Protein AF-A0A661NJP8-F1 (afdb_monomer)

Nearest PDB structures (foldseek):
  2cf2-assembly1_L  TM=7.631E-01  e=1.391E-22  Sus scrofa
  4b0j-assembly9_I  TM=9.024E-01  e=1.443E-10  Pseudomonas aeruginosa PAO1
  1mka-assembly1_B  TM=9.088E-01  e=8.583E-10  Escherichia coli
  8b72-assembly2_D  TM=9.024E-01  e=7.751E-10  Pseudomonas aeruginosa
  6mbh-assembly1_A  TM=7.366E-01  e=5.207E-11  Archangium violaceum

pLDDT: mean 89.66, std 9.27, range [33.06, 98.5]

Mean predicted aligned error: 17.45 Å

Solvent-accessible surface area (backbone atoms only — not comparable to full-atom values): 62835 Å² total; per-residue (Å²): 88,80,42,84,42,46,47,25,43,71,51,28,64,68,57,39,93,95,51,55,24,50,38,68,68,54,60,50,47,53,48,51,50,51,51,49,49,50,43,45,74,74,48,70,50,80,84,41,58,50,49,43,76,42,68,51,80,96,65,86,62,54,72,47,76,75,51,79,50,37,52,85,38,49,34,40,37,47,46,80,46,75,77,45,75,43,84,53,91,56,38,30,41,29,23,35,33,41,33,21,45,71,84,41,79,19,35,35,36,46,62,39,42,42,27,46,42,66,52,38,61,43,82,80,42,63,66,77,63,71,74,64,87,66,91,85,64,81,55,26,62,58,98,85,45,64,35,36,43,68,16,55,50,12,40,32,35,36,46,38,30,60,36,70,34,79,84,34,44,77,42,55,47,80,50,58,64,67,56,39,43,26,73,92,63,48,57,66,40,35,29,57,40,72,48,68,63,79,54,58,73,58,65,68,30,32,38,32,34,32,21,70,50,57,65,81,40,69,56,36,74,27,33,43,48,65,34,56,43,52,36,55,55,49,44,45,56,45,50,59,53,54,52,50,43,49,48,26,29,57,61,71,76,50,96,60,51,35,42,72,42,76,36,35,35,41,35,32,42,61,52,90,45,42,48,84,52,44,46,43,36,32,38,36,36,33,68,44,75,47,78,57,96,83,31,40,38,38,32,35,44,32,42,29,22,42,85,89,44,71,28,36,38,37,44,37,35,33,34,35,34,40,66,69,64,64,69,60,60,80,34,45,91,76,53,74,66,61,55,47,58,76,73,51,86,50,95,45,70,45,62,47,79,75,54,49,57,82,49,50,36,76,62,51,31,48,46,34,83,93,64,49,55,54,39,28,35,58,25,63,35,70,62,29,50,98,65,41,63,16,25,40,31,32,31,25,76,54,59,73,83,45,68,50,32,56,16,34,23,54,79,57,49,29,59,58,65,41,53,57,51,41,32,51,51,52,53,51,51,48,49,41,55,72,67,49,57,42,79,86,40,63,53,26,27,70,46,72,49,33,67,73,45,60,33,37,41,41,43,36,56,82,52,41,70,84,43,55,36,40,38,39,40,40,29,33,68,45,72,54,71,59,98,71,33,29,37,40,28,26,36,35,38,33,20,46,70,84,40,37,20,38,39,37,39,53,48,38,41,29,35,29,60,42,69,74,62,61,69,79,59,71,61,53,67,52,74,51,71,55,29,57,88,76,47,52,44,40,63,24,32,14,91,77,48,54,48,26,36,66,53,66,36,51,49,53,22,50,45,47,36,52,51,51,54,48,47,64,74,73,51,72,72,60,97,87,57,67,65,81,42,72,34,31,47,25,53,34,42,58,75,55,87,56,61,46,96,51,73,44,47,35,35,38,41,40,41,79,45,85,67,82,77,79,66,92,71,75,56,64,49,45,28,39,29,32,38,23,37,60,43,87,46,103,46,77,91,70,37,45,73,43,76,32,34,42,29,42,33,31,34,20,45,67,60,64,87,70,75,88,79,82,76,72,53,89,71,42,42,82,51,76,63,42,58,85,72,57,67,38,60,53,28,72,33,50,58,22,73,78,45,46,25,46,28,60,77,21,18,36,27,34,28,40,40,56,56,54,68,46,70,50,73,69,53,23,21,45,51,53,44,40,61,55,69,59,56,54,41,63,51,47,44,60,69,34,84,87,48,58,81,54,33,33,51,42,85,44,29,34,61,36,33,38,33,39,54,80,61,60,63,59,60,64,34,44,30,39,38,32,76,68,57,57,58,102,44,86,53,25,40,27,36,38,39,40,32,26,43,92,90,37,61,32,36,42,34,36,39,30,28,38,61,44,80,52,56,87,72,47,72,42,68,66,60,38,42,40,40,55,63,66,54,43,58,51,91,95,62,60,93,42,50,80,51,95,69,34,22,40,26,43,44,65,55,52,59,62,66,26,71,58,71,59,30,54,36,58,60,39,68,48,68,71,58,71,69,52,30,41,45,52,48,26,47,23,44,44,50,16,67,77,63,71,37,28,34,53,48,41,49,68,40,96,86,59,44,34,34,31,37,56,44,25,73,33,38,37,38,37,36,42,69,46,81,36,64,32,25,23,40,30,30,67,62,56,78,66,42,71,54,54,63,63,36,49,54,43,51,27,67,67,28,66,41,96,76,58,70,56,59,55,51,52,56,50,48,42,70,65,43,48,56,46,44,36,32,78,36,43,69,62,51,58,74,45,47,88,49,28,39,41,36,40,24,64,43,50,38,58,50,48,77,61,51,48,41,51,51,51,17,32,76,44,74,33,58,36,36,28,57,43,56,43,80,43,53,81,35,72,65,30,47,51,50,52,57,47,59,68,40,84,85,53,56,62,71,85,48,68,49,71,40,54,86,89,41,75,68,53,52,57,57,48,51,55,52,50,50,53,43,40,74,73,45,20,24,41,37,38,47,45,73,79,58,70,36,37,28,52,46,64,70,74,87,58,67,67,65,66,63,56,52,51,27,52,75,68,62,27,31,39,28,24,26,32,69,43,20,41,30,46,68,63,71,48,97,59,78,39,57,59,39,75,73,27,12,40,20,38,41,33,38,37,60,61,44,43,26,80,72,42,66,84,43,57,80,71,52,42,54,49,55,51,43,49,46,31,54,68,43,76,63,56,46,93,71,48,55,47,30,78,48,55,63,69,59,38,50,53,50,50,60,45,48,71,73,76,106

Sequence (1189 aa):
MENELSSADWYLKGHFKNDPCMPGTLMCEGCLQAMALFLAGMGYTLDKDGWRFEPVPGEAYSLRCRGQVTPSSRQLVYEVFVEELWDGPVPTIYADILGTADGLKIFHGRRMGVRLVPDWPLTSRPELLAAIDETHHQVATVDGFPFGYASLLACAWGRPSDAFGPTARVYDGTRHIARLPGPPYHFMSRVSQVDGELGSMRTGASIELEYDIPPDAWYFDENGRQVMPLCVVLEAALQPCGWLAVYIGGPGTTEQDLYFRNLDGTSTLRAELGPEAGTLRTRTTLESISQVSGIVLLSYKAECFVGDRLVYEIDTGFGFFGKEALAQQVGLPASEADRAWLDEPCDFALNLKARPPRYCDGTLRLPGPMLLMIDQVTGYWPKGGPAGLGRWRAEKAVAVGEWFFKAHFYRDPVQPGSLGLEAMIQLLQLHLLHCEAGADIPNPQFEPLELDRPLTWKYRGQVTPKDRTITVELNIVKQGRDERGAYAVAEAWLWADKLRIYYAENIGMRIVAGAAPTPLVAGRHTEETLDPAVDRWLQDHRPNYTLPTLPLMSIVDRLAAAGLAFVTEHYRSAAGAEAWIVEAVDHVKLQGWLTFAGPRRLRCEVTPIAVEAALTWVSNVALTVSLLVWRDAPSDDLSRFEPIATSTVRLARGYGDPPPSWHPPRDRCKASDPYQSGALFHGPAFHRLQELSVGASGSSAILDAAVGSVPHGALNQALLDGLVHGIPHDDLTRWSETVDAEDLAYPFQIRSARFYGPPPSRGSVRCETRFAGFVGSERFPVFRIQALTDERLWAAIELVEVLVPMGEHGRSREKRLTFLRDRQFLPGIGLSSFTEGQTRLAFQEVAQKDWLKGSVAHAYCATGDLTALTRTVAIKDHLAQLAAAHPSTIDVAADGQSGVAACLPLTRYPVQVATTDDGVLVSDAGAPWLDLTEIRDFGRRSIGLDSWIGERLSLALCRRFVRRVIVTDPDAFASHRQQGALYLGNHQVQVESMLFPMLAAGLSGRHVVTIAGMEHETGWVGRYGRFSYQYPQSRHRRVIIFFDREDRQSMFAIIEQLKDELAAGHSVFVHVEGQLGRACRRPVQQISSVFIDLALELGIPIIPVRFAGGLPVDASPRDLDFPIGYGRQDYTFGRPISAAELQPLPYADRRTRVIEGLNNLGPPLGEEQPQPADGAYGQRVRAWQERTH

Secondary structure (DSSP, 8-state):
-EEE--TT-THHHHSBTTB----HHHHHHHHHHHHHHHHHHTTTTTT-TTEEEEEPTTPPPEEEE-S---TT--EEEEEEEEEEEE-SSS-EEEEEEEEEETTEEEEEEEEEEEEEEE--GGGG-THHHHT---TT----EETTEE-SHHHHHHHHHS-HHHHH-GGGGGGSSS--------TTS----EEEEEES-TT---TT-EEEEEEE--TT-HHHHHSSSSS--HHHHHHHHHHHHHHHHHHTTGGGGSSS-EEEEEEEEEEEE-S---GGG-EEEEEEEEEEEEEETTEEEEEEEEEEEETTEEEEEEEEEEEEEEHHHHHS---S---HHHHHHHT---S--EESTT--HHHHSSSS-PPPTTT---SEEEEEETT-STTSS-EEEEEEE--TT-HHHHHS-TTS----HHHHHHHHHHHHHHHHHHTTTTTTSSSEEE-SS-TTPEEEEEE-S---TT--EEEEEEEEEEEEEETTEEEEEEEEEEEETTEEEEEEEEEEEEEEE-SS-------EEEEEEE-TTTSGGGGGB-TTSSS-B--HHHHHHHHHHHHHHHHHHHSPPPTTPPPPEEEEEEEEEESS--B-SS-EEEEEEEEEE---SS-S---EEEEEEEEEEEE--SSGGG-EEEEEEEEEEEEESS--PPPPPPPPPTT-EEPP-TTTTTSS-B-GGG--EEEEEEETTEEEEEEESS-SSS--TTTTHHHHHHGGGGS-TT-GGGT-TTS-TTEEEEEEEEEEEEESSPPP-SSEEEEEEEEEEEESEEEEEEEEEEEEETTEEEEEEEEEEEEEE--GGGS-HHHHHHHHTT----TT-SSSEEETTEEEEEHHHHHHHTSSTTHHHHHHT--SSHHHHHHHHHHHHHHHHHHTS-GGGEEE-TTSSEEEETTSTTEEEEEEEEEETTEEEEEE-S--EE--HHHHHHHHHHHT-S--HHHHHHHHHHHHHEEEEEES-HHHHHHTTTS--EEEE--SSTTHHHHHHHHHHHHHTS-EEEEEEGGGTSSHHHHHHHHHHTSTT--PPP-EEEE-SS-HHHHHHHHHHHHHHHHTT-EEEEETTSS--SSTTPPP----HHHHHHHHHHTPPEEEEEEESSS-SSPPSS--SS-BTB-PEEEEEPPPB-HHHHTTS-HHHHHHHHHHHHHTSSS-TTT--PPPP-HHHHHHHHHHHHHH-

Foldseek 3Di:
DKDFAAAAPPQQCPPDPPRRFHPPVVVVVVQQVVVVVVCVVVVVCVLAQQKDKDWDPPDDKDKDFAATHHNVFTMKDKDWAWPDWDSPLWTKTFTWIFIDTVNHGGMIIHRTMMTIWHHWPCVVPVVVVVPDDPPPDAFDADPNRTFFQQLLLCLFTNALCSNQNDVSNVRSTSAADEGAFHPPLRFFGHWNDWDDAFQQPDFFTKTKTKGFQALPRPQCQQFLHQWRFQLNVVSNQCRRVSSVCVRNPVCVPDPARWYKDWFKKKKFFAAIHGSPLGMKMKMKGWHDWDDDPNKIKTWMWMFIDRPNDTGMIMTTMMMIDGPVLQVPQPFDDDDPVRLCVQVPQAPDKDACCVVDCLADHASQHGGHPLLALFGMWRHKDCLDDPQRRIKTKTKDFQAQPRPQQCRGHVSGRFHRVSSVVSNQLSVQSVVCSVVVQCVPQASKHKDSFPHPFMKIKGFRHTDGSVFTMKMKMKDWPDWDADPFGTKTFIWMWIDTNNGTTMTMGRGMMGIGRDQNPPPQPVWDKDKDKDWCVVQVQQQQADQLLFFRWQALLNVQLVQQQSVLVVCQVRQDDDDPAARKAWFKKAKKFFPAIGTPPGMKMKMKTKGWDDDPRDDSDDFKTKIKIWMWIWDDDPDPVPTDTDTGIIIIIMMGRAYDDDDDDDDFDPFWDWDDDCVVVVLHSGDQQLPFWDTKTAALFWIKTKGWLAGHDRDCGQQGSSVSSVLCVNQSQQQCCSNPVVDDNQWGWGFGTWRMKGFGDGRDNGDMKMKIKGWDAADPDNQKTWMWMWIDDPNHTGMITITIIGIAGPPDLRNDSVSSCCCSNVLAFDAQHALWGDDVQKTWHFLVSVVSNCSVPCRLCRSQVHDDDSQRSLLLRRLLVSVCNVVVGRNNQWDADPVNQWIDGLQFRQKIFGWDWDAGPGGIMIGGPDDIAGHCPLLLVLVCVQFVHPDDPLSVVLVVVCRAFADTEGEPDSVLLQVQLQAAEEEEEAAAAQCCQVNVQSVVCSSSVAHEAEEAEPVCCPPPVVVSQVVVVPPPPTPDDHRYDYAHPVDPVRVVVVLVVVLVCRVVRHYYYYNAVNDHFFAQLDADDGGDLSSVVSCLVSQHWYKAKYKAQLHAHDGHPDHHNGSQVFGHIYIYIFRTHTSVNLVVDDSVVSGVVNSCRHCVPDDRSVPTHHHDHDPVVSVVVVVVVVVVD

Radius of gyration: 41.58 Å; Cα contacts (8 Å, |Δi|>4): 2634; chains: 1; bounding box: 93×75×121 Å

Structure (mmCIF, N/CA/C/O backbone):
data_AF-A0A661NJP8-F1
#
_entry.id   AF-A0A661NJP8-F1
#
loop_
_atom_site.group_PDB
_atom_site.id
_atom_site.type_symbol
_atom_site.label_atom_id
_atom_site.label_alt_id
_atom_site.label_comp_id
_atom_site.label_asym_id
_atom_site.label_entity_id
_atom_site.label_seq_id
_atom_site.pdbx_PDB_ins_code
_atom_site.Cartn_x
_atom_site.Cartn_y
_atom_site.Cartn_z
_atom_site.occupancy
_atom_site.B_iso_or_equiv
_atom_site.auth_seq_id
_atom_site.auth_comp_id
_atom_site.auth_asym_id
_atom_site.auth_atom_id
_atom_site.pdbx_PDB_model_num
ATOM 1 N N . MET A 1 1 ? -28.022 16.604 -10.095 1.00 80.19 1 MET A N 1
ATOM 2 C CA . MET A 1 1 ? -26.926 15.930 -9.364 1.00 80.19 1 MET A CA 1
ATOM 3 C C . MET A 1 1 ? -27.362 15.825 -7.922 1.00 80.19 1 MET A C 1
ATOM 5 O O . MET A 1 1 ? -27.847 16.818 -7.391 1.00 80.19 1 MET A O 1
ATOM 9 N N . GLU A 1 2 ? -27.248 14.646 -7.330 1.00 84.00 2 GLU A N 1
ATOM 10 C CA . GLU A 1 2 ? -27.632 14.406 -5.940 1.00 84.00 2 GLU A CA 1
ATOM 11 C C . GLU A 1 2 ? -26.370 14.097 -5.151 1.00 84.00 2 GLU A C 1
ATOM 13 O O . GLU A 1 2 ? -25.541 13.308 -5.602 1.00 84.00 2 GLU A O 1
ATOM 18 N N . ASN A 1 3 ? -26.217 14.762 -4.015 1.00 79.38 3 ASN A N 1
ATOM 19 C CA . ASN A 1 3 ? -25.177 14.472 -3.053 1.00 79.38 3 ASN A CA 1
ATOM 20 C C . ASN A 1 3 ? -25.859 14.104 -1.737 1.00 79.38 3 ASN A C 1
ATOM 22 O O . ASN A 1 3 ? -26.643 14.896 -1.201 1.00 79.38 3 ASN A O 1
ATOM 26 N N . GLU A 1 4 ? -25.595 12.898 -1.246 1.00 85.31 4 GLU A N 1
ATOM 27 C CA . GLU A 1 4 ? -25.985 12.541 0.111 1.00 85.31 4 GLU A CA 1
ATOM 28 C C . GLU A 1 4 ? -25.087 13.326 1.055 1.00 85.31 4 GLU A C 1
ATOM 30 O O . GLU A 1 4 ? -23.864 13.245 0.990 1.00 85.31 4 GLU A O 1
ATOM 35 N N . LEU A 1 5 ? -25.726 14.157 1.867 1.00 80.44 5 LEU A N 1
ATOM 36 C CA . LEU A 1 5 ? -25.058 14.916 2.898 1.00 80.44 5 LEU A CA 1
ATOM 37 C C . LEU A 1 5 ? -25.166 14.135 4.182 1.00 80.44 5 LEU A C 1
ATOM 39 O O . LEU A 1 5 ? -26.210 13.572 4.526 1.00 80.44 5 LEU A O 1
ATOM 43 N N . SER A 1 6 ? -24.153 14.254 4.993 1.00 82.50 6 SER A N 1
ATOM 44 C CA . SER A 1 6 ? -24.296 14.008 6.398 1.00 82.50 6 SER A CA 1
ATOM 45 C C . SER A 1 6 ? -23.431 14.957 7.214 1.00 82.50 6 SER A C 1
ATOM 47 O O . SER A 1 6 ? -22.861 15.947 6.758 1.00 82.50 6 SER A O 1
ATOM 49 N N . SER A 1 7 ? -23.528 14.798 8.521 1.00 79.38 7 SER A N 1
ATOM 50 C CA . SER A 1 7 ? -23.433 15.904 9.486 1.00 79.38 7 SER A CA 1
ATOM 51 C C . SER A 1 7 ? -22.028 16.485 9.681 1.00 79.38 7 SER A C 1
ATOM 53 O O . SER A 1 7 ? -21.752 17.206 10.641 1.00 79.38 7 SER A O 1
ATOM 55 N N . ALA A 1 8 ? -21.096 16.059 8.852 1.00 78.19 8 ALA A N 1
ATOM 56 C CA . ALA A 1 8 ? -19.766 15.733 9.297 1.00 78.19 8 ALA A CA 1
ATOM 57 C C . ALA A 1 8 ? -18.816 15.645 8.080 1.00 78.19 8 ALA A C 1
ATOM 59 O O . ALA A 1 8 ? -17.611 15.482 8.190 1.00 78.19 8 ALA A O 1
ATOM 60 N N . ASP A 1 9 ? -19.335 15.999 6.908 1.00 79.81 9 ASP A N 1
ATOM 61 C CA . ASP A 1 9 ? -18.548 16.573 5.853 1.00 79.81 9 ASP A CA 1
ATOM 62 C C . ASP A 1 9 ? -17.710 17.714 6.438 1.00 79.81 9 ASP A C 1
ATOM 64 O O . ASP A 1 9 ? -18.219 18.600 7.140 1.00 79.81 9 ASP A O 1
ATOM 68 N N . TRP A 1 10 ? -16.400 17.676 6.177 1.00 83.12 10 TRP A N 1
ATOM 69 C CA . TRP A 1 10 ? -15.406 18.556 6.809 1.00 83.12 10 TRP A CA 1
ATOM 70 C C . TRP A 1 10 ? -15.797 20.039 6.736 1.00 83.12 10 TRP A C 1
ATOM 72 O O . TRP A 1 10 ? -15.528 20.826 7.650 1.00 83.12 10 TRP A O 1
ATOM 82 N N . TYR A 1 11 ? -16.479 20.419 5.658 1.00 80.44 11 TYR A N 1
ATOM 83 C CA . TYR A 1 11 ? -16.873 21.785 5.391 1.00 80.44 11 TYR A CA 1
ATOM 84 C C . TYR A 1 11 ? -17.974 22.319 6.309 1.00 80.44 11 TYR A C 1
ATOM 86 O O . TYR A 1 11 ? -18.016 23.525 6.537 1.00 80.44 11 TYR A O 1
ATOM 94 N N . LEU A 1 12 ? -18.812 21.463 6.904 1.00 83.62 12 LEU A N 1
ATOM 95 C CA . LEU A 1 12 ? -19.857 21.885 7.847 1.00 83.62 12 LEU A CA 1
ATOM 96 C C . LEU A 1 12 ? -19.281 22.435 9.158 1.00 83.62 12 LEU A C 1
ATOM 98 O O . LEU A 1 12 ? -19.946 23.200 9.849 1.00 83.62 12 LEU A O 1
ATOM 102 N N . LYS A 1 13 ? -18.038 22.076 9.503 1.00 76.88 13 LYS A N 1
ATOM 103 C CA . LYS A 1 13 ? -17.333 22.580 10.695 1.00 76.88 13 LYS A CA 1
ATOM 104 C C . LYS A 1 13 ? -16.342 23.701 10.410 1.00 76.88 13 LYS A C 1
ATOM 106 O O . LYS A 1 13 ? -15.938 24.400 11.336 1.00 76.88 13 LYS A O 1
ATOM 111 N N . GLY A 1 14 ? -15.906 23.829 9.159 1.00 72.88 14 GLY A N 1
ATOM 112 C CA . GLY A 1 14 ? -14.830 24.739 8.770 1.00 72.88 14 GLY A CA 1
ATOM 113 C C . GLY A 1 14 ? -15.269 26.181 8.515 1.00 72.88 14 GLY A C 1
ATOM 114 O O . GLY A 1 14 ? -14.409 27.049 8.422 1.00 72.88 14 GLY A O 1
ATOM 115 N N . HIS A 1 15 ? -16.574 26.452 8.383 1.00 78.94 15 HIS A N 1
ATOM 116 C CA . HIS A 1 15 ? -17.065 27.762 7.940 1.00 78.94 15 HIS A CA 1
ATOM 117 C C . HIS A 1 15 ? -17.032 28.835 9.039 1.00 78.94 15 HIS A C 1
ATOM 119 O O . HIS A 1 15 ? -16.282 29.803 8.942 1.00 78.94 15 HIS A O 1
ATOM 125 N N . PHE A 1 16 ? -17.825 28.660 10.101 1.00 76.94 16 PHE A N 1
ATOM 126 C CA . PHE A 1 16 ? -17.885 29.575 11.236 1.00 76.94 16 PHE A CA 1
ATOM 127 C C . PHE A 1 16 ? -17.785 28.807 12.551 1.00 76.94 16 PHE A C 1
ATOM 129 O O . PHE A 1 16 ? -18.460 27.801 12.777 1.00 76.94 16 PHE A O 1
ATOM 136 N N . LYS A 1 17 ? -16.954 29.319 13.463 1.00 69.19 17 LYS A N 1
ATOM 137 C CA . LYS A 1 17 ? -16.837 28.782 14.819 1.00 69.19 17 LYS A CA 1
ATOM 138 C C . LYS A 1 17 ? -18.187 28.928 15.535 1.00 69.19 17 LYS A C 1
ATOM 140 O O . LYS A 1 17 ? -18.639 30.048 15.746 1.00 69.19 17 LYS A O 1
ATOM 145 N N . ASN A 1 18 ? -18.777 27.802 15.945 1.00 78.44 18 ASN A N 1
ATOM 146 C CA . ASN A 1 18 ? -20.085 27.678 16.617 1.00 78.44 18 ASN A CA 1
ATOM 147 C C . ASN A 1 18 ? -21.339 27.904 15.743 1.00 78.44 18 ASN A C 1
ATOM 149 O O . ASN A 1 18 ? -22.431 27.994 16.298 1.00 78.44 18 ASN A O 1
ATOM 153 N N . ASP A 1 19 ? -21.213 27.949 14.414 1.00 79.81 19 ASP A N 1
ATOM 154 C CA . ASP A 1 19 ? -22.354 27.994 13.483 1.00 79.81 19 ASP A CA 1
ATOM 155 C C . ASP A 1 19 ? -22.118 26.995 12.333 1.00 79.81 19 ASP A C 1
ATOM 157 O O . ASP A 1 19 ? -21.639 27.374 11.256 1.00 79.81 19 ASP A O 1
ATOM 161 N N . PRO A 1 20 ? -22.330 25.684 12.590 1.00 85.00 20 PRO A N 1
ATOM 162 C CA . PRO A 1 20 ? -21.990 24.638 11.643 1.00 85.00 20 PRO A CA 1
ATOM 163 C C . PRO A 1 20 ? -22.958 24.668 10.463 1.00 85.00 20 PRO A C 1
ATOM 165 O O . PRO A 1 20 ? -24.127 24.292 10.564 1.00 85.00 20 PRO A O 1
ATOM 168 N N . CYS A 1 21 ? -22.451 25.116 9.327 1.00 89.69 21 CYS A N 1
ATOM 169 C CA . CYS A 1 21 ? -23.182 25.169 8.079 1.00 89.69 21 CYS A CA 1
ATOM 170 C C . CYS A 1 21 ? -22.208 25.038 6.911 1.00 89.69 21 CYS A C 1
ATOM 172 O O . CYS A 1 21 ? -21.032 25.391 7.022 1.00 89.69 21 CYS A O 1
ATOM 174 N N . MET A 1 22 ? -22.695 24.540 5.776 1.00 89.88 22 MET A N 1
ATOM 175 C CA . MET A 1 22 ? -21.889 24.487 4.561 1.00 89.88 22 MET A CA 1
ATOM 176 C C . MET A 1 22 ? -21.567 25.921 4.130 1.00 89.88 22 MET A C 1
ATOM 178 O O . MET A 1 22 ? -22.489 26.738 4.003 1.00 89.88 22 MET A O 1
ATOM 182 N N . PRO A 1 23 ? -20.290 26.242 3.861 1.00 89.56 23 PRO A N 1
ATOM 183 C CA . PRO A 1 23 ? -19.924 27.489 3.232 1.00 89.56 23 PRO A CA 1
ATOM 184 C C . PRO A 1 23 ? -20.751 27.726 1.978 1.00 89.56 23 PRO A C 1
ATOM 186 O O . PRO A 1 23 ? -20.830 26.868 1.098 1.00 89.56 23 PRO A O 1
ATOM 189 N N . GLY A 1 24 ? -21.326 28.924 1.856 1.00 86.19 24 GLY A N 1
ATOM 190 C CA . GLY A 1 24 ? -22.008 29.330 0.625 1.00 86.19 24 GLY A CA 1
ATOM 191 C C . GLY A 1 24 ? -21.094 29.251 -0.598 1.00 86.19 24 GLY A C 1
ATOM 192 O O . GLY A 1 24 ? -21.561 28.969 -1.697 1.00 86.19 24 GLY A O 1
ATOM 193 N N . THR A 1 25 ? -19.786 29.414 -0.393 1.00 87.31 25 THR A N 1
ATOM 194 C CA . THR A 1 25 ? -18.749 29.208 -1.408 1.00 87.31 25 THR A CA 1
ATOM 195 C C . THR A 1 25 ? -18.653 27.757 -1.874 1.00 87.31 25 THR A C 1
ATOM 197 O O . THR A 1 25 ? -18.476 27.529 -3.062 1.00 87.31 25 THR A O 1
ATOM 200 N N . LEU A 1 26 ? -18.844 26.770 -0.996 1.00 88.69 26 LEU A N 1
ATOM 201 C CA . LEU A 1 26 ? -18.852 25.359 -1.387 1.00 88.69 26 LEU A CA 1
ATOM 202 C C . LEU A 1 26 ? -20.191 24.933 -1.982 1.00 88.69 26 LEU A C 1
ATOM 204 O O . LEU A 1 26 ? -20.210 24.135 -2.914 1.00 88.69 26 LEU A O 1
ATOM 208 N N . MET A 1 27 ? -21.308 25.503 -1.511 1.00 88.31 27 MET A N 1
ATOM 209 C CA . MET A 1 27 ? -22.590 25.336 -2.204 1.00 88.31 27 MET A CA 1
ATOM 210 C C . MET A 1 27 ? -22.485 25.844 -3.647 1.00 88.31 27 MET A C 1
ATOM 212 O O . MET A 1 27 ? -22.961 25.183 -4.567 1.00 88.31 27 MET A O 1
ATOM 216 N N . CYS A 1 28 ? -21.815 26.985 -3.834 1.00 88.25 28 CYS A N 1
ATOM 217 C CA . CYS A 1 28 ? -21.489 27.558 -5.135 1.00 88.25 28 CYS A CA 1
ATOM 218 C C . CYS A 1 28 ? -20.533 26.663 -5.943 1.00 88.25 28 CYS A C 1
ATOM 220 O O . CYS A 1 28 ? -20.758 26.469 -7.131 1.00 88.25 28 CYS A O 1
ATOM 222 N N . GLU A 1 29 ? -19.515 26.066 -5.322 1.00 90.62 29 GLU A N 1
ATOM 223 C CA . GLU A 1 29 ? -18.603 25.127 -5.990 1.00 90.62 29 GLU A CA 1
ATOM 224 C C . GLU A 1 29 ? -19.339 23.885 -6.515 1.00 90.62 29 GLU A C 1
ATOM 226 O O . GLU A 1 29 ? -19.165 23.502 -7.669 1.00 90.62 29 GLU A O 1
ATOM 231 N N . GLY A 1 30 ? -20.254 23.311 -5.727 1.00 90.44 30 GLY A N 1
ATOM 232 C CA . GLY A 1 30 ? -21.108 22.212 -6.190 1.00 90.44 30 GLY A CA 1
ATOM 233 C C . GLY A 1 30 ? -21.979 22.593 -7.395 1.00 90.44 30 GLY A C 1
ATOM 234 O O . GLY A 1 30 ? -22.224 21.763 -8.270 1.00 90.44 30 GLY A O 1
ATOM 235 N N . CYS A 1 31 ? -22.372 23.869 -7.514 1.00 89.69 31 CYS A N 1
ATOM 236 C CA . CYS A 1 31 ? -23.051 24.369 -8.713 1.00 89.69 31 CYS A CA 1
ATOM 237 C C . CYS A 1 31 ? -22.137 24.312 -9.943 1.00 89.69 31 CYS A C 1
ATOM 239 O O . CYS A 1 31 ? -22.556 23.838 -10.998 1.00 89.69 31 CYS A O 1
ATOM 241 N N . LEU A 1 32 ? -20.883 24.752 -9.801 1.00 92.31 32 LEU A N 1
ATOM 242 C CA . LEU A 1 32 ? -19.890 24.716 -10.877 1.00 92.31 32 LEU A CA 1
ATOM 243 C C . LEU A 1 32 ? -19.583 23.273 -11.304 1.00 92.31 32 LEU A C 1
ATOM 245 O O . LEU A 1 32 ? -19.527 22.983 -12.498 1.00 92.31 32 LEU A O 1
ATOM 249 N N . GLN A 1 33 ? -19.464 22.350 -10.346 1.00 94.06 33 GLN A N 1
ATOM 250 C CA . GLN A 1 33 ? -19.253 20.924 -10.615 1.00 94.06 33 GLN A CA 1
ATOM 251 C C . GLN A 1 33 ? -20.441 20.287 -11.345 1.00 94.06 33 GLN A C 1
ATOM 253 O O . GLN A 1 33 ? -20.240 19.536 -12.299 1.00 94.06 33 GLN A O 1
ATOM 258 N N . ALA A 1 34 ? -21.679 20.619 -10.964 1.00 93.75 34 ALA A N 1
ATOM 259 C CA . ALA A 1 34 ? -22.870 20.138 -11.663 1.00 93.75 34 ALA A CA 1
ATOM 260 C C . ALA A 1 34 ? -22.912 20.622 -13.126 1.00 93.75 34 ALA A C 1
ATOM 262 O O . ALA A 1 34 ? -23.261 19.855 -14.026 1.00 93.75 34 ALA A O 1
ATOM 263 N N . MET A 1 35 ? -22.508 21.870 -13.382 1.00 95.12 35 MET A N 1
ATOM 264 C CA . MET A 1 35 ? -22.377 22.419 -14.738 1.00 95.12 35 MET A CA 1
ATOM 265 C C . MET A 1 35 ? -21.237 21.762 -15.530 1.00 95.12 35 MET A C 1
ATOM 267 O O . MET A 1 35 ? -21.403 21.459 -16.712 1.00 95.12 35 MET A O 1
ATOM 271 N N . ALA A 1 36 ? -20.096 21.502 -14.889 1.00 95.81 36 ALA A N 1
ATOM 272 C CA . ALA A 1 36 ? -18.978 20.779 -15.491 1.00 95.81 36 ALA A CA 1
ATOM 273 C C . ALA A 1 36 ? -19.378 19.348 -15.885 1.00 95.81 36 ALA A C 1
ATOM 275 O O . ALA A 1 36 ? -19.103 18.910 -17.003 1.00 95.81 36 ALA A O 1
ATOM 276 N N . LEU A 1 37 ? -20.103 18.646 -15.007 1.00 94.81 37 LEU A N 1
ATOM 277 C CA . LEU A 1 37 ? -20.652 17.320 -15.282 1.00 94.81 37 LEU A CA 1
ATOM 278 C C . LEU A 1 37 ? -21.652 17.355 -16.441 1.00 94.81 37 LEU A C 1
ATOM 280 O O . LEU A 1 37 ? -21.638 16.456 -17.277 1.00 94.81 37 LEU A O 1
ATOM 284 N N . PHE A 1 38 ? -22.484 18.397 -16.529 1.00 94.25 38 PHE A N 1
ATOM 285 C CA . PHE A 1 38 ? -23.373 18.594 -17.673 1.00 94.25 38 PHE A CA 1
ATOM 286 C C . PHE A 1 38 ? -22.582 18.734 -18.982 1.00 94.25 38 PHE A C 1
ATOM 288 O O . PHE A 1 38 ? -22.859 18.010 -19.935 1.00 94.25 38 PHE A O 1
ATOM 295 N N . LEU A 1 39 ? -21.560 19.599 -19.029 1.00 94.69 39 LEU A N 1
ATOM 296 C CA . LEU A 1 39 ? -20.701 19.737 -20.213 1.00 94.69 39 LEU A CA 1
ATOM 297 C C . LEU A 1 39 ? -20.020 18.409 -20.586 1.00 94.69 39 LEU A C 1
ATOM 299 O O . LEU A 1 39 ? -19.995 18.038 -21.760 1.00 94.69 39 LEU A O 1
ATOM 303 N N . ALA A 1 40 ? -19.501 17.676 -19.599 1.00 94.75 40 ALA A N 1
ATOM 304 C CA . ALA A 1 40 ? -18.895 16.366 -19.818 1.00 94.75 40 ALA A CA 1
ATOM 305 C C . ALA A 1 40 ? -19.911 15.346 -20.363 1.00 94.75 40 ALA A C 1
ATOM 307 O O . ALA A 1 40 ? -19.628 14.665 -21.346 1.00 94.75 40 ALA A O 1
ATOM 308 N N . GLY A 1 41 ? -21.112 15.282 -19.781 1.00 93.62 41 GLY A N 1
ATOM 309 C CA . GLY A 1 41 ? -22.197 14.395 -20.212 1.00 93.62 41 GLY A CA 1
ATOM 310 C C . GLY A 1 41 ? -22.740 14.719 -21.607 1.00 93.62 41 GLY A C 1
ATOM 311 O O . GLY A 1 41 ? -23.154 13.816 -22.328 1.00 93.62 41 GLY A O 1
ATOM 312 N N . MET A 1 42 ? -22.665 15.985 -22.024 1.00 93.25 42 MET A N 1
ATOM 313 C CA . MET A 1 42 ? -22.956 16.426 -23.395 1.00 93.25 42 MET A CA 1
ATOM 314 C C . MET A 1 42 ? -21.832 16.089 -24.391 1.00 93.25 42 MET A C 1
ATOM 316 O O . MET A 1 42 ? -21.966 16.349 -25.584 1.00 93.25 42 MET A O 1
ATOM 320 N N . GLY A 1 43 ? -20.724 15.510 -23.919 1.00 92.38 43 GLY A N 1
ATOM 321 C CA . GLY A 1 43 ? -19.601 15.080 -24.747 1.00 92.38 43 GLY A CA 1
ATOM 322 C C . GLY A 1 43 ? -18.568 16.169 -25.040 1.00 92.38 43 GLY A C 1
ATOM 323 O O . GLY A 1 43 ? -17.647 15.920 -25.816 1.00 92.38 43 GLY A O 1
ATOM 324 N N . TYR A 1 44 ? -18.649 17.352 -24.414 1.00 93.44 44 TYR A N 1
ATOM 325 C CA . TYR A 1 44 ? -17.693 18.436 -24.681 1.00 93.44 44 TYR A CA 1
ATOM 326 C C . TYR A 1 44 ? -16.257 18.100 -24.270 1.00 93.44 44 TYR A C 1
ATOM 328 O O . TYR A 1 44 ? -15.342 18.765 -24.749 1.00 93.44 44 TYR A O 1
ATOM 336 N N . THR A 1 45 ? -16.041 17.081 -23.434 1.00 91.81 45 THR A N 1
ATOM 337 C CA . THR A 1 45 ? -14.718 16.624 -22.979 1.00 91.81 45 THR A CA 1
ATOM 338 C C . THR A 1 45 ? -14.084 15.537 -23.855 1.00 91.81 45 THR A C 1
ATOM 340 O O . THR A 1 45 ? -12.909 15.240 -23.663 1.00 91.81 45 THR A O 1
ATOM 343 N N . LEU A 1 46 ? -14.816 14.949 -24.813 1.00 84.69 46 LEU A N 1
ATOM 344 C CA . LEU A 1 46 ? -14.380 13.749 -25.553 1.00 84.69 46 LEU A CA 1
ATOM 345 C C . LEU A 1 46 ? -13.069 13.926 -26.336 1.00 84.69 46 LEU A C 1
ATOM 347 O O . LEU A 1 46 ? -12.365 12.947 -26.568 1.00 84.69 46 LEU A O 1
ATOM 351 N N . ASP A 1 47 ? -12.747 15.150 -26.752 1.00 78.81 47 ASP A N 1
ATOM 352 C CA . ASP A 1 47 ? -11.539 15.498 -27.506 1.00 78.81 47 ASP A CA 1
ATOM 353 C C . ASP A 1 47 ? -10.658 16.541 -26.796 1.00 78.81 47 ASP A C 1
ATOM 355 O O . ASP A 1 47 ? -9.856 17.229 -27.428 1.00 78.81 47 ASP A O 1
ATOM 359 N N . LYS A 1 48 ? -10.814 16.665 -25.472 1.00 87.31 48 LYS A N 1
ATOM 360 C CA . LYS A 1 48 ? -10.191 17.707 -24.641 1.00 87.31 48 LYS A CA 1
ATOM 361 C C . LYS A 1 48 ? -9.347 17.114 -23.518 1.00 87.31 48 LYS A C 1
ATOM 363 O O . LYS A 1 48 ? -9.441 17.509 -22.359 1.00 87.31 48 LYS A O 1
ATOM 368 N N . ASP A 1 49 ? -8.498 16.159 -23.881 1.00 85.19 49 ASP A N 1
ATOM 369 C CA . ASP A 1 49 ? -7.447 15.662 -22.996 1.00 85.19 49 ASP A CA 1
ATOM 370 C C . ASP A 1 49 ? -6.513 16.817 -22.577 1.00 85.19 49 ASP A C 1
ATOM 372 O O . ASP A 1 49 ? -6.078 17.613 -23.411 1.00 85.19 49 ASP A O 1
ATOM 376 N N . GLY A 1 50 ? -6.230 16.925 -21.274 1.00 85.06 50 GLY A N 1
ATOM 377 C CA . GLY A 1 50 ? -5.521 18.069 -20.682 1.00 85.06 50 GLY A CA 1
ATOM 378 C C . GLY A 1 50 ? -6.312 19.374 -20.769 1.00 85.06 50 GLY A C 1
ATOM 379 O O . GLY A 1 50 ? -5.796 20.394 -21.198 1.00 85.06 50 GLY A O 1
ATOM 380 N N . TRP A 1 51 ? -7.593 19.345 -20.420 1.00 91.81 51 TRP A N 1
ATOM 381 C CA . TRP A 1 51 ? -8.393 20.550 -20.207 1.00 91.81 51 TRP A CA 1
ATOM 382 C C . TRP A 1 51 ? -8.968 20.521 -18.796 1.00 91.81 51 TRP A C 1
ATOM 384 O O . TRP A 1 51 ? -9.142 19.456 -18.201 1.00 91.81 51 TRP A O 1
ATOM 394 N N . ARG A 1 52 ? -9.291 21.698 -18.268 1.00 93.06 52 ARG A N 1
ATOM 395 C CA . ARG A 1 52 ? -9.930 21.872 -16.966 1.00 93.06 52 ARG A CA 1
ATOM 396 C C . ARG A 1 52 ? -11.164 22.749 -17.081 1.00 93.06 52 ARG A C 1
ATOM 398 O O . ARG A 1 52 ? -11.260 23.620 -17.947 1.00 93.06 52 ARG A O 1
ATOM 405 N N . PHE A 1 53 ? -12.098 22.546 -16.167 1.00 95.38 53 PHE A N 1
ATOM 406 C CA . PHE A 1 53 ? -13.221 23.456 -15.999 1.00 95.38 53 PHE A CA 1
ATOM 407 C C . PHE A 1 53 ? -12.789 24.671 -15.184 1.00 95.38 53 PHE A C 1
ATOM 409 O O . PHE A 1 53 ? -12.005 24.557 -14.241 1.00 95.38 53 PHE A O 1
ATOM 416 N N . GLU A 1 54 ? -13.312 25.838 -15.537 1.00 93.50 54 GLU A N 1
ATOM 417 C CA . GLU A 1 54 ? -13.178 27.039 -14.724 1.00 93.50 54 GLU A CA 1
ATOM 418 C C . GLU A 1 54 ? -14.423 27.927 -14.808 1.00 93.50 54 GLU A C 1
ATOM 420 O O . GLU A 1 54 ? -15.142 27.893 -15.811 1.00 93.50 54 GLU A O 1
ATOM 425 N N . PRO A 1 55 ? -14.689 28.754 -13.785 1.00 93.56 55 PRO A N 1
ATOM 426 C CA . PRO A 1 55 ? -15.690 29.810 -13.886 1.00 93.56 55 PRO A CA 1
ATOM 427 C C . PRO A 1 55 ? -15.344 30.799 -15.007 1.00 93.56 55 PRO A C 1
ATOM 429 O O . PRO A 1 55 ? -14.166 31.082 -15.229 1.00 93.56 55 PRO A O 1
ATOM 432 N N . VAL A 1 56 ? -16.345 31.386 -15.676 1.00 93.94 56 VAL A N 1
ATOM 433 C CA . VAL A 1 56 ? -16.090 32.457 -16.660 1.00 93.94 56 VAL A CA 1
ATOM 434 C C . VAL A 1 56 ? -15.496 33.678 -15.933 1.00 93.94 56 VAL A C 1
ATOM 436 O O . VAL A 1 56 ? -16.151 34.221 -15.036 1.00 93.94 56 VAL A O 1
ATOM 439 N N . PRO A 1 57 ? -14.268 34.121 -16.269 1.00 90.81 57 PRO A N 1
ATOM 440 C CA . PRO A 1 57 ? -13.630 35.246 -15.596 1.00 90.81 57 PRO A CA 1
ATOM 441 C C . PRO A 1 57 ? -14.286 36.580 -15.941 1.00 90.81 57 PRO A C 1
ATOM 443 O O . PRO A 1 57 ? -14.729 36.790 -17.066 1.00 90.81 57 PRO A O 1
ATOM 446 N N . GLY A 1 58 ? -14.275 37.512 -14.985 1.00 87.75 58 GLY A N 1
ATOM 447 C CA . GLY A 1 58 ? -14.780 38.877 -15.176 1.00 87.75 58 GLY A CA 1
ATOM 448 C C . GLY A 1 58 ? -16.306 39.015 -15.135 1.00 87.75 58 GLY A C 1
ATOM 449 O O . GLY A 1 58 ? -16.801 40.138 -15.138 1.00 87.75 58 GLY A O 1
ATOM 450 N N . GLU A 1 59 ? -17.041 37.907 -15.041 1.00 86.19 59 GLU A N 1
ATOM 451 C CA . GLU A 1 59 ? -18.499 37.891 -14.912 1.00 86.19 59 GLU A CA 1
ATOM 452 C C . GLU A 1 59 ? -18.936 37.971 -13.446 1.00 86.19 59 GLU A C 1
ATOM 454 O O . GLU A 1 59 ? -18.395 37.294 -12.567 1.00 86.19 59 GLU A O 1
ATOM 459 N N . ALA A 1 60 ? -19.944 38.801 -13.178 1.00 85.94 60 ALA A N 1
ATOM 460 C CA . ALA A 1 60 ? -20.541 38.928 -11.856 1.00 85.94 60 ALA A CA 1
ATOM 461 C C . ALA A 1 60 ? -21.788 38.044 -11.750 1.00 85.94 60 ALA A C 1
ATOM 463 O O . ALA A 1 60 ? -22.778 38.256 -12.450 1.00 85.94 60 ALA A O 1
ATOM 464 N N . TYR A 1 61 ? -21.774 37.094 -10.816 1.00 85.94 61 TYR A N 1
ATOM 465 C CA . TYR A 1 61 ? -22.903 36.193 -10.578 1.00 85.94 61 TYR A CA 1
ATOM 466 C C . TYR A 1 61 ? -23.759 36.664 -9.403 1.00 85.94 61 TYR A C 1
ATOM 468 O O . TYR A 1 61 ? -23.247 37.029 -8.343 1.00 85.94 61 TYR A O 1
ATOM 476 N N . SER A 1 62 ? -25.086 36.616 -9.560 1.00 85.94 62 SER A N 1
ATOM 477 C CA . SER A 1 62 ? -26.000 36.870 -8.444 1.00 85.94 62 SER A CA 1
ATOM 478 C C . SER A 1 62 ? -26.270 35.567 -7.700 1.00 85.94 62 SER A C 1
ATOM 480 O O . SER A 1 62 ? -27.015 34.709 -8.175 1.00 85.94 62 SER A O 1
ATOM 482 N N . LEU A 1 63 ? -25.676 35.439 -6.515 1.00 89.75 63 LEU A N 1
ATOM 483 C CA . LEU A 1 63 ? -25.912 34.318 -5.611 1.00 89.75 63 LEU A CA 1
ATOM 484 C C . LEU A 1 63 ? -26.965 34.708 -4.570 1.00 89.75 63 LEU A C 1
ATOM 486 O O . LEU A 1 63 ? -26.827 35.708 -3.863 1.00 89.75 63 LEU A O 1
ATOM 490 N N . ARG A 1 64 ? -28.035 33.920 -4.466 1.00 90.88 64 ARG A N 1
ATOM 491 C CA . ARG A 1 64 ? -29.074 34.074 -3.444 1.00 90.88 64 ARG A CA 1
ATOM 492 C C . ARG A 1 64 ? -29.036 32.876 -2.507 1.00 90.88 64 ARG A C 1
ATOM 494 O O . ARG A 1 64 ? -29.644 31.847 -2.788 1.00 90.88 64 ARG A O 1
ATOM 501 N N . CYS A 1 65 ? -28.375 33.042 -1.371 1.00 89.38 65 CYS A N 1
ATOM 502 C CA . CYS A 1 65 ? -28.401 32.078 -0.276 1.00 89.38 65 CYS A CA 1
ATOM 503 C C . CYS A 1 65 ? -29.600 32.406 0.625 1.00 89.38 65 CYS A C 1
ATOM 505 O O . CYS A 1 65 ? -29.631 33.457 1.266 1.00 89.38 65 CYS A O 1
ATOM 507 N N . ARG A 1 66 ? -30.635 31.564 0.606 1.00 86.44 66 ARG A N 1
ATOM 508 C CA . ARG A 1 66 ? -31.902 31.766 1.339 1.00 86.44 66 ARG A CA 1
ATOM 509 C C . ARG A 1 66 ? -32.160 30.714 2.413 1.00 86.44 66 ARG A C 1
ATOM 511 O O . ARG A 1 66 ? -33.091 30.883 3.194 1.00 86.44 66 ARG A O 1
ATOM 518 N N . GLY A 1 67 ? -31.330 29.682 2.472 1.00 84.44 67 GLY A N 1
ATOM 519 C CA . GLY A 1 67 ? -31.320 28.694 3.537 1.00 84.44 67 GLY A CA 1
ATOM 520 C C . GLY A 1 67 ? -29.906 28.197 3.800 1.00 84.44 67 GLY A C 1
ATOM 521 O O . GLY A 1 67 ? -28.952 28.625 3.150 1.00 84.44 67 GLY A O 1
ATOM 522 N N . GLN A 1 68 ? -29.786 27.315 4.780 1.00 87.69 68 GLN A N 1
ATOM 523 C CA . GLN A 1 68 ? -28.520 26.743 5.211 1.00 87.69 68 GLN A CA 1
ATOM 524 C C . GLN A 1 68 ? -28.547 25.242 4.949 1.00 87.69 68 GLN A C 1
ATOM 526 O O . GLN A 1 68 ? -29.559 24.592 5.205 1.00 87.69 68 GLN A O 1
ATOM 531 N N . VAL A 1 69 ? -27.423 24.704 4.482 1.00 89.06 69 VAL A N 1
ATOM 532 C CA . VAL A 1 69 ? -27.121 23.287 4.680 1.00 89.06 69 VAL A CA 1
ATOM 533 C C . VAL A 1 69 ? -26.503 23.174 6.060 1.00 89.06 69 VAL A C 1
ATOM 535 O O . VAL A 1 69 ? -25.446 23.752 6.319 1.00 89.06 69 VAL A O 1
ATOM 538 N N . THR A 1 70 ? -27.185 22.474 6.949 1.00 89.94 70 THR A N 1
ATOM 539 C CA . THR A 1 70 ? -26.774 22.260 8.338 1.00 89.94 70 THR A CA 1
ATOM 540 C C . THR A 1 70 ? -26.419 20.789 8.543 1.00 89.94 70 THR A C 1
ATOM 542 O O . THR A 1 70 ? -26.754 19.958 7.700 1.00 89.94 70 THR A O 1
ATOM 545 N N . PRO A 1 71 ? -25.834 20.413 9.691 1.00 88.12 71 PRO A N 1
ATOM 546 C CA . PRO A 1 71 ? -25.615 19.010 10.024 1.00 88.12 71 PRO A CA 1
ATOM 547 C C . PRO A 1 71 ? -26.878 18.134 9.994 1.00 88.12 71 PRO A C 1
ATOM 549 O O . PRO A 1 71 ? -26.772 16.918 9.904 1.00 88.12 71 PRO A O 1
ATOM 552 N N . SER A 1 72 ? -28.080 18.715 10.084 1.00 89.31 72 SER A N 1
ATOM 553 C CA . SER A 1 72 ? -29.328 17.954 9.969 1.00 89.31 72 SER A CA 1
ATOM 554 C C . SER A 1 72 ? -29.809 17.758 8.529 1.00 89.31 72 SER A C 1
ATOM 556 O O . SER A 1 72 ? -30.751 16.993 8.337 1.00 89.31 72 SER A O 1
ATOM 558 N N . SER A 1 73 ? -29.217 18.458 7.553 1.00 88.19 73 SER A N 1
ATOM 559 C CA . SER A 1 73 ? -29.534 18.294 6.130 1.00 88.19 73 SER A CA 1
ATOM 560 C C . SER A 1 73 ? -29.029 16.935 5.641 1.00 88.19 73 SER A C 1
ATOM 562 O O . SER A 1 73 ? -27.905 16.568 5.974 1.00 88.19 73 SER A O 1
ATOM 564 N N . ARG A 1 74 ? -29.835 16.180 4.887 1.00 89.31 74 ARG A N 1
ATOM 565 C CA . ARG A 1 74 ? -29.498 14.801 4.464 1.00 89.31 74 ARG A CA 1
ATOM 566 C C . ARG A 1 74 ? -29.230 14.661 2.976 1.00 89.31 74 ARG A C 1
ATOM 568 O O . ARG A 1 74 ? -28.509 13.767 2.553 1.00 89.31 74 ARG A O 1
ATOM 575 N N . GLN A 1 75 ? -29.835 15.515 2.169 1.00 91.94 75 GLN A N 1
ATOM 576 C CA . GLN A 1 75 ? -29.732 15.433 0.724 1.00 91.94 75 GLN A CA 1
ATOM 577 C C . GLN A 1 75 ? -29.561 16.828 0.151 1.00 91.94 75 GLN A C 1
ATOM 579 O O . GLN A 1 75 ? -30.381 17.708 0.409 1.00 91.94 75 GLN A O 1
ATOM 584 N N . LEU A 1 76 ? -28.519 17.016 -0.653 1.00 91.12 76 LEU A N 1
ATOM 585 C CA . LEU A 1 76 ? -28.317 18.210 -1.460 1.00 91.12 76 LEU A CA 1
ATOM 586 C C . LEU A 1 76 ? -28.559 17.862 -2.920 1.00 91.12 76 LEU A C 1
ATOM 588 O O . LEU A 1 76 ? -27.876 17.015 -3.493 1.00 91.12 76 LEU A O 1
ATOM 592 N N . VAL A 1 77 ? -29.524 18.532 -3.535 1.00 93.75 77 VAL A N 1
ATOM 593 C CA . VAL A 1 77 ? -29.846 18.350 -4.948 1.00 93.75 77 VAL A CA 1
ATOM 594 C C . VAL A 1 77 ? -29.536 19.632 -5.693 1.00 93.75 77 VAL A C 1
ATOM 596 O O . VAL A 1 77 ? -30.049 20.700 -5.355 1.00 93.75 77 VAL A O 1
ATOM 599 N N . TYR A 1 78 ? -28.716 19.506 -6.730 1.00 94.31 78 TYR A N 1
ATOM 600 C CA . TYR A 1 78 ? -28.451 20.564 -7.694 1.00 94.31 78 TYR A CA 1
ATOM 601 C C . TYR A 1 78 ? -29.239 20.311 -8.973 1.00 94.31 78 TYR A C 1
ATOM 603 O O . TYR A 1 78 ? -29.034 19.299 -9.660 1.00 94.31 78 TYR A O 1
ATOM 611 N N . GLU A 1 79 ? -30.107 21.261 -9.299 1.00 94.81 79 GLU A N 1
ATOM 612 C CA . GLU A 1 79 ? -30.849 21.319 -10.552 1.00 94.81 79 GLU A CA 1
ATOM 613 C C . GLU A 1 79 ? -30.222 22.380 -11.460 1.00 94.81 79 GLU A C 1
ATOM 615 O O . GLU A 1 79 ? -30.054 23.535 -11.060 1.00 94.81 79 GLU A O 1
ATOM 620 N N . VAL A 1 80 ? -29.864 21.970 -12.679 1.00 94.56 80 VAL A N 1
ATOM 621 C CA . VAL A 1 80 ? -29.215 22.824 -13.678 1.00 94.56 80 VAL A CA 1
ATOM 622 C C . VAL A 1 80 ? -30.236 23.237 -14.729 1.00 94.56 80 VAL A C 1
ATOM 624 O O . VAL A 1 80 ? -30.698 22.407 -15.510 1.00 94.56 80 VAL A O 1
ATOM 627 N N . PHE A 1 81 ? -30.566 24.524 -14.771 1.00 96.19 81 PHE A N 1
ATOM 628 C CA . PHE A 1 81 ? -31.441 25.125 -15.773 1.00 96.19 81 PHE A CA 1
ATOM 629 C C . PHE A 1 81 ? -30.579 25.875 -16.786 1.00 96.19 81 PHE A C 1
ATOM 631 O O . PHE A 1 81 ? -30.216 27.034 -16.586 1.00 96.19 81 PHE A O 1
ATOM 638 N N . VAL A 1 82 ? -30.203 25.184 -17.860 1.00 95.81 82 VAL A N 1
ATOM 639 C CA . VAL A 1 82 ? -29.353 25.749 -18.913 1.00 95.81 82 VAL A CA 1
ATOM 640 C C . VAL A 1 82 ? -30.094 26.877 -19.621 1.00 95.81 82 VAL A C 1
ATOM 642 O O . VAL A 1 82 ? -31.158 26.658 -20.197 1.00 95.81 82 VAL A O 1
ATOM 645 N N . GLU A 1 83 ? -29.526 28.079 -19.585 1.00 94.50 83 GLU A N 1
ATOM 646 C CA . GLU A 1 83 ? -30.045 29.218 -20.343 1.00 94.50 83 GLU A CA 1
ATOM 647 C C . GLU A 1 83 ? -29.366 29.335 -21.695 1.00 94.50 83 GLU A C 1
ATOM 649 O O . GLU A 1 83 ? -29.995 29.672 -22.696 1.00 94.50 83 GLU A O 1
ATOM 654 N N . GLU A 1 84 ? -28.059 29.097 -21.702 1.00 95.50 84 GLU A N 1
ATOM 655 C CA . GLU A 1 84 ? -27.218 29.329 -22.855 1.00 95.50 84 GLU A CA 1
ATOM 656 C C . GLU A 1 84 ? -26.058 28.345 -22.847 1.00 95.50 84 GLU A C 1
ATOM 658 O O . GLU A 1 84 ? -25.443 28.072 -21.815 1.00 95.50 84 GLU A O 1
ATOM 663 N N . LEU A 1 85 ? -25.756 27.816 -24.022 1.00 96.12 85 LEU A N 1
ATOM 664 C CA . LEU A 1 85 ? -24.660 26.897 -24.240 1.00 96.12 85 LEU A CA 1
ATOM 665 C C . LEU A 1 85 ? -23.919 27.366 -25.484 1.00 96.12 85 LEU A C 1
ATOM 667 O O . LEU A 1 85 ? -24.488 27.423 -26.570 1.00 96.12 85 LEU A O 1
ATOM 671 N N . TRP A 1 86 ? -22.663 27.734 -25.292 1.00 94.56 86 TRP A N 1
ATOM 672 C CA . TRP A 1 86 ? -21.739 28.135 -26.334 1.00 94.56 86 TRP A CA 1
ATOM 673 C C . TRP A 1 86 ? -20.912 26.910 -26.679 1.00 94.56 86 TRP A C 1
ATOM 675 O O . TRP A 1 86 ? -20.118 26.441 -25.864 1.00 94.56 86 TRP A O 1
ATOM 685 N N . ASP A 1 87 ? -21.092 26.399 -27.887 1.00 90.38 87 ASP A N 1
ATOM 686 C CA . ASP A 1 87 ? -20.366 25.254 -28.435 1.00 90.38 87 ASP A CA 1
ATOM 687 C C . ASP A 1 87 ? -19.057 25.650 -29.139 1.00 90.38 87 ASP A C 1
ATOM 689 O O . ASP A 1 87 ? -18.439 24.830 -29.816 1.00 90.38 87 ASP A O 1
ATOM 693 N N . GLY A 1 88 ? -18.625 26.905 -28.967 1.00 88.69 88 GLY A N 1
ATOM 694 C CA . GLY A 1 88 ? -17.393 27.435 -29.539 1.00 88.69 88 GLY A CA 1
ATOM 695 C C . GLY A 1 88 ? -16.115 26.757 -29.013 1.00 88.69 88 GLY A C 1
ATOM 696 O O . GLY A 1 88 ? -16.168 25.847 -28.185 1.00 88.69 88 GLY A O 1
ATOM 697 N N . PRO A 1 89 ? -14.928 27.232 -29.444 1.00 86.06 89 PRO A N 1
ATOM 698 C CA . PRO A 1 89 ? -13.638 26.608 -29.114 1.00 86.06 89 PRO A CA 1
ATOM 699 C C . PRO A 1 89 ? -13.375 26.448 -27.613 1.00 86.06 89 PRO A C 1
ATOM 701 O O . PRO A 1 89 ? -12.649 25.548 -27.202 1.00 86.06 89 PRO A O 1
ATOM 704 N N . VAL A 1 90 ? -13.979 27.317 -26.803 1.00 93.81 90 VAL A N 1
ATOM 705 C CA . VAL A 1 90 ? -14.040 27.227 -25.345 1.00 93.81 90 VAL A CA 1
ATOM 706 C C . VAL A 1 90 ? -15.502 26.958 -24.977 1.00 93.81 90 VAL A C 1
ATOM 708 O O . VAL A 1 90 ? -16.263 27.922 -24.818 1.00 93.81 90 VAL A O 1
ATOM 711 N N . PRO A 1 91 ? -15.935 25.683 -24.885 1.00 96.06 91 PRO A N 1
ATOM 712 C CA . PRO A 1 91 ? -17.311 25.366 -24.542 1.00 96.06 91 PRO A CA 1
ATOM 713 C C . PRO A 1 91 ? -17.690 26.032 -23.231 1.00 96.06 91 PRO A C 1
ATOM 715 O O . PRO A 1 91 ? -17.002 25.854 -22.223 1.00 96.06 91 PRO A O 1
ATOM 718 N N . THR A 1 92 ? -18.751 26.829 -23.262 1.00 96.62 92 THR A N 1
ATOM 719 C CA . THR A 1 92 ? -19.175 27.646 -22.125 1.00 96.62 92 THR A CA 1
ATOM 720 C C . THR A 1 92 ? -20.660 27.453 -21.899 1.00 96.62 92 THR A C 1
ATOM 722 O O . THR A 1 92 ? -21.462 27.590 -22.814 1.00 96.62 92 THR A O 1
ATOM 725 N N . ILE A 1 93 ? -21.040 27.137 -20.673 1.00 96.38 93 ILE A N 1
ATOM 726 C CA . ILE A 1 93 ? -22.431 27.016 -20.256 1.00 96.38 93 ILE A CA 1
ATOM 727 C C . ILE A 1 93 ? -22.764 28.172 -19.322 1.00 96.38 93 ILE A C 1
ATOM 729 O O . ILE A 1 93 ? -22.036 28.420 -18.361 1.00 96.38 93 ILE A O 1
ATOM 733 N N . TYR A 1 94 ? -23.893 28.829 -19.581 1.00 95.56 94 TYR A N 1
ATOM 734 C CA . TYR A 1 94 ? -24.556 29.704 -18.628 1.00 95.56 94 TYR A CA 1
ATOM 735 C C . TYR A 1 94 ? -25.857 29.056 -18.171 1.00 95.56 94 TYR A C 1
ATOM 737 O O . TYR A 1 94 ? -26.719 28.704 -18.981 1.00 95.56 94 TYR A O 1
ATOM 745 N N . ALA A 1 95 ? -26.003 28.889 -16.863 1.00 95.81 95 ALA A N 1
ATOM 746 C CA . ALA A 1 95 ? -27.161 28.228 -16.284 1.00 95.81 95 ALA A CA 1
ATOM 747 C C . ALA A 1 95 ? -27.615 28.908 -14.996 1.00 95.81 95 ALA A C 1
ATOM 749 O O . ALA A 1 95 ? -26.815 29.472 -14.244 1.00 95.81 95 ALA A O 1
ATOM 750 N N . ASP A 1 96 ? -28.911 28.801 -14.730 1.00 95.25 96 ASP A N 1
ATOM 751 C CA . ASP A 1 96 ? -29.445 28.977 -13.390 1.00 95.25 96 ASP A CA 1
ATOM 752 C C . ASP A 1 96 ? -29.273 27.667 -12.629 1.00 95.25 96 ASP A C 1
ATOM 754 O O . ASP A 1 96 ? -29.634 26.597 -13.119 1.00 95.25 96 ASP A O 1
ATOM 758 N N . ILE A 1 97 ? -28.710 27.745 -11.427 1.00 93.12 97 ILE A N 1
ATOM 759 C CA . ILE A 1 97 ? -28.514 26.575 -10.576 1.00 93.12 97 ILE A CA 1
ATOM 760 C C . ILE A 1 97 ? -29.341 26.747 -9.320 1.00 93.12 97 ILE A C 1
ATOM 762 O O . ILE A 1 97 ? -29.155 27.707 -8.565 1.00 93.12 97 ILE A O 1
ATOM 766 N N . LEU A 1 98 ? -30.243 25.800 -9.088 1.00 94.06 98 LEU A N 1
ATOM 767 C CA . LEU A 1 98 ? -31.019 25.718 -7.864 1.00 94.06 98 LEU A CA 1
ATOM 768 C C . LEU A 1 98 ? -30.456 24.594 -6.996 1.00 94.06 98 LEU A C 1
ATOM 770 O O . LEU A 1 98 ? -30.499 23.426 -7.371 1.00 94.06 98 LEU A O 1
ATOM 774 N N . GLY A 1 99 ? -29.933 24.967 -5.833 1.00 93.19 99 GLY A N 1
ATOM 775 C CA . GLY A 1 99 ? -29.586 24.040 -4.766 1.00 93.19 99 GLY A CA 1
ATOM 776 C C . GLY A 1 99 ? -30.772 23.868 -3.825 1.00 93.19 99 GLY A C 1
ATOM 777 O O . GLY A 1 99 ? -31.281 24.853 -3.267 1.00 93.19 99 GLY A O 1
ATOM 778 N N . THR A 1 100 ? -31.198 22.625 -3.627 1.00 93.38 100 THR A N 1
ATOM 779 C CA . THR A 1 100 ? -32.191 22.262 -2.616 1.00 93.38 100 THR A CA 1
ATOM 780 C C . THR A 1 100 ? -31.589 21.340 -1.565 1.00 93.38 100 THR A C 1
ATOM 782 O O . THR A 1 100 ? -30.877 20.406 -1.912 1.00 93.38 100 THR A O 1
ATOM 785 N N . ALA A 1 101 ? -31.861 21.608 -0.289 1.00 92.56 101 ALA A N 1
ATOM 786 C CA . ALA A 1 101 ? -31.518 20.715 0.814 1.00 92.56 101 ALA A CA 1
ATOM 787 C C . ALA A 1 101 ? -32.800 20.089 1.355 1.00 92.56 101 ALA A C 1
ATOM 789 O O . ALA A 1 101 ? -33.715 20.819 1.738 1.00 92.56 101 ALA A O 1
ATOM 790 N N . ASP A 1 102 ? -32.890 18.761 1.335 1.00 91.44 102 ASP A N 1
ATOM 791 C CA . ASP A 1 102 ? -34.076 17.998 1.748 1.00 91.44 102 ASP A CA 1
ATOM 792 C C . ASP A 1 102 ? -35.382 18.521 1.106 1.00 91.44 102 ASP A C 1
ATOM 794 O O . ASP A 1 102 ? -36.434 18.618 1.741 1.00 91.44 102 ASP A O 1
ATOM 798 N N . GLY A 1 103 ? -35.304 18.930 -0.166 1.00 89.62 103 GLY A N 1
ATOM 799 C CA . GLY A 1 103 ? -36.420 19.499 -0.932 1.00 89.62 103 GLY A CA 1
ATOM 800 C C . GLY A 1 103 ? -36.704 20.991 -0.692 1.00 89.62 103 GLY A C 1
ATOM 801 O O . GLY A 1 103 ? -37.552 21.569 -1.375 1.00 89.62 103 GLY A O 1
ATOM 802 N N . LEU A 1 104 ? -35.996 21.659 0.225 1.00 91.81 104 LEU A N 1
ATOM 803 C CA . LEU A 1 104 ? -36.103 23.104 0.453 1.00 91.81 104 LEU A CA 1
ATOM 804 C C . LEU A 1 104 ? -35.131 23.877 -0.440 1.00 91.81 104 LEU A C 1
ATOM 806 O O . LEU A 1 104 ? -33.942 23.591 -0.466 1.00 91.81 104 LEU A O 1
ATOM 810 N N . LYS A 1 105 ? -35.612 24.915 -1.132 1.00 93.00 105 LYS A N 1
ATOM 811 C CA . LYS A 1 105 ? -34.786 25.793 -1.982 1.00 93.00 105 LYS A CA 1
ATOM 812 C C . LYS A 1 105 ? -33.897 26.695 -1.126 1.00 93.00 105 LYS A C 1
ATOM 814 O O . LYS A 1 105 ? -34.389 27.656 -0.535 1.00 93.00 105 LYS A O 1
ATOM 819 N N . ILE A 1 106 ? -32.600 26.405 -1.082 1.00 92.56 106 ILE A N 1
ATOM 820 C CA . ILE A 1 106 ? -31.658 27.068 -0.168 1.00 92.56 106 ILE A CA 1
ATOM 821 C C . ILE A 1 106 ? -30.627 27.945 -0.877 1.00 92.56 106 ILE A C 1
ATOM 823 O O . ILE A 1 106 ? -30.181 28.943 -0.306 1.00 92.56 106 ILE A O 1
ATOM 827 N N . PHE A 1 107 ? -30.285 27.624 -2.122 1.00 93.19 107 PHE A N 1
ATOM 828 C CA . PHE A 1 107 ? -29.280 28.336 -2.898 1.00 93.19 107 PHE A CA 1
ATOM 829 C C . PHE A 1 107 ? -29.779 28.534 -4.320 1.00 93.19 107 PHE A C 1
ATOM 831 O O . PHE A 1 107 ? -30.294 27.607 -4.935 1.00 93.19 107 PHE A O 1
ATOM 838 N N . HIS A 1 108 ? -29.615 29.737 -4.852 1.00 93.44 108 HIS A N 1
ATOM 839 C CA . HIS A 1 108 ? -29.866 30.002 -6.258 1.00 93.44 108 HIS A CA 1
ATOM 840 C C . HIS A 1 108 ? -28.741 30.849 -6.840 1.00 93.44 108 HIS A C 1
ATOM 842 O O . HIS A 1 108 ? -28.586 32.015 -6.464 1.00 93.44 108 HIS A O 1
ATOM 848 N N . GLY A 1 109 ? -27.974 30.263 -7.754 1.00 92.00 109 GLY A N 1
ATOM 849 C CA . GLY A 1 109 ? -27.011 30.973 -8.583 1.00 92.00 109 GLY A CA 1
ATOM 850 C C . GLY A 1 109 ? -27.670 31.358 -9.899 1.00 92.00 109 GLY A C 1
ATOM 851 O O . GLY A 1 109 ? -27.981 30.482 -10.700 1.00 92.00 109 GLY A O 1
ATOM 852 N N . ARG A 1 110 ? -27.907 32.655 -10.116 1.00 91.81 110 ARG A N 1
ATOM 853 C CA . ARG A 1 110 ? -28.463 33.164 -11.378 1.00 91.81 110 ARG A CA 1
ATOM 854 C C . ARG A 1 110 ? -27.339 33.313 -12.403 1.00 91.81 110 ARG A C 1
ATOM 856 O O . ARG A 1 110 ? -26.366 34.014 -12.123 1.00 91.81 110 ARG A O 1
ATOM 863 N N . ARG A 1 111 ? -27.532 32.740 -13.591 1.00 92.81 111 ARG A N 1
ATOM 864 C CA . ARG A 1 111 ? -26.682 32.881 -14.781 1.00 92.81 111 ARG A CA 1
ATOM 865 C C . ARG A 1 111 ? -25.206 32.595 -14.515 1.00 92.81 111 ARG A C 1
ATOM 867 O O . ARG A 1 111 ? -24.333 33.334 -14.965 1.00 92.81 111 ARG A O 1
ATOM 874 N N . MET A 1 112 ? -24.921 31.550 -13.748 1.00 94.19 112 MET A N 1
ATOM 875 C CA . MET A 1 112 ? -23.545 31.138 -13.492 1.00 94.19 112 MET A CA 1
ATOM 876 C C . MET A 1 112 ? -22.904 30.636 -14.780 1.00 94.19 112 MET A C 1
ATOM 878 O O . MET A 1 112 ? -23.569 29.957 -15.554 1.00 94.19 112 MET A O 1
ATOM 882 N N . GLY A 1 113 ? -21.638 30.986 -15.002 1.00 95.06 113 GLY A N 1
ATOM 883 C CA . GLY A 1 113 ? -20.873 30.619 -16.187 1.00 95.06 113 GLY A CA 1
ATOM 884 C C . GLY A 1 113 ? -19.754 29.641 -15.846 1.00 95.06 113 GLY A C 1
ATOM 885 O O . GLY A 1 113 ? -18.898 29.960 -15.020 1.00 95.06 113 GLY A O 1
ATOM 886 N N . VAL A 1 114 ? -19.714 28.489 -16.515 1.00 96.31 114 VAL A N 1
ATOM 887 C CA . VAL A 1 114 ? -18.579 27.550 -16.482 1.00 96.31 114 VAL A CA 1
ATOM 888 C C . VAL A 1 114 ? -18.084 27.343 -17.896 1.00 96.31 114 VAL A C 1
ATOM 890 O O . VAL A 1 114 ? -18.877 27.122 -18.809 1.00 96.31 114 VAL A O 1
ATOM 893 N N . ARG A 1 115 ? -16.767 27.387 -18.070 1.00 96.50 115 ARG A N 1
ATOM 894 C CA . ARG A 1 115 ? -16.111 27.133 -19.343 1.00 96.50 115 ARG A CA 1
ATOM 895 C C . ARG A 1 115 ? -15.054 26.046 -19.225 1.00 96.50 115 ARG A C 1
ATOM 897 O O . ARG A 1 115 ? -14.415 25.896 -18.187 1.00 96.50 115 ARG A O 1
ATOM 904 N N . LEU A 1 116 ? -14.880 25.285 -20.294 1.00 96.00 116 LEU A N 1
ATOM 905 C CA . LEU A 1 116 ? -13.845 24.264 -20.418 1.00 96.00 116 LEU A CA 1
ATOM 906 C C . LEU A 1 116 ? -12.655 24.874 -21.162 1.00 96.00 116 LEU A C 1
ATOM 908 O O . LEU A 1 116 ? -12.802 25.266 -22.317 1.00 96.00 116 LEU A O 1
ATOM 912 N N . VAL A 1 117 ? -11.495 24.971 -20.506 1.00 93.75 117 VAL A N 1
ATOM 913 C CA . VAL A 1 117 ? -10.274 25.597 -21.049 1.00 93.75 117 VAL A CA 1
ATOM 914 C C . VAL A 1 117 ? -9.082 24.634 -21.042 1.00 93.75 117 VAL A C 1
ATOM 916 O O . VAL A 1 117 ? -9.051 23.726 -20.212 1.00 93.75 117 VAL A O 1
ATOM 919 N N . PRO A 1 118 ? -8.087 24.820 -21.924 1.00 91.69 118 PRO A N 1
ATOM 920 C CA . PRO A 1 118 ? -6.857 24.030 -21.907 1.00 91.69 118 PRO A CA 1
ATOM 921 C C . PRO A 1 118 ? -6.095 24.118 -20.574 1.00 91.69 118 PRO A C 1
ATOM 923 O O . PRO A 1 118 ? -6.056 25.169 -19.931 1.00 91.69 118 PRO A O 1
ATOM 926 N N . ASP A 1 119 ? -5.462 23.012 -20.193 1.00 91.81 119 ASP A N 1
ATOM 927 C CA . ASP A 1 119 ? -4.482 22.884 -19.110 1.00 91.81 119 ASP A CA 1
ATOM 928 C C . ASP A 1 119 ? -3.403 21.865 -19.529 1.00 91.81 119 ASP A C 1
ATOM 930 O O . ASP A 1 119 ? -3.351 21.433 -20.681 1.00 91.81 119 ASP A O 1
ATOM 934 N N . TRP A 1 120 ? -2.491 21.500 -18.632 1.00 91.06 120 TRP A N 1
ATOM 935 C CA . TRP A 1 120 ? -1.287 20.761 -18.998 1.00 91.06 120 TRP A CA 1
ATOM 936 C C . TRP A 1 120 ? -0.974 19.685 -17.959 1.00 91.06 120 TRP A C 1
ATOM 938 O O . TRP A 1 120 ? -0.981 19.986 -16.763 1.00 91.06 120 TRP A O 1
ATOM 948 N N . PRO A 1 121 ? -0.656 18.439 -18.368 1.00 90.81 121 PRO A N 1
ATOM 949 C CA . PRO A 1 121 ? -0.301 17.384 -17.418 1.00 90.81 121 PRO A CA 1
ATOM 950 C C . PRO A 1 121 ? 0.801 17.789 -16.421 1.00 90.81 121 PRO A C 1
ATOM 952 O O . PRO A 1 121 ? 0.706 17.436 -15.243 1.00 90.81 121 PRO A O 1
ATOM 955 N N . LEU A 1 122 ? 1.789 18.592 -16.847 1.00 89.75 122 LEU A N 1
ATOM 956 C CA . LEU A 1 122 ? 2.858 19.094 -15.969 1.00 89.75 122 LEU A CA 1
ATOM 957 C C . LEU A 1 122 ? 2.373 19.997 -14.828 1.00 89.75 122 LEU A C 1
ATOM 959 O O . LEU A 1 122 ? 3.003 19.995 -13.774 1.00 89.75 122 LEU A O 1
ATOM 963 N N . THR A 1 123 ? 1.245 20.704 -14.976 1.00 87.75 123 THR A N 1
ATOM 964 C CA . THR A 1 123 ? 0.668 21.530 -13.896 1.00 87.75 123 THR A CA 1
ATOM 965 C C . THR A 1 123 ? 0.374 20.687 -12.646 1.00 87.75 123 THR A C 1
ATOM 967 O O . THR A 1 123 ? 0.481 21.172 -11.523 1.00 87.75 123 THR A O 1
ATOM 970 N N . SER A 1 124 ? 0.034 19.408 -12.837 1.00 83.00 124 SER A N 1
ATOM 971 C CA . SER A 1 124 ? -0.311 18.465 -11.764 1.00 83.00 124 SER A CA 1
ATOM 972 C C . SER A 1 124 ? 0.836 17.551 -11.315 1.00 83.00 124 SER A C 1
ATOM 974 O O . SER A 1 124 ? 0.637 16.761 -10.395 1.00 83.00 124 SER A O 1
ATOM 976 N N . ARG A 1 125 ? 2.008 17.629 -11.965 1.00 84.81 125 ARG A N 1
ATOM 977 C CA . ARG A 1 125 ? 3.158 16.728 -11.745 1.00 84.81 125 ARG A CA 1
ATOM 978 C C . ARG A 1 125 ? 4.498 17.473 -11.633 1.00 84.81 125 ARG A C 1
ATOM 980 O O . ARG A 1 125 ? 5.415 17.211 -12.419 1.00 84.81 125 ARG A O 1
ATOM 987 N N . PRO A 1 126 ? 4.632 18.439 -10.704 1.00 80.12 126 PRO A N 1
ATOM 988 C CA . PRO A 1 126 ? 5.856 19.229 -10.564 1.00 80.12 126 PRO A CA 1
ATOM 989 C C . PRO A 1 126 ? 7.089 18.384 -10.195 1.00 80.12 126 PRO A C 1
ATOM 991 O O . PRO A 1 126 ? 8.215 18.779 -10.488 1.00 80.12 126 PRO A O 1
ATOM 994 N N . GLU A 1 127 ? 6.904 17.205 -9.596 1.00 80.50 127 GLU A N 1
ATOM 995 C CA . GLU A 1 127 ? 7.974 16.283 -9.208 1.00 80.50 127 GLU A CA 1
ATOM 996 C C . GLU A 1 127 ? 8.808 15.770 -10.389 1.00 80.50 127 GLU A C 1
ATOM 998 O O . GLU A 1 127 ? 9.996 15.503 -10.220 1.00 80.50 127 GLU A O 1
ATOM 1003 N N . LEU A 1 128 ? 8.226 15.688 -11.593 1.00 80.00 128 LEU A N 1
ATOM 1004 C CA . LEU A 1 128 ? 8.937 15.247 -12.800 1.00 80.00 128 LEU A CA 1
ATOM 1005 C C . LEU A 1 128 ? 10.018 16.238 -13.246 1.00 80.00 128 LEU A C 1
ATOM 1007 O O . LEU A 1 128 ? 10.958 15.849 -13.932 1.00 80.00 128 LEU A O 1
ATOM 1011 N N . LEU A 1 129 ? 9.889 17.505 -12.846 1.00 77.94 129 LEU A N 1
ATOM 1012 C CA . LEU A 1 129 ? 10.875 18.551 -13.109 1.00 77.94 129 LEU A CA 1
ATOM 1013 C C . LEU A 1 129 ? 11.948 18.620 -12.012 1.00 77.94 129 LEU A C 1
ATOM 1015 O O . LEU A 1 129 ? 13.041 19.112 -12.260 1.00 77.94 129 LEU A O 1
ATOM 1019 N N . ALA A 1 130 ? 11.659 18.120 -10.806 1.00 64.00 130 ALA A N 1
ATOM 1020 C CA . ALA A 1 130 ? 12.575 18.164 -9.663 1.00 64.00 130 ALA A CA 1
ATOM 1021 C C . ALA A 1 130 ? 13.624 17.034 -9.664 1.00 64.00 130 ALA A C 1
ATOM 1023 O O . ALA A 1 130 ? 14.558 17.063 -8.866 1.00 64.00 130 ALA A O 1
ATOM 1024 N N . ALA A 1 131 ? 13.454 16.023 -10.520 1.00 52.66 131 ALA A N 1
ATOM 1025 C CA . ALA A 1 131 ? 14.244 14.793 -10.511 1.00 52.66 131 ALA A CA 1
ATOM 1026 C C . ALA A 1 131 ? 15.580 14.874 -11.274 1.00 52.66 131 ALA A C 1
ATOM 1028 O O . ALA A 1 131 ? 16.333 13.903 -11.247 1.00 52.66 131 ALA A O 1
ATOM 1029 N N . ILE A 1 132 ? 15.879 15.985 -11.959 1.00 60.91 132 ILE A N 1
ATOM 1030 C CA . ILE A 1 132 ? 17.036 16.086 -12.862 1.00 60.91 132 ILE A CA 1
ATOM 1031 C C . ILE A 1 132 ? 17.960 17.228 -12.438 1.00 60.91 132 ILE A C 1
ATOM 1033 O O . ILE A 1 132 ? 17.535 18.373 -12.302 1.00 60.91 132 ILE A O 1
ATOM 1037 N N . ASP A 1 133 ? 19.237 16.900 -12.240 1.00 56.56 133 ASP A N 1
ATOM 1038 C CA . ASP A 1 133 ? 20.295 17.869 -11.967 1.00 56.56 133 ASP A CA 1
ATOM 1039 C C . ASP A 1 133 ? 20.837 18.445 -13.286 1.00 56.56 133 ASP A C 1
ATOM 1041 O O . ASP A 1 133 ? 21.665 17.840 -13.964 1.00 56.56 133 ASP A O 1
ATOM 1045 N N . GLU A 1 134 ? 20.344 19.620 -13.679 1.00 63.12 134 GLU A N 1
ATOM 1046 C CA . GLU A 1 134 ? 20.790 20.314 -14.896 1.00 63.12 134 GLU A CA 1
ATOM 1047 C C . GLU A 1 134 ? 22.084 21.131 -14.688 1.00 63.12 134 GLU A C 1
ATOM 1049 O O . GLU A 1 134 ? 22.611 21.701 -15.644 1.00 63.12 134 GLU A O 1
ATOM 1054 N N . THR A 1 135 ? 22.632 21.207 -13.466 1.00 55.72 135 THR A N 1
ATOM 1055 C CA . THR A 1 135 ? 23.674 22.195 -13.110 1.00 55.72 135 THR A CA 1
ATOM 1056 C C . THR A 1 135 ? 25.033 21.984 -13.791 1.00 55.72 135 THR A C 1
ATOM 1058 O O . THR A 1 135 ? 25.880 22.882 -13.766 1.00 55.72 135 THR A O 1
ATOM 1061 N N . HIS A 1 136 ? 25.243 20.836 -14.444 1.00 56.38 136 HIS A N 1
ATOM 1062 C CA . HIS A 1 136 ? 26.529 20.434 -15.019 1.00 56.38 136 HIS A CA 1
ATOM 1063 C C . HIS A 1 136 ? 26.541 20.239 -16.547 1.00 56.38 136 HIS A C 1
ATOM 1065 O O . HIS A 1 136 ? 27.586 19.885 -17.095 1.00 56.38 136 HIS A O 1
ATOM 1071 N N . HIS A 1 137 ? 25.438 20.505 -17.256 1.00 69.50 137 HIS A N 1
ATOM 1072 C CA . HIS A 1 137 ? 25.321 20.224 -18.694 1.00 69.50 137 HIS A CA 1
ATOM 1073 C C . HIS A 1 137 ? 25.148 21.497 -19.536 1.00 69.50 137 HIS A C 1
ATOM 1075 O O . HIS A 1 137 ? 24.407 22.408 -19.172 1.00 69.50 137 HIS A O 1
ATOM 1081 N N . GLN A 1 138 ? 25.829 21.572 -20.686 1.00 80.31 138 GLN A N 1
ATOM 1082 C CA . GLN A 1 138 ? 25.667 22.678 -21.633 1.00 80.31 138 GLN A CA 1
ATOM 1083 C C . GLN A 1 138 ? 24.375 22.497 -22.439 1.00 80.31 138 GLN A C 1
ATOM 1085 O O . GLN A 1 138 ? 24.114 21.420 -22.972 1.00 80.31 138 GLN A O 1
ATOM 1090 N N . VAL A 1 139 ? 23.585 23.565 -22.548 1.00 91.56 139 VAL A N 1
ATOM 1091 C CA . VAL A 1 139 ? 22.287 23.572 -23.229 1.00 91.56 139 VAL A CA 1
ATOM 1092 C C . VAL A 1 139 ? 22.243 24.706 -24.254 1.00 91.56 139 VAL A C 1
ATOM 1094 O O . VAL A 1 139 ? 22.668 25.830 -23.971 1.00 91.56 139 VAL A O 1
ATOM 1097 N N . ALA A 1 140 ? 21.712 24.429 -25.446 1.00 92.12 140 ALA A N 1
ATOM 1098 C CA . ALA A 1 140 ? 21.501 25.432 -26.481 1.00 92.12 140 ALA A CA 1
ATOM 1099 C C . ALA A 1 140 ? 20.497 26.496 -26.014 1.00 92.12 140 ALA A C 1
ATOM 1101 O O . ALA A 1 140 ? 19.451 26.184 -25.444 1.00 92.12 140 ALA A O 1
ATOM 1102 N N . THR A 1 141 ? 20.812 27.764 -26.272 1.00 91.25 141 THR A N 1
ATOM 1103 C CA . THR A 1 141 ? 19.958 28.904 -25.921 1.00 91.25 141 THR A CA 1
ATOM 1104 C C . THR A 1 141 ? 19.688 29.740 -27.166 1.00 91.25 141 THR A C 1
ATOM 1106 O O . THR A 1 141 ? 20.632 30.162 -27.831 1.00 91.25 141 THR A O 1
ATOM 1109 N N . VAL A 1 142 ? 18.417 30.012 -27.462 1.00 88.69 142 VAL A N 1
ATOM 1110 C CA . VAL A 1 142 ? 17.990 30.884 -28.573 1.00 88.69 142 VAL A CA 1
ATOM 1111 C C . VAL A 1 142 ? 17.205 32.049 -27.986 1.00 88.69 142 VAL A C 1
ATOM 1113 O O . VAL A 1 142 ? 16.297 31.836 -27.190 1.00 88.69 142 VAL A O 1
ATOM 1116 N N . ASP A 1 143 ? 17.597 33.285 -28.307 1.00 86.19 143 ASP A N 1
ATOM 1117 C CA . ASP A 1 143 ? 17.004 34.516 -27.754 1.00 86.19 143 ASP A CA 1
ATOM 1118 C C . ASP A 1 143 ? 16.885 34.530 -26.213 1.00 86.19 143 ASP A C 1
ATOM 1120 O O . ASP A 1 143 ? 15.958 35.097 -25.635 1.00 86.19 143 ASP A O 1
ATOM 1124 N N . GLY A 1 144 ? 17.842 33.897 -25.523 1.00 86.44 144 GLY A N 1
ATOM 1125 C CA . GLY A 1 144 ? 17.857 33.785 -24.060 1.00 86.44 144 GLY A CA 1
ATOM 1126 C C . GLY A 1 144 ? 16.971 32.674 -23.481 1.00 86.44 144 GLY A C 1
ATOM 1127 O O . GLY A 1 144 ? 16.914 32.540 -22.261 1.00 86.44 144 GLY A O 1
ATOM 1128 N N . PHE A 1 145 ? 16.307 31.869 -24.317 1.00 91.06 145 PHE A N 1
ATOM 1129 C CA . PHE A 1 145 ? 15.504 30.718 -23.905 1.00 91.06 145 PHE A CA 1
ATOM 1130 C C . PHE A 1 145 ? 16.314 29.405 -23.993 1.00 91.06 145 PHE A C 1
ATOM 1132 O O . PHE A 1 145 ? 16.746 29.052 -25.095 1.00 91.06 145 PHE A O 1
ATOM 1139 N N . PRO A 1 146 ? 16.556 28.692 -22.874 1.00 92.12 146 PRO A N 1
ATOM 1140 C CA . PRO A 1 146 ? 17.337 27.455 -22.864 1.00 92.12 146 PRO A CA 1
ATOM 1141 C C . PRO A 1 146 ? 16.489 26.222 -23.213 1.00 92.12 146 PRO A C 1
ATOM 1143 O O . PRO A 1 146 ? 15.395 26.039 -22.681 1.00 92.12 146 PRO A O 1
ATOM 1146 N N . PHE A 1 147 ? 17.033 25.326 -24.038 1.00 93.50 147 PHE A N 1
ATOM 1147 C CA . PHE A 1 147 ? 16.381 24.075 -24.444 1.00 93.50 147 PHE A CA 1
ATOM 1148 C C . PHE A 1 147 ? 16.829 22.852 -23.619 1.00 93.50 147 PHE A C 1
ATOM 1150 O O . PHE A 1 147 ? 17.380 21.879 -24.144 1.00 93.50 147 PHE A O 1
ATOM 1157 N N . GLY A 1 148 ? 16.630 22.942 -22.298 1.00 92.44 148 GLY A N 1
ATOM 1158 C CA . GLY A 1 148 ? 16.931 21.889 -21.315 1.00 92.44 148 GLY A CA 1
ATOM 1159 C C . GLY A 1 148 ? 15.773 20.908 -21.123 1.00 92.44 148 GLY A C 1
ATOM 1160 O O . GLY A 1 148 ? 14.738 21.029 -21.790 1.00 92.44 148 GLY A O 1
ATOM 1161 N N . TYR A 1 149 ? 15.901 19.972 -20.183 1.00 91.81 149 TYR A N 1
ATOM 1162 C CA . TYR A 1 149 ? 14.918 18.905 -19.984 1.00 91.81 149 TYR A CA 1
ATOM 1163 C C . TYR A 1 149 ? 13.526 19.457 -19.683 1.00 91.81 149 TYR A C 1
ATOM 1165 O O . TYR A 1 149 ? 12.543 19.010 -20.271 1.00 91.81 149 TYR A O 1
ATOM 1173 N N . ALA A 1 150 ? 13.433 20.492 -18.842 1.00 91.62 150 ALA A N 1
ATOM 1174 C CA . ALA A 1 150 ? 12.154 21.122 -18.516 1.00 91.62 150 ALA A CA 1
ATOM 1175 C C . ALA A 1 150 ? 11.394 21.615 -19.765 1.00 91.62 150 ALA A C 1
ATOM 1177 O O . ALA A 1 150 ? 10.186 21.402 -19.881 1.00 91.62 150 ALA A O 1
ATOM 1178 N N . SER A 1 151 ? 12.099 22.221 -20.727 1.00 94.00 151 SER A N 1
ATOM 1179 C CA . SER A 1 151 ? 11.499 22.710 -21.978 1.00 94.00 151 SER A CA 1
ATOM 1180 C C . SER A 1 151 ? 11.102 21.572 -22.930 1.00 94.00 151 SER A C 1
ATOM 1182 O O . SER A 1 151 ? 10.046 21.620 -23.566 1.00 94.00 151 SER A O 1
ATOM 1184 N N . LEU A 1 152 ? 11.905 20.506 -22.996 1.00 94.56 152 LEU A N 1
ATOM 1185 C CA . LEU A 1 152 ? 11.637 19.339 -23.840 1.00 94.56 152 LEU A CA 1
ATOM 1186 C C . LEU A 1 152 ? 10.469 18.522 -23.297 1.00 94.56 152 LEU A C 1
ATOM 1188 O O . LEU A 1 152 ? 9.574 18.132 -24.048 1.00 94.56 152 LEU A O 1
ATOM 1192 N N . LEU A 1 153 ? 10.392 18.367 -21.979 1.00 94.50 153 LEU A N 1
ATOM 1193 C CA . LEU A 1 153 ? 9.238 17.768 -21.333 1.00 94.50 153 LEU A CA 1
ATOM 1194 C C . LEU A 1 153 ? 7.996 18.661 -21.479 1.00 94.50 153 LEU A C 1
ATOM 1196 O O . LEU A 1 153 ? 6.892 18.150 -21.678 1.00 94.50 153 LEU A O 1
ATOM 1200 N N . ALA A 1 154 ? 8.147 19.991 -21.465 1.00 94.06 154 ALA A N 1
ATOM 1201 C CA . ALA A 1 154 ? 7.049 20.910 -21.764 1.00 94.06 154 ALA A CA 1
ATOM 1202 C C . ALA A 1 154 ? 6.541 20.778 -23.211 1.00 94.06 154 ALA A C 1
ATOM 1204 O O . ALA A 1 154 ? 5.335 20.918 -23.442 1.00 94.06 154 ALA A O 1
ATOM 1205 N N . CYS A 1 155 ? 7.402 20.424 -24.176 1.00 93.50 155 CYS A N 1
ATOM 1206 C CA . CYS A 1 155 ? 6.968 20.099 -25.539 1.00 93.50 155 CYS A CA 1
ATOM 1207 C C . CYS A 1 155 ? 5.981 18.926 -25.537 1.00 93.50 155 CYS A C 1
ATOM 1209 O O . CYS A 1 155 ? 5.021 18.944 -26.306 1.00 93.50 155 CYS A O 1
ATOM 1211 N N . ALA A 1 156 ? 6.176 17.938 -24.659 1.00 93.25 156 ALA A N 1
ATOM 1212 C CA . ALA A 1 156 ? 5.271 16.807 -24.504 1.00 93.25 156 ALA A CA 1
ATOM 1213 C C . ALA A 1 156 ? 4.024 17.166 -23.680 1.00 93.25 156 ALA A C 1
ATOM 1215 O O . ALA A 1 156 ? 2.903 16.999 -24.157 1.00 93.25 156 ALA A O 1
ATOM 1216 N N . TRP A 1 157 ? 4.197 17.687 -22.461 1.00 93.38 157 TRP A N 1
ATOM 1217 C CA . TRP A 1 157 ? 3.158 17.744 -21.419 1.00 93.38 157 TRP A CA 1
ATOM 1218 C C . TRP A 1 157 ? 2.938 19.132 -20.782 1.00 93.38 157 TRP A C 1
ATOM 1220 O O . TRP A 1 157 ? 2.167 19.248 -19.829 1.00 93.38 157 TRP A O 1
ATOM 1230 N N . GLY A 1 158 ? 3.591 20.186 -21.277 1.00 92.94 158 GLY A N 1
ATOM 1231 C CA . GLY A 1 158 ? 3.507 21.556 -20.745 1.00 92.94 158 GLY A CA 1
ATOM 1232 C C . GLY A 1 158 ? 2.855 22.564 -21.692 1.00 92.94 158 GLY A C 1
ATOM 1233 O O . GLY A 1 158 ? 2.371 22.216 -22.776 1.00 92.94 158 GLY A O 1
ATOM 1234 N N . ARG A 1 159 ? 2.873 23.846 -21.305 1.00 93.38 159 ARG A N 1
ATOM 1235 C CA . ARG A 1 159 ? 2.491 24.948 -22.204 1.00 93.38 159 ARG A CA 1
ATOM 1236 C C . ARG A 1 159 ? 3.459 25.031 -23.382 1.00 93.38 159 ARG A C 1
ATOM 1238 O O . ARG A 1 159 ? 4.666 24.947 -23.159 1.00 93.38 159 ARG A O 1
ATOM 1245 N N . PRO A 1 160 ? 2.983 25.268 -24.613 1.00 92.62 160 PRO A N 1
ATOM 1246 C CA . PRO A 1 160 ? 3.865 25.546 -25.744 1.00 92.62 160 PRO A CA 1
ATOM 1247 C C . PRO A 1 160 ? 4.823 26.717 -25.491 1.00 92.62 160 PRO A C 1
ATOM 1249 O O . PRO A 1 160 ? 5.976 26.658 -25.917 1.00 92.62 160 PRO A O 1
ATOM 1252 N N . SER A 1 161 ? 4.404 27.744 -24.743 1.00 93.81 161 SER A N 1
ATOM 1253 C CA . SER A 1 161 ? 5.306 28.831 -24.340 1.00 93.81 161 SER A CA 1
ATOM 1254 C C . SER A 1 161 ? 6.462 28.393 -23.438 1.00 93.81 161 SER A C 1
ATOM 1256 O O . SER A 1 161 ? 7.525 29.004 -23.474 1.00 93.81 161 SER A O 1
ATOM 1258 N N . ASP A 1 162 ? 6.262 27.352 -22.628 1.00 94.00 162 ASP A N 1
ATOM 1259 C CA . ASP A 1 162 ? 7.290 26.800 -21.734 1.00 94.00 162 ASP A CA 1
ATOM 1260 C C . ASP A 1 162 ? 8.231 25.844 -22.489 1.00 94.00 162 ASP A C 1
ATOM 1262 O O . ASP A 1 162 ? 9.260 25.438 -21.960 1.00 94.00 162 ASP A O 1
ATOM 1266 N N . ALA A 1 163 ? 7.882 25.500 -23.732 1.00 93.31 163 ALA A N 1
ATOM 1267 C CA . ALA A 1 163 ? 8.645 24.642 -24.628 1.00 93.31 163 ALA A CA 1
ATOM 1268 C C . ALA A 1 163 ? 9.506 25.428 -25.631 1.00 93.31 163 ALA A C 1
ATOM 1270 O O . ALA A 1 163 ? 10.647 25.055 -25.882 1.00 93.31 163 ALA A O 1
ATOM 1271 N N . PHE A 1 164 ? 8.962 26.510 -26.202 1.00 91.25 164 PHE A N 1
ATOM 1272 C CA . PHE A 1 164 ? 9.595 27.279 -27.288 1.00 91.25 164 PHE A CA 1
ATOM 1273 C C . PHE A 1 164 ? 9.677 28.791 -27.022 1.00 91.25 164 PHE A C 1
ATOM 1275 O O . PHE A 1 164 ? 10.064 29.560 -27.902 1.00 91.25 164 PHE A O 1
ATOM 1282 N N . GLY A 1 165 ? 9.301 29.245 -25.826 1.00 89.88 165 GLY A N 1
ATOM 1283 C CA . GLY A 1 165 ? 9.333 30.654 -25.452 1.00 89.88 165 GLY A CA 1
ATOM 1284 C C . GLY A 1 165 ? 8.108 31.470 -25.907 1.00 89.88 165 GLY A C 1
ATOM 1285 O O . GLY A 1 165 ? 7.091 30.928 -26.349 1.00 89.88 165 GLY A O 1
ATOM 1286 N N . PRO A 1 166 ? 8.158 32.813 -25.780 1.00 86.94 166 PRO A N 1
ATOM 1287 C CA . PRO A 1 166 ? 6.985 33.686 -25.906 1.00 86.94 166 PRO A CA 1
ATOM 1288 C C . PRO A 1 166 ? 6.252 33.645 -27.254 1.00 86.94 166 PRO A C 1
ATOM 1290 O O . PRO A 1 166 ? 5.056 33.935 -27.298 1.00 86.94 166 PRO A O 1
ATOM 1293 N N . THR A 1 167 ? 6.934 33.294 -28.345 1.00 82.44 167 THR A N 1
ATOM 1294 C CA . THR A 1 167 ? 6.349 33.201 -29.695 1.00 82.44 167 THR A CA 1
ATOM 1295 C C . THR A 1 167 ? 5.336 32.060 -29.815 1.00 82.44 167 THR A C 1
ATOM 1297 O O . THR A 1 167 ? 4.384 32.166 -30.587 1.00 82.44 167 THR A O 1
ATOM 1300 N N . ALA A 1 168 ? 5.464 31.010 -28.998 1.00 88.56 168 ALA A N 1
ATOM 1301 C CA . ALA A 1 168 ? 4.538 29.880 -28.970 1.00 88.56 168 ALA A CA 1
ATOM 1302 C C . ALA A 1 168 ? 3.263 30.135 -28.141 1.00 88.56 168 ALA A C 1
ATOM 1304 O O . ALA A 1 168 ? 2.355 29.306 -28.154 1.00 88.56 168 ALA A O 1
ATOM 1305 N N . ARG A 1 169 ? 3.132 31.303 -27.490 1.00 90.25 169 ARG A N 1
ATOM 1306 C CA . ARG A 1 169 ? 1.982 31.655 -26.631 1.00 90.25 169 ARG A CA 1
ATOM 1307 C C . ARG A 1 169 ? 0.625 31.589 -27.340 1.00 90.25 169 ARG A C 1
ATOM 1309 O O . ARG A 1 169 ? -0.397 31.360 -26.701 1.00 90.25 169 ARG A O 1
ATOM 1316 N N . VAL A 1 170 ? 0.594 31.750 -28.666 1.00 88.19 170 VAL A N 1
ATOM 1317 C CA . VAL A 1 170 ? -0.632 31.587 -29.475 1.00 88.19 170 VAL A CA 1
ATOM 1318 C C . VAL A 1 170 ? -1.240 30.175 -29.363 1.00 88.19 170 VAL A C 1
ATOM 1320 O O . VAL A 1 170 ? -2.433 30.001 -29.606 1.00 88.19 170 VAL A O 1
ATOM 1323 N N . TYR A 1 171 ? -0.443 29.185 -28.950 1.00 90.25 171 TYR A N 1
ATOM 1324 C CA . TYR A 1 171 ? -0.850 27.794 -28.743 1.00 90.25 171 TYR A CA 1
ATOM 1325 C C . TYR A 1 171 ? -1.108 27.437 -27.269 1.00 90.25 171 TYR A C 1
ATOM 1327 O O . TYR A 1 171 ? -1.492 26.306 -26.979 1.00 90.25 171 TYR A O 1
ATOM 1335 N N . ASP A 1 172 ? -0.958 28.383 -26.334 1.00 91.75 172 ASP A N 1
ATOM 1336 C CA . ASP A 1 172 ? -1.330 28.172 -24.924 1.00 91.75 172 ASP A CA 1
ATOM 1337 C C . ASP A 1 172 ? -2.862 28.151 -24.729 1.00 91.75 172 ASP A C 1
ATOM 1339 O O . ASP A 1 172 ? -3.361 27.801 -23.661 1.00 91.75 172 ASP A O 1
ATOM 1343 N N . GLY A 1 173 ? -3.614 28.562 -25.757 1.00 88.50 173 GLY A N 1
ATOM 1344 C CA . GLY A 1 173 ? -5.072 28.528 -25.804 1.00 88.50 173 GLY A CA 1
ATOM 1345 C C . GLY A 1 173 ? -5.621 27.280 -26.500 1.00 88.50 173 GLY A C 1
ATOM 1346 O O . GLY A 1 173 ? -5.055 26.192 -26.448 1.00 88.50 173 GLY A O 1
ATOM 1347 N N . THR A 1 174 ? -6.774 27.427 -27.153 1.00 88.25 174 THR A N 1
ATOM 1348 C CA . THR A 1 174 ? -7.523 26.300 -27.737 1.00 88.25 174 THR A CA 1
ATOM 1349 C C . THR A 1 174 ? -6.880 25.702 -28.980 1.00 88.25 174 THR A C 1
ATOM 1351 O O . THR A 1 174 ? -7.223 24.579 -29.342 1.00 88.25 174 THR A O 1
ATOM 1354 N N . ARG A 1 175 ? -5.960 26.430 -29.625 1.00 87.81 175 ARG A N 1
ATOM 1355 C CA . ARG A 1 175 ? -5.232 25.933 -30.794 1.00 87.81 175 ARG A CA 1
ATOM 1356 C C . ARG A 1 175 ? -4.422 24.694 -30.431 1.00 87.81 175 ARG A C 1
ATOM 1358 O O . ARG A 1 175 ? -3.891 24.565 -29.325 1.00 87.81 175 ARG A O 1
ATOM 1365 N N . HIS A 1 176 ? -4.328 23.777 -31.375 1.00 87.81 176 HIS A N 1
ATOM 1366 C CA . HIS A 1 176 ? -3.484 22.604 -31.263 1.00 87.81 176 HIS A CA 1
ATOM 1367 C C . HIS A 1 176 ? -2.112 22.880 -31.883 1.00 87.81 176 HIS A C 1
ATOM 1369 O O . HIS A 1 176 ? -1.982 23.540 -32.911 1.00 87.81 176 HIS A O 1
ATOM 1375 N N . ILE A 1 177 ? -1.082 22.322 -31.257 1.00 89.75 177 ILE A N 1
ATOM 1376 C CA . ILE A 1 177 ? 0.259 22.217 -31.817 1.00 89.75 177 ILE A CA 1
ATOM 1377 C C . ILE A 1 177 ? 0.717 20.776 -31.639 1.00 89.75 177 ILE A C 1
ATOM 1379 O O . ILE A 1 177 ? 0.416 20.163 -30.611 1.00 89.75 177 ILE A O 1
ATOM 1383 N N . ALA A 1 178 ? 1.425 20.239 -32.633 1.00 90.06 178 ALA A N 1
ATOM 1384 C CA . ALA A 1 178 ? 2.006 18.910 -32.530 1.00 90.06 178 ALA A CA 1
ATOM 1385 C C . ALA A 1 178 ? 2.894 18.803 -31.281 1.00 90.06 178 ALA A C 1
ATOM 1387 O O . ALA A 1 178 ? 3.646 19.722 -30.949 1.00 90.06 178 ALA A O 1
ATOM 1388 N N . ARG A 1 179 ? 2.757 17.680 -30.579 1.00 91.12 179 ARG A N 1
ATOM 1389 C CA . ARG A 1 179 ? 3.445 17.388 -29.322 1.00 91.12 179 ARG A CA 1
ATOM 1390 C C . ARG A 1 179 ? 4.538 16.359 -29.541 1.00 91.12 179 ARG A C 1
ATOM 1392 O O . ARG A 1 179 ? 4.583 15.709 -30.580 1.00 91.12 179 ARG A O 1
ATOM 1399 N N . LEU A 1 180 ? 5.403 16.228 -28.547 1.00 93.56 180 LEU A N 1
ATOM 1400 C CA . LEU A 1 180 ? 6.345 15.120 -28.451 1.00 93.56 180 LEU A CA 1
ATOM 1401 C C . LEU A 1 180 ? 5.800 14.017 -27.537 1.00 93.56 180 LEU A C 1
ATOM 1403 O O . LEU A 1 180 ? 4.932 14.303 -26.705 1.00 93.56 180 LEU A O 1
ATOM 1407 N N . PRO A 1 181 ? 6.345 12.795 -27.640 1.00 96.12 181 PRO A N 1
ATOM 1408 C CA . PRO A 1 181 ? 6.148 11.755 -26.643 1.00 96.12 181 PRO A CA 1
ATOM 1409 C C . PRO A 1 181 ? 6.584 12.195 -25.251 1.00 96.12 181 PRO A C 1
ATOM 1411 O O . PRO A 1 181 ? 7.633 12.811 -25.075 1.00 96.12 181 PRO A O 1
ATOM 1414 N N . GLY A 1 182 ? 5.757 11.877 -24.260 1.00 94.44 182 GLY A N 1
ATOM 1415 C CA . GLY A 1 182 ? 6.012 12.052 -22.837 1.00 94.44 182 GLY A CA 1
ATOM 1416 C C . GLY A 1 182 ? 6.340 10.729 -22.128 1.00 94.44 182 GLY A C 1
ATOM 1417 O O . GLY A 1 182 ? 6.244 9.651 -22.723 1.00 94.44 182 GLY A O 1
ATOM 1418 N N . PRO A 1 183 ? 6.738 10.780 -20.844 1.00 92.19 183 PRO A N 1
ATOM 1419 C CA . PRO A 1 183 ? 7.084 9.595 -20.061 1.00 92.19 183 PRO A CA 1
ATOM 1420 C C . PRO A 1 183 ? 5.977 8.514 -20.049 1.00 92.19 183 PRO A C 1
ATOM 1422 O O . PRO A 1 183 ? 4.796 8.850 -19.950 1.00 92.19 183 PRO A O 1
ATOM 1425 N N . PRO A 1 184 ? 6.324 7.212 -20.120 1.00 93.06 184 PRO A N 1
ATOM 1426 C CA . PRO A 1 184 ? 7.679 6.645 -20.123 1.00 93.06 184 PRO A CA 1
ATOM 1427 C C . PRO A 1 184 ? 8.350 6.572 -21.515 1.00 93.06 184 PRO A C 1
ATOM 1429 O O . PRO A 1 184 ? 9.389 5.928 -21.645 1.00 93.06 184 PRO A O 1
ATOM 1432 N N . TYR A 1 185 ? 7.785 7.209 -22.551 1.00 95.69 185 TYR A N 1
ATOM 1433 C CA . TYR A 1 185 ? 8.288 7.188 -23.939 1.00 95.69 185 TYR A CA 1
ATOM 1434 C C . TYR A 1 185 ? 9.042 8.459 -24.352 1.00 95.69 185 TYR A C 1
ATOM 1436 O O . TYR A 1 185 ? 9.226 8.715 -25.537 1.00 95.69 185 TYR A O 1
ATOM 1444 N N . HIS A 1 186 ? 9.444 9.288 -23.390 1.00 95.81 186 HIS A N 1
ATOM 1445 C CA . HIS A 1 186 ? 10.209 10.504 -23.650 1.00 95.81 186 HIS A CA 1
ATOM 1446 C C . HIS A 1 186 ? 11.701 10.172 -23.692 1.00 95.81 186 HIS A C 1
ATOM 1448 O O . HIS A 1 186 ? 12.258 9.753 -22.677 1.00 95.81 186 HIS A O 1
ATOM 1454 N N . PHE A 1 187 ? 12.343 10.353 -24.846 1.00 96.38 187 PHE A N 1
ATOM 1455 C CA . PHE A 1 187 ? 13.741 9.962 -25.064 1.00 96.38 187 PHE A CA 1
ATOM 1456 C C . PHE A 1 187 ? 14.591 11.167 -25.459 1.00 96.38 187 PHE A C 1
ATOM 1458 O O . PHE A 1 187 ? 15.334 11.135 -26.436 1.00 96.38 187 PHE A O 1
ATOM 1465 N N . MET A 1 188 ? 14.428 12.266 -24.723 1.00 94.31 188 MET A N 1
ATOM 1466 C CA . MET A 1 188 ? 15.139 13.517 -24.951 1.00 94.31 188 MET A CA 1
ATOM 1467 C C . MET A 1 188 ? 15.542 14.126 -23.607 1.00 94.31 188 MET A C 1
ATOM 1469 O O . MET A 1 188 ? 14.690 14.359 -22.755 1.00 94.31 188 MET A O 1
ATOM 1473 N N . SER A 1 189 ? 16.834 14.395 -23.418 1.00 93.00 189 SER A N 1
ATOM 1474 C CA . SER A 1 189 ? 17.359 15.014 -22.194 1.00 93.00 189 SER A CA 1
ATOM 1475 C C . SER A 1 189 ? 17.635 16.502 -22.389 1.00 93.00 189 SER A C 1
ATOM 1477 O O . SER A 1 189 ? 17.278 17.313 -21.540 1.00 93.00 189 SER A O 1
ATOM 1479 N N . ARG A 1 190 ? 18.272 16.879 -23.505 1.00 93.69 190 ARG A N 1
ATOM 1480 C CA . ARG A 1 190 ? 18.674 18.269 -23.783 1.00 93.69 190 ARG A CA 1
ATOM 1481 C C . ARG A 1 190 ? 18.998 18.488 -25.254 1.00 93.69 190 ARG A C 1
ATOM 1483 O O . ARG A 1 190 ? 19.417 17.564 -25.946 1.00 93.69 190 ARG A O 1
ATOM 1490 N N . VAL A 1 191 ? 18.877 19.731 -25.706 1.00 96.12 191 VAL A N 1
ATOM 1491 C CA . VAL A 1 191 ? 19.416 20.163 -26.999 1.00 96.12 191 VAL A CA 1
ATOM 1492 C C . VAL A 1 191 ? 20.795 20.768 -26.765 1.00 96.12 191 VAL A C 1
ATOM 1494 O O . VAL A 1 191 ? 20.917 21.768 -26.056 1.00 96.12 191 VAL A O 1
ATOM 1497 N N . SER A 1 192 ? 21.836 20.169 -27.342 1.00 93.81 192 SER A N 1
ATOM 1498 C CA . SER A 1 192 ? 23.213 20.661 -27.216 1.00 93.81 192 SER A CA 1
ATOM 1499 C C . SER A 1 192 ? 23.528 21.736 -28.258 1.00 93.81 192 SER A C 1
ATOM 1501 O O . SER A 1 192 ? 24.245 22.692 -27.957 1.00 93.81 192 SER A O 1
ATOM 1503 N N . GLN A 1 193 ? 22.940 21.637 -29.457 1.00 94.69 193 GLN A N 1
ATOM 1504 C CA . GLN A 1 193 ? 23.130 22.596 -30.545 1.00 94.69 193 GLN A CA 1
ATOM 1505 C C . GLN A 1 193 ? 21.879 22.725 -31.425 1.00 94.69 193 GLN A C 1
ATOM 1507 O O . GLN A 1 193 ? 21.186 21.746 -31.697 1.00 94.69 193 GLN A O 1
ATOM 1512 N N . VAL A 1 194 ? 21.617 23.942 -31.905 1.00 94.19 194 VAL A N 1
ATOM 1513 C CA . VAL A 1 194 ? 20.589 24.241 -32.910 1.00 94.19 194 VAL A CA 1
ATOM 1514 C C . VAL A 1 194 ? 21.188 25.173 -33.952 1.00 94.19 194 VAL A C 1
ATOM 1516 O O . VAL A 1 194 ? 21.641 26.263 -33.610 1.00 94.19 194 VAL A O 1
ATOM 1519 N N . ASP A 1 195 ? 21.139 24.770 -35.217 1.00 91.25 195 ASP A N 1
ATOM 1520 C CA . ASP A 1 195 ? 21.546 25.577 -36.362 1.00 91.25 195 ASP A CA 1
ATOM 1521 C C . ASP A 1 195 ? 20.324 25.833 -37.248 1.00 91.25 195 ASP A C 1
ATOM 1523 O O . ASP A 1 195 ? 19.892 24.991 -38.035 1.00 91.25 195 ASP A O 1
ATOM 1527 N N . GLY A 1 196 ? 19.725 27.010 -37.096 1.00 85.19 196 GLY A N 1
ATOM 1528 C CA . GLY A 1 196 ? 18.523 27.402 -37.826 1.00 85.19 196 GLY A CA 1
ATOM 1529 C C . GLY A 1 196 ? 17.746 28.484 -37.088 1.00 85.19 196 GLY A C 1
ATOM 1530 O O . GLY A 1 196 ? 17.691 28.506 -35.858 1.00 85.19 196 GLY A O 1
ATOM 1531 N N . GLU A 1 197 ? 17.138 29.395 -37.842 1.00 84.81 197 GLU A N 1
ATOM 1532 C CA . GLU A 1 197 ? 16.327 30.478 -37.282 1.00 84.81 197 GLU A CA 1
ATOM 1533 C C . GLU A 1 197 ? 14.926 29.959 -36.912 1.00 84.81 197 GLU A C 1
ATOM 1535 O O . GLU A 1 197 ? 14.265 29.292 -37.722 1.00 84.81 197 GLU A O 1
ATOM 1540 N N . LEU A 1 198 ? 14.486 30.259 -35.684 1.00 85.50 198 LEU A N 1
ATOM 1541 C CA . LEU A 1 198 ? 13.164 29.908 -35.160 1.00 85.50 198 LEU A CA 1
ATOM 1542 C C . LEU A 1 198 ? 12.069 30.448 -36.094 1.00 85.50 198 LEU A C 1
ATOM 1544 O O . LEU A 1 198 ? 12.067 31.624 -36.448 1.00 85.50 198 LEU A O 1
ATOM 1548 N N . GLY A 1 199 ? 11.128 29.594 -36.500 1.00 84.56 199 GLY A N 1
ATOM 1549 C CA . GLY A 1 199 ? 10.029 30.000 -37.385 1.00 84.56 199 GLY A CA 1
ATOM 1550 C C . GLY A 1 199 ? 10.406 30.254 -38.854 1.00 84.56 199 GLY A C 1
ATOM 1551 O O . GLY A 1 199 ? 9.570 30.744 -39.612 1.00 84.56 199 GLY A O 1
ATOM 1552 N N . SER A 1 200 ? 11.637 29.949 -39.280 1.00 86.19 200 SER A N 1
ATOM 1553 C CA . SER A 1 200 ? 12.121 30.308 -40.623 1.00 86.19 200 SER A CA 1
ATOM 1554 C C . SER A 1 200 ? 11.562 29.471 -41.776 1.00 86.19 200 SER A C 1
ATOM 1556 O O . SER A 1 200 ? 11.605 29.934 -42.917 1.00 86.19 200 SER A O 1
ATOM 1558 N N . MET A 1 201 ? 11.060 28.257 -41.517 1.00 88.38 201 MET A N 1
ATOM 1559 C CA . MET A 1 201 ? 10.603 27.308 -42.543 1.00 88.38 201 MET A CA 1
ATOM 1560 C C . MET A 1 201 ? 11.609 27.120 -43.700 1.00 88.38 201 MET A C 1
ATOM 1562 O O . MET A 1 201 ? 11.230 27.108 -44.873 1.00 88.38 201 MET A O 1
ATOM 1566 N N . ARG A 1 202 ? 12.909 26.989 -43.388 1.00 88.12 202 ARG A N 1
ATOM 1567 C CA . ARG A 1 202 ? 13.985 26.795 -44.379 1.00 88.12 202 ARG A CA 1
ATOM 1568 C C . ARG A 1 202 ? 14.611 25.408 -44.293 1.00 88.12 202 ARG A C 1
ATOM 1570 O O . ARG A 1 202 ? 14.883 24.901 -43.209 1.00 88.12 202 ARG A O 1
ATOM 1577 N N . THR A 1 203 ? 14.891 24.828 -45.457 1.00 91.06 203 THR A N 1
ATOM 1578 C CA . THR A 1 203 ? 15.715 23.618 -45.590 1.00 91.06 203 THR A CA 1
ATOM 1579 C C . THR A 1 203 ? 17.132 23.869 -45.081 1.00 91.06 203 THR A C 1
ATOM 1581 O O . THR A 1 203 ? 17.645 24.983 -45.204 1.00 91.06 203 THR A O 1
ATOM 1584 N N . GLY A 1 204 ? 17.782 22.828 -44.567 1.00 90.81 204 GLY A N 1
ATOM 1585 C CA . GLY A 1 204 ? 19.137 22.891 -44.020 1.00 90.81 204 GLY A CA 1
ATOM 1586 C C . GLY A 1 204 ? 19.206 23.243 -42.534 1.00 90.81 204 GLY A C 1
ATOM 1587 O O . GLY A 1 204 ? 20.305 23.276 -41.994 1.00 90.81 204 GLY A O 1
ATOM 1588 N N . ALA A 1 205 ? 18.070 23.481 -41.866 1.00 94.81 205 ALA A N 1
ATOM 1589 C CA . ALA A 1 205 ? 18.040 23.586 -40.410 1.00 94.81 205 ALA A CA 1
ATOM 1590 C C . ALA A 1 205 ? 18.441 22.244 -39.773 1.00 94.81 205 ALA A C 1
ATOM 1592 O O . ALA A 1 205 ? 17.980 21.187 -40.221 1.00 94.81 205 ALA A O 1
ATOM 1593 N N . SER A 1 206 ? 19.266 22.282 -38.730 1.00 95.88 206 SER A N 1
ATOM 1594 C CA . SER A 1 206 ? 19.731 21.090 -38.022 1.00 95.88 206 SER A CA 1
ATOM 1595 C C . SER A 1 206 ? 19.752 21.262 -36.510 1.00 95.88 206 SER A C 1
ATOM 1597 O O . SER A 1 206 ? 19.858 22.371 -35.990 1.00 95.88 206 SER A O 1
ATOM 1599 N N . ILE A 1 207 ? 19.658 20.141 -35.801 1.00 96.56 207 ILE A N 1
ATOM 1600 C CA . ILE A 1 207 ? 19.754 20.071 -34.341 1.00 96.56 207 ILE A CA 1
ATOM 1601 C C . ILE A 1 207 ? 20.668 18.929 -33.923 1.00 96.56 207 ILE A C 1
ATOM 1603 O O . ILE A 1 207 ? 20.722 17.894 -34.591 1.00 96.56 207 ILE A O 1
ATOM 1607 N N . GLU A 1 208 ? 21.339 19.109 -32.794 1.00 97.06 208 GLU A N 1
ATOM 1608 C CA . GLU A 1 208 ? 22.002 18.044 -32.055 1.00 97.06 208 GLU A CA 1
ATOM 1609 C C . GLU A 1 208 ? 21.308 17.902 -30.699 1.00 97.06 208 GLU A C 1
ATOM 1611 O O . GLU A 1 208 ? 21.214 18.849 -29.913 1.00 97.06 208 GLU A O 1
ATOM 1616 N N . LEU A 1 209 ? 20.753 16.716 -30.470 1.00 96.19 209 LEU A N 1
ATOM 1617 C CA . LEU A 1 209 ? 19.976 16.384 -29.289 1.00 96.19 209 LEU A CA 1
ATOM 1618 C C . LEU A 1 209 ? 20.614 15.219 -28.549 1.00 96.19 209 LEU A C 1
ATOM 1620 O O . LEU A 1 209 ? 21.053 14.257 -29.172 1.00 96.19 209 LEU A O 1
ATOM 1624 N N . GLU A 1 210 ? 20.606 15.275 -27.224 1.00 96.06 210 GLU A N 1
ATOM 1625 C CA . GLU A 1 210 ? 21.130 14.220 -26.367 1.00 96.06 210 GLU A CA 1
ATOM 1626 C C . GLU A 1 210 ? 20.018 13.558 -25.552 1.00 96.06 210 GLU A C 1
ATOM 1628 O O . GLU A 1 210 ? 19.139 14.231 -25.006 1.00 96.06 210 GLU A O 1
ATOM 1633 N N . TYR A 1 211 ? 20.094 12.233 -25.453 1.00 95.44 211 TYR A N 1
ATOM 1634 C CA . TYR A 1 211 ? 19.319 11.394 -24.550 1.00 95.44 211 TYR A CA 1
ATOM 1635 C C . TYR A 1 211 ? 20.279 10.622 -23.650 1.00 95.44 211 TYR A C 1
ATOM 1637 O O . TYR A 1 211 ? 21.047 9.784 -24.122 1.00 95.44 211 TYR A O 1
ATOM 1645 N N . ASP A 1 212 ? 20.240 10.909 -22.354 1.00 93.06 212 ASP A N 1
ATOM 1646 C CA . ASP A 1 212 ? 20.960 10.115 -21.363 1.00 93.06 212 ASP A CA 1
ATOM 1647 C C . ASP A 1 212 ? 20.166 8.842 -21.106 1.00 93.06 212 ASP A C 1
ATOM 1649 O O . ASP A 1 212 ? 19.060 8.898 -20.571 1.00 93.06 212 ASP A O 1
ATOM 1653 N N . ILE A 1 213 ? 20.725 7.707 -21.518 1.00 92.81 213 ILE A N 1
ATOM 1654 C CA . ILE A 1 213 ? 20.117 6.389 -21.372 1.00 92.81 213 ILE A CA 1
ATOM 1655 C C . ILE A 1 213 ? 20.268 5.972 -19.905 1.00 92.81 213 ILE A C 1
ATOM 1657 O O . ILE A 1 213 ? 21.394 5.722 -19.466 1.00 92.81 213 ILE A O 1
ATOM 1661 N N . PRO A 1 214 ? 19.174 5.865 -19.128 1.00 86.56 214 PRO A N 1
ATOM 1662 C CA . PRO A 1 214 ? 19.260 5.340 -17.773 1.00 86.56 214 PRO A CA 1
ATOM 1663 C C . PRO A 1 214 ? 19.656 3.855 -17.830 1.00 86.56 214 PRO A C 1
ATOM 1665 O O . PRO A 1 214 ? 19.011 3.099 -18.564 1.00 86.56 214 PRO A O 1
ATOM 1668 N N . PRO A 1 215 ? 20.668 3.399 -17.067 1.00 81.88 215 PRO A N 1
ATOM 1669 C CA . PRO A 1 215 ? 21.059 1.987 -17.058 1.00 81.88 215 PRO A CA 1
ATOM 1670 C C . PRO A 1 215 ? 19.930 1.043 -16.610 1.00 81.88 215 PRO A C 1
ATOM 1672 O O . PRO A 1 215 ? 19.909 -0.128 -16.978 1.00 81.88 215 PRO A O 1
ATOM 1675 N N . ASP A 1 216 ? 18.977 1.559 -15.835 1.00 80.56 216 ASP A N 1
ATOM 1676 C CA . ASP A 1 216 ? 17.796 0.873 -15.307 1.00 80.56 216 ASP A CA 1
ATOM 1677 C C . ASP A 1 216 ? 16.506 1.213 -16.079 1.00 80.56 216 ASP A C 1
ATOM 1679 O O . ASP A 1 216 ? 15.397 1.068 -15.561 1.00 80.56 216 ASP A O 1
ATOM 1683 N N . ALA A 1 217 ? 16.618 1.689 -17.324 1.00 83.38 217 ALA A N 1
ATOM 1684 C CA . ALA A 1 217 ? 15.447 2.006 -18.127 1.00 83.38 217 ALA A CA 1
ATOM 1685 C C . ALA A 1 217 ? 14.555 0.773 -18.354 1.00 83.38 217 ALA A C 1
ATOM 1687 O O . ALA A 1 217 ? 15.020 -0.294 -18.755 1.00 83.38 217 ALA A O 1
ATOM 1688 N N . TRP A 1 218 ? 13.243 0.964 -18.184 1.00 90.62 218 TRP A N 1
ATOM 1689 C CA . TRP A 1 218 ? 12.218 -0.089 -18.229 1.00 90.62 218 TRP A CA 1
ATOM 1690 C C . TRP A 1 218 ? 12.304 -1.011 -19.458 1.00 90.62 218 TRP A C 1
ATOM 1692 O O . TRP A 1 218 ? 12.019 -2.203 -19.369 1.00 90.62 218 TRP A O 1
ATOM 1702 N N . TYR A 1 219 ? 12.711 -0.479 -20.614 1.00 91.81 219 TYR A N 1
ATOM 1703 C CA . TYR A 1 219 ? 12.787 -1.241 -21.857 1.00 91.81 219 TYR A CA 1
ATOM 1704 C C . TYR A 1 219 ? 13.947 -2.246 -21.889 1.00 91.81 219 TYR A C 1
ATOM 1706 O O . TYR A 1 219 ? 13.905 -3.161 -22.707 1.00 91.81 219 TYR A O 1
ATOM 1714 N N . PHE A 1 220 ? 14.964 -2.124 -21.029 1.00 89.81 220 PHE A N 1
ATOM 1715 C CA . PHE A 1 220 ? 16.013 -3.142 -20.908 1.00 89.81 220 PHE A CA 1
ATOM 1716 C C . PHE A 1 220 ? 15.522 -4.389 -20.170 1.00 89.81 220 PHE A C 1
ATOM 1718 O O . PHE A 1 220 ? 15.917 -5.498 -20.535 1.00 89.81 220 PHE A O 1
ATOM 1725 N N . ASP A 1 221 ? 14.648 -4.204 -19.180 1.00 85.75 221 ASP A N 1
ATOM 1726 C CA . ASP A 1 221 ? 14.040 -5.292 -18.409 1.00 85.75 221 ASP A CA 1
ATOM 1727 C C . ASP A 1 221 ? 12.896 -5.957 -19.177 1.00 85.75 221 ASP A C 1
ATOM 1729 O O . ASP A 1 221 ? 12.754 -7.182 -19.172 1.00 85.75 221 ASP A O 1
ATOM 1733 N N . GLU A 1 222 ? 12.094 -5.154 -19.879 1.00 90.50 222 GLU A N 1
ATOM 1734 C CA . GLU A 1 222 ? 10.979 -5.655 -20.677 1.00 90.50 222 GLU A CA 1
ATOM 1735 C C . GLU A 1 222 ? 11.436 -6.327 -21.977 1.00 90.50 222 GLU A C 1
ATOM 1737 O O . GLU A 1 222 ? 10.714 -7.160 -22.515 1.00 90.50 222 GLU A O 1
ATOM 1742 N N . ASN A 1 223 ? 12.610 -6.015 -22.525 1.00 91.00 223 ASN A N 1
ATOM 1743 C CA . ASN A 1 223 ? 13.064 -6.670 -23.750 1.00 91.00 223 ASN A CA 1
ATOM 1744 C C . ASN A 1 223 ? 13.587 -8.101 -23.477 1.00 91.00 223 ASN A C 1
ATOM 1746 O O . ASN A 1 223 ? 14.043 -8.449 -22.387 1.00 91.00 223 ASN A O 1
ATOM 1750 N N . GLY A 1 224 ? 13.570 -8.967 -24.497 1.00 82.38 224 GLY A N 1
ATOM 1751 C CA . GLY A 1 224 ? 14.099 -10.338 -24.404 1.00 82.38 224 GLY A CA 1
ATOM 1752 C C . GLY A 1 224 ? 15.609 -10.404 -24.110 1.00 82.38 224 GLY A C 1
ATOM 1753 O O . GLY A 1 224 ? 16.139 -11.460 -23.756 1.00 82.38 224 GLY A O 1
ATOM 1754 N N . ARG A 1 225 ? 16.301 -9.266 -24.221 1.00 86.38 225 ARG A N 1
ATOM 1755 C CA . ARG A 1 225 ? 17.724 -9.048 -23.955 1.00 86.38 225 ARG A CA 1
ATOM 1756 C C . ARG A 1 225 ? 17.917 -7.598 -23.498 1.00 86.38 225 ARG A C 1
ATOM 1758 O O . ARG A 1 225 ? 17.209 -6.727 -23.991 1.00 86.38 225 ARG A O 1
ATOM 1765 N N . GLN A 1 226 ? 18.908 -7.334 -22.639 1.00 87.31 226 GLN A N 1
ATOM 1766 C CA . GLN A 1 226 ? 19.285 -5.984 -22.179 1.00 87.31 226 GLN A CA 1
ATOM 1767 C C . GLN A 1 226 ? 19.977 -5.167 -23.283 1.00 87.31 226 GLN A C 1
ATOM 1769 O O . GLN A 1 226 ? 21.152 -4.815 -23.214 1.00 87.31 226 GLN A O 1
ATOM 1774 N N . VAL A 1 227 ? 19.228 -4.914 -24.344 1.00 91.50 227 VAL A N 1
ATOM 1775 C CA . VAL A 1 227 ? 19.562 -4.043 -25.462 1.00 91.50 227 VAL A CA 1
ATOM 1776 C C . VAL A 1 227 ? 18.327 -3.214 -25.771 1.00 91.50 227 VAL A C 1
ATOM 1778 O O . VAL A 1 227 ? 17.199 -3.687 -25.622 1.00 91.50 227 VAL A O 1
ATOM 1781 N N . MET A 1 228 ? 18.536 -1.978 -26.198 1.00 95.00 228 MET A N 1
ATOM 1782 C CA . MET A 1 228 ? 17.463 -1.073 -26.567 1.00 95.00 228 MET A CA 1
ATOM 1783 C C . MET A 1 228 ? 16.697 -1.674 -27.761 1.00 95.00 228 MET A C 1
ATOM 1785 O O . MET A 1 228 ? 17.317 -1.931 -28.799 1.00 95.00 228 MET A O 1
ATOM 1789 N N . PRO A 1 229 ? 15.385 -1.954 -27.633 1.00 95.38 229 PRO A N 1
ATOM 1790 C CA . PRO A 1 229 ? 14.597 -2.501 -28.735 1.00 95.38 229 PRO A CA 1
ATOM 1791 C C . PRO A 1 229 ? 14.463 -1.467 -29.857 1.00 95.38 229 PRO A C 1
ATOM 1793 O O . PRO A 1 229 ? 14.545 -0.258 -29.611 1.00 95.38 229 PRO A O 1
ATOM 1796 N N . LEU A 1 230 ? 14.234 -1.926 -31.093 1.00 94.44 230 LEU A N 1
ATOM 1797 C CA . LEU A 1 230 ? 14.214 -1.032 -32.253 1.00 94.44 230 LEU A CA 1
ATOM 1798 C C . LEU A 1 230 ? 13.173 0.075 -32.095 1.00 94.44 230 LEU A C 1
ATOM 1800 O O . LEU A 1 230 ? 13.454 1.206 -32.475 1.00 94.44 230 LEU A O 1
ATOM 1804 N N . CYS A 1 231 ? 12.003 -0.213 -31.516 1.00 96.69 231 CYS A N 1
ATOM 1805 C CA . CYS A 1 231 ? 10.993 0.821 -31.310 1.00 96.69 231 CYS A CA 1
ATOM 1806 C C . CYS A 1 231 ? 11.504 2.004 -30.479 1.00 96.69 231 CYS A C 1
ATOM 1808 O O . CYS A 1 231 ? 11.151 3.137 -30.779 1.00 96.69 231 CYS A O 1
ATOM 1810 N N . VAL A 1 232 ? 12.365 1.765 -29.487 1.00 97.62 232 VAL A N 1
ATOM 1811 C CA . VAL A 1 232 ? 12.960 2.818 -28.654 1.00 97.62 232 VAL A CA 1
ATOM 1812 C C . VAL A 1 232 ? 14.081 3.535 -29.403 1.00 97.62 232 VAL A C 1
ATOM 1814 O O . VAL A 1 232 ? 14.105 4.762 -29.397 1.00 97.62 232 VAL A O 1
ATOM 1817 N N . VAL A 1 233 ? 14.959 2.806 -30.108 1.00 97.06 233 VAL A N 1
ATOM 1818 C CA . VAL A 1 233 ? 16.026 3.417 -30.932 1.00 97.06 233 VAL A CA 1
ATOM 1819 C C . VAL A 1 233 ? 15.429 4.326 -32.005 1.00 97.06 233 VAL A C 1
ATOM 1821 O O . VAL A 1 233 ? 15.850 5.470 -32.175 1.00 97.06 233 VAL A O 1
ATOM 1824 N N . LEU A 1 234 ? 14.421 3.817 -32.716 1.00 96.94 234 LEU A N 1
ATOM 1825 C CA . LEU A 1 234 ? 13.701 4.550 -33.742 1.00 96.94 234 LEU A CA 1
ATOM 1826 C C . LEU A 1 234 ? 13.042 5.786 -33.135 1.00 96.94 234 LEU A C 1
ATOM 1828 O O . LEU A 1 234 ? 13.220 6.877 -33.660 1.00 96.94 234 LEU A O 1
ATOM 1832 N N . GLU A 1 235 ? 12.339 5.651 -32.012 1.00 96.94 235 GLU A N 1
ATOM 1833 C CA . GLU A 1 235 ? 11.676 6.791 -31.389 1.00 96.94 235 GLU A CA 1
ATOM 1834 C C . GLU A 1 235 ? 12.672 7.863 -30.908 1.00 96.94 235 GLU A C 1
ATOM 1836 O O . GLU A 1 235 ? 12.476 9.045 -31.188 1.00 96.94 235 GLU A O 1
ATOM 1841 N N . ALA A 1 236 ? 13.785 7.473 -30.282 1.00 97.00 236 ALA A N 1
ATOM 1842 C CA . ALA A 1 236 ? 14.847 8.397 -29.873 1.00 97.00 236 ALA A CA 1
ATOM 1843 C C . ALA A 1 236 ? 15.477 9.154 -31.064 1.00 97.00 236 ALA A C 1
ATOM 1845 O O . ALA A 1 236 ? 15.957 10.279 -30.907 1.00 97.00 236 ALA A O 1
ATOM 1846 N N . ALA A 1 237 ? 15.439 8.574 -32.268 1.00 97.31 237 ALA A N 1
ATOM 1847 C CA . ALA A 1 237 ? 15.861 9.233 -33.504 1.00 97.31 237 ALA A CA 1
ATOM 1848 C C . ALA A 1 237 ? 14.757 10.099 -34.150 1.00 97.31 237 ALA A C 1
ATOM 1850 O O . ALA A 1 237 ? 15.052 11.114 -34.784 1.00 97.31 237 ALA A O 1
ATOM 1851 N N . LEU A 1 238 ? 13.479 9.731 -33.991 1.00 97.31 238 LEU A N 1
ATOM 1852 C CA . LEU A 1 238 ? 12.336 10.422 -34.602 1.00 97.31 238 LEU A CA 1
ATOM 1853 C C . LEU A 1 238 ? 11.858 11.647 -33.805 1.00 97.31 238 LEU A C 1
ATOM 1855 O O . LEU A 1 238 ? 11.431 12.630 -34.415 1.00 97.31 238 LEU A O 1
ATOM 1859 N N . GLN A 1 239 ? 11.933 11.637 -32.470 1.00 97.38 239 GLN A N 1
ATOM 1860 C CA . GLN A 1 239 ? 11.496 12.781 -31.652 1.00 97.38 239 GLN A CA 1
ATOM 1861 C C . GLN A 1 239 ? 12.252 14.088 -31.973 1.00 97.38 239 GLN A C 1
ATOM 1863 O O . GLN A 1 239 ? 11.590 15.124 -32.101 1.00 97.38 239 GLN A O 1
ATOM 1868 N N . PRO A 1 240 ? 13.582 14.076 -32.216 1.00 97.31 240 PRO A N 1
ATOM 1869 C CA . PRO A 1 240 ? 14.306 15.229 -32.753 1.00 97.31 240 PRO A CA 1
ATOM 1870 C C . PRO A 1 240 ? 13.691 15.802 -34.042 1.00 97.31 240 PRO A C 1
ATOM 1872 O O . PRO A 1 240 ? 13.566 17.019 -34.175 1.00 97.31 240 PRO A O 1
ATOM 1875 N N . CYS A 1 241 ? 13.227 14.954 -34.968 1.00 96.75 241 CYS A N 1
ATOM 1876 C CA . CYS A 1 241 ? 12.566 15.407 -36.198 1.00 96.75 241 CYS A CA 1
ATOM 1877 C C . CYS A 1 241 ? 11.281 16.186 -35.882 1.00 96.75 241 CYS A C 1
ATOM 1879 O O . CYS A 1 241 ? 11.059 17.265 -36.432 1.00 96.75 241 CYS A O 1
ATOM 1881 N N . GLY A 1 242 ? 10.458 15.671 -34.961 1.00 94.94 242 GLY A N 1
ATOM 1882 C CA . GLY A 1 242 ? 9.235 16.339 -34.508 1.00 94.94 242 GLY A CA 1
ATOM 1883 C C . GLY A 1 242 ? 9.501 17.652 -33.779 1.00 94.94 242 GLY A C 1
ATOM 1884 O O . GLY A 1 242 ? 8.821 18.646 -34.037 1.00 94.94 242 GLY A O 1
ATOM 1885 N N . TRP A 1 243 ? 10.532 17.693 -32.933 1.00 96.19 243 TRP A N 1
ATOM 1886 C CA . TRP A 1 243 ? 10.939 18.919 -32.252 1.00 96.19 243 TRP A CA 1
ATOM 1887 C C . TRP A 1 243 ? 11.385 19.981 -33.261 1.00 96.19 243 TRP A C 1
ATOM 1889 O O . TRP A 1 243 ? 10.884 21.107 -33.240 1.00 96.19 243 TRP A O 1
ATOM 1899 N N . LEU A 1 244 ? 12.260 19.602 -34.202 1.00 95.69 244 LEU A N 1
ATOM 1900 C CA . LEU A 1 244 ? 12.764 20.500 -35.239 1.00 95.69 244 LEU A CA 1
ATOM 1901 C C . LEU A 1 244 ? 11.632 21.011 -36.138 1.00 95.69 244 LEU A C 1
ATOM 1903 O O . LEU A 1 244 ? 11.602 22.198 -36.452 1.00 95.69 244 LEU A O 1
ATOM 1907 N N . ALA A 1 245 ? 10.675 20.152 -36.509 1.00 94.25 245 ALA A N 1
ATOM 1908 C CA . ALA A 1 245 ? 9.500 20.523 -37.303 1.00 94.25 245 ALA A CA 1
ATOM 1909 C C . ALA A 1 245 ? 8.686 21.658 -36.661 1.00 94.25 245 ALA A C 1
ATOM 1911 O O . ALA A 1 245 ? 8.208 22.562 -37.354 1.00 94.25 245 ALA A O 1
ATOM 1912 N N . VAL A 1 246 ? 8.531 21.618 -35.334 1.00 92.75 246 VAL A N 1
ATOM 1913 C CA . VAL A 1 246 ? 7.837 22.662 -34.576 1.00 92.75 246 VAL A CA 1
ATOM 1914 C C . VAL A 1 246 ? 8.712 23.909 -34.439 1.00 92.75 246 VAL A C 1
ATOM 1916 O O . VAL A 1 246 ? 8.228 25.008 -34.711 1.00 92.75 246 VAL A O 1
ATOM 1919 N N . TYR A 1 247 ? 9.997 23.744 -34.112 1.00 92.81 247 TYR A N 1
ATOM 1920 C CA . TYR A 1 247 ? 10.964 24.837 -33.971 1.00 92.81 247 TYR A CA 1
ATOM 1921 C C . TYR A 1 247 ? 11.050 25.718 -35.231 1.00 92.81 247 TYR A C 1
ATOM 1923 O O . TYR A 1 247 ? 10.993 26.945 -35.150 1.00 92.81 247 TYR A O 1
ATOM 1931 N N . ILE A 1 248 ? 11.101 25.126 -36.428 1.00 91.75 248 ILE A N 1
ATOM 1932 C CA . ILE A 1 248 ? 11.162 25.907 -37.677 1.00 91.75 248 ILE A CA 1
ATOM 1933 C C . ILE A 1 248 ? 9.835 26.578 -38.061 1.00 91.75 248 ILE A C 1
ATOM 1935 O O . ILE A 1 248 ? 9.791 27.271 -39.074 1.00 91.75 248 ILE A O 1
ATOM 1939 N N . GLY A 1 249 ? 8.767 26.403 -37.276 1.00 86.56 249 GLY A N 1
ATOM 1940 C CA . GLY A 1 249 ? 7.474 27.055 -37.489 1.00 86.56 249 GLY A CA 1
ATOM 1941 C C . GLY A 1 249 ? 6.458 26.250 -38.298 1.00 86.56 249 GLY A C 1
ATOM 1942 O O . GLY A 1 249 ? 5.473 26.832 -38.750 1.00 86.56 249 GLY A O 1
ATOM 1943 N N . GLY A 1 250 ? 6.642 24.933 -38.458 1.00 83.12 250 GLY A N 1
ATOM 1944 C CA . GLY A 1 250 ? 5.738 24.064 -39.227 1.00 83.12 250 GLY A CA 1
ATOM 1945 C C . GLY A 1 250 ? 4.247 24.257 -38.906 1.00 83.12 250 GLY A C 1
ATOM 1946 O O . GLY A 1 250 ? 3.467 24.531 -39.823 1.00 83.12 250 GLY A O 1
ATOM 1947 N N . PRO A 1 251 ? 3.838 24.225 -37.622 1.00 80.94 251 PRO A N 1
ATOM 1948 C CA . PRO A 1 251 ? 2.446 24.445 -37.220 1.00 80.94 251 PRO A CA 1
ATOM 1949 C C . PRO A 1 251 ? 1.883 25.837 -37.560 1.00 80.94 251 PRO A C 1
ATOM 1951 O O . PRO A 1 251 ? 0.675 25.992 -37.693 1.00 80.94 251 PRO A O 1
ATOM 1954 N N . GLY A 1 252 ? 2.741 26.852 -37.717 1.00 79.00 252 GLY A N 1
ATOM 1955 C CA . GLY A 1 252 ? 2.346 28.234 -38.018 1.00 79.00 252 GLY A CA 1
ATOM 1956 C C . GLY A 1 252 ? 2.105 28.525 -39.501 1.00 79.00 252 GLY A C 1
ATOM 1957 O O . GLY A 1 252 ? 1.770 29.654 -39.847 1.00 79.00 252 GLY A O 1
ATOM 1958 N N . THR A 1 253 ? 2.275 27.533 -40.379 1.00 77.88 253 THR A N 1
ATOM 1959 C CA . THR A 1 253 ? 2.106 27.687 -41.836 1.00 77.88 253 THR A CA 1
ATOM 1960 C C . THR A 1 253 ? 0.650 27.836 -42.276 1.00 77.88 253 THR A C 1
ATOM 1962 O O . THR A 1 253 ? 0.391 28.314 -43.380 1.00 77.88 253 THR A O 1
ATOM 1965 N N . THR A 1 254 ? -0.305 27.451 -41.425 1.00 79.38 254 THR A N 1
ATOM 1966 C CA . THR A 1 254 ? -1.740 27.591 -41.686 1.00 79.38 254 THR A CA 1
ATOM 1967 C C . THR A 1 254 ? -2.479 28.074 -40.437 1.00 79.38 254 THR A C 1
ATOM 1969 O O . THR A 1 254 ? -1.973 27.992 -39.315 1.00 79.38 254 THR A O 1
ATOM 1972 N N . GLU A 1 255 ? -3.703 28.569 -40.622 1.00 79.81 255 GLU A N 1
ATOM 1973 C CA . GLU A 1 255 ? -4.602 28.880 -39.503 1.00 79.81 255 GLU A CA 1
ATOM 1974 C C . GLU A 1 255 ? -5.255 27.621 -38.903 1.00 79.81 255 GLU A C 1
ATOM 1976 O O . GLU A 1 255 ? -5.788 27.682 -37.796 1.00 79.81 255 GLU A O 1
ATOM 1981 N N . GLN A 1 256 ? -5.192 26.479 -39.601 1.00 84.00 256 GLN A N 1
ATOM 1982 C CA . GLN A 1 256 ? -5.747 25.206 -39.143 1.00 84.00 256 GLN A CA 1
ATOM 1983 C C . GLN A 1 256 ? -4.820 24.514 -38.140 1.00 84.00 256 GLN A C 1
ATOM 1985 O O . GLN A 1 256 ? -3.602 24.692 -38.145 1.00 84.00 256 GLN A O 1
ATOM 1990 N N . ASP A 1 257 ? -5.419 23.690 -37.287 1.00 88.69 257 ASP A N 1
ATOM 1991 C CA . ASP A 1 257 ? -4.700 22.827 -36.363 1.00 88.69 257 ASP A CA 1
ATOM 1992 C C . ASP A 1 257 ? -4.077 21.648 -37.124 1.00 88.69 257 ASP A C 1
ATOM 1994 O O . ASP A 1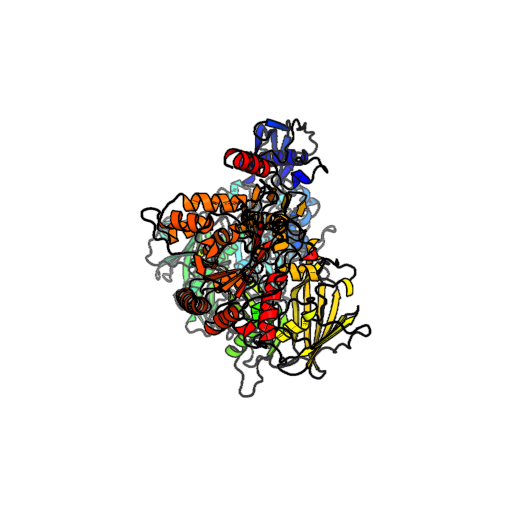 257 ? -4.773 20.874 -37.789 1.00 88.69 257 ASP A O 1
ATOM 1998 N N . LEU A 1 258 ? -2.754 21.519 -37.020 1.00 91.31 258 LEU A N 1
ATOM 1999 C CA . LEU A 1 258 ? -1.979 20.506 -37.730 1.00 91.31 258 LEU A CA 1
ATOM 2000 C C . LEU A 1 258 ? -1.471 19.414 -36.785 1.00 91.31 258 LEU A C 1
ATOM 2002 O O . LEU A 1 258 ? -1.084 19.670 -35.641 1.00 91.31 258 LEU A O 1
ATOM 2006 N N . TYR A 1 259 ? -1.435 18.194 -37.308 1.00 93.00 259 TYR A N 1
ATOM 2007 C CA . TYR A 1 259 ? -1.018 16.974 -36.625 1.00 93.00 259 TYR A CA 1
ATOM 2008 C C . TYR A 1 259 ? 0.173 16.359 -37.349 1.00 93.00 259 TYR A C 1
ATOM 2010 O O . TYR A 1 259 ? 0.196 16.315 -38.578 1.00 93.00 259 TYR A O 1
ATOM 2018 N N . PHE A 1 260 ? 1.159 15.885 -36.593 1.00 93.94 260 PHE A N 1
ATOM 2019 C CA . PHE A 1 260 ? 2.427 15.415 -37.139 1.00 93.94 260 PHE A CA 1
ATOM 2020 C C . PHE A 1 260 ? 2.449 13.887 -37.225 1.00 93.94 260 PHE A C 1
ATOM 2022 O O . PHE A 1 260 ? 2.143 13.197 -36.249 1.00 93.94 260 PHE A O 1
ATOM 2029 N N . ARG A 1 261 ? 2.771 13.340 -38.399 1.00 94.44 261 ARG A N 1
ATOM 2030 C CA . ARG A 1 261 ? 2.834 11.889 -38.635 1.00 94.44 261 ARG A CA 1
ATOM 2031 C C . ARG A 1 261 ? 4.085 11.513 -39.399 1.00 94.44 261 ARG A C 1
ATOM 2033 O O . ARG A 1 261 ? 4.423 12.165 -40.385 1.00 94.44 261 ARG A O 1
ATOM 2040 N N . ASN A 1 262 ? 4.722 10.428 -38.973 1.00 95.81 262 ASN A N 1
ATOM 2041 C CA . ASN A 1 262 ? 5.717 9.748 -39.787 1.00 95.81 262 ASN A CA 1
ATOM 2042 C C . ASN A 1 262 ? 5.027 9.054 -40.970 1.00 95.81 262 ASN A C 1
ATOM 2044 O O . ASN A 1 262 ? 3.923 8.529 -40.819 1.00 95.81 262 ASN A O 1
ATOM 2048 N N . LEU A 1 263 ? 5.656 9.075 -42.141 1.00 95.00 263 LEU A N 1
ATOM 2049 C CA . LEU A 1 263 ? 5.066 8.592 -43.390 1.00 95.00 263 LEU A CA 1
ATOM 2050 C C . LEU A 1 263 ? 5.818 7.412 -43.966 1.00 95.00 263 LEU A C 1
ATOM 2052 O O . LEU A 1 263 ? 5.205 6.475 -44.472 1.00 95.00 263 LEU A O 1
ATOM 2056 N N . ASP A 1 264 ? 7.134 7.486 -43.945 1.00 96.69 264 ASP A N 1
ATOM 2057 C CA . ASP A 1 264 ? 8.017 6.481 -44.499 1.00 96.69 264 ASP A CA 1
ATOM 2058 C C . ASP A 1 264 ? 9.436 6.744 -44.010 1.00 96.69 264 ASP A C 1
ATOM 2060 O O . ASP A 1 264 ? 9.768 7.817 -43.494 1.00 96.69 264 ASP A O 1
ATOM 2064 N N . GLY A 1 265 ? 10.278 5.736 -44.142 1.00 97.50 265 GLY A N 1
ATOM 2065 C CA . GLY A 1 265 ? 11.687 5.894 -43.862 1.00 97.50 265 GLY A CA 1
ATOM 2066 C C . GLY A 1 265 ? 12.476 4.662 -44.228 1.00 97.50 265 GLY A C 1
ATOM 2067 O O . GLY A 1 265 ? 11.923 3.586 -44.469 1.00 97.50 265 GLY A O 1
ATOM 2068 N N . THR A 1 266 ? 13.782 4.861 -44.308 1.00 98.12 266 THR A N 1
ATOM 2069 C CA . THR A 1 266 ? 14.772 3.799 -44.375 1.00 98.12 266 THR A CA 1
ATOM 2070 C C . THR A 1 266 ? 15.770 4.027 -43.260 1.00 98.12 266 THR A C 1
ATOM 2072 O O . THR A 1 266 ? 16.298 5.128 -43.125 1.00 98.12 266 THR A O 1
ATOM 2075 N N . SER A 1 267 ? 16.024 3.004 -42.453 1.00 97.12 267 SER A N 1
ATOM 2076 C CA . SER A 1 267 ? 16.995 3.089 -41.370 1.00 97.12 267 SER A CA 1
ATOM 2077 C C . SER A 1 267 ? 17.947 1.912 -41.345 1.00 97.12 267 SER A C 1
ATOM 2079 O O . SER A 1 267 ? 17.625 0.823 -41.818 1.00 97.12 267 SER A O 1
ATOM 2081 N N . THR A 1 268 ? 19.131 2.140 -40.784 1.00 97.75 268 THR A N 1
ATOM 2082 C CA . THR A 1 268 ? 20.145 1.104 -40.600 1.00 97.75 268 THR A CA 1
ATOM 2083 C C . THR A 1 268 ? 20.695 1.169 -39.181 1.00 97.75 268 THR A C 1
ATOM 2085 O O . THR A 1 268 ? 21.253 2.183 -38.759 1.00 97.75 268 THR A O 1
ATOM 2088 N N . LEU A 1 269 ? 20.571 0.063 -38.444 1.00 96.81 269 LEU A N 1
ATOM 2089 C CA . LEU A 1 269 ? 21.211 -0.104 -37.142 1.00 96.81 269 LEU A CA 1
ATOM 2090 C C . LEU A 1 269 ? 22.656 -0.574 -37.342 1.00 96.81 269 LEU A C 1
ATOM 2092 O O . LEU A 1 269 ? 22.897 -1.627 -37.928 1.00 96.81 269 LEU A O 1
ATOM 2096 N N . ARG A 1 270 ? 23.617 0.223 -36.872 1.00 96.31 270 ARG A N 1
ATOM 2097 C CA . ARG A 1 270 ? 25.065 -0.020 -37.010 1.00 96.31 270 ARG A CA 1
ATOM 2098 C C . ARG A 1 270 ? 25.671 -0.667 -35.767 1.00 96.31 270 ARG A C 1
ATOM 2100 O O . ARG A 1 270 ? 26.729 -1.292 -35.834 1.00 96.31 270 ARG A O 1
ATOM 2107 N N . ALA A 1 271 ? 25.033 -0.491 -34.612 1.00 93.75 271 ALA A N 1
ATOM 2108 C CA . ALA A 1 271 ? 25.495 -1.039 -33.345 1.00 93.75 271 ALA A CA 1
ATOM 2109 C C . ALA A 1 271 ? 24.341 -1.260 -32.366 1.00 93.75 271 ALA A C 1
ATOM 2111 O O . ALA A 1 271 ? 23.337 -0.556 -32.398 1.00 93.75 271 ALA A O 1
ATOM 2112 N N . GLU A 1 272 ? 24.525 -2.211 -31.457 1.00 92.69 272 GLU A N 1
ATOM 2113 C CA . GLU A 1 272 ? 23.619 -2.431 -30.332 1.00 92.69 272 GLU A CA 1
ATOM 2114 C C . GLU A 1 272 ? 23.844 -1.379 -29.236 1.00 92.69 272 GLU A C 1
ATOM 2116 O O . GLU A 1 272 ? 24.972 -0.934 -29.009 1.00 92.69 272 GLU A O 1
ATOM 2121 N N . LEU A 1 273 ? 22.772 -1.018 -28.530 1.00 93.75 273 LEU A N 1
ATOM 2122 C CA . LEU A 1 273 ? 22.787 -0.076 -27.410 1.00 93.75 273 LEU A CA 1
ATOM 2123 C C . LEU A 1 273 ? 22.357 -0.813 -26.140 1.00 93.75 273 LEU A C 1
ATOM 2125 O O . LEU A 1 273 ? 21.228 -1.290 -26.073 1.00 93.75 273 LEU A O 1
ATOM 2129 N N . GLY A 1 274 ? 23.254 -0.941 -25.162 1.00 90.31 274 GLY A N 1
ATOM 2130 C CA . GLY A 1 274 ? 22.970 -1.556 -23.858 1.00 90.31 274 GLY A CA 1
ATOM 2131 C C . GLY A 1 274 ? 22.861 -0.525 -22.724 1.00 90.31 274 GLY A C 1
ATOM 2132 O O . GLY A 1 274 ? 23.039 0.666 -22.979 1.00 90.31 274 GLY A O 1
ATOM 2133 N N . PRO A 1 275 ? 22.634 -0.974 -21.475 1.00 84.12 275 PRO A N 1
ATOM 2134 C CA . PRO A 1 275 ? 22.566 -0.115 -20.283 1.00 84.12 275 PRO A CA 1
ATOM 2135 C C . PRO A 1 275 ? 23.763 0.827 -20.101 1.00 84.12 275 PRO A C 1
ATOM 2137 O O . PRO A 1 275 ? 23.614 1.958 -19.658 1.00 84.12 275 PRO A O 1
ATOM 2140 N N . GLU A 1 276 ? 24.948 0.379 -20.516 1.00 85.06 276 GLU A N 1
ATOM 2141 C CA . GLU A 1 276 ? 26.207 1.123 -20.391 1.00 85.06 276 GLU A CA 1
ATOM 2142 C C . GLU A 1 276 ? 26.479 2.075 -21.570 1.00 85.06 276 GLU A C 1
ATOM 2144 O O . GLU A 1 276 ? 27.582 2.602 -21.709 1.00 85.06 276 GLU A O 1
ATOM 2149 N N . ALA A 1 277 ? 25.510 2.281 -22.471 1.00 86.69 277 ALA A N 1
ATOM 2150 C CA . ALA A 1 277 ? 25.697 3.137 -23.644 1.00 86.69 277 ALA A CA 1
ATOM 2151 C C . ALA A 1 277 ? 25.897 4.623 -23.282 1.00 86.69 277 ALA A C 1
ATOM 2153 O O . ALA A 1 277 ? 26.450 5.369 -24.088 1.00 86.69 277 ALA A O 1
ATOM 2154 N N . GLY A 1 278 ? 25.483 5.055 -22.086 1.00 91.38 278 GLY A N 1
ATOM 2155 C CA . GLY A 1 278 ? 25.617 6.438 -21.633 1.00 91.38 278 GLY A CA 1
ATOM 2156 C C . GLY A 1 278 ? 24.686 7.380 -22.397 1.00 91.38 278 GLY A C 1
ATOM 2157 O O . GLY A 1 278 ? 23.469 7.239 -22.336 1.00 91.38 278 GLY A O 1
ATOM 2158 N N . THR A 1 279 ? 25.241 8.352 -23.118 1.00 94.50 279 THR A N 1
ATOM 2159 C CA . THR A 1 279 ? 24.453 9.368 -23.830 1.00 94.50 279 THR A CA 1
ATOM 2160 C C . THR A 1 279 ? 24.363 9.051 -25.323 1.00 94.50 279 THR A C 1
ATOM 2162 O O . THR A 1 279 ? 25.381 8.948 -26.013 1.00 94.50 279 THR A O 1
ATOM 2165 N N . LEU A 1 280 ? 23.135 8.952 -25.836 1.00 97.38 280 LEU A N 1
ATOM 2166 C CA . LEU A 1 280 ? 22.837 8.884 -27.264 1.00 97.38 280 LEU A CA 1
ATOM 2167 C C . LEU A 1 280 ? 22.677 10.298 -27.819 1.00 97.38 280 LEU A C 1
ATOM 2169 O O . LEU A 1 280 ? 21.799 11.047 -27.395 1.00 97.38 280 LEU A O 1
ATOM 2173 N N . ARG A 1 281 ? 23.506 10.652 -28.794 1.00 97.75 281 ARG A N 1
ATOM 2174 C CA . ARG A 1 281 ? 23.509 11.962 -29.440 1.00 97.75 281 ARG A CA 1
ATOM 2175 C C . ARG A 1 281 ? 22.971 11.859 -30.857 1.00 97.75 281 ARG A C 1
ATOM 2177 O O . ARG A 1 281 ? 23.598 11.233 -31.704 1.00 97.75 281 ARG A O 1
ATOM 2184 N N . THR A 1 282 ? 21.839 12.489 -31.126 1.00 98.38 282 THR A N 1
ATOM 2185 C CA . THR A 1 282 ? 21.167 12.475 -32.425 1.00 98.38 282 THR A CA 1
ATOM 2186 C C . THR A 1 282 ? 21.354 13.807 -33.134 1.00 98.38 282 THR A C 1
ATOM 2188 O O . THR A 1 282 ? 20.859 14.839 -32.681 1.00 98.38 282 THR A O 1
ATOM 2191 N N . ARG A 1 283 ? 22.014 13.780 -34.291 1.00 98.25 283 ARG A N 1
ATOM 2192 C CA . ARG A 1 283 ? 22.071 14.904 -35.224 1.00 98.25 283 ARG A CA 1
ATOM 2193 C C . ARG A 1 283 ? 20.975 14.748 -36.260 1.00 98.25 283 ARG A C 1
ATOM 2195 O O . ARG A 1 283 ? 20.972 13.766 -36.988 1.00 98.25 283 ARG A O 1
ATOM 2202 N N . THR A 1 284 ? 20.073 15.715 -36.352 1.00 98.31 284 THR A N 1
ATOM 2203 C CA . THR A 1 284 ? 18.963 15.708 -37.317 1.00 98.31 284 THR A CA 1
ATOM 2204 C C . THR A 1 284 ? 19.062 16.915 -38.230 1.00 98.31 284 THR A C 1
ATOM 2206 O O . THR A 1 284 ? 19.202 18.031 -37.740 1.00 98.31 284 THR A O 1
ATOM 2209 N N . THR A 1 285 ? 18.959 16.705 -39.541 1.00 97.81 285 THR A N 1
ATOM 2210 C CA . THR A 1 285 ? 18.960 17.759 -40.563 1.00 97.81 285 THR A CA 1
ATOM 2211 C C . THR A 1 285 ? 17.686 17.683 -41.391 1.00 97.81 285 THR A C 1
ATOM 2213 O O . THR A 1 285 ? 17.302 16.610 -41.855 1.00 97.81 285 THR A O 1
ATOM 2216 N N . LEU A 1 286 ? 17.034 18.825 -41.596 1.00 97.44 286 LEU A N 1
ATOM 2217 C CA . LEU A 1 286 ? 15.886 18.954 -42.487 1.00 97.44 286 LEU A CA 1
ATOM 2218 C C . LEU A 1 286 ? 16.354 19.121 -43.939 1.00 97.44 286 LEU A C 1
ATOM 2220 O O . LEU A 1 286 ? 16.923 20.152 -44.297 1.00 97.44 286 LEU A O 1
ATOM 2224 N N . GLU A 1 287 ? 16.078 18.139 -44.790 1.00 97.00 287 GLU A N 1
ATOM 2225 C CA . GLU A 1 287 ? 16.563 18.114 -46.173 1.00 97.00 287 GLU A CA 1
ATOM 2226 C C . GLU A 1 287 ? 15.609 18.798 -47.152 1.00 97.00 287 GLU A C 1
ATOM 2228 O O . GLU A 1 287 ? 16.043 19.532 -48.041 1.00 97.00 287 GLU A O 1
ATOM 2233 N N . SER A 1 288 ? 14.302 18.581 -46.998 1.00 95.25 288 SER A N 1
ATOM 2234 C CA . SER A 1 288 ? 13.306 19.157 -47.899 1.00 95.25 288 SER A CA 1
ATOM 2235 C C . SER A 1 288 ? 12.023 19.554 -47.181 1.00 95.25 288 SER A C 1
ATOM 2237 O O . SER A 1 288 ? 11.630 18.961 -46.176 1.00 95.25 288 SER A O 1
ATOM 2239 N N . ILE A 1 289 ? 11.373 20.581 -47.727 1.00 94.31 289 ILE A N 1
ATOM 2240 C CA . ILE A 1 289 ? 10.053 21.058 -47.324 1.00 94.31 289 ILE A CA 1
ATOM 2241 C C . ILE A 1 289 ? 9.211 21.135 -48.595 1.00 94.31 289 ILE A C 1
ATOM 2243 O O . ILE A 1 289 ? 9.611 21.774 -49.569 1.00 94.31 289 ILE A O 1
ATOM 2247 N N . SER A 1 290 ? 8.038 20.514 -48.587 1.00 91.62 290 SER A N 1
ATOM 2248 C CA . SER A 1 290 ? 7.056 20.625 -49.664 1.00 91.62 290 SER A CA 1
ATOM 2249 C C . SER A 1 290 ? 5.687 20.952 -49.089 1.00 91.62 290 SER A C 1
ATOM 2251 O O . SER A 1 290 ? 5.308 20.421 -48.051 1.00 91.62 290 SER A O 1
ATOM 2253 N N . GLN A 1 291 ? 4.938 21.835 -49.744 1.00 88.56 291 GLN A N 1
ATOM 2254 C CA . GLN A 1 291 ? 3.601 22.231 -49.308 1.00 88.56 291 GLN A CA 1
ATOM 2255 C C . GLN A 1 291 ? 2.611 22.027 -50.446 1.00 88.56 291 GLN A C 1
ATOM 2257 O O . GLN A 1 291 ? 2.767 22.606 -51.522 1.00 88.56 291 GLN A O 1
ATOM 2262 N N . VAL A 1 292 ? 1.589 21.206 -50.213 1.00 81.56 292 VAL A N 1
ATOM 2263 C CA . VAL A 1 292 ? 0.551 20.905 -51.205 1.00 81.56 292 VAL A CA 1
ATOM 2264 C C . VAL A 1 292 ? -0.800 20.821 -50.505 1.00 81.56 292 VAL A C 1
ATOM 2266 O O . VAL A 1 292 ? -0.987 20.004 -49.612 1.00 81.56 292 VAL A O 1
ATOM 2269 N N . SER A 1 293 ? -1.757 21.655 -50.922 1.00 79.62 293 SER A N 1
ATOM 2270 C CA . SER A 1 293 ? -3.158 21.610 -50.464 1.00 79.62 293 SER A CA 1
ATOM 2271 C C . SER A 1 293 ? -3.341 21.549 -48.935 1.00 79.62 293 SER A C 1
ATOM 2273 O O . SER A 1 293 ? -4.149 20.769 -48.439 1.00 79.62 293 SER A O 1
ATOM 2275 N N . GLY A 1 294 ? -2.587 22.358 -48.182 1.00 77.88 294 GLY A N 1
ATOM 2276 C CA . GLY A 1 294 ? -2.674 22.413 -46.713 1.00 77.88 294 GLY A CA 1
ATOM 2277 C C . GLY A 1 294 ? -1.914 21.304 -45.974 1.00 77.88 294 GLY A C 1
ATOM 2278 O O . GLY A 1 294 ? -1.930 21.278 -44.749 1.00 77.88 294 GLY A O 1
ATOM 2279 N N . ILE A 1 295 ? -1.223 20.418 -46.698 1.00 87.88 295 ILE A N 1
ATOM 2280 C CA . ILE A 1 295 ? -0.303 19.418 -46.146 1.00 87.88 295 ILE A CA 1
ATOM 2281 C C . ILE A 1 295 ? 1.125 19.938 -46.300 1.00 87.88 295 ILE A C 1
ATOM 2283 O O . ILE A 1 295 ? 1.511 20.385 -47.384 1.00 87.88 295 ILE A O 1
ATOM 2287 N N . VAL A 1 296 ? 1.919 19.845 -45.232 1.00 91.62 296 VAL A N 1
ATOM 2288 C CA . VAL A 1 296 ? 3.360 20.137 -45.264 1.00 91.62 296 VAL A CA 1
ATOM 2289 C C . VAL A 1 296 ? 4.113 18.825 -45.131 1.00 91.62 296 VAL A C 1
ATOM 2291 O O . VAL A 1 296 ? 3.964 18.149 -44.122 1.00 91.62 296 VAL A O 1
ATOM 2294 N N . LEU A 1 297 ? 4.910 18.467 -46.128 1.00 94.19 297 LEU A N 1
ATOM 2295 C CA . LEU A 1 297 ? 5.774 17.292 -46.126 1.00 94.19 297 LEU A CA 1
ATOM 2296 C C . LEU A 1 297 ? 7.211 17.715 -45.842 1.00 94.19 297 LEU A C 1
ATOM 2298 O O . LEU A 1 297 ? 7.694 18.710 -46.386 1.00 94.19 297 LEU A O 1
ATOM 2302 N N . LEU A 1 298 ? 7.875 16.954 -44.983 1.00 95.88 298 LEU A N 1
ATOM 2303 C CA . LEU A 1 298 ? 9.203 17.245 -44.463 1.00 95.88 298 LEU A CA 1
ATOM 2304 C C . LEU A 1 298 ? 10.040 15.974 -44.570 1.00 95.88 298 LEU A C 1
ATOM 2306 O O . LEU A 1 298 ? 9.593 14.922 -44.117 1.00 95.88 298 LEU A O 1
ATOM 2310 N N . SER A 1 299 ? 11.230 16.055 -45.162 1.00 97.69 299 SER A N 1
ATOM 2311 C CA . SER A 1 299 ? 12.183 14.940 -45.158 1.00 97.69 299 SER A CA 1
ATOM 2312 C C . SER A 1 299 ? 13.383 15.269 -44.287 1.00 97.69 299 SER A C 1
ATOM 2314 O O . SER A 1 299 ? 13.914 16.381 -44.339 1.00 97.69 299 SER A O 1
ATOM 2316 N N . TYR A 1 300 ? 13.806 14.295 -43.495 1.00 98.19 300 TYR A N 1
ATOM 2317 C CA . TYR A 1 300 ? 14.901 14.421 -42.552 1.00 98.19 300 TYR A CA 1
ATOM 2318 C C . TYR A 1 300 ? 15.930 13.335 -42.793 1.00 98.19 300 TYR A C 1
ATOM 2320 O O . TYR A 1 300 ? 15.572 12.191 -43.075 1.00 98.19 300 TYR A O 1
ATOM 2328 N N . LYS A 1 301 ? 17.183 13.702 -42.553 1.00 98.19 301 LYS A N 1
ATOM 2329 C CA . LYS A 1 301 ? 18.260 12.761 -42.292 1.00 98.19 301 LYS A CA 1
ATOM 2330 C C . LYS A 1 301 ? 18.676 12.892 -40.834 1.00 98.19 301 LYS A C 1
ATOM 2332 O O . LYS A 1 301 ? 18.949 14.007 -40.379 1.00 98.19 301 LYS A O 1
ATOM 2337 N N . ALA A 1 302 ? 18.727 11.781 -40.106 1.00 98.06 302 ALA A N 1
ATOM 2338 C CA . ALA A 1 302 ? 19.240 11.752 -38.744 1.00 98.06 302 ALA A CA 1
ATOM 2339 C C . ALA A 1 302 ? 20.305 10.670 -38.541 1.00 98.06 302 ALA A C 1
ATOM 2341 O O . ALA A 1 302 ? 20.214 9.560 -39.065 1.00 98.06 302 ALA A O 1
ATOM 2342 N N . GLU A 1 303 ? 21.321 11.019 -37.762 1.00 98.44 303 GLU A N 1
ATOM 2343 C CA . GLU A 1 303 ? 22.470 10.183 -37.428 1.00 98.44 303 GLU A CA 1
ATOM 2344 C C . GLU A 1 303 ? 22.635 10.180 -35.905 1.00 98.44 303 GLU A C 1
ATOM 2346 O O . GLU A 1 303 ? 22.731 11.239 -35.279 1.00 98.44 303 GLU A O 1
ATOM 2351 N N . CYS A 1 304 ? 22.654 8.998 -35.297 1.00 98.50 304 CYS A N 1
ATOM 2352 C CA . CYS A 1 304 ? 22.785 8.820 -33.856 1.00 98.50 304 CYS A CA 1
ATOM 2353 C C . CYS A 1 304 ? 24.171 8.281 -33.505 1.00 98.50 304 CYS A C 1
ATOM 2355 O O . CYS A 1 304 ? 24.649 7.314 -34.108 1.00 98.50 304 CYS A O 1
ATOM 2357 N N . PHE A 1 305 ? 24.784 8.860 -32.477 1.00 98.25 305 PHE A N 1
ATOM 2358 C CA . PHE A 1 305 ? 26.137 8.563 -32.032 1.00 98.25 305 PHE A CA 1
ATOM 2359 C C . PHE A 1 305 ? 26.177 8.246 -30.538 1.00 98.25 305 PHE A C 1
ATOM 2361 O O . PHE A 1 305 ? 25.478 8.871 -29.746 1.00 98.25 305 PHE A O 1
ATOM 2368 N N . VAL A 1 306 ? 27.058 7.326 -30.153 1.00 96.06 306 VAL A N 1
ATOM 2369 C CA . VAL A 1 306 ? 27.519 7.162 -28.767 1.00 96.06 306 VAL A CA 1
ATOM 2370 C C . VAL A 1 306 ? 29.007 7.486 -28.749 1.00 96.06 306 VAL A C 1
ATOM 2372 O O . VAL A 1 306 ? 29.803 6.825 -29.424 1.00 96.06 306 VAL A O 1
ATOM 2375 N N . GLY A 1 307 ? 29.380 8.557 -28.044 1.00 92.12 307 GLY A N 1
ATOM 2376 C CA . GLY A 1 307 ? 30.676 9.207 -28.250 1.00 92.12 307 GLY A CA 1
ATOM 2377 C C . GLY A 1 307 ? 30.839 9.643 -29.714 1.00 92.12 307 GLY A C 1
ATOM 2378 O O . GLY A 1 307 ? 30.028 10.415 -30.234 1.00 92.12 307 GLY A O 1
ATOM 2379 N N . ASP A 1 308 ? 31.857 9.099 -30.385 1.00 93.62 308 ASP A N 1
ATOM 2380 C CA . ASP A 1 308 ? 32.143 9.341 -31.810 1.00 93.62 308 ASP A CA 1
ATOM 2381 C C . ASP A 1 308 ? 31.691 8.192 -32.733 1.00 93.62 308 ASP A C 1
ATOM 2383 O O . ASP A 1 308 ? 31.875 8.249 -33.951 1.00 93.62 308 ASP A O 1
ATOM 2387 N N . ARG A 1 309 ? 31.104 7.121 -32.183 1.00 96.56 309 ARG A N 1
ATOM 2388 C CA . ARG A 1 309 ? 30.671 5.955 -32.963 1.00 96.56 309 ARG A CA 1
ATOM 2389 C C . ARG A 1 309 ? 29.252 6.158 -33.486 1.00 96.56 309 ARG A C 1
ATOM 2391 O O . ARG A 1 309 ? 28.335 6.310 -32.687 1.00 96.56 309 ARG A O 1
ATOM 2398 N N . LEU A 1 310 ? 29.062 6.065 -34.805 1.00 97.38 310 LEU A N 1
ATOM 2399 C CA . LEU A 1 310 ? 27.736 5.989 -35.431 1.00 97.38 310 LEU A CA 1
ATOM 2400 C C . LEU A 1 310 ? 27.057 4.665 -35.047 1.00 97.38 310 LEU A C 1
ATOM 2402 O O . LEU A 1 310 ? 27.612 3.589 -35.289 1.00 97.38 310 LEU A O 1
ATOM 2406 N N . VAL A 1 311 ? 25.870 4.743 -34.447 1.00 97.44 311 VAL A N 1
ATOM 2407 C CA . VAL A 1 311 ? 25.109 3.574 -33.971 1.00 97.44 311 VAL A CA 1
ATOM 2408 C C . VAL A 1 311 ? 2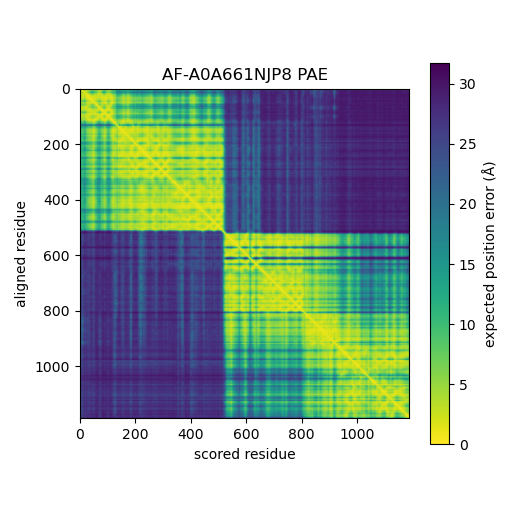3.809 3.358 -34.740 1.00 97.44 311 VAL A C 1
ATOM 2410 O O . VAL A 1 311 ? 23.378 2.216 -34.886 1.00 97.44 311 VAL A O 1
ATOM 2413 N N . TYR A 1 312 ? 23.211 4.420 -35.278 1.00 98.31 312 TYR A N 1
ATOM 2414 C CA . TYR A 1 312 ? 21.964 4.356 -36.034 1.00 98.31 312 TYR A CA 1
ATOM 2415 C C . TYR A 1 312 ? 21.894 5.515 -37.027 1.00 98.31 312 TYR A C 1
ATOM 2417 O O . TYR A 1 312 ? 22.344 6.617 -36.725 1.00 98.31 312 TYR A O 1
ATOM 2425 N N . GLU A 1 313 ? 21.336 5.270 -38.205 1.00 97.94 313 GLU A N 1
ATOM 2426 C CA . GLU A 1 313 ? 21.076 6.302 -39.208 1.00 97.94 313 GLU A CA 1
ATOM 2427 C C . GLU A 1 313 ? 19.707 6.079 -39.846 1.00 97.94 313 GLU A C 1
ATOM 2429 O O . GLU A 1 313 ? 19.240 4.941 -39.968 1.00 97.94 313 GLU A O 1
ATOM 2434 N N . ILE A 1 314 ? 19.059 7.172 -40.231 1.00 98.12 314 ILE A N 1
ATOM 2435 C CA . ILE A 1 314 ? 17.699 7.160 -40.751 1.00 98.12 314 ILE A CA 1
ATOM 2436 C C . ILE A 1 314 ? 17.474 8.311 -41.732 1.00 98.12 314 ILE A C 1
ATOM 2438 O O . ILE A 1 314 ? 17.736 9.469 -41.414 1.00 98.12 314 ILE A O 1
ATOM 2442 N N . ASP A 1 315 ? 16.903 7.977 -42.886 1.00 98.25 315 ASP A N 1
ATOM 2443 C CA . ASP A 1 315 ? 16.286 8.921 -43.816 1.00 98.25 315 ASP A CA 1
ATOM 2444 C C . ASP A 1 315 ? 14.769 8.738 -43.724 1.00 98.25 315 ASP A C 1
ATOM 2446 O O . ASP A 1 315 ? 14.261 7.627 -43.902 1.00 98.25 315 ASP A O 1
ATOM 2450 N N . THR A 1 316 ? 14.018 9.790 -43.403 1.00 98.19 316 THR A N 1
ATOM 2451 C CA . THR A 1 316 ? 12.589 9.644 -43.100 1.00 98.19 316 THR A CA 1
ATOM 2452 C C . THR A 1 316 ? 11.740 10.842 -43.501 1.00 98.19 316 THR A C 1
ATOM 2454 O O . THR A 1 316 ? 12.152 11.997 -43.399 1.00 98.19 316 THR A O 1
ATOM 2457 N N . GLY A 1 317 ? 10.525 10.549 -43.962 1.00 97.38 317 GLY A N 1
ATOM 2458 C CA . GLY A 1 317 ? 9.497 11.518 -44.302 1.00 97.38 317 GLY A CA 1
ATOM 2459 C C . GLY A 1 317 ? 8.456 11.665 -43.196 1.00 97.38 317 GLY A C 1
ATOM 2460 O O . GLY A 1 317 ? 7.944 10.685 -42.649 1.00 97.38 317 GLY A O 1
ATOM 2461 N N . PHE A 1 318 ? 8.079 12.905 -42.921 1.00 96.56 318 PHE A N 1
ATOM 2462 C CA . PHE A 1 318 ? 6.969 13.276 -42.056 1.00 96.56 318 PHE A CA 1
ATOM 2463 C C . PHE A 1 318 ? 6.009 14.216 -42.775 1.00 96.56 318 PHE A C 1
ATOM 2465 O O . PHE A 1 318 ? 6.355 14.846 -43.777 1.00 96.56 318 PHE A O 1
ATOM 2472 N N . GLY A 1 319 ? 4.802 14.349 -42.233 1.00 94.00 319 GLY A N 1
ATOM 2473 C CA . GLY A 1 319 ? 3.871 15.368 -42.681 1.00 94.00 319 GLY A CA 1
ATOM 2474 C C . GLY A 1 319 ? 3.065 16.002 -41.558 1.00 94.00 319 GLY A C 1
ATOM 2475 O O . GLY A 1 319 ? 2.740 15.354 -40.562 1.00 94.00 319 GLY A O 1
ATOM 2476 N N . PHE A 1 320 ? 2.723 17.271 -41.763 1.00 94.19 320 PHE A N 1
ATOM 2477 C CA . PHE A 1 320 ? 1.656 17.959 -41.055 1.00 94.19 320 PHE A CA 1
ATOM 2478 C C . PHE A 1 320 ? 0.349 17.824 -41.831 1.00 94.19 320 PHE A C 1
ATOM 2480 O O . PHE A 1 320 ? 0.278 18.189 -43.006 1.00 94.19 320 PHE A O 1
ATOM 2487 N N . PHE A 1 321 ? -0.683 17.333 -41.153 1.00 91.94 321 PHE A N 1
ATOM 2488 C CA . PHE A 1 321 ? -2.003 17.080 -41.721 1.00 91.94 321 PHE A CA 1
ATOM 2489 C C . PHE A 1 321 ? -3.088 17.767 -40.895 1.00 91.94 321 PHE A C 1
ATOM 2491 O O . PHE A 1 321 ? -3.004 17.796 -39.667 1.00 91.94 321 PHE A O 1
ATOM 2498 N N . GLY A 1 322 ? -4.132 18.263 -41.559 1.00 90.25 322 GLY A N 1
ATOM 2499 C CA . GLY A 1 322 ? -5.379 18.632 -40.889 1.00 90.25 322 GLY A CA 1
ATOM 2500 C C . GLY A 1 322 ? -6.127 17.400 -40.365 1.00 90.25 322 GLY A C 1
ATOM 2501 O O . GLY A 1 322 ? -5.940 16.279 -40.854 1.00 90.25 322 GLY A O 1
ATOM 2502 N N . LYS A 1 323 ? -7.006 17.603 -39.380 1.00 87.31 323 LYS A N 1
ATOM 2503 C CA . LYS A 1 323 ? -7.753 16.525 -38.707 1.00 87.31 323 LYS A CA 1
ATOM 2504 C C . LYS A 1 323 ? -8.605 15.704 -39.681 1.00 87.31 323 LYS A C 1
ATOM 2506 O O . LYS A 1 323 ? -8.646 14.479 -39.584 1.00 87.31 323 LYS A O 1
ATOM 2511 N N . GLU A 1 324 ? -9.256 16.358 -40.642 1.00 85.81 324 GLU A N 1
ATOM 2512 C CA . GLU A 1 324 ? -10.109 15.715 -41.647 1.00 85.81 324 GLU A CA 1
ATOM 2513 C C . GLU A 1 324 ? -9.306 14.797 -42.573 1.00 85.81 324 GLU A C 1
ATOM 2515 O O . GLU A 1 324 ? -9.760 13.697 -42.893 1.00 85.81 324 GLU A O 1
ATOM 2520 N N . ALA A 1 325 ? -8.097 15.218 -42.959 1.00 86.12 325 ALA A N 1
ATOM 2521 C CA . ALA A 1 325 ? -7.209 14.421 -43.799 1.00 86.12 325 ALA A CA 1
ATOM 2522 C C . ALA A 1 325 ? -6.755 13.140 -43.081 1.00 86.12 325 ALA A C 1
ATOM 2524 O O . ALA A 1 325 ? -6.682 12.085 -43.705 1.00 86.12 325 ALA A O 1
ATOM 2525 N N . LEU A 1 326 ? -6.514 13.203 -41.765 1.00 88.06 326 LEU A N 1
ATOM 2526 C CA . LEU A 1 326 ? -6.187 12.022 -40.957 1.00 88.06 326 LEU A CA 1
ATOM 2527 C C . LEU A 1 326 ? -7.392 11.112 -40.693 1.00 88.06 326 LEU A C 1
ATOM 2529 O O . LEU A 1 326 ? -7.227 9.899 -40.572 1.00 88.06 326 LEU A O 1
ATOM 2533 N N . ALA A 1 327 ? -8.602 11.669 -40.598 1.00 84.00 327 ALA A N 1
ATOM 2534 C CA . ALA A 1 327 ? -9.820 10.883 -40.403 1.00 84.00 327 ALA A CA 1
ATOM 2535 C C . ALA A 1 327 ? -10.169 10.032 -41.638 1.00 84.00 327 ALA A C 1
ATOM 2537 O O . ALA A 1 327 ? -10.704 8.931 -41.501 1.00 84.00 327 ALA A O 1
ATOM 2538 N N . GLN A 1 328 ? -9.850 10.516 -42.840 1.00 82.69 328 GLN A N 1
ATOM 2539 C CA . GLN A 1 328 ? -10.060 9.806 -44.103 1.00 82.69 328 GLN A CA 1
ATOM 2540 C C . GLN A 1 328 ? -8.891 8.854 -44.404 1.00 82.69 328 GLN A C 1
ATOM 2542 O O . GLN A 1 328 ? -8.122 9.050 -45.345 1.00 82.69 328 GLN A O 1
ATOM 2547 N N . GLN A 1 329 ? -8.749 7.804 -43.591 1.00 81.00 329 GLN A N 1
ATOM 2548 C CA . GLN A 1 329 ? -7.694 6.805 -43.764 1.00 81.00 329 GLN A CA 1
ATOM 2549 C C . GLN A 1 329 ? -7.919 5.967 -45.037 1.00 81.00 329 GLN A C 1
ATOM 2551 O O . GLN A 1 329 ? -8.707 5.024 -45.043 1.00 81.00 329 GLN A O 1
ATOM 2556 N N . VAL A 1 330 ? -7.217 6.295 -46.126 1.00 85.44 330 VAL A N 1
ATOM 2557 C CA . VAL A 1 330 ? -7.291 5.536 -47.394 1.00 85.44 330 VAL A CA 1
ATOM 2558 C C . VAL A 1 330 ? -6.591 4.175 -47.291 1.00 85.44 330 VAL A C 1
ATOM 2560 O O . VAL A 1 330 ? -6.963 3.237 -47.996 1.00 85.44 330 VAL A O 1
ATOM 2563 N N . GLY A 1 331 ? -5.605 4.043 -46.399 1.00 91.31 331 GLY A N 1
ATOM 2564 C CA . GLY A 1 331 ? -4.787 2.839 -46.313 1.00 91.31 331 GLY A CA 1
ATOM 2565 C C . GLY A 1 331 ? -3.715 2.766 -47.403 1.00 91.31 331 GLY A C 1
ATOM 2566 O O . GLY A 1 331 ? -3.635 3.584 -48.324 1.00 91.31 331 GLY A O 1
ATOM 2567 N N . LEU A 1 332 ? -2.899 1.723 -47.321 1.00 93.81 332 LEU A N 1
ATOM 2568 C CA . LEU A 1 332 ? -2.118 1.213 -48.437 1.00 93.81 332 LEU A CA 1
ATOM 2569 C C . LEU A 1 332 ? -3.044 0.407 -49.371 1.00 93.81 332 LEU A C 1
ATOM 2571 O O . LEU A 1 332 ? -3.889 -0.346 -48.879 1.00 93.81 332 LEU A O 1
ATOM 2575 N N . PRO A 1 333 ? -2.881 0.496 -50.707 1.00 92.62 333 PRO A N 1
ATOM 2576 C CA . PRO A 1 333 ? -3.667 -0.304 -51.652 1.00 92.62 333 PRO A CA 1
ATOM 2577 C C . PRO A 1 333 ? -3.537 -1.783 -51.309 1.00 92.62 333 PRO A C 1
ATOM 2579 O O . PRO A 1 333 ? -2.413 -2.183 -51.053 1.00 92.62 333 PRO A O 1
ATOM 2582 N N . ALA A 1 334 ? -4.610 -2.580 -51.324 1.00 91.12 334 ALA A N 1
ATOM 2583 C CA . ALA A 1 334 ? -4.577 -4.024 -51.056 1.00 91.12 334 ALA A CA 1
ATOM 2584 C C . ALA A 1 334 ? -5.370 -4.802 -52.114 1.00 91.12 334 ALA A C 1
ATOM 2586 O O . ALA A 1 334 ? -6.481 -4.397 -52.465 1.00 91.12 334 ALA A O 1
ATOM 2587 N N . SER A 1 335 ? -4.799 -5.899 -52.619 1.00 89.62 335 SER A N 1
ATOM 2588 C CA . SER A 1 335 ? -5.443 -6.755 -53.623 1.00 89.62 335 SER A CA 1
ATOM 2589 C C . SER A 1 335 ? -6.562 -7.618 -53.010 1.00 89.62 335 SER A C 1
ATOM 2591 O O . SER A 1 335 ? -6.639 -7.774 -51.790 1.00 89.62 335 SER A O 1
ATOM 2593 N N . GLU A 1 336 ? -7.435 -8.208 -53.836 1.00 88.31 336 GLU A N 1
ATOM 2594 C CA . GLU A 1 336 ? -8.414 -9.197 -53.346 1.00 88.31 336 GLU A CA 1
ATOM 2595 C C . GLU A 1 336 ? -7.731 -10.426 -52.728 1.00 88.31 336 GLU A C 1
ATOM 2597 O O . GLU A 1 336 ? -8.231 -10.969 -51.746 1.00 88.31 336 GLU A O 1
ATOM 2602 N N . ALA A 1 337 ? -6.566 -10.824 -53.251 1.00 85.38 337 ALA A N 1
ATOM 2603 C CA . ALA A 1 337 ? -5.777 -11.921 -52.696 1.00 85.38 337 ALA A CA 1
ATOM 2604 C C . ALA A 1 337 ? -5.214 -11.572 -51.309 1.00 85.38 337 ALA A C 1
ATOM 2606 O O . ALA A 1 337 ? -5.304 -12.393 -50.402 1.00 85.38 337 ALA A O 1
ATOM 2607 N N . ASP A 1 338 ? -4.728 -10.339 -51.121 1.00 87.81 338 ASP A N 1
ATOM 2608 C CA . ASP A 1 338 ? -4.222 -9.857 -49.827 1.00 87.81 338 ASP A CA 1
ATOM 2609 C C . ASP A 1 338 ? -5.336 -9.907 -48.768 1.00 87.81 338 ASP A C 1
ATOM 2611 O O . ASP A 1 338 ? -5.133 -10.349 -47.644 1.00 87.81 338 ASP A O 1
ATOM 2615 N N . ARG A 1 339 ? -6.556 -9.497 -49.141 1.00 90.06 339 ARG A N 1
ATOM 2616 C CA . ARG A 1 339 ? -7.720 -9.553 -48.243 1.00 90.06 339 ARG A CA 1
ATOM 2617 C C . ARG A 1 339 ? -8.174 -10.982 -47.962 1.00 90.06 339 ARG A C 1
ATOM 2619 O O . ARG A 1 339 ? -8.612 -11.266 -46.854 1.00 90.06 339 ARG A O 1
ATOM 2626 N N . ALA A 1 340 ? -8.076 -11.879 -48.942 1.00 89.88 340 ALA A N 1
ATOM 2627 C CA . ALA A 1 340 ? -8.404 -13.286 -48.744 1.00 89.88 340 ALA A CA 1
ATOM 2628 C C . ALA A 1 340 ? -7.450 -13.961 -47.744 1.00 89.88 340 ALA A C 1
ATOM 2630 O O . ALA A 1 340 ? -7.887 -14.824 -46.987 1.00 89.88 340 ALA A O 1
ATOM 2631 N N . TRP A 1 341 ? -6.177 -13.551 -47.698 1.00 89.19 341 TRP A N 1
ATOM 2632 C CA . TRP A 1 341 ? -5.197 -14.066 -46.736 1.00 89.19 341 TRP A CA 1
ATOM 2633 C C . TRP A 1 341 ? -5.533 -13.703 -45.286 1.00 89.19 341 TRP A C 1
ATOM 2635 O O . TRP A 1 341 ? -5.407 -14.554 -44.402 1.00 89.19 341 TRP A O 1
ATOM 2645 N N . LEU A 1 342 ? -6.072 -12.504 -45.044 1.00 89.62 342 LEU A N 1
ATOM 2646 C CA . LEU A 1 342 ? -6.531 -12.095 -43.713 1.00 89.62 342 LEU A CA 1
ATOM 2647 C C . LEU A 1 342 ? -7.602 -13.011 -43.132 1.00 89.62 342 LEU A C 1
ATOM 2649 O O . LEU A 1 342 ? -7.578 -13.273 -41.934 1.00 89.62 342 LEU A O 1
ATOM 2653 N N . ASP A 1 343 ? -8.511 -13.506 -43.969 1.00 89.88 343 ASP A N 1
ATOM 2654 C CA . ASP A 1 343 ? -9.636 -14.347 -43.552 1.00 89.88 343 ASP A CA 1
ATOM 2655 C C . ASP A 1 343 ? -9.367 -15.852 -43.801 1.00 89.88 343 ASP A C 1
ATOM 2657 O O . ASP A 1 343 ? -10.235 -16.694 -43.563 1.00 89.88 343 ASP A O 1
ATOM 2661 N N . GLU A 1 344 ? -8.163 -16.225 -44.259 1.00 93.19 344 GLU A N 1
ATOM 2662 C CA . GLU A 1 344 ? -7.820 -17.618 -44.558 1.00 93.19 344 GLU A CA 1
ATOM 2663 C C . GLU A 1 344 ? -7.805 -18.470 -43.271 1.00 93.19 344 GLU A C 1
ATOM 2665 O O . GLU A 1 344 ? -7.130 -18.106 -42.298 1.00 93.19 344 GLU A O 1
ATOM 2670 N N . PRO A 1 345 ? -8.524 -19.605 -43.214 1.00 92.56 345 PRO A N 1
ATOM 2671 C CA . PRO A 1 345 ? -8.553 -20.444 -42.023 1.00 92.56 345 PRO A CA 1
ATOM 2672 C C . PRO A 1 345 ? -7.205 -21.140 -41.798 1.00 92.56 345 PRO A C 1
ATOM 2674 O O . PRO A 1 345 ? -6.504 -21.510 -42.742 1.00 92.56 345 PRO A O 1
ATOM 2677 N N . CYS A 1 346 ? -6.853 -21.348 -40.532 1.00 93.38 346 CYS A N 1
ATOM 2678 C CA . CYS A 1 346 ? -5.660 -22.080 -40.128 1.00 93.38 346 CYS A CA 1
ATOM 2679 C C . CYS A 1 346 ? -5.931 -22.814 -38.811 1.00 93.38 346 CYS A C 1
ATOM 2681 O O . CYS A 1 346 ? -6.510 -22.234 -37.896 1.00 93.38 346 CYS A O 1
ATOM 2683 N N . ASP A 1 347 ? -5.474 -24.062 -38.700 1.00 91.62 347 ASP A N 1
ATOM 2684 C CA . ASP A 1 347 ? -5.608 -24.854 -37.467 1.00 91.62 347 ASP A CA 1
ATOM 2685 C C . ASP A 1 347 ? -4.532 -24.506 -36.420 1.00 91.62 347 ASP A C 1
ATOM 2687 O O . ASP A 1 347 ? -4.572 -24.987 -35.287 1.00 91.62 347 ASP A O 1
ATOM 2691 N N . PHE A 1 348 ? -3.550 -23.675 -36.785 1.00 93.19 348 PHE A N 1
ATOM 2692 C CA . PHE A 1 348 ? -2.514 -23.212 -35.871 1.00 93.19 348 PHE A CA 1
ATOM 2693 C C . PHE A 1 348 ? -2.970 -21.950 -35.134 1.00 93.19 348 PHE A C 1
ATOM 2695 O O . PHE A 1 348 ? -3.110 -20.888 -35.740 1.00 93.19 348 PHE A O 1
ATOM 2702 N N . ALA A 1 349 ? -3.124 -22.061 -33.815 1.00 92.69 349 ALA A N 1
ATOM 2703 C CA . ALA A 1 349 ? -3.392 -20.937 -32.929 1.00 92.69 349 ALA A CA 1
ATOM 2704 C C . ALA A 1 349 ? -2.441 -20.960 -31.725 1.00 92.69 349 ALA A C 1
ATOM 2706 O O . ALA A 1 349 ? -2.179 -22.014 -31.143 1.00 92.69 349 ALA A O 1
ATOM 2707 N N . LEU A 1 350 ? -1.943 -19.788 -31.333 1.00 96.25 350 LEU A N 1
ATOM 2708 C CA . LEU A 1 350 ? -1.062 -19.625 -30.177 1.00 96.25 350 LEU A CA 1
ATOM 2709 C C . LEU A 1 350 ? -1.464 -18.381 -29.390 1.00 96.25 350 LEU A C 1
ATOM 2711 O O . LEU A 1 350 ? -1.439 -17.280 -29.926 1.00 96.25 350 LEU A O 1
ATOM 2715 N N . ASN A 1 351 ? -1.783 -18.544 -28.109 1.00 96.25 351 ASN A N 1
ATOM 2716 C CA . ASN A 1 351 ? -2.070 -17.426 -27.212 1.00 96.25 351 ASN A CA 1
ATOM 2717 C C . ASN A 1 351 ? -0.781 -16.975 -26.506 1.00 96.25 351 ASN A C 1
ATOM 2719 O O . ASN A 1 351 ? -0.284 -17.680 -25.627 1.00 96.25 351 ASN A O 1
ATOM 2723 N N . LEU A 1 352 ? -0.253 -15.805 -26.870 1.00 94.94 352 LEU A N 1
ATOM 2724 C CA . LEU A 1 352 ? 0.960 -15.246 -26.265 1.00 94.94 352 LEU A CA 1
ATOM 2725 C C . LEU A 1 352 ? 0.682 -14.537 -24.935 1.00 94.94 352 LEU A C 1
ATOM 2727 O O . LEU A 1 352 ? 1.573 -14.486 -24.089 1.00 94.94 352 LEU A O 1
ATOM 2731 N N . LYS A 1 353 ? -0.561 -14.106 -24.670 1.00 90.38 353 LYS A N 1
ATOM 2732 C CA . LYS A 1 353 ? -0.952 -13.576 -23.346 1.00 90.38 353 LYS A CA 1
ATOM 2733 C C . LYS A 1 353 ? -0.799 -14.607 -22.228 1.00 90.38 353 LYS A C 1
ATOM 2735 O O . LYS A 1 353 ? -0.572 -14.238 -21.082 1.00 90.38 353 LYS A O 1
ATOM 2740 N N . ALA A 1 354 ? -0.877 -15.896 -22.562 1.00 90.88 354 ALA A N 1
ATOM 2741 C CA . ALA A 1 354 ? -0.625 -16.992 -21.627 1.00 90.88 354 ALA A CA 1
ATOM 2742 C C . ALA A 1 354 ? 0.874 -17.246 -21.353 1.00 90.88 354 ALA A C 1
ATOM 2744 O O . ALA A 1 354 ? 1.196 -18.160 -20.600 1.00 90.88 354 ALA A O 1
ATOM 2745 N N . ARG A 1 355 ? 1.780 -16.471 -21.971 1.00 90.62 355 ARG A N 1
ATOM 2746 C CA . ARG A 1 355 ? 3.246 -16.566 -21.842 1.00 90.62 355 ARG A CA 1
ATOM 2747 C C . ARG A 1 355 ? 3.797 -17.997 -21.977 1.00 90.62 355 ARG A C 1
ATOM 2749 O O . ARG A 1 355 ? 4.416 -18.515 -21.051 1.00 90.62 355 ARG A O 1
ATOM 2756 N N . PRO A 1 356 ? 3.582 -18.667 -23.121 1.00 90.12 356 PRO A N 1
ATOM 2757 C CA . PRO A 1 356 ? 4.071 -20.026 -23.340 1.00 90.12 356 PRO A CA 1
ATOM 2758 C C . PRO A 1 356 ? 5.611 -20.105 -23.211 1.00 90.12 356 PRO A C 1
ATOM 2760 O O . PRO A 1 356 ? 6.303 -19.411 -23.964 1.00 90.12 356 PRO A O 1
ATOM 2763 N N . PRO A 1 357 ? 6.167 -20.997 -22.359 1.00 87.31 357 PRO A N 1
ATOM 2764 C CA . PRO A 1 357 ? 7.607 -21.066 -22.066 1.00 87.31 357 PRO A CA 1
ATOM 2765 C C . PRO A 1 357 ? 8.513 -21.123 -23.297 1.00 87.31 357 PRO A C 1
ATOM 2767 O O . PRO A 1 357 ? 9.539 -20.456 -23.356 1.00 87.31 357 PRO A O 1
ATOM 2770 N N . ARG A 1 358 ? 8.094 -21.852 -24.341 1.00 90.12 358 ARG A N 1
ATOM 2771 C CA . ARG A 1 358 ? 8.837 -21.977 -25.606 1.00 90.12 358 ARG A CA 1
ATOM 2772 C C . ARG A 1 358 ? 9.188 -20.632 -26.256 1.00 90.12 358 ARG A C 1
ATOM 2774 O O . ARG A 1 358 ? 10.186 -20.554 -26.961 1.00 90.12 358 ARG A O 1
ATOM 2781 N N . TYR A 1 359 ? 8.340 -19.623 -26.086 1.00 92.38 359 TYR A N 1
ATOM 2782 C CA . TYR A 1 359 ? 8.492 -18.327 -26.746 1.00 92.38 359 TYR A CA 1
ATOM 2783 C C . TYR A 1 359 ? 8.842 -17.204 -25.766 1.00 92.38 359 TYR A C 1
ATOM 2785 O O . TYR A 1 359 ? 9.321 -16.160 -26.198 1.00 92.38 359 TYR A O 1
ATOM 2793 N N . CYS A 1 360 ? 8.592 -17.396 -24.469 1.00 90.81 360 CYS A N 1
ATOM 2794 C CA . CYS A 1 360 ? 8.690 -16.344 -23.456 1.00 90.81 360 CYS A CA 1
ATOM 2795 C C . CYS A 1 360 ? 9.777 -16.582 -22.395 1.00 90.81 360 CYS A C 1
ATOM 2797 O O . CYS A 1 360 ? 10.059 -15.649 -21.644 1.00 90.81 360 CYS A O 1
ATOM 2799 N N . ASP A 1 361 ? 10.405 -17.763 -22.363 1.00 84.06 361 ASP A N 1
ATOM 2800 C CA . ASP A 1 361 ? 11.456 -18.115 -21.402 1.00 84.06 361 ASP A CA 1
ATOM 2801 C C . ASP A 1 361 ? 12.804 -18.371 -22.096 1.00 84.06 361 ASP A C 1
ATOM 2803 O O . ASP A 1 361 ? 12.891 -18.559 -23.308 1.00 84.06 361 ASP A O 1
ATOM 2807 N N . GLY A 1 362 ? 13.880 -18.420 -21.307 1.00 82.56 362 GLY A N 1
ATOM 2808 C CA . GLY A 1 362 ? 15.234 -18.687 -21.797 1.00 82.56 362 GLY A CA 1
ATOM 2809 C C . GLY A 1 362 ? 15.962 -17.445 -22.322 1.00 82.56 362 GLY A C 1
ATOM 2810 O O . GLY A 1 362 ? 15.500 -16.309 -22.193 1.00 82.56 362 GLY A O 1
ATOM 2811 N N . THR A 1 363 ? 17.159 -17.649 -22.879 1.00 80.94 363 THR A N 1
ATOM 2812 C CA . THR A 1 363 ? 18.000 -16.552 -23.401 1.00 80.94 363 THR A CA 1
ATOM 2813 C C . THR A 1 363 ? 17.482 -15.989 -24.721 1.00 80.94 363 THR A C 1
ATOM 2815 O O . THR A 1 363 ? 17.706 -14.818 -25.013 1.00 80.94 363 THR A O 1
ATOM 2818 N N . LEU A 1 364 ? 16.776 -16.814 -25.496 1.00 89.44 364 LEU A N 1
ATOM 2819 C CA . LEU A 1 364 ? 16.113 -16.446 -26.737 1.00 89.44 364 LEU A CA 1
ATOM 2820 C C . LEU A 1 364 ? 14.604 -16.424 -26.479 1.00 89.44 364 LEU A C 1
ATOM 2822 O O . LEU A 1 364 ? 13.982 -17.479 -26.412 1.00 89.44 364 LEU A O 1
ATOM 2826 N N . ARG A 1 365 ? 14.029 -15.235 -26.292 1.00 93.06 365 ARG A N 1
ATOM 2827 C CA . ARG A 1 365 ? 12.621 -15.059 -25.909 1.00 93.06 365 ARG A CA 1
ATOM 2828 C C . ARG A 1 365 ? 12.029 -13.773 -26.478 1.00 93.06 365 ARG A C 1
ATOM 2830 O O . ARG A 1 365 ? 12.767 -12.845 -26.801 1.00 93.06 365 ARG A O 1
ATOM 2837 N N . LEU A 1 366 ? 10.703 -13.728 -26.559 1.00 95.69 366 LEU A N 1
ATOM 2838 C CA . LEU A 1 366 ? 9.926 -12.523 -26.848 1.00 95.69 366 LEU A CA 1
ATOM 2839 C C . LEU A 1 366 ? 9.893 -11.569 -25.631 1.00 95.69 366 LEU A C 1
ATOM 2841 O O . LEU A 1 366 ? 10.130 -12.017 -24.503 1.00 95.69 366 LEU A O 1
ATOM 2845 N N . PRO A 1 367 ? 9.567 -10.279 -25.834 1.00 94.38 367 PRO A N 1
ATOM 2846 C CA . PRO A 1 367 ? 9.489 -9.288 -24.757 1.00 94.38 367 PRO A CA 1
ATOM 2847 C C . PRO A 1 367 ? 8.439 -9.562 -23.654 1.00 94.38 367 PRO A C 1
ATOM 2849 O O . PRO A 1 367 ? 7.539 -10.405 -23.761 1.00 94.38 367 PRO A O 1
ATOM 2852 N N . GLY A 1 368 ? 8.578 -8.829 -22.552 1.00 92.12 368 GLY A N 1
ATOM 2853 C CA . GLY A 1 368 ? 7.665 -8.734 -21.419 1.00 92.12 368 GLY A CA 1
ATOM 2854 C C . GLY A 1 368 ? 6.345 -8.025 -21.756 1.00 92.12 368 GLY A C 1
ATOM 2855 O O . GLY A 1 368 ? 6.178 -7.503 -22.861 1.00 92.12 368 GLY A O 1
ATOM 2856 N N . PRO A 1 369 ? 5.359 -8.052 -20.838 1.00 89.81 369 PRO A N 1
ATOM 2857 C CA . PRO A 1 369 ? 3.999 -7.587 -21.109 1.00 89.81 369 PRO A CA 1
ATOM 2858 C C . PRO A 1 369 ? 3.885 -6.130 -21.571 1.00 89.81 369 PRO A C 1
ATOM 2860 O O . PRO A 1 369 ? 2.964 -5.826 -22.322 1.00 89.81 369 PRO A O 1
ATOM 2863 N N . MET A 1 370 ? 4.785 -5.236 -21.151 1.00 90.12 370 MET A N 1
ATOM 2864 C CA . MET A 1 370 ? 4.715 -3.819 -21.523 1.00 90.12 370 MET A CA 1
ATOM 2865 C C . MET A 1 370 ? 5.161 -3.571 -22.973 1.00 90.12 370 MET A C 1
ATOM 2867 O O . MET A 1 370 ? 4.656 -2.641 -23.606 1.00 90.12 370 MET A O 1
ATOM 2871 N N . LEU A 1 371 ? 6.083 -4.395 -23.498 1.00 94.31 371 LEU A N 1
ATOM 2872 C CA . LEU A 1 371 ? 6.598 -4.324 -24.877 1.00 94.31 371 LEU A CA 1
ATOM 2873 C C . LEU A 1 371 ? 5.953 -5.325 -25.844 1.00 94.31 371 LEU A C 1
ATOM 2875 O O . LEU A 1 371 ? 6.166 -5.223 -27.052 1.00 94.31 371 LEU A O 1
ATOM 2879 N N . LEU A 1 372 ? 5.198 -6.309 -25.356 1.00 95.81 372 LEU A N 1
ATOM 2880 C CA . LEU A 1 372 ? 4.603 -7.338 -26.203 1.00 95.81 372 LEU A CA 1
ATOM 2881 C C . LEU A 1 372 ? 3.448 -6.763 -27.049 1.00 95.81 372 LEU A C 1
ATOM 2883 O O . LEU A 1 372 ? 2.364 -6.463 -26.546 1.00 95.81 372 LEU A O 1
ATOM 2887 N N . MET A 1 373 ? 3.667 -6.657 -28.362 1.00 97.00 373 MET A N 1
ATOM 2888 C CA . MET A 1 373 ? 2.732 -6.052 -29.321 1.00 97.00 373 MET A CA 1
ATOM 2889 C C . MET A 1 373 ? 1.877 -7.078 -30.082 1.00 97.00 373 MET A C 1
ATOM 2891 O O . MET A 1 373 ? 1.153 -6.717 -31.011 1.00 97.00 373 MET A O 1
ATOM 2895 N N . ILE A 1 374 ? 1.916 -8.349 -29.672 1.00 96.69 374 ILE A N 1
ATOM 2896 C CA . ILE A 1 374 ? 1.109 -9.443 -30.222 1.00 96.69 374 ILE A CA 1
ATOM 2897 C C . ILE A 1 374 ? 0.420 -10.190 -29.076 1.00 96.69 374 ILE A C 1
ATOM 2899 O O . ILE A 1 374 ? 1.089 -10.729 -28.196 1.00 96.69 374 ILE A O 1
ATOM 2903 N N . ASP A 1 375 ? -0.908 -10.304 -29.123 1.00 97.25 375 ASP A N 1
ATOM 2904 C CA . ASP A 1 375 ? -1.665 -11.085 -28.136 1.00 97.25 375 ASP A CA 1
ATOM 2905 C C . ASP A 1 375 ? -1.725 -12.569 -28.513 1.00 97.25 375 ASP A C 1
ATOM 2907 O O . ASP A 1 375 ? -1.655 -13.449 -27.650 1.00 97.25 375 ASP A O 1
ATOM 2911 N N . GLN A 1 376 ? -1.910 -12.852 -29.804 1.00 97.12 376 GLN A N 1
ATOM 2912 C CA . GLN A 1 376 ? -2.113 -14.202 -30.317 1.00 97.12 376 GLN A CA 1
ATOM 2913 C C . GLN A 1 376 ? -1.629 -14.354 -31.759 1.00 97.12 376 GLN A C 1
ATOM 2915 O O . GLN A 1 376 ? -1.704 -13.425 -32.555 1.00 97.12 376 GLN A O 1
ATOM 2920 N N . VAL A 1 377 ? -1.189 -15.556 -32.121 1.00 97.94 377 VAL A N 1
ATOM 2921 C CA . VAL A 1 377 ? -0.995 -15.971 -33.515 1.00 97.94 377 VAL A CA 1
ATOM 2922 C C . VAL A 1 377 ? -2.250 -16.711 -33.960 1.00 97.94 377 VAL A C 1
ATOM 2924 O O . VAL A 1 377 ? -2.646 -17.681 -33.312 1.00 97.94 377 VAL A O 1
ATOM 2927 N N . THR A 1 378 ? -2.864 -16.263 -35.055 1.00 96.69 378 THR A N 1
ATOM 2928 C CA . THR A 1 378 ? -4.108 -16.826 -35.611 1.00 96.69 378 THR A CA 1
ATOM 2929 C C . THR A 1 378 ? -3.896 -17.589 -36.918 1.00 96.69 378 THR A C 1
ATOM 2931 O O . THR A 1 378 ? -4.857 -18.089 -37.506 1.00 96.69 378 THR A O 1
ATOM 2934 N N . GLY A 1 379 ? -2.654 -17.688 -37.400 1.00 96.75 379 GLY A N 1
ATOM 2935 C CA . GLY A 1 379 ? -2.319 -18.580 -38.502 1.00 96.75 379 GLY A CA 1
ATOM 2936 C C . GLY A 1 379 ? -0.826 -18.710 -38.782 1.00 96.75 379 GLY A C 1
ATOM 2937 O O . GLY A 1 379 ? -0.059 -17.754 -38.656 1.00 96.75 379 GLY A O 1
ATOM 2938 N N . TYR A 1 380 ? -0.433 -19.910 -39.210 1.00 97.38 380 TYR A N 1
ATOM 2939 C CA . TYR A 1 380 ? 0.888 -20.220 -39.747 1.00 97.38 380 TYR A CA 1
ATOM 2940 C C . TYR A 1 380 ? 0.763 -21.176 -40.936 1.00 97.38 380 TYR A C 1
ATOM 2942 O O . TYR A 1 380 ? 0.233 -22.280 -40.812 1.00 97.38 380 TYR A O 1
ATOM 2950 N N . TRP A 1 381 ? 1.289 -20.769 -42.090 1.00 96.81 381 TRP A N 1
ATOM 2951 C CA . TRP A 1 381 ? 1.351 -21.584 -43.302 1.00 96.81 381 TRP A CA 1
ATOM 2952 C C . TRP A 1 381 ? 2.818 -21.832 -43.659 1.00 96.81 381 TRP A C 1
ATOM 2954 O O . TRP A 1 381 ? 3.438 -20.963 -44.277 1.00 96.81 381 TRP A O 1
ATOM 2964 N N . PRO A 1 382 ? 3.390 -23.005 -43.326 1.00 94.88 382 PRO A N 1
ATOM 2965 C CA . PRO A 1 382 ? 4.825 -23.270 -43.478 1.00 94.88 382 PRO A CA 1
ATOM 2966 C C . PRO A 1 382 ? 5.367 -23.126 -44.905 1.00 94.88 382 PRO A C 1
ATOM 2968 O O . PRO A 1 382 ? 6.534 -22.807 -45.087 1.00 94.88 382 PRO A O 1
ATOM 2971 N N . LYS A 1 383 ? 4.524 -23.364 -45.918 1.00 94.44 383 LYS A N 1
ATOM 2972 C CA . LYS A 1 383 ? 4.851 -23.209 -47.350 1.00 94.44 383 LYS A CA 1
ATOM 2973 C C . LYS A 1 383 ? 4.125 -22.024 -48.000 1.00 94.44 383 LYS A C 1
ATOM 2975 O O . LYS A 1 383 ? 4.033 -21.957 -49.222 1.00 94.44 383 LYS A O 1
ATOM 2980 N N . GLY A 1 384 ? 3.532 -21.152 -47.186 1.00 91.25 384 GLY A N 1
ATOM 2981 C CA . GLY A 1 384 ? 2.833 -19.955 -47.641 1.00 91.25 384 GLY A CA 1
ATOM 2982 C C . GLY A 1 384 ? 3.793 -18.816 -47.990 1.00 91.25 384 GLY A C 1
ATOM 2983 O O . GLY A 1 384 ? 4.994 -18.890 -47.725 1.00 91.25 384 GLY A O 1
ATOM 2984 N N . GLY A 1 385 ? 3.231 -17.752 -48.564 1.00 90.94 385 GLY A N 1
ATOM 2985 C CA . GLY A 1 385 ? 3.968 -16.569 -49.006 1.00 90.94 385 GLY A CA 1
ATOM 2986 C C . GLY A 1 385 ? 4.637 -16.743 -50.383 1.00 90.94 385 GLY A C 1
ATOM 2987 O O . GLY A 1 385 ? 4.819 -17.872 -50.845 1.00 90.94 385 GLY A O 1
ATOM 2988 N N . PRO A 1 386 ? 5.025 -15.645 -51.059 1.00 90.06 386 PRO A N 1
ATOM 2989 C CA . PRO A 1 386 ? 5.564 -15.692 -52.424 1.00 90.06 386 PRO A CA 1
ATOM 2990 C C . PRO A 1 386 ? 6.838 -16.535 -52.589 1.00 90.06 386 PRO A C 1
ATOM 2992 O O . PRO A 1 386 ? 7.041 -17.142 -53.637 1.00 90.06 386 PRO A O 1
ATOM 2995 N N . ALA A 1 387 ? 7.686 -16.598 -51.556 1.00 93.12 387 ALA A N 1
ATOM 2996 C CA . ALA A 1 387 ? 8.919 -17.390 -51.560 1.00 93.12 387 ALA A CA 1
ATOM 2997 C C . ALA A 1 387 ? 8.716 -18.852 -51.111 1.00 93.12 387 ALA A C 1
ATOM 2999 O O . ALA A 1 387 ? 9.650 -19.649 -51.181 1.00 93.12 387 ALA A O 1
ATOM 3000 N N . GLY A 1 388 ? 7.521 -19.216 -50.626 1.00 95.12 388 GLY A N 1
ATOM 3001 C CA . GLY A 1 388 ? 7.225 -20.555 -50.106 1.00 95.12 388 GLY A CA 1
ATOM 3002 C C . GLY A 1 388 ? 7.992 -20.936 -48.832 1.00 95.12 388 GLY A C 1
ATOM 3003 O O . GLY A 1 388 ? 8.111 -22.125 -48.537 1.00 95.12 388 GLY A O 1
ATOM 3004 N N . LEU A 1 389 ? 8.531 -19.952 -48.099 1.00 96.25 389 LEU A N 1
ATOM 3005 C CA . LEU A 1 389 ? 9.344 -20.147 -46.887 1.00 96.25 389 LEU A CA 1
ATOM 3006 C C . LEU A 1 389 ? 8.548 -20.004 -45.580 1.00 96.25 389 LEU A C 1
ATOM 3008 O O . LEU A 1 389 ? 9.076 -20.295 -44.509 1.00 96.25 389 LEU A O 1
ATOM 3012 N N . GLY A 1 390 ? 7.292 -19.564 -45.657 1.00 95.38 390 GLY A N 1
ATOM 3013 C CA . GLY A 1 390 ? 6.424 -19.401 -44.500 1.00 95.38 390 GLY A CA 1
ATOM 3014 C C . GLY A 1 390 ? 5.654 -18.087 -44.528 1.00 95.38 390 GLY A C 1
ATOM 3015 O O . GLY A 1 390 ? 6.192 -17.041 -44.890 1.00 95.38 390 GLY A O 1
ATOM 3016 N N . ARG A 1 391 ? 4.397 -18.146 -44.090 1.00 96.81 391 ARG A N 1
ATOM 3017 C CA . ARG A 1 391 ? 3.540 -16.980 -43.849 1.00 96.81 391 ARG A CA 1
ATOM 3018 C C . ARG A 1 391 ? 2.904 -17.075 -42.470 1.00 96.81 391 ARG A C 1
ATOM 3020 O O . ARG A 1 391 ? 2.435 -18.150 -42.095 1.00 96.81 391 ARG A O 1
ATOM 3027 N N . TRP A 1 392 ? 2.844 -15.957 -41.761 1.00 97.94 392 TRP A N 1
ATOM 3028 C CA . TRP A 1 392 ? 2.273 -15.832 -40.423 1.00 97.94 392 TRP A CA 1
ATOM 3029 C C . TRP A 1 392 ? 1.174 -14.776 -40.380 1.00 97.94 392 TRP A C 1
ATOM 3031 O O . TRP A 1 392 ? 1.255 -13.769 -41.084 1.00 97.94 392 TRP A O 1
ATOM 3041 N N . ARG A 1 393 ? 0.188 -14.997 -39.508 1.00 97.88 393 ARG A N 1
ATOM 3042 C CA . ARG A 1 393 ? -0.831 -14.015 -39.131 1.00 97.88 393 ARG A CA 1
ATOM 3043 C C . ARG A 1 393 ? -0.957 -13.961 -37.613 1.00 97.88 393 ARG A C 1
ATOM 3045 O O . ARG A 1 393 ? -1.135 -14.995 -36.967 1.00 97.88 393 ARG A O 1
ATOM 3052 N N . ALA A 1 394 ? -0.876 -12.762 -37.054 1.00 98.19 394 ALA A N 1
ATOM 3053 C CA . ALA A 1 394 ? -0.989 -12.521 -35.624 1.00 98.19 394 ALA A CA 1
ATOM 3054 C C . ALA A 1 394 ? -1.860 -11.300 -35.328 1.00 98.19 394 ALA A C 1
ATOM 3056 O O . ALA A 1 394 ? -2.052 -10.447 -36.189 1.00 98.19 394 ALA A O 1
ATOM 3057 N N . GLU A 1 395 ? -2.406 -11.223 -34.122 1.00 97.81 395 GLU A N 1
ATOM 3058 C CA . GLU A 1 395 ? -3.379 -10.209 -33.733 1.00 97.81 395 GLU A CA 1
ATOM 3059 C C . GLU A 1 395 ? -3.095 -9.648 -32.341 1.00 97.81 395 GLU A C 1
ATOM 3061 O O . GLU A 1 395 ? -2.604 -10.352 -31.453 1.00 97.81 395 GLU A O 1
ATOM 3066 N N . LYS A 1 396 ? -3.469 -8.383 -32.144 1.00 97.38 396 LYS A N 1
ATOM 3067 C CA . LYS A 1 396 ? -3.548 -7.715 -30.843 1.00 97.38 396 LYS A CA 1
ATOM 3068 C C . LYS A 1 396 ? -4.876 -6.974 -30.729 1.00 97.38 396 LYS A C 1
ATOM 3070 O O . LYS A 1 396 ? -5.283 -6.268 -31.654 1.00 97.38 396 LYS A O 1
ATOM 3075 N N . ALA A 1 397 ? -5.551 -7.124 -29.592 1.00 97.12 397 ALA A N 1
ATOM 3076 C CA . ALA A 1 397 ? -6.721 -6.312 -29.290 1.00 97.12 397 ALA A CA 1
ATOM 3077 C C . ALA A 1 397 ? -6.283 -4.886 -28.923 1.00 97.12 397 ALA A C 1
ATOM 3079 O O . ALA A 1 397 ? -5.358 -4.696 -28.134 1.00 97.12 397 ALA A O 1
ATOM 3080 N N . VAL A 1 398 ? -6.956 -3.879 -29.477 1.00 96.06 398 VAL A N 1
ATOM 3081 C CA . VAL A 1 398 ? -6.704 -2.476 -29.131 1.00 96.06 398 VAL A CA 1
ATOM 3082 C C . VAL A 1 398 ? -7.474 -2.150 -27.856 1.00 96.06 398 VAL A C 1
ATOM 3084 O O . VAL A 1 398 ? -8.704 -2.153 -27.838 1.00 96.06 398 VAL A O 1
ATOM 3087 N N . ALA A 1 399 ? -6.751 -1.868 -26.775 1.00 93.19 399 ALA A N 1
ATOM 3088 C CA . ALA A 1 399 ? -7.341 -1.411 -25.525 1.00 93.19 399 ALA A CA 1
ATOM 3089 C C . ALA A 1 399 ? -7.129 0.100 -25.357 1.00 93.19 399 ALA A C 1
ATOM 3091 O O . ALA A 1 399 ? -6.012 0.604 -25.416 1.00 93.19 399 ALA A O 1
ATOM 3092 N N . VAL A 1 400 ? -8.216 0.835 -25.098 1.00 88.19 400 VAL A N 1
ATOM 3093 C CA . VAL A 1 400 ? -8.204 2.306 -24.944 1.00 88.19 400 VAL A CA 1
ATOM 3094 C C . VAL A 1 400 ? -7.275 2.771 -23.810 1.00 88.19 400 VAL A C 1
ATOM 3096 O O . VAL A 1 400 ? -6.759 3.884 -23.851 1.00 88.19 400 VAL A O 1
ATOM 3099 N N . GLY A 1 401 ? -7.061 1.918 -22.802 1.00 88.81 401 GLY A N 1
ATOM 3100 C CA . GLY A 1 401 ? -6.198 2.184 -21.648 1.00 88.81 401 GLY A CA 1
ATOM 3101 C C . GLY A 1 401 ? -4.714 1.855 -21.844 1.00 88.81 401 GLY A C 1
ATOM 3102 O O . GLY A 1 401 ? -3.972 1.932 -20.869 1.00 88.81 401 GLY A O 1
ATOM 3103 N N . GLU A 1 402 ? -4.276 1.468 -23.047 1.00 92.69 402 GLU A N 1
ATOM 3104 C CA . GLU A 1 402 ? -2.859 1.196 -23.323 1.00 92.69 402 GLU A CA 1
ATOM 3105 C C . GLU A 1 402 ? -1.995 2.436 -23.059 1.00 92.69 402 GLU A C 1
ATOM 3107 O O . GLU A 1 402 ? -2.325 3.559 -23.459 1.00 92.69 402 GLU A O 1
ATOM 3112 N N . TRP A 1 403 ? -0.863 2.223 -22.385 1.00 93.62 403 TRP A N 1
ATOM 3113 C CA . TRP A 1 403 ? -0.019 3.295 -21.852 1.00 93.62 403 TRP A CA 1
ATOM 3114 C C . TRP A 1 403 ? 0.457 4.264 -22.948 1.00 93.62 403 TRP A C 1
ATOM 3116 O O . TRP A 1 403 ? 0.524 5.479 -22.733 1.00 93.62 403 TRP A O 1
ATOM 3126 N N . PHE A 1 404 ? 0.727 3.742 -24.148 1.00 93.88 404 PHE A N 1
ATOM 3127 C CA . PHE A 1 404 ? 1.271 4.517 -25.257 1.00 93.88 404 PHE A CA 1
ATOM 3128 C C . PHE A 1 404 ? 0.274 5.524 -25.844 1.00 93.88 404 PHE A C 1
ATOM 3130 O O . PHE A 1 404 ? 0.717 6.527 -26.391 1.00 93.88 404 PHE A O 1
ATOM 3137 N N . PHE A 1 405 ? -1.048 5.357 -25.694 1.00 93.56 405 PHE A N 1
ATOM 3138 C CA . PHE A 1 405 ? -2.005 6.354 -26.205 1.00 93.56 405 PHE A CA 1
ATOM 3139 C C . PHE A 1 405 ? -1.934 7.680 -25.444 1.00 93.56 405 PHE A C 1
ATOM 3141 O O . PHE A 1 405 ? -2.183 8.736 -26.023 1.00 93.56 405 PHE A O 1
ATOM 3148 N N . LYS A 1 406 ? -1.582 7.638 -24.154 1.00 89.44 406 LYS A N 1
ATOM 3149 C CA . LYS A 1 406 ? -1.389 8.842 -23.333 1.00 89.44 406 LYS A CA 1
ATOM 3150 C C . LYS A 1 406 ? 0.066 9.308 -23.323 1.00 89.44 406 LYS A C 1
ATOM 3152 O O . LYS A 1 406 ? 0.302 10.511 -23.234 1.00 89.44 406 LYS A O 1
ATOM 3157 N N . ALA A 1 407 ? 1.022 8.385 -23.449 1.00 90.69 407 ALA A N 1
ATOM 3158 C CA . ALA A 1 407 ? 2.439 8.725 -23.506 1.00 90.69 407 ALA A CA 1
ATOM 3159 C C . ALA A 1 407 ? 2.861 9.313 -24.863 1.00 90.69 407 ALA A C 1
ATOM 3161 O O . ALA A 1 407 ? 3.605 10.280 -24.867 1.00 90.69 407 ALA A O 1
ATOM 3162 N N . HIS A 1 408 ? 2.381 8.795 -25.999 1.00 91.75 408 HIS A N 1
ATOM 3163 C CA . HIS A 1 408 ? 2.815 9.238 -27.330 1.00 91.75 408 HIS A CA 1
ATOM 3164 C C . HIS A 1 408 ? 2.343 10.668 -27.635 1.00 91.75 408 HIS A C 1
ATOM 3166 O O . HIS A 1 408 ? 3.162 11.571 -27.632 1.00 91.75 408 HIS A O 1
ATOM 3172 N N . PHE A 1 409 ? 1.037 10.933 -27.776 1.00 90.94 409 PHE A N 1
ATOM 3173 C CA . PHE A 1 409 ? 0.514 12.309 -27.827 1.00 90.94 409 PHE A CA 1
ATOM 3174 C C . PHE A 1 409 ? -0.815 12.401 -27.074 1.00 90.94 409 PHE A C 1
ATOM 3176 O O . PHE A 1 409 ? -1.857 11.982 -27.570 1.00 90.94 409 PHE A O 1
ATOM 3183 N N . TYR A 1 410 ? -0.818 12.987 -25.874 1.00 85.38 410 TYR A N 1
ATOM 3184 C CA . TYR A 1 410 ? -2.018 12.962 -25.026 1.00 85.38 410 TYR A CA 1
ATOM 3185 C C . TYR A 1 410 ? -3.226 13.716 -25.620 1.00 85.38 410 TYR A C 1
ATOM 3187 O O . TYR A 1 410 ? -4.351 13.362 -25.295 1.00 85.38 410 TYR A O 1
ATOM 3195 N N . ARG A 1 411 ? -3.021 14.719 -26.497 1.00 87.56 411 ARG A N 1
ATOM 3196 C CA . ARG A 1 411 ? -4.095 15.447 -27.225 1.00 87.56 411 ARG A CA 1
ATOM 3197 C C . ARG A 1 411 ? -4.418 14.865 -28.602 1.00 87.56 411 ARG A C 1
ATOM 3199 O O . ARG A 1 411 ? -5.276 15.393 -29.307 1.00 87.56 411 ARG A O 1
ATOM 3206 N N . ASP A 1 412 ? -3.713 13.813 -28.989 1.00 90.75 412 ASP A N 1
ATOM 3207 C CA . ASP A 1 412 ? -3.812 13.167 -30.291 1.00 90.75 412 ASP A CA 1
ATOM 3208 C C . ASP A 1 412 ? -3.504 11.667 -30.136 1.00 90.75 412 ASP A C 1
ATOM 3210 O O . ASP A 1 412 ? -2.469 11.182 -30.598 1.00 90.75 412 ASP A O 1
ATOM 3214 N N . PRO A 1 413 ? -4.355 10.930 -29.397 1.00 91.06 413 PRO A N 1
ATOM 3215 C CA . PRO A 1 413 ? -4.049 9.568 -28.993 1.00 91.06 413 PRO A CA 1
ATOM 3216 C C . PRO A 1 413 ? -3.938 8.661 -30.220 1.00 91.06 413 PRO A C 1
ATOM 3218 O O . PRO A 1 413 ? -4.926 8.344 -30.887 1.00 91.06 413 PRO A O 1
ATOM 3221 N N . VAL A 1 414 ? -2.714 8.221 -30.492 1.00 93.94 414 VAL A N 1
ATOM 3222 C CA . VAL A 1 414 ? -2.354 7.374 -31.628 1.00 93.94 414 VAL A CA 1
ATOM 3223 C C . VAL A 1 414 ? -1.217 6.443 -31.226 1.00 93.94 414 VAL A C 1
ATOM 3225 O O . VAL A 1 414 ? -0.312 6.851 -30.495 1.00 93.94 414 VAL A O 1
ATOM 3228 N N . GLN A 1 415 ? -1.247 5.197 -31.694 1.00 96.44 415 GLN A N 1
ATOM 3229 C CA . GLN A 1 415 ? -0.138 4.271 -31.476 1.00 96.44 415 GLN A CA 1
ATOM 3230 C C . GLN A 1 415 ? 1.131 4.790 -32.181 1.00 96.44 415 GLN A C 1
ATOM 3232 O O . GLN A 1 415 ? 1.053 5.174 -33.353 1.00 96.44 415 GLN A O 1
ATOM 3237 N N . PRO A 1 416 ? 2.303 4.755 -31.524 1.00 96.25 416 PRO A N 1
ATOM 3238 C CA . PRO A 1 416 ? 3.584 4.938 -32.196 1.00 96.25 416 PRO A CA 1
ATOM 3239 C C . PRO A 1 416 ? 3.762 3.962 -33.366 1.00 96.25 416 PRO A C 1
ATOM 3241 O O . PRO A 1 416 ? 3.571 2.750 -33.220 1.00 96.25 416 PRO A O 1
ATOM 3244 N N . GLY A 1 417 ? 4.169 4.472 -34.532 1.00 95.62 417 GLY A N 1
ATOM 3245 C CA . GLY A 1 417 ? 4.484 3.626 -35.693 1.00 95.62 417 GLY A CA 1
ATOM 3246 C C . GLY A 1 417 ? 5.633 2.654 -35.397 1.00 95.62 417 GLY A C 1
ATOM 3247 O O . GLY A 1 417 ? 5.601 1.500 -35.821 1.00 95.62 417 GLY A O 1
ATOM 3248 N N . SER A 1 418 ? 6.581 3.092 -34.565 1.00 96.62 418 SER A N 1
ATOM 3249 C CA . SER A 1 418 ? 7.683 2.302 -34.011 1.00 96.62 418 SER A CA 1
ATOM 3250 C C . SER A 1 418 ? 7.213 1.019 -33.310 1.00 96.62 418 SER A C 1
ATOM 3252 O O . SER A 1 418 ? 7.787 -0.042 -33.546 1.00 96.62 418 SER A O 1
ATOM 3254 N N . LEU A 1 419 ? 6.117 1.061 -32.541 1.00 97.50 419 LEU A N 1
ATOM 3255 C CA . LEU A 1 419 ? 5.513 -0.133 -31.927 1.00 97.50 419 LEU A CA 1
ATOM 3256 C C . LEU A 1 419 ? 4.794 -1.041 -32.942 1.00 97.50 419 LEU A C 1
ATOM 3258 O O . LEU A 1 419 ? 4.680 -2.247 -32.731 1.00 97.50 419 LEU A O 1
ATOM 3262 N N . GLY A 1 420 ? 4.326 -0.490 -34.064 1.00 97.06 420 GLY A N 1
ATOM 3263 C CA . GLY A 1 420 ? 3.780 -1.289 -35.164 1.00 97.06 420 GLY A CA 1
ATOM 3264 C C . GLY A 1 420 ? 4.852 -2.114 -35.876 1.00 97.06 420 GLY A C 1
ATOM 3265 O O . GLY A 1 420 ? 4.624 -3.286 -36.173 1.00 97.06 420 GLY A O 1
ATOM 3266 N N . LEU A 1 421 ? 6.033 -1.529 -36.107 1.00 97.62 421 LEU A N 1
ATOM 3267 C CA . LEU A 1 421 ? 7.195 -2.261 -36.626 1.00 97.62 421 LEU A CA 1
ATOM 3268 C C . LEU A 1 421 ? 7.693 -3.305 -35.627 1.00 97.62 421 LEU A C 1
ATOM 3270 O O . LEU A 1 421 ? 8.022 -4.422 -36.018 1.00 97.62 421 LEU A O 1
ATOM 3274 N N . GLU A 1 422 ? 7.684 -2.970 -34.339 1.00 97.00 422 GLU A N 1
ATOM 3275 C CA . GLU A 1 422 ? 8.039 -3.898 -33.266 1.00 97.00 422 GLU A CA 1
ATOM 3276 C C . GLU A 1 422 ? 7.146 -5.146 -33.273 1.00 97.00 422 GLU A C 1
ATOM 3278 O O . GLU A 1 422 ? 7.650 -6.261 -33.172 1.00 97.00 422 GLU A O 1
ATOM 3283 N N . ALA A 1 423 ? 5.838 -5.000 -33.515 1.00 97.88 423 ALA A N 1
ATOM 3284 C CA . ALA A 1 423 ? 4.940 -6.143 -33.689 1.00 97.88 423 ALA A CA 1
ATOM 3285 C C . ALA A 1 423 ? 5.368 -7.056 -34.859 1.00 97.88 423 ALA A C 1
ATOM 3287 O O . ALA A 1 423 ? 5.311 -8.280 -34.756 1.00 97.88 423 ALA A O 1
ATOM 3288 N N . MET A 1 424 ? 5.842 -6.487 -35.972 1.00 98.19 424 MET A N 1
ATOM 3289 C CA . MET A 1 424 ? 6.344 -7.268 -37.112 1.00 98.19 424 MET A CA 1
ATOM 3290 C C . MET A 1 424 ? 7.651 -7.996 -36.770 1.00 98.19 424 MET A C 1
ATOM 3292 O O . MET A 1 424 ? 7.826 -9.164 -37.120 1.00 98.19 424 MET A O 1
ATOM 3296 N N . ILE A 1 425 ? 8.552 -7.329 -36.045 1.00 97.38 425 ILE A N 1
ATOM 3297 C CA . ILE A 1 425 ? 9.829 -7.893 -35.589 1.00 97.38 425 ILE A CA 1
ATOM 3298 C C . ILE A 1 425 ? 9.594 -9.046 -34.613 1.00 97.38 425 ILE A C 1
ATOM 3300 O O . ILE A 1 425 ? 10.184 -10.113 -34.774 1.00 97.38 425 ILE A O 1
ATOM 3304 N N . GLN A 1 426 ? 8.684 -8.875 -33.655 1.00 97.25 426 GLN A N 1
ATOM 3305 C CA . GLN A 1 426 ? 8.304 -9.918 -32.703 1.00 97.25 426 GLN A CA 1
ATOM 3306 C C . GLN A 1 426 ? 7.719 -11.147 -33.409 1.00 97.25 426 GLN A C 1
ATOM 3308 O O . GLN A 1 426 ? 8.019 -12.280 -33.028 1.00 97.25 426 GLN A O 1
ATOM 3313 N N . LEU A 1 427 ? 6.945 -10.964 -34.484 1.00 97.94 427 LEU A N 1
ATOM 3314 C CA . LEU A 1 427 ? 6.435 -12.088 -35.273 1.00 97.94 427 LEU A CA 1
ATOM 3315 C C . LEU A 1 427 ? 7.555 -12.820 -36.039 1.00 97.94 427 LEU A C 1
ATOM 3317 O O . LEU A 1 427 ? 7.519 -14.045 -36.169 1.00 97.94 427 LEU A O 1
ATOM 3321 N N . LEU A 1 428 ? 8.590 -12.104 -36.489 1.00 98.12 428 LEU A N 1
ATOM 3322 C CA . LEU A 1 428 ? 9.783 -12.705 -37.095 1.00 98.12 428 LEU A CA 1
ATOM 3323 C C . LEU A 1 428 ? 10.659 -13.444 -36.066 1.00 98.12 428 LEU A C 1
ATOM 3325 O O . LEU A 1 428 ? 11.156 -14.537 -36.345 1.00 98.12 428 LEU A O 1
ATOM 3329 N N . GLN A 1 429 ? 10.814 -12.892 -34.860 1.00 97.25 429 GLN A N 1
ATOM 3330 C CA . GLN A 1 429 ? 11.456 -13.573 -33.730 1.00 97.25 429 GLN A CA 1
ATOM 3331 C C . GLN A 1 429 ? 10.710 -14.867 -33.383 1.00 97.25 429 GLN A C 1
ATOM 3333 O O . GLN A 1 429 ? 11.328 -15.923 -33.229 1.00 97.25 429 GLN A O 1
ATOM 3338 N N . LEU A 1 430 ? 9.375 -14.810 -33.336 1.00 97.25 430 LEU A N 1
ATOM 3339 C CA . LEU A 1 430 ? 8.519 -15.972 -33.119 1.00 97.25 430 LEU A CA 1
ATOM 3340 C C . LEU A 1 430 ? 8.734 -17.037 -34.195 1.00 97.25 430 LEU A C 1
ATOM 3342 O O . LEU A 1 430 ? 8.833 -18.215 -33.856 1.00 97.25 430 LEU A O 1
ATOM 3346 N N . HIS A 1 431 ? 8.860 -16.652 -35.468 1.00 97.25 431 HIS A N 1
ATOM 3347 C CA . HIS A 1 431 ? 9.176 -17.592 -36.543 1.00 97.25 431 HIS A CA 1
ATOM 3348 C C . HIS A 1 431 ? 10.507 -18.323 -36.303 1.00 97.25 431 HIS A C 1
ATOM 3350 O O . HIS A 1 431 ? 10.550 -19.551 -36.382 1.00 97.25 431 HIS A O 1
ATOM 3356 N N . LEU A 1 432 ? 11.573 -17.601 -35.946 1.00 96.56 432 LEU A N 1
ATOM 3357 C CA . LEU A 1 432 ? 12.883 -18.201 -35.664 1.00 96.56 432 LEU A CA 1
ATOM 3358 C C . LEU A 1 432 ? 12.860 -19.124 -34.432 1.00 96.56 432 LEU A C 1
ATOM 3360 O O . LEU A 1 432 ? 13.481 -20.188 -34.455 1.00 96.56 432 LEU A O 1
ATOM 3364 N N . LEU A 1 433 ? 12.103 -18.762 -33.389 1.00 96.19 433 LEU A N 1
ATOM 3365 C CA . LEU A 1 433 ? 11.837 -19.621 -32.224 1.00 96.19 433 LEU A CA 1
ATOM 3366 C C . LEU A 1 433 ? 11.051 -20.879 -32.609 1.00 96.19 433 LEU A C 1
ATOM 3368 O O . LEU A 1 433 ? 11.356 -21.988 -32.164 1.00 96.19 433 LEU A O 1
ATOM 3372 N N . HIS A 1 434 ? 10.037 -20.723 -33.458 1.00 95.50 434 HIS A N 1
ATOM 3373 C CA . HIS A 1 434 ? 9.197 -21.820 -33.921 1.00 95.50 434 HIS A CA 1
ATOM 3374 C C . HIS A 1 434 ? 9.971 -22.819 -34.793 1.00 95.50 434 HIS A C 1
ATOM 3376 O O . HIS A 1 434 ? 9.744 -24.024 -34.707 1.00 95.50 434 HIS A O 1
ATOM 3382 N N . CYS A 1 435 ? 10.915 -22.332 -35.595 1.00 93.00 435 CYS A N 1
ATOM 3383 C CA . CYS A 1 435 ? 11.805 -23.162 -36.402 1.00 93.00 435 CYS A CA 1
ATOM 3384 C C . CYS A 1 435 ? 13.027 -23.686 -35.633 1.00 93.00 435 CYS A C 1
ATOM 3386 O O . CYS A 1 435 ? 13.855 -24.363 -36.236 1.00 93.00 435 CYS A O 1
ATOM 3388 N N . GLU A 1 436 ? 13.153 -23.374 -34.337 1.00 93.38 436 GLU A N 1
ATOM 3389 C CA . GLU A 1 436 ? 14.285 -23.777 -33.487 1.00 93.38 436 GLU A CA 1
ATOM 3390 C C . GLU A 1 436 ? 15.648 -23.372 -34.080 1.00 93.38 436 GLU A C 1
ATOM 3392 O O . GLU A 1 436 ? 16.663 -24.040 -33.892 1.00 93.38 436 GLU A O 1
ATOM 3397 N N . ALA A 1 437 ? 15.690 -22.236 -34.786 1.00 91.88 437 ALA A N 1
ATOM 3398 C CA . ALA A 1 437 ? 16.844 -21.803 -35.578 1.00 91.88 437 ALA A CA 1
ATOM 3399 C C . ALA A 1 437 ? 18.107 -21.502 -34.741 1.00 91.88 437 ALA A C 1
ATOM 3401 O O . ALA A 1 437 ? 19.198 -21.378 -35.294 1.00 91.88 437 ALA A O 1
ATOM 3402 N N . GLY A 1 438 ? 17.965 -21.380 -33.418 1.00 89.38 438 GLY A N 1
ATOM 3403 C CA . GLY A 1 438 ? 19.060 -21.174 -32.468 1.00 89.38 438 GLY A CA 1
ATOM 3404 C C . GLY A 1 438 ? 19.484 -22.416 -31.679 1.00 89.38 438 GLY A C 1
ATOM 3405 O O . GLY A 1 438 ? 20.321 -22.277 -30.795 1.00 89.38 438 GLY A O 1
ATOM 3406 N N . ALA A 1 439 ? 18.918 -23.602 -31.944 1.00 87.62 439 ALA A N 1
ATOM 3407 C CA . ALA A 1 439 ? 19.092 -24.788 -31.092 1.00 87.62 439 ALA A CA 1
ATOM 3408 C C . ALA A 1 439 ? 20.552 -25.246 -30.924 1.00 87.62 439 ALA A C 1
ATOM 3410 O O . ALA A 1 439 ? 20.908 -25.827 -29.901 1.00 87.62 439 ALA A O 1
ATOM 3411 N N . ASP A 1 440 ? 21.399 -24.983 -31.916 1.00 86.50 440 ASP A N 1
ATOM 3412 C CA . ASP A 1 440 ? 22.812 -25.360 -31.928 1.00 86.50 440 ASP A CA 1
ATOM 3413 C C . ASP A 1 440 ? 23.761 -24.150 -31.869 1.00 86.50 440 ASP A C 1
ATOM 3415 O O . ASP A 1 440 ? 24.976 -24.290 -32.023 1.00 86.50 440 ASP A O 1
ATOM 3419 N N . ILE A 1 441 ? 23.214 -22.955 -31.636 1.00 87.50 441 ILE A N 1
ATOM 3420 C CA . ILE A 1 441 ? 23.984 -21.745 -31.367 1.00 87.50 441 ILE A CA 1
ATOM 3421 C C . ILE A 1 441 ? 24.206 -21.675 -29.852 1.00 87.50 441 ILE A C 1
ATOM 3423 O O . ILE A 1 441 ? 23.236 -21.679 -29.095 1.00 87.50 441 ILE A O 1
ATOM 3427 N N . PRO A 1 442 ? 25.457 -21.614 -29.367 1.00 82.25 442 PRO A N 1
ATOM 3428 C CA . PRO A 1 442 ? 25.710 -21.507 -27.940 1.00 82.25 442 PRO A CA 1
ATOM 3429 C C . PRO A 1 442 ? 25.190 -20.163 -27.431 1.00 82.25 442 PRO A C 1
ATOM 3431 O O . PRO A 1 442 ? 25.583 -19.113 -27.934 1.00 82.25 442 PRO A O 1
ATOM 3434 N N . ASN A 1 443 ? 24.335 -20.209 -26.408 1.00 82.75 443 ASN A N 1
ATOM 3435 C CA . ASN A 1 443 ? 23.730 -19.029 -25.788 1.00 82.75 443 ASN A CA 1
ATOM 3436 C C . ASN A 1 443 ? 23.045 -18.116 -26.813 1.00 82.75 443 ASN A C 1
ATOM 3438 O O . ASN A 1 443 ? 23.470 -16.972 -27.007 1.00 82.75 443 ASN A O 1
ATOM 3442 N N . PRO A 1 444 ? 22.012 -18.630 -27.498 1.00 89.62 444 PRO A N 1
ATOM 3443 C CA . PRO A 1 444 ? 21.390 -17.917 -28.595 1.00 89.62 444 PRO A CA 1
ATOM 3444 C C . PRO A 1 444 ? 20.709 -16.656 -28.067 1.00 89.62 444 PRO A C 1
ATOM 3446 O O . PRO A 1 444 ? 20.007 -16.691 -27.050 1.00 89.62 444 PRO A O 1
ATOM 3449 N N . GLN A 1 445 ? 20.928 -15.552 -28.772 1.00 90.25 445 GLN A N 1
ATOM 3450 C CA . GLN A 1 445 ? 20.336 -14.248 -28.491 1.00 90.25 445 GLN A CA 1
ATOM 3451 C C . GLN A 1 445 ? 19.874 -13.609 -29.796 1.00 90.25 445 GLN A C 1
ATOM 3453 O O . GLN A 1 445 ? 20.508 -13.796 -30.835 1.00 90.25 445 GLN A O 1
ATOM 3458 N N . PHE A 1 446 ? 18.792 -12.835 -29.736 1.00 92.31 446 PHE A N 1
ATOM 3459 C CA . PHE A 1 446 ? 18.402 -11.970 -30.843 1.00 92.31 446 PHE A CA 1
ATOM 3460 C C . PHE A 1 446 ? 19.315 -10.733 -30.899 1.00 92.31 446 PHE A C 1
ATOM 3462 O O . PHE A 1 446 ? 19.603 -10.114 -29.866 1.00 92.31 446 PHE A O 1
ATOM 3469 N N . GLU A 1 447 ? 19.755 -10.356 -32.101 1.00 89.12 447 GLU A N 1
ATOM 3470 C CA . GLU A 1 447 ? 20.120 -8.957 -32.377 1.00 89.12 447 GLU A CA 1
ATOM 3471 C C . GLU A 1 447 ? 18.837 -8.087 -32.274 1.00 89.12 447 GLU A C 1
ATOM 3473 O O . GLU A 1 447 ? 17.749 -8.598 -32.553 1.00 89.12 447 GLU A O 1
ATOM 3478 N N . PRO A 1 448 ? 18.900 -6.796 -31.883 1.00 84.81 448 PRO A N 1
ATOM 3479 C CA . PRO A 1 448 ? 17.713 -5.923 -31.851 1.00 84.81 448 PRO A CA 1
ATOM 3480 C C . PRO A 1 448 ? 16.996 -5.841 -33.211 1.00 84.81 448 PRO A C 1
ATOM 3482 O O . PRO A 1 448 ? 15.774 -5.911 -33.303 1.00 84.81 448 PRO A O 1
ATOM 3485 N N . LEU A 1 449 ? 17.796 -5.722 -34.267 1.00 91.19 449 LEU A N 1
ATOM 3486 C CA . LEU A 1 449 ? 17.483 -5.851 -35.686 1.00 91.19 449 LEU A CA 1
ATOM 3487 C C . LEU A 1 449 ? 18.795 -6.303 -36.347 1.00 91.19 449 LEU A C 1
ATOM 3489 O O . LEU A 1 449 ? 19.863 -5.983 -35.821 1.00 91.19 449 LEU A O 1
ATOM 3493 N N . GLU A 1 450 ? 18.749 -7.027 -37.467 1.00 91.50 450 GLU A N 1
ATOM 3494 C CA . GLU A 1 450 ? 19.979 -7.433 -38.161 1.00 91.50 450 GLU A CA 1
ATOM 3495 C C . GLU A 1 450 ? 20.862 -6.214 -38.487 1.00 91.50 450 GLU A C 1
ATOM 3497 O O . GLU A 1 450 ? 20.458 -5.332 -39.249 1.00 91.50 450 GLU A O 1
ATOM 3502 N N . LEU A 1 451 ? 22.070 -6.176 -37.911 1.00 92.44 451 LEU A N 1
ATOM 3503 C CA . LEU A 1 451 ? 22.981 -5.039 -38.081 1.00 92.44 451 LEU A CA 1
ATOM 3504 C C . LEU A 1 451 ? 23.379 -4.847 -39.549 1.00 92.44 451 LEU A C 1
ATOM 3506 O O . LEU A 1 451 ? 23.584 -5.817 -40.284 1.00 92.44 451 LEU A O 1
ATOM 3510 N N . ASP A 1 452 ? 23.531 -3.583 -39.946 1.00 94.12 452 ASP A N 1
ATOM 3511 C CA . ASP A 1 452 ? 23.909 -3.126 -41.290 1.00 94.12 452 ASP A CA 1
ATOM 3512 C C . ASP A 1 452 ? 22.913 -3.465 -42.413 1.00 94.12 452 ASP A C 1
ATOM 3514 O O . ASP A 1 452 ? 23.173 -3.156 -43.581 1.00 94.12 452 ASP A O 1
ATOM 3518 N N . ARG A 1 453 ? 21.756 -4.060 -42.091 1.00 93.94 453 ARG A N 1
ATOM 3519 C CA . ARG A 1 453 ? 20.659 -4.246 -43.043 1.00 93.94 453 ARG A CA 1
ATOM 3520 C C . ARG A 1 453 ? 19.740 -3.018 -43.018 1.00 93.94 453 ARG A C 1
ATOM 3522 O O . ARG A 1 453 ? 19.226 -2.683 -41.952 1.00 93.94 453 ARG A O 1
ATOM 3529 N N . PRO A 1 454 ? 19.459 -2.390 -44.173 1.00 95.88 454 PRO A N 1
ATOM 3530 C CA . PRO A 1 454 ? 18.478 -1.317 -44.230 1.00 95.88 454 PRO A CA 1
ATOM 3531 C C . PRO A 1 454 ? 17.064 -1.880 -44.042 1.00 95.88 454 PRO A C 1
ATOM 3533 O O . PRO A 1 454 ? 16.693 -2.838 -44.719 1.00 95.88 454 PRO A O 1
ATOM 3536 N N . LEU A 1 455 ? 16.276 -1.285 -43.154 1.00 96.62 455 LEU A N 1
ATOM 3537 C CA . LEU A 1 455 ? 14.843 -1.528 -42.989 1.00 96.62 455 LEU A CA 1
ATOM 3538 C C . LEU A 1 455 ? 14.082 -0.375 -43.637 1.00 96.62 455 LEU A C 1
ATOM 3540 O O . LEU A 1 455 ? 14.337 0.776 -43.293 1.00 96.62 455 LEU A O 1
ATOM 3544 N N . THR A 1 456 ? 13.123 -0.671 -44.513 1.00 98.25 456 THR A N 1
ATOM 3545 C CA . THR A 1 456 ? 12.274 0.352 -45.141 1.00 98.25 456 THR A CA 1
ATOM 3546 C C . THR A 1 456 ? 10.822 0.145 -44.739 1.00 98.25 456 THR A C 1
ATOM 3548 O O . THR A 1 456 ? 10.311 -0.973 -44.807 1.00 98.25 456 THR A O 1
ATOM 3551 N N . TRP A 1 457 ? 10.134 1.222 -44.354 1.00 98.31 457 TRP A N 1
ATOM 3552 C CA . TRP A 1 457 ? 8.710 1.189 -44.019 1.00 98.31 457 TRP A CA 1
ATOM 3553 C C . TRP A 1 457 ? 7.913 2.285 -44.718 1.00 98.31 457 TRP A C 1
ATOM 3555 O O . TRP A 1 457 ? 8.438 3.316 -45.142 1.00 98.31 457 TRP A O 1
ATOM 3565 N N . LYS A 1 458 ? 6.603 2.051 -44.812 1.00 98.00 458 LYS A N 1
ATOM 3566 C CA . LYS A 1 458 ? 5.594 2.996 -45.289 1.00 98.00 458 LYS A CA 1
ATOM 3567 C C . LYS A 1 458 ? 4.375 2.938 -44.382 1.00 98.00 458 LYS A C 1
ATOM 3569 O O . LYS A 1 458 ? 3.832 1.863 -44.131 1.00 98.00 458 LYS A O 1
ATOM 3574 N N . TYR A 1 459 ? 3.902 4.104 -43.970 1.00 96.56 459 TYR A N 1
ATOM 3575 C CA . TYR A 1 459 ? 2.685 4.302 -43.197 1.00 96.56 459 TYR A CA 1
ATOM 3576 C C . TYR A 1 459 ? 1.678 5.108 -44.015 1.00 96.56 459 TYR A C 1
ATOM 3578 O O . TYR A 1 459 ? 1.950 6.229 -44.444 1.00 96.56 459 TYR A O 1
ATOM 3586 N N . ARG A 1 460 ? 0.491 4.550 -44.246 1.00 94.25 460 ARG A N 1
ATOM 3587 C CA . ARG A 1 460 ? -0.652 5.251 -44.848 1.00 94.25 460 ARG A CA 1
ATOM 3588 C C . ARG A 1 460 ? -1.904 4.954 -44.027 1.00 94.25 460 ARG A C 1
ATOM 3590 O O . ARG A 1 460 ? -2.828 4.303 -44.491 1.00 94.25 460 ARG A O 1
ATOM 3597 N N . GLY A 1 461 ? -1.894 5.415 -42.782 1.00 93.56 461 GLY A N 1
ATOM 3598 C CA . GLY A 1 461 ? -2.960 5.232 -41.799 1.00 93.56 461 GLY A CA 1
ATOM 3599 C C . GLY A 1 461 ? -2.404 5.255 -40.376 1.00 93.56 461 GLY A C 1
ATOM 3600 O O . GLY A 1 461 ? -1.216 5.506 -40.174 1.00 93.56 461 GLY A O 1
ATOM 3601 N N . GLN A 1 462 ? -3.261 5.016 -39.393 1.00 94.75 462 GLN A N 1
ATOM 3602 C CA . GLN A 1 462 ? -2.961 5.127 -37.973 1.00 94.75 462 GLN A CA 1
ATOM 3603 C C . GLN A 1 462 ? -3.852 4.199 -37.141 1.00 94.75 462 GLN A C 1
ATOM 3605 O O . GLN A 1 462 ? -5.014 3.986 -37.482 1.00 94.75 462 GLN A O 1
ATOM 3610 N N . VAL A 1 463 ? -3.310 3.704 -36.026 1.00 96.12 463 VAL A N 1
ATOM 3611 C CA . VAL A 1 463 ? -4.085 3.010 -34.992 1.00 96.12 463 VAL A CA 1
ATOM 3612 C C . VAL A 1 463 ? -4.474 4.015 -33.915 1.00 96.12 463 VAL A C 1
ATOM 3614 O O . VAL A 1 463 ? -3.622 4.686 -33.331 1.00 96.12 463 VAL A O 1
ATOM 3617 N N . THR A 1 464 ? -5.763 4.105 -33.641 1.00 94.00 464 THR A N 1
ATOM 3618 C CA . THR A 1 464 ? -6.394 5.009 -32.683 1.00 94.00 464 THR A CA 1
ATOM 3619 C C . THR A 1 464 ? -7.169 4.208 -31.634 1.00 94.00 464 THR A C 1
ATOM 3621 O O . THR A 1 464 ? -7.473 3.036 -31.850 1.00 94.00 464 THR A O 1
ATOM 3624 N N . PRO A 1 465 ? -7.600 4.830 -30.524 1.00 92.44 465 PRO A N 1
ATOM 3625 C CA . PRO A 1 465 ? -8.453 4.160 -29.542 1.00 92.44 465 PRO A CA 1
ATOM 3626 C C . PRO A 1 465 ? -9.827 3.699 -30.064 1.00 92.44 465 PRO A C 1
ATOM 3628 O O . PRO A 1 465 ? -10.568 3.057 -29.325 1.00 92.44 465 PRO A O 1
ATOM 3631 N N . LYS A 1 466 ? -10.217 4.074 -31.291 1.00 91.56 466 LYS A N 1
ATOM 3632 C CA . LYS A 1 466 ? -11.483 3.645 -31.909 1.00 91.56 466 LYS A CA 1
ATOM 3633 C C . LYS A 1 466 ? -11.372 2.291 -32.603 1.00 91.56 466 LYS A C 1
ATOM 3635 O O . LYS A 1 466 ? -12.400 1.639 -32.789 1.00 91.56 466 LYS A O 1
ATOM 3640 N N . ASP A 1 467 ? -10.162 1.917 -33.002 1.00 95.62 467 ASP A N 1
ATOM 3641 C CA . ASP A 1 467 ? -9.889 0.638 -33.640 1.00 95.62 467 ASP A CA 1
ATOM 3642 C C . ASP A 1 467 ? -10.048 -0.490 -32.613 1.00 95.62 467 ASP A C 1
ATOM 3644 O O . ASP A 1 467 ? -9.913 -0.271 -31.407 1.00 95.62 467 ASP A O 1
ATOM 3648 N N . ARG A 1 468 ? -10.374 -1.700 -33.071 1.00 96.50 468 ARG A N 1
ATOM 3649 C CA . ARG A 1 468 ? -10.623 -2.854 -32.191 1.00 96.50 468 ARG A CA 1
ATOM 3650 C C . ARG A 1 468 ? -9.508 -3.877 -32.253 1.00 96.50 468 ARG A C 1
ATOM 3652 O O . ARG A 1 468 ? -9.196 -4.518 -31.247 1.00 96.50 468 ARG A O 1
ATOM 3659 N N . THR A 1 469 ? -8.934 -4.082 -33.431 1.00 96.88 469 THR A N 1
ATOM 3660 C CA . THR A 1 469 ? -7.963 -5.149 -33.659 1.00 96.88 469 THR A CA 1
ATOM 3661 C C . THR A 1 469 ? -6.866 -4.696 -34.606 1.00 96.88 469 THR A C 1
ATOM 3663 O O . THR A 1 469 ? -7.120 -4.151 -35.680 1.00 96.88 469 THR A O 1
ATOM 3666 N N . ILE A 1 470 ? -5.634 -4.977 -34.196 1.00 97.81 470 ILE A N 1
ATOM 3667 C CA . ILE A 1 470 ? -4.446 -4.911 -35.033 1.00 97.81 470 ILE A CA 1
ATOM 3668 C C . ILE A 1 470 ? -4.172 -6.324 -35.538 1.00 97.81 470 ILE A C 1
ATOM 3670 O O . ILE A 1 470 ? -4.075 -7.246 -34.730 1.00 97.81 470 ILE A O 1
ATOM 3674 N N . THR A 1 471 ? -4.004 -6.490 -36.846 1.00 98.06 471 THR A N 1
ATOM 3675 C CA . THR A 1 471 ? -3.568 -7.750 -37.461 1.00 98.06 471 THR A CA 1
ATOM 3676 C C . THR A 1 471 ? -2.232 -7.537 -38.158 1.00 98.06 471 THR A C 1
ATOM 3678 O O . THR A 1 471 ? -2.097 -6.631 -38.978 1.00 98.06 471 THR A O 1
ATOM 3681 N N . VAL A 1 472 ? -1.247 -8.373 -37.851 1.00 98.19 472 VAL A N 1
ATOM 3682 C CA . VAL A 1 472 ? 0.071 -8.390 -38.489 1.00 98.19 472 VAL A CA 1
ATOM 3683 C C . VAL A 1 472 ? 0.164 -9.617 -39.387 1.00 98.19 472 VAL A C 1
ATOM 3685 O O . VAL A 1 472 ? -0.018 -10.743 -38.926 1.00 98.19 472 VAL A O 1
ATOM 3688 N N . GLU A 1 473 ? 0.468 -9.400 -40.662 1.00 97.25 473 GLU A N 1
ATOM 3689 C CA . GLU A 1 473 ? 0.803 -10.454 -41.619 1.00 97.25 473 GLU A CA 1
ATOM 3690 C C . GLU A 1 473 ? 2.284 -10.382 -41.961 1.00 97.25 473 GLU A C 1
ATOM 3692 O O . GLU A 1 473 ? 2.805 -9.299 -42.222 1.00 97.25 473 GLU A O 1
ATOM 3697 N N . LEU A 1 474 ? 2.960 -11.527 -41.986 1.00 98.00 474 LEU A N 1
ATOM 3698 C CA . LEU A 1 474 ? 4.398 -11.595 -42.218 1.00 98.00 474 LEU A CA 1
ATOM 3699 C C . LEU A 1 474 ? 4.747 -12.740 -43.167 1.00 98.00 474 LEU A C 1
ATOM 3701 O O . LEU A 1 474 ? 4.386 -13.891 -42.920 1.00 98.00 474 LEU A O 1
ATOM 3705 N N . ASN A 1 475 ? 5.479 -12.424 -44.236 1.00 97.81 475 ASN A N 1
ATOM 3706 C CA . ASN A 1 475 ? 5.992 -13.382 -45.212 1.00 97.81 475 ASN A CA 1
ATOM 3707 C C . ASN A 1 475 ? 7.507 -13.512 -45.071 1.00 97.81 475 ASN A C 1
ATOM 3709 O O . ASN A 1 475 ? 8.235 -12.521 -45.134 1.00 97.81 475 ASN A O 1
ATOM 3713 N N . ILE A 1 476 ? 7.996 -14.745 -44.953 1.00 98.25 476 ILE A N 1
ATOM 3714 C CA . ILE A 1 476 ? 9.432 -15.026 -44.968 1.00 98.25 476 ILE A CA 1
ATOM 3715 C C . ILE A 1 476 ? 9.922 -14.970 -46.414 1.00 98.25 476 ILE A C 1
ATOM 3717 O O . ILE A 1 476 ? 9.474 -15.733 -47.269 1.00 98.25 476 ILE A O 1
ATOM 3721 N N . VAL A 1 477 ? 10.849 -14.056 -46.686 1.00 97.44 477 VAL A N 1
ATOM 3722 C CA . VAL A 1 477 ? 11.416 -13.815 -48.023 1.00 97.44 477 VAL A CA 1
ATOM 3723 C C . VAL A 1 477 ? 12.738 -14.556 -48.180 1.00 97.44 477 VAL A C 1
ATOM 3725 O O . VAL A 1 477 ? 13.059 -15.073 -49.250 1.00 97.44 477 VAL A O 1
ATOM 3728 N N . LYS A 1 478 ? 13.516 -14.625 -47.098 1.00 96.56 478 LYS A N 1
ATOM 3729 C CA . LYS A 1 478 ? 14.805 -15.309 -47.063 1.00 96.56 478 LYS A CA 1
ATOM 3730 C C . LYS A 1 478 ? 15.045 -15.862 -45.667 1.00 96.56 478 LYS A C 1
ATOM 3732 O O . LYS A 1 478 ? 14.768 -15.190 -44.686 1.00 96.56 478 LYS A O 1
ATOM 3737 N N . GLN A 1 479 ? 15.614 -17.052 -45.574 1.00 95.62 479 GLN A N 1
ATOM 3738 C CA . GLN A 1 479 ? 16.103 -17.606 -44.315 1.00 95.62 479 GLN A CA 1
ATOM 3739 C C . GLN A 1 479 ? 17.354 -18.428 -44.585 1.00 95.62 479 GLN A C 1
ATOM 3741 O O . GLN A 1 479 ? 17.525 -18.962 -45.685 1.00 95.62 479 GLN A O 1
ATOM 3746 N N . GLY A 1 480 ? 18.234 -18.534 -43.602 1.00 94.06 480 GLY A N 1
ATOM 3747 C CA . GLY A 1 480 ? 19.438 -19.329 -43.748 1.00 94.06 480 GLY A CA 1
ATOM 3748 C C . GLY A 1 480 ? 20.364 -19.207 -42.557 1.00 94.06 480 GLY A C 1
ATOM 3749 O O . GLY A 1 480 ? 19.988 -18.758 -41.476 1.00 94.06 480 GLY A O 1
ATOM 3750 N N . ARG A 1 481 ? 21.602 -19.628 -42.784 1.00 93.12 481 ARG A N 1
ATOM 3751 C CA . ARG A 1 481 ? 22.666 -19.566 -41.797 1.00 93.12 481 ARG A CA 1
ATOM 3752 C C . ARG A 1 481 ? 23.975 -19.207 -42.470 1.00 93.12 481 ARG A C 1
ATOM 3754 O O . ARG A 1 481 ? 24.254 -19.688 -43.567 1.00 93.12 481 ARG A O 1
ATOM 3761 N N . ASP A 1 482 ? 24.747 -18.364 -41.809 1.00 91.12 482 ASP A N 1
ATOM 3762 C CA . ASP A 1 482 ? 26.100 -17.979 -42.200 1.00 91.12 482 ASP A CA 1
ATOM 3763 C C . ASP A 1 482 ? 27.034 -18.033 -40.974 1.00 91.12 482 ASP A C 1
ATOM 3765 O O . ASP A 1 482 ? 26.651 -18.530 -39.912 1.00 91.12 482 ASP A O 1
ATOM 3769 N N . GLU A 1 483 ? 28.267 -17.544 -41.122 1.00 87.06 483 GLU A N 1
ATOM 3770 C CA . GLU A 1 483 ? 29.283 -17.530 -40.059 1.00 87.06 483 GLU A CA 1
ATOM 3771 C C . GLU A 1 483 ? 28.882 -16.692 -38.830 1.00 87.06 483 GLU A C 1
ATOM 3773 O O . GLU A 1 483 ? 29.395 -16.937 -37.740 1.00 87.06 483 GLU A O 1
ATOM 3778 N N . ARG A 1 484 ? 27.959 -15.727 -38.975 1.00 85.75 484 ARG A N 1
ATOM 3779 C CA . ARG A 1 484 ? 27.469 -14.889 -37.866 1.00 85.75 484 ARG A CA 1
ATOM 3780 C C . ARG A 1 484 ? 26.334 -15.555 -37.092 1.00 85.75 484 ARG A C 1
ATOM 3782 O O . ARG A 1 484 ? 26.161 -15.267 -35.912 1.00 85.75 484 ARG A O 1
ATOM 3789 N N . GLY A 1 485 ? 25.546 -16.415 -37.738 1.00 91.75 485 GLY A N 1
ATOM 3790 C CA . GLY A 1 485 ? 24.453 -17.139 -37.091 1.00 91.75 485 GLY A CA 1
ATOM 3791 C C . GLY A 1 485 ? 23.276 -17.445 -38.012 1.00 91.75 485 GLY A C 1
ATOM 3792 O O . GLY A 1 485 ? 23.369 -17.337 -39.237 1.00 91.75 485 GLY A O 1
ATOM 3793 N N . ALA A 1 486 ? 22.160 -17.864 -37.415 1.00 95.25 486 ALA A N 1
ATOM 3794 C CA . ALA A 1 486 ? 20.916 -18.106 -38.141 1.00 95.25 486 ALA A CA 1
ATOM 3795 C C . ALA A 1 486 ? 20.177 -16.785 -38.363 1.00 95.25 486 ALA A C 1
ATOM 3797 O O . ALA A 1 486 ? 20.133 -15.943 -37.468 1.00 95.25 486 ALA A O 1
ATOM 3798 N N . TYR A 1 487 ? 19.593 -16.596 -39.540 1.00 96.44 487 TYR A N 1
ATOM 3799 C CA . TYR A 1 487 ? 18.886 -15.366 -39.874 1.00 96.44 487 TYR A CA 1
ATOM 3800 C C . TYR A 1 487 ? 17.621 -15.640 -40.682 1.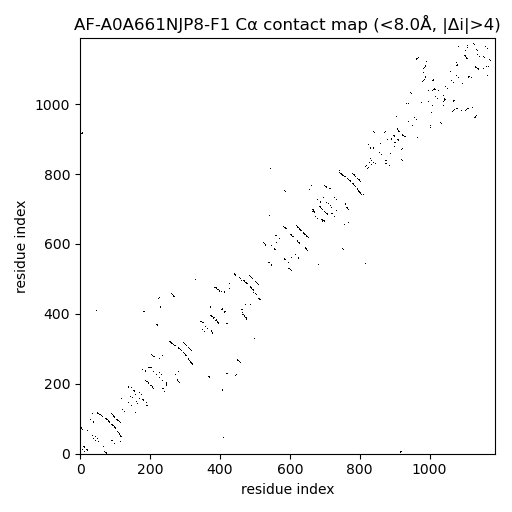00 96.44 487 TYR A C 1
ATOM 3802 O O . TYR A 1 487 ? 17.526 -16.623 -41.425 1.00 96.44 487 TYR A O 1
ATOM 3810 N N . ALA A 1 488 ? 16.671 -14.721 -40.568 1.00 97.38 488 ALA A N 1
ATOM 3811 C CA . ALA A 1 488 ? 15.498 -14.642 -41.418 1.00 97.38 488 ALA A CA 1
ATOM 3812 C C . ALA A 1 488 ? 15.249 -13.187 -41.817 1.00 97.38 488 ALA A C 1
ATOM 3814 O O . ALA A 1 488 ? 15.508 -12.260 -41.054 1.00 97.38 488 ALA A O 1
ATOM 3815 N N . VAL A 1 489 ? 14.747 -13.007 -43.032 1.00 97.69 489 VAL A N 1
ATOM 3816 C CA . VAL A 1 489 ? 14.343 -11.725 -43.595 1.00 97.69 489 VAL A CA 1
ATOM 3817 C C . VAL A 1 489 ? 12.902 -11.848 -44.045 1.00 97.69 489 VAL A C 1
ATOM 3819 O O . VAL A 1 489 ? 12.540 -12.804 -44.741 1.00 97.69 489 VAL A O 1
ATOM 3822 N N . ALA A 1 490 ? 12.099 -10.867 -43.667 1.00 98.19 490 ALA A N 1
ATOM 3823 C CA . ALA A 1 490 ? 10.684 -10.840 -43.965 1.00 98.19 490 ALA A CA 1
ATOM 3824 C C . ALA A 1 490 ? 10.235 -9.509 -44.568 1.00 98.19 490 ALA A C 1
ATOM 3826 O O . ALA A 1 490 ? 10.888 -8.470 -44.436 1.00 98.19 490 ALA A O 1
ATOM 3827 N N . GLU A 1 491 ? 9.081 -9.575 -45.214 1.00 97.88 491 GLU A N 1
ATOM 3828 C CA . GLU A 1 491 ? 8.214 -8.427 -45.453 1.00 97.88 491 GLU A CA 1
ATOM 3829 C C . GLU A 1 491 ? 6.930 -8.608 -44.640 1.00 97.88 491 GLU A C 1
ATOM 3831 O O . GLU A 1 491 ? 6.488 -9.740 -44.405 1.00 97.88 491 GLU A O 1
ATOM 3836 N N . ALA A 1 492 ? 6.347 -7.506 -44.179 1.00 97.94 492 ALA A N 1
ATOM 3837 C CA . ALA A 1 492 ? 5.176 -7.548 -43.320 1.00 97.94 492 ALA A CA 1
ATOM 3838 C C . ALA A 1 492 ? 4.217 -6.382 -43.562 1.00 97.94 492 ALA A C 1
ATOM 3840 O O . ALA A 1 492 ? 4.601 -5.292 -43.994 1.00 97.94 492 ALA A O 1
ATOM 3841 N N . TRP A 1 493 ? 2.954 -6.625 -43.227 1.00 97.69 493 TRP A N 1
ATOM 3842 C CA . TRP A 1 493 ? 1.869 -5.655 -43.275 1.00 97.69 493 TRP A CA 1
ATOM 3843 C C . TRP A 1 493 ? 1.161 -5.604 -41.930 1.00 97.69 493 TRP A C 1
ATOM 3845 O O . TRP A 1 493 ? 1.016 -6.620 -41.253 1.00 97.69 493 TRP A O 1
ATOM 3855 N N . LEU A 1 494 ? 0.688 -4.416 -41.565 1.00 98.12 494 LEU A N 1
ATOM 3856 C CA . LEU A 1 494 ? -0.155 -4.221 -40.390 1.00 98.12 494 LEU A CA 1
ATOM 3857 C C . LEU A 1 494 ? -1.486 -3.618 -40.815 1.00 98.12 494 LEU A C 1
ATOM 3859 O O . LEU A 1 494 ? -1.537 -2.653 -41.588 1.00 98.12 494 LEU A O 1
ATOM 3863 N N . TRP A 1 495 ? -2.551 -4.198 -40.281 1.00 97.88 495 TRP A N 1
ATOM 3864 C CA . TRP A 1 495 ? -3.928 -3.841 -40.549 1.00 97.88 495 TRP A CA 1
ATOM 3865 C C . TRP A 1 495 ? -4.608 -3.374 -39.265 1.00 97.88 495 TRP A C 1
ATOM 3867 O O . TRP A 1 495 ? -4.482 -4.035 -38.238 1.00 97.88 495 TRP A O 1
ATOM 3877 N N . ALA A 1 496 ? -5.348 -2.273 -39.331 1.00 96.75 496 ALA A N 1
ATOM 3878 C CA . ALA A 1 496 ? -6.245 -1.823 -38.268 1.00 96.75 496 ALA A CA 1
ATOM 3879 C C . ALA A 1 496 ? -7.684 -2.047 -38.736 1.00 96.75 496 ALA A C 1
ATOM 3881 O O . ALA A 1 496 ? -8.067 -1.522 -39.780 1.00 96.75 496 ALA A O 1
ATOM 3882 N N . ASP A 1 497 ? -8.448 -2.894 -38.043 1.00 94.56 497 ASP A N 1
ATOM 3883 C CA . ASP A 1 497 ? -9.830 -3.247 -38.407 1.00 94.56 497 ASP A CA 1
ATOM 3884 C C . ASP A 1 497 ? -10.005 -3.591 -39.908 1.00 94.56 497 ASP A C 1
ATOM 3886 O O . ASP A 1 497 ? -10.953 -3.171 -40.572 1.00 94.56 497 ASP A O 1
ATOM 3890 N N . LYS A 1 498 ? -9.069 -4.387 -40.453 1.00 91.38 498 LYS A N 1
ATOM 3891 C CA . LYS A 1 498 ? -8.978 -4.798 -41.874 1.00 91.38 498 LYS A CA 1
ATOM 3892 C C . LYS A 1 498 ? -8.595 -3.699 -42.879 1.00 91.38 498 LYS A C 1
ATOM 3894 O O . LYS A 1 498 ? -8.598 -3.958 -44.085 1.00 91.38 498 LYS A O 1
ATOM 3899 N N . LEU A 1 499 ? -8.207 -2.505 -42.437 1.00 94.81 499 LEU A N 1
ATOM 3900 C CA . LEU A 1 499 ? -7.565 -1.497 -43.284 1.00 94.81 499 LEU A CA 1
ATOM 3901 C C . LEU A 1 499 ? -6.043 -1.661 -43.236 1.00 94.81 499 LEU A C 1
ATOM 3903 O O . LEU A 1 499 ? -5.452 -1.586 -42.164 1.00 94.81 499 LEU A O 1
ATOM 3907 N N . ARG A 1 500 ? -5.392 -1.863 -44.389 1.00 96.25 500 ARG A N 1
ATOM 3908 C CA . ARG A 1 500 ? -3.930 -2.004 -44.462 1.00 96.25 500 ARG A CA 1
ATOM 3909 C C . ARG A 1 500 ? -3.292 -0.649 -44.245 1.00 96.25 500 ARG A C 1
ATOM 3911 O O . ARG A 1 500 ? -3.481 0.226 -45.082 1.00 96.25 500 ARG A O 1
ATOM 3918 N N . ILE A 1 501 ? -2.535 -0.466 -43.172 1.00 96.62 501 ILE A N 1
ATOM 3919 C CA . ILE A 1 501 ? -1.984 0.850 -42.836 1.00 96.62 501 ILE A CA 1
ATOM 3920 C C . ILE A 1 501 ? -0.465 0.887 -42.901 1.00 96.62 501 ILE A C 1
ATOM 3922 O O . ILE A 1 501 ? 0.066 1.899 -43.357 1.00 96.62 501 ILE A O 1
ATOM 3926 N N . TYR A 1 502 ? 0.233 -0.191 -42.527 1.00 97.69 502 TYR A N 1
ATOM 3927 C CA . TYR A 1 502 ? 1.698 -0.245 -42.580 1.00 97.69 502 TYR A CA 1
ATOM 3928 C C . TYR A 1 502 ? 2.191 -1.327 -43.535 1.00 97.69 502 TYR A C 1
ATOM 3930 O O . TYR A 1 502 ? 1.562 -2.374 -43.696 1.00 97.69 502 TYR A O 1
ATOM 3938 N N . TYR A 1 503 ? 3.343 -1.057 -44.136 1.00 97.94 503 TYR A N 1
ATOM 3939 C CA . TYR A 1 503 ? 4.162 -2.019 -44.856 1.00 97.94 503 TYR A CA 1
ATOM 3940 C C . TYR A 1 503 ? 5.610 -1.819 -44.440 1.00 97.94 503 TYR A C 1
ATOM 3942 O O . TYR A 1 503 ? 6.069 -0.677 -44.381 1.00 97.94 503 TYR A O 1
ATOM 3950 N N . ALA A 1 504 ? 6.319 -2.910 -44.187 1.00 98.12 504 ALA A N 1
ATOM 3951 C CA . ALA A 1 504 ? 7.756 -2.889 -44.000 1.00 98.12 504 ALA A CA 1
ATOM 3952 C C . ALA A 1 504 ? 8.400 -4.044 -44.761 1.00 98.12 504 ALA A C 1
ATOM 3954 O O . ALA A 1 504 ? 7.894 -5.167 -44.768 1.00 98.12 504 ALA A O 1
ATOM 3955 N N . GLU A 1 505 ? 9.525 -3.755 -45.401 1.00 96.81 505 GLU A N 1
ATOM 3956 C CA . GLU A 1 505 ? 10.305 -4.722 -46.159 1.00 96.81 505 GLU A CA 1
ATOM 3957 C C . GLU A 1 505 ? 11.733 -4.788 -45.640 1.00 96.81 505 GLU A C 1
ATOM 3959 O O . GLU A 1 505 ? 12.247 -3.843 -45.037 1.00 96.81 505 GLU A O 1
ATOM 3964 N N . ASN A 1 506 ? 12.380 -5.923 -45.905 1.00 95.88 506 ASN A N 1
ATOM 3965 C CA . ASN A 1 506 ? 13.750 -6.179 -45.478 1.00 95.88 506 ASN A CA 1
ATOM 3966 C C . ASN A 1 506 ? 13.909 -6.157 -43.942 1.00 95.88 506 ASN A C 1
ATOM 3968 O O . ASN A 1 506 ? 14.956 -5.777 -43.419 1.00 95.88 506 ASN A O 1
ATOM 3972 N N . ILE A 1 507 ? 12.875 -6.610 -43.219 1.00 97.25 507 ILE A N 1
ATOM 3973 C CA . ILE A 1 507 ? 12.914 -6.816 -41.768 1.00 97.25 507 ILE A CA 1
ATOM 3974 C C . ILE A 1 507 ? 13.834 -8.008 -41.507 1.00 97.25 507 ILE A C 1
ATOM 3976 O O . ILE A 1 507 ? 13.451 -9.149 -41.761 1.00 97.25 507 ILE A O 1
ATOM 3980 N N . GLY A 1 508 ? 15.064 -7.747 -41.068 1.00 95.88 508 GLY A N 1
ATOM 3981 C CA . GLY A 1 508 ? 16.048 -8.783 -40.767 1.00 95.88 508 GLY A CA 1
ATOM 3982 C C . GLY A 1 508 ? 16.106 -9.084 -39.280 1.00 95.88 508 GLY A C 1
ATOM 3983 O O . GLY A 1 508 ? 16.250 -8.176 -38.466 1.00 95.88 508 GLY A O 1
ATOM 3984 N N . MET A 1 509 ? 16.052 -10.363 -38.932 1.00 96.19 509 MET A N 1
ATOM 3985 C CA . MET A 1 509 ? 16.313 -10.836 -37.580 1.00 96.19 509 MET A CA 1
ATOM 3986 C C . MET A 1 509 ? 17.394 -11.903 -37.615 1.00 96.19 509 MET A C 1
ATOM 3988 O O . MET A 1 509 ? 17.396 -12.785 -38.480 1.00 96.19 509 MET A O 1
ATOM 3992 N N . ARG A 1 510 ? 18.301 -11.834 -36.645 1.00 94.62 510 ARG A N 1
ATOM 3993 C CA . ARG A 1 510 ? 19.440 -12.734 -36.536 1.00 94.62 510 ARG A CA 1
ATOM 3994 C C . ARG A 1 510 ? 19.558 -13.272 -35.122 1.00 94.62 510 ARG A C 1
ATOM 3996 O O . ARG A 1 510 ? 19.420 -12.533 -34.151 1.00 94.62 510 ARG A O 1
ATOM 4003 N N . ILE A 1 511 ? 19.836 -14.566 -35.036 1.00 94.62 511 ILE A N 1
ATOM 4004 C CA . ILE A 1 511 ? 20.274 -15.228 -33.817 1.00 94.62 511 ILE A CA 1
ATOM 4005 C C . ILE A 1 511 ? 21.786 -15.339 -33.891 1.00 94.62 511 ILE A C 1
ATOM 4007 O O . ILE A 1 511 ? 22.317 -16.008 -34.781 1.00 94.62 511 ILE A O 1
ATOM 4011 N N . VAL A 1 512 ? 22.464 -14.704 -32.947 1.00 91.00 512 VAL A N 1
ATOM 4012 C CA . VAL A 1 512 ? 23.917 -14.782 -32.796 1.00 91.00 512 VAL A CA 1
ATOM 4013 C C . VAL A 1 512 ? 24.277 -15.587 -31.558 1.00 91.00 512 VAL A C 1
ATOM 4015 O O . VAL A 1 512 ? 23.469 -15.747 -30.637 1.00 91.00 512 VAL A O 1
ATOM 4018 N N . ALA A 1 513 ? 25.506 -16.099 -31.538 1.00 86.69 513 ALA A N 1
ATOM 4019 C CA . ALA A 1 513 ? 26.098 -16.577 -30.301 1.00 86.69 513 ALA A CA 1
ATOM 4020 C C . ALA A 1 513 ? 26.344 -15.362 -29.403 1.00 86.69 513 ALA A C 1
ATOM 4022 O O . ALA A 1 513 ? 27.137 -14.483 -29.747 1.00 86.69 513 ALA A O 1
ATOM 4023 N N . GLY A 1 514 ? 25.660 -15.298 -28.267 1.00 68.38 514 GLY A N 1
ATOM 4024 C CA . GLY A 1 514 ? 26.021 -14.332 -27.243 1.00 68.38 514 GLY A CA 1
ATOM 4025 C C . GLY A 1 514 ? 27.389 -14.670 -26.653 1.00 68.38 514 GLY A C 1
ATOM 4026 O O . GLY A 1 514 ? 27.847 -15.819 -26.711 1.00 68.38 514 GLY A O 1
ATOM 4027 N N . ALA A 1 515 ? 28.010 -13.698 -25.975 1.00 57.28 515 ALA A N 1
ATOM 4028 C CA . ALA A 1 515 ? 28.919 -14.054 -24.889 1.00 57.28 515 ALA A CA 1
ATOM 4029 C C . ALA A 1 515 ? 28.211 -15.100 -24.014 1.00 57.28 515 ALA A C 1
ATOM 4031 O O . ALA A 1 515 ? 26.979 -15.045 -23.889 1.00 57.28 515 ALA A O 1
ATOM 4032 N N . ALA A 1 516 ? 28.962 -16.059 -23.446 1.00 42.22 516 ALA A N 1
ATOM 4033 C CA . ALA A 1 516 ? 28.407 -16.916 -22.402 1.00 42.22 516 ALA A CA 1
ATOM 4034 C C . ALA A 1 516 ? 27.619 -15.987 -21.490 1.00 42.22 516 ALA A C 1
ATOM 4036 O O . ALA A 1 516 ? 28.207 -14.988 -21.063 1.00 42.22 516 ALA A O 1
ATOM 4037 N N . PRO A 1 517 ? 26.298 -16.195 -21.344 1.00 38.62 517 PRO A N 1
ATOM 4038 C CA . PRO A 1 517 ? 25.480 -15.252 -20.638 1.00 38.62 517 PRO A CA 1
ATOM 4039 C C . PRO A 1 517 ? 26.222 -15.096 -19.325 1.00 38.62 517 PRO A C 1
ATOM 4041 O O . PRO A 1 517 ? 26.561 -16.098 -18.689 1.00 38.62 517 PRO A O 1
ATOM 4044 N N . THR A 1 518 ? 26.498 -13.859 -18.916 1.00 39.12 518 THR A N 1
ATOM 4045 C CA . THR A 1 518 ? 26.277 -13.598 -17.504 1.00 39.12 518 THR A CA 1
ATOM 4046 C C . THR A 1 518 ? 24.908 -14.193 -17.293 1.00 39.12 518 THR A C 1
ATOM 4048 O O . THR A 1 518 ? 23.991 -13.709 -17.968 1.00 39.12 518 THR A O 1
ATOM 4051 N N . PRO A 1 519 ? 24.777 -15.334 -16.594 1.00 33.06 519 PRO A N 1
ATOM 4052 C CA . PRO A 1 519 ? 23.490 -15.969 -16.522 1.00 33.06 519 PRO A CA 1
ATOM 4053 C C . PRO A 1 519 ? 22.547 -14.857 -16.078 1.00 33.06 519 PRO A C 1
ATOM 4055 O O . PRO A 1 519 ? 22.713 -14.289 -14.998 1.00 33.06 519 PRO A O 1
ATOM 4058 N N . LEU A 1 520 ? 21.577 -14.520 -16.937 1.00 40.19 520 LEU A N 1
ATOM 4059 C CA . LEU A 1 520 ? 20.259 -14.179 -16.449 1.00 40.19 520 LEU A CA 1
ATOM 4060 C C . LEU A 1 520 ? 19.881 -15.450 -15.716 1.00 40.19 520 LEU A C 1
ATOM 4062 O O . LEU A 1 520 ? 19.307 -16.381 -16.277 1.00 40.19 520 LEU A O 1
ATOM 4066 N N . VAL A 1 521 ? 20.388 -15.560 -14.493 1.00 40.19 521 VAL A N 1
ATOM 4067 C CA . VAL A 1 521 ? 19.895 -16.506 -13.539 1.00 40.19 521 VAL A CA 1
ATOM 4068 C C . VAL A 1 521 ? 18.430 -16.150 -13.520 1.00 40.19 521 VAL A C 1
ATOM 4070 O O . VAL A 1 521 ? 18.087 -15.017 -13.173 1.00 40.19 521 VAL A O 1
ATOM 4073 N N . ALA A 1 522 ? 17.605 -17.059 -14.038 1.00 40.38 522 ALA A N 1
ATOM 4074 C CA . ALA A 1 522 ? 16.166 -16.926 -13.957 1.00 40.38 522 ALA A CA 1
ATOM 4075 C C . ALA A 1 522 ? 15.876 -16.455 -12.537 1.00 40.38 522 ALA A C 1
ATOM 4077 O O . ALA A 1 522 ? 16.342 -17.115 -11.605 1.00 40.38 522 ALA A O 1
ATOM 4078 N N . GLY A 1 523 ? 15.265 -15.269 -12.407 1.00 48.78 523 GLY A N 1
ATOM 4079 C CA . GLY A 1 523 ? 15.171 -14.567 -11.135 1.00 48.78 523 GLY A CA 1
ATOM 4080 C C . GLY A 1 523 ? 14.789 -15.563 -10.056 1.00 48.78 523 GLY A C 1
ATOM 4081 O O . GLY A 1 523 ? 13.722 -16.182 -10.114 1.00 48.78 523 GLY A O 1
ATOM 4082 N N . ARG A 1 524 ? 15.724 -15.839 -9.143 1.00 65.06 524 ARG A N 1
ATOM 4083 C CA . ARG A 1 524 ? 15.460 -16.833 -8.115 1.00 65.06 524 ARG A CA 1
ATOM 4084 C C . ARG A 1 524 ? 14.491 -16.173 -7.167 1.00 65.06 524 ARG A C 1
ATOM 4086 O O . ARG A 1 524 ? 14.766 -15.081 -6.669 1.00 65.06 524 ARG A O 1
ATOM 4093 N N . HIS A 1 525 ? 13.387 -16.857 -6.915 1.00 70.88 525 HIS A N 1
ATOM 4094 C CA . HIS A 1 525 ? 12.525 -16.488 -5.822 1.00 70.88 525 HIS A CA 1
ATOM 4095 C C . HIS A 1 525 ? 12.648 -17.490 -4.685 1.00 70.88 525 HIS A C 1
ATOM 4097 O O . HIS A 1 525 ? 12.749 -18.700 -4.893 1.00 70.88 525 HIS A O 1
ATOM 4103 N N . THR A 1 526 ? 12.668 -16.974 -3.465 1.00 81.06 526 THR A N 1
ATOM 4104 C CA . THR A 1 526 ? 12.532 -17.781 -2.256 1.00 81.06 526 THR A CA 1
ATOM 4105 C C . THR A 1 526 ? 11.245 -17.373 -1.582 1.00 81.06 526 THR A C 1
ATOM 4107 O O . THR A 1 526 ? 11.080 -16.196 -1.261 1.00 81.06 526 THR A O 1
ATOM 4110 N N . GLU A 1 527 ? 10.347 -18.330 -1.378 1.00 89.81 527 GLU A N 1
ATOM 4111 C CA . GLU A 1 527 ? 9.146 -18.110 -0.583 1.00 89.81 527 GLU A CA 1
ATOM 4112 C C . GLU A 1 527 ? 9.349 -18.609 0.842 1.00 89.81 527 GLU A C 1
ATOM 4114 O O . GLU A 1 527 ? 9.944 -19.662 1.075 1.00 89.81 527 GLU A O 1
ATOM 4119 N N . GLU A 1 528 ? 8.808 -17.864 1.794 1.00 93.44 528 GLU A N 1
ATOM 4120 C CA . GLU A 1 528 ? 8.657 -18.294 3.178 1.00 93.44 528 GLU A CA 1
ATOM 4121 C C . GLU A 1 528 ? 7.263 -17.902 3.674 1.00 93.44 528 GLU A C 1
ATOM 4123 O O . GLU A 1 528 ? 6.582 -17.056 3.094 1.00 93.44 528 GLU A O 1
ATOM 4128 N N . THR A 1 529 ? 6.811 -18.531 4.752 1.00 95.50 529 THR A N 1
ATOM 4129 C CA . THR A 1 529 ? 5.627 -18.082 5.485 1.00 95.50 529 THR A CA 1
ATOM 4130 C C . THR A 1 529 ? 6.055 -17.788 6.902 1.00 95.50 529 THR A C 1
ATOM 4132 O O . THR A 1 529 ? 6.599 -18.667 7.561 1.00 95.50 529 THR A O 1
ATOM 4135 N N . LEU A 1 530 ? 5.805 -16.562 7.345 1.00 95.44 530 LEU A N 1
ATOM 4136 C CA . LEU A 1 530 ? 5.996 -16.169 8.731 1.00 95.44 530 LEU A CA 1
ATOM 4137 C C . LEU A 1 530 ? 4.650 -16.187 9.437 1.00 95.44 530 LEU A C 1
ATOM 4139 O O . LEU A 1 530 ? 3.691 -15.558 8.977 1.00 95.44 530 LEU A O 1
ATOM 4143 N N . ASP A 1 531 ? 4.586 -16.907 10.549 1.00 94.56 531 ASP A N 1
ATOM 4144 C CA . ASP A 1 531 ? 3.383 -17.037 11.360 1.00 94.56 531 ASP A CA 1
ATOM 4145 C C . ASP A 1 531 ? 3.696 -16.657 12.808 1.00 94.56 531 ASP A C 1
ATOM 4147 O O . ASP A 1 531 ? 4.407 -17.394 13.487 1.00 94.56 531 ASP A O 1
ATOM 4151 N N . PRO A 1 532 ? 3.132 -15.563 13.347 1.00 93.06 532 PRO A N 1
ATOM 4152 C CA . PRO A 1 532 ? 3.402 -15.141 14.718 1.00 93.06 532 PRO A CA 1
ATOM 4153 C C . PRO A 1 532 ? 2.934 -16.150 15.795 1.00 93.06 532 PRO A C 1
ATOM 4155 O O . PRO A 1 532 ? 3.277 -15.977 16.969 1.00 93.06 532 PRO A O 1
ATOM 4158 N N . ALA A 1 533 ? 2.161 -17.189 15.449 1.00 92.00 533 ALA A N 1
ATOM 4159 C CA . ALA A 1 533 ? 1.840 -18.304 16.347 1.00 92.00 533 ALA A CA 1
ATOM 4160 C C . ALA A 1 533 ? 2.980 -19.342 16.461 1.00 92.00 533 ALA A C 1
ATOM 4162 O O . ALA A 1 533 ? 3.135 -19.977 17.513 1.00 92.00 533 ALA A O 1
ATOM 4163 N N . VAL A 1 534 ? 3.786 -19.494 15.405 1.00 93.88 534 VAL A N 1
ATOM 4164 C CA . VAL A 1 534 ? 4.922 -20.429 15.314 1.00 93.88 534 VAL A CA 1
ATOM 4165 C C . VAL A 1 534 ? 6.240 -19.688 15.553 1.00 93.88 534 VAL A C 1
ATOM 4167 O O . VAL A 1 534 ? 7.001 -20.032 16.459 1.00 93.88 534 VAL A O 1
ATOM 4170 N N . ASP A 1 535 ? 6.461 -18.609 14.810 1.00 94.62 535 ASP A N 1
ATOM 4171 C CA . ASP A 1 535 ? 7.586 -17.681 14.886 1.00 94.62 535 ASP A CA 1
ATOM 4172 C C . ASP A 1 535 ? 7.404 -16.700 16.050 1.00 94.62 535 ASP A C 1
ATOM 4174 O O . ASP A 1 535 ? 7.262 -15.489 15.878 1.00 94.62 535 ASP A O 1
ATOM 4178 N N . ARG A 1 536 ? 7.392 -17.233 17.277 1.00 94.38 536 ARG A N 1
ATOM 4179 C CA . ARG A 1 536 ? 7.044 -16.475 18.493 1.00 94.38 536 ARG A CA 1
ATOM 4180 C C . ARG A 1 536 ? 7.899 -15.230 18.732 1.00 94.38 536 ARG A C 1
ATOM 4182 O O . ARG A 1 536 ? 7.429 -14.316 19.396 1.00 94.38 536 ARG A O 1
ATOM 4189 N N . TRP A 1 537 ? 9.111 -15.167 18.180 1.00 95.25 537 TRP A N 1
ATOM 4190 C CA . TRP A 1 537 ? 9.965 -13.978 18.248 1.00 95.25 537 TRP A CA 1
ATOM 4191 C C . TRP A 1 537 ? 9.317 -12.744 17.598 1.00 95.25 537 TRP A C 1
ATOM 4193 O O . TRP A 1 537 ? 9.570 -11.632 18.044 1.00 95.25 537 TRP A O 1
ATOM 4203 N N . LEU A 1 538 ? 8.429 -12.915 16.608 1.00 95.88 538 LEU A N 1
ATOM 4204 C CA . LEU A 1 538 ? 7.683 -11.807 15.998 1.00 95.88 538 LEU A CA 1
ATOM 4205 C C . LEU A 1 538 ? 6.804 -11.081 17.021 1.00 95.88 538 LEU A C 1
ATOM 4207 O O . LEU A 1 538 ? 6.613 -9.871 16.928 1.00 95.88 538 LEU A O 1
ATOM 4211 N N . GLN A 1 539 ? 6.291 -11.803 18.024 1.00 94.38 539 GLN A N 1
ATOM 4212 C CA . GLN A 1 539 ? 5.447 -11.227 19.075 1.00 94.38 539 GLN A CA 1
ATOM 4213 C C . GLN A 1 539 ? 6.182 -10.176 19.911 1.00 94.38 539 GLN A C 1
ATOM 4215 O O . GLN A 1 539 ? 5.521 -9.311 20.486 1.00 94.38 539 GLN A O 1
ATOM 4220 N N . ASP A 1 540 ? 7.515 -10.234 19.929 1.00 95.31 540 ASP A N 1
ATOM 4221 C CA . ASP A 1 540 ? 8.393 -9.346 20.683 1.00 95.31 540 ASP A CA 1
ATOM 4222 C C . ASP A 1 540 ? 8.808 -8.095 19.885 1.00 95.31 540 ASP A C 1
ATOM 4224 O O . ASP A 1 540 ? 9.591 -7.294 20.384 1.00 95.31 540 ASP A O 1
ATOM 4228 N N . HIS A 1 541 ? 8.281 -7.866 18.678 1.00 96.06 541 HIS A N 1
ATOM 4229 C CA . HIS A 1 541 ? 8.469 -6.604 17.954 1.00 96.06 541 HIS A CA 1
ATOM 4230 C C . HIS A 1 541 ? 7.112 -5.987 17.581 1.00 96.06 541 HIS A C 1
ATOM 4232 O O . HIS A 1 541 ? 6.491 -6.329 16.570 1.00 96.06 541 HIS A O 1
ATOM 4238 N N . ARG A 1 542 ? 6.634 -5.064 18.431 1.00 92.94 542 ARG A N 1
ATOM 4239 C CA . ARG A 1 542 ? 5.327 -4.389 18.308 1.00 92.94 542 ARG A CA 1
ATOM 4240 C C . ARG A 1 542 ? 5.483 -2.864 18.391 1.00 92.94 542 ARG A C 1
ATOM 4242 O O . ARG A 1 542 ? 5.302 -2.311 19.475 1.00 92.94 542 ARG A O 1
ATOM 4249 N N . PRO A 1 543 ? 5.757 -2.163 17.276 1.00 89.38 543 PRO A N 1
ATOM 4250 C CA . PRO A 1 543 ? 6.137 -0.741 17.259 1.00 89.38 543 PRO A CA 1
ATOM 4251 C C . PRO A 1 543 ? 5.209 0.228 18.004 1.00 89.38 543 PRO A C 1
ATOM 4253 O O . PRO A 1 543 ? 5.637 1.274 18.492 1.00 89.38 543 PRO A O 1
ATOM 4256 N N . ASN A 1 544 ? 3.927 -0.116 18.113 1.00 85.50 544 ASN A N 1
ATOM 4257 C CA . ASN A 1 544 ? 2.929 0.645 18.861 1.00 85.50 544 ASN A CA 1
ATOM 4258 C C . ASN A 1 544 ? 2.191 -0.205 19.911 1.00 85.50 544 ASN A C 1
ATOM 4260 O O . ASN A 1 544 ? 1.067 0.119 20.282 1.00 85.50 544 ASN A O 1
ATOM 4264 N N . TYR A 1 545 ? 2.802 -1.301 20.370 1.00 88.06 545 TYR A N 1
ATOM 4265 C CA . TYR A 1 545 ? 2.261 -2.246 21.354 1.00 88.06 545 TYR A CA 1
ATOM 4266 C C . TYR A 1 545 ? 0.996 -3.014 20.928 1.00 88.06 545 TYR A C 1
ATOM 4268 O O . TYR A 1 545 ? 0.433 -3.745 21.741 1.00 88.06 545 TYR A O 1
ATOM 4276 N N . THR A 1 546 ? 0.570 -2.915 19.662 1.00 89.31 546 THR A N 1
ATOM 4277 C CA . THR A 1 546 ? -0.614 -3.629 19.153 1.00 89.31 546 THR A CA 1
ATOM 4278 C C . THR A 1 546 ? -0.238 -4.916 18.409 1.00 89.31 546 THR A C 1
ATOM 4280 O O . THR A 1 546 ? -0.131 -5.976 19.024 1.00 89.31 546 THR A O 1
ATOM 4283 N N . LEU A 1 547 ? -0.028 -4.833 17.096 1.00 90.94 547 LEU A N 1
ATOM 4284 C CA . LEU A 1 547 ? 0.274 -5.957 16.222 1.00 90.94 547 LEU A CA 1
ATOM 4285 C C . LEU A 1 547 ? 1.783 -6.234 16.161 1.00 90.94 547 LEU A C 1
ATOM 4287 O O . LEU A 1 547 ? 2.579 -5.290 16.167 1.00 90.94 547 LEU A O 1
ATOM 4291 N N . PRO A 1 548 ? 2.178 -7.514 16.051 1.00 95.06 548 PRO A N 1
ATOM 4292 C CA . PRO A 1 548 ? 3.507 -7.888 15.589 1.00 95.06 548 PRO A CA 1
ATOM 4293 C C . PRO A 1 548 ? 3.789 -7.286 14.210 1.00 95.06 548 PRO A C 1
ATOM 4295 O O . PRO A 1 548 ? 2.942 -7.355 13.313 1.00 95.06 548 PRO A O 1
ATOM 4298 N N . THR A 1 549 ? 4.989 -6.746 14.032 1.00 95.19 549 THR A N 1
ATOM 4299 C CA . THR A 1 549 ? 5.443 -6.136 12.774 1.00 95.19 549 THR A CA 1
ATOM 4300 C C . THR A 1 549 ? 6.840 -6.635 12.452 1.00 95.19 549 THR A C 1
ATOM 4302 O O . THR A 1 549 ? 7.659 -6.747 13.360 1.00 95.19 549 THR A O 1
ATOM 4305 N N . LEU A 1 550 ? 7.144 -6.914 11.184 1.00 95.88 550 LEU A N 1
ATOM 4306 C CA . LEU A 1 550 ? 8.496 -7.323 10.793 1.00 95.88 550 LEU A CA 1
ATOM 4307 C C . LEU A 1 550 ? 9.460 -6.124 10.932 1.00 95.88 550 LEU A C 1
ATOM 4309 O O . LEU A 1 550 ? 9.185 -5.084 10.324 1.00 95.88 550 LEU A O 1
ATOM 4313 N N . PRO A 1 551 ? 10.572 -6.235 11.686 1.00 96.19 551 PRO A N 1
ATOM 4314 C CA . PRO A 1 551 ? 11.555 -5.158 11.779 1.00 96.19 551 PRO A CA 1
ATOM 4315 C C . PRO A 1 551 ? 12.184 -4.837 10.416 1.00 96.19 551 PRO A C 1
ATOM 4317 O O . PRO A 1 551 ? 12.423 -5.740 9.608 1.00 96.19 551 PRO A O 1
ATOM 4320 N N . LEU A 1 552 ? 12.534 -3.567 10.168 1.00 96.88 552 LEU A N 1
ATOM 4321 C CA . LEU A 1 552 ? 13.250 -3.174 8.941 1.00 96.88 552 LEU A CA 1
ATOM 4322 C C . LEU A 1 552 ? 14.566 -3.954 8.798 1.00 96.88 552 LEU A C 1
ATOM 4324 O O . LEU A 1 552 ? 14.911 -4.394 7.705 1.00 96.88 552 LEU A O 1
ATOM 4328 N N . MET A 1 553 ? 15.273 -4.197 9.901 1.00 96.81 553 MET A N 1
ATOM 4329 C CA . MET A 1 553 ? 16.533 -4.943 9.879 1.00 96.81 553 MET A CA 1
ATOM 4330 C C . MET A 1 553 ? 16.345 -6.440 9.587 1.00 96.81 553 MET A C 1
ATOM 4332 O O . MET A 1 553 ? 17.208 -7.054 8.961 1.00 96.81 553 MET A O 1
ATOM 4336 N N . SER A 1 554 ? 15.185 -7.016 9.914 1.00 97.00 554 SER A N 1
ATOM 4337 C CA . SER A 1 554 ? 14.798 -8.356 9.449 1.00 97.00 554 SER A CA 1
ATOM 4338 C C . SER A 1 554 ? 14.502 -8.406 7.948 1.00 97.00 554 SER A C 1
ATOM 4340 O O . SER A 1 554 ? 14.661 -9.465 7.339 1.00 97.00 554 SER A O 1
ATOM 4342 N N . ILE A 1 555 ? 14.077 -7.291 7.344 1.00 97.31 555 ILE A N 1
ATOM 4343 C CA . ILE A 1 555 ? 13.928 -7.159 5.886 1.00 97.31 555 ILE A CA 1
ATOM 4344 C C . ILE A 1 555 ? 15.311 -7.058 5.233 1.00 97.31 555 ILE A C 1
ATOM 4346 O O . ILE A 1 555 ? 15.586 -7.801 4.297 1.00 97.31 555 ILE A O 1
ATOM 4350 N N . VAL A 1 556 ? 16.206 -6.217 5.766 1.00 97.75 556 VAL A N 1
ATOM 4351 C CA . VAL A 1 556 ? 17.608 -6.108 5.311 1.00 97.75 556 VAL A CA 1
ATOM 4352 C C . VAL A 1 556 ? 18.298 -7.475 5.314 1.00 97.75 556 VAL A C 1
ATOM 4354 O O . VAL A 1 556 ? 18.916 -7.851 4.319 1.00 97.75 556 VAL A O 1
ATOM 4357 N N . ASP A 1 557 ? 18.149 -8.245 6.396 1.00 97.38 557 ASP A N 1
ATOM 4358 C CA . ASP A 1 557 ? 18.723 -9.588 6.516 1.00 97.38 557 ASP A CA 1
ATOM 4359 C C . ASP A 1 557 ? 18.204 -10.555 5.440 1.00 97.38 557 ASP A C 1
ATOM 4361 O O . ASP A 1 557 ? 18.990 -11.280 4.836 1.00 97.38 557 ASP A O 1
ATOM 4365 N N . ARG A 1 558 ? 16.901 -10.524 5.134 1.00 96.62 558 ARG A N 1
ATOM 4366 C CA . ARG A 1 558 ? 16.281 -11.367 4.096 1.00 96.62 558 ARG A CA 1
ATOM 4367 C C . ARG A 1 558 ? 16.738 -11.013 2.691 1.00 96.62 558 ARG A C 1
ATOM 4369 O O . ARG A 1 558 ? 17.005 -11.910 1.893 1.00 96.62 558 ARG A O 1
ATOM 4376 N N . LEU A 1 559 ? 16.848 -9.719 2.397 1.00 96.62 559 LEU A N 1
ATOM 4377 C CA . LEU A 1 559 ? 17.369 -9.228 1.121 1.00 96.62 559 LEU A CA 1
ATOM 4378 C C . LEU A 1 559 ? 18.825 -9.688 0.939 1.00 96.62 559 LEU A C 1
ATOM 4380 O O . LEU A 1 559 ? 19.180 -10.254 -0.097 1.00 96.62 559 LEU A O 1
ATOM 4384 N N . ALA A 1 560 ? 19.640 -9.549 1.988 1.00 96.75 560 ALA A N 1
ATOM 4385 C CA . ALA A 1 560 ? 21.016 -10.030 2.015 1.00 96.75 560 ALA A CA 1
ATOM 4386 C C . ALA A 1 560 ? 21.116 -11.559 1.868 1.00 96.75 560 ALA A C 1
ATOM 4388 O O . ALA A 1 560 ? 21.922 -12.050 1.078 1.00 96.75 560 ALA A O 1
ATOM 4389 N N . ALA A 1 561 ? 20.280 -12.316 2.585 1.00 95.50 561 ALA A N 1
ATOM 4390 C CA . ALA A 1 561 ? 20.239 -13.775 2.531 1.00 95.50 561 ALA A CA 1
ATOM 4391 C C . ALA A 1 561 ? 19.861 -14.288 1.137 1.00 95.50 561 ALA A C 1
ATOM 4393 O O . ALA A 1 561 ? 20.496 -15.215 0.633 1.00 95.50 561 ALA A O 1
ATOM 4394 N N . ALA A 1 562 ? 18.869 -13.665 0.494 1.00 93.81 562 ALA A N 1
ATOM 4395 C CA . ALA A 1 562 ? 18.466 -13.996 -0.867 1.00 93.81 562 ALA A CA 1
ATOM 4396 C C . ALA A 1 562 ? 19.604 -13.730 -1.865 1.00 93.81 562 ALA A C 1
ATOM 4398 O O . ALA A 1 562 ? 19.914 -14.598 -2.684 1.00 93.81 562 ALA A O 1
ATOM 4399 N N . GLY A 1 563 ? 20.294 -12.590 -1.739 1.00 91.75 563 GLY A N 1
ATOM 4400 C CA . GLY A 1 563 ? 21.474 -12.282 -2.547 1.00 91.75 563 GLY A CA 1
ATOM 4401 C C . GLY A 1 563 ? 22.629 -13.267 -2.330 1.00 91.75 563 GLY A C 1
ATOM 4402 O O . GLY A 1 563 ? 23.214 -13.761 -3.294 1.00 91.75 563 GLY A O 1
ATOM 4403 N N . LEU A 1 564 ? 22.922 -13.630 -1.077 1.00 91.62 564 LEU A N 1
ATOM 4404 C CA . LEU A 1 564 ? 23.974 -14.592 -0.738 1.00 91.62 564 LEU A CA 1
ATOM 4405 C C . LEU A 1 564 ? 23.664 -16.002 -1.268 1.00 91.62 564 LEU A C 1
ATOM 4407 O O . LEU A 1 564 ? 24.536 -16.662 -1.841 1.00 91.62 564 LEU A O 1
ATOM 4411 N N . ALA A 1 565 ? 22.421 -16.461 -1.101 1.00 89.69 565 ALA A N 1
ATOM 4412 C CA . ALA A 1 565 ? 21.952 -17.744 -1.617 1.00 89.69 565 ALA A CA 1
ATOM 4413 C C . ALA A 1 565 ? 22.059 -17.797 -3.145 1.00 89.69 565 ALA A C 1
ATOM 4415 O O . ALA A 1 565 ? 22.531 -18.791 -3.699 1.00 89.69 565 ALA A O 1
ATOM 4416 N N . PHE A 1 566 ? 21.686 -16.701 -3.807 1.00 86.69 566 PHE A N 1
ATOM 4417 C CA . PHE A 1 566 ? 21.802 -16.546 -5.246 1.00 86.69 566 PHE A CA 1
ATOM 4418 C C . PHE A 1 566 ? 23.258 -16.663 -5.713 1.00 86.69 566 PHE A C 1
ATOM 4420 O O . PHE A 1 566 ? 23.545 -17.489 -6.582 1.00 86.69 566 PHE A O 1
ATOM 4427 N N . VAL A 1 567 ? 24.197 -15.903 -5.130 1.00 83.94 567 VAL A N 1
ATOM 4428 C CA . VAL A 1 567 ? 25.591 -15.937 -5.608 1.00 83.94 567 VAL A CA 1
ATOM 4429 C C . VAL A 1 567 ? 26.301 -17.257 -5.297 1.00 83.94 567 VAL A C 1
ATOM 4431 O O . VAL A 1 567 ? 27.150 -17.705 -6.067 1.00 83.94 567 VAL A O 1
ATOM 4434 N N . THR A 1 568 ? 25.936 -17.905 -4.190 1.00 84.88 568 THR A N 1
ATOM 4435 C CA . THR A 1 568 ? 26.503 -19.200 -3.781 1.00 84.88 568 THR A CA 1
ATOM 4436 C C . THR A 1 568 ? 26.132 -20.312 -4.757 1.00 84.88 568 THR A C 1
ATOM 4438 O O . THR A 1 568 ? 26.952 -21.177 -5.053 1.00 84.88 568 THR A O 1
ATOM 4441 N N . GLU A 1 569 ? 24.906 -20.283 -5.273 1.00 79.88 569 GLU A N 1
ATOM 4442 C CA . GLU A 1 569 ? 24.419 -21.261 -6.245 1.00 79.88 569 GLU A CA 1
ATOM 4443 C C . GLU A 1 569 ? 24.967 -21.001 -7.656 1.00 79.88 569 GLU A C 1
ATOM 4445 O O . GLU A 1 569 ? 25.324 -21.945 -8.362 1.00 79.88 569 GLU A O 1
ATOM 4450 N N . HIS A 1 570 ? 25.071 -19.731 -8.061 1.00 75.38 570 HIS A N 1
ATOM 4451 C CA . HIS A 1 570 ? 25.316 -19.370 -9.461 1.00 75.38 570 HIS A CA 1
ATOM 4452 C C . HIS A 1 570 ? 26.780 -19.056 -9.799 1.00 75.38 570 HIS A C 1
ATOM 4454 O O . HIS A 1 570 ? 27.176 -19.214 -10.954 1.00 75.38 570 HIS A O 1
ATOM 4460 N N . TYR A 1 571 ? 27.619 -18.683 -8.825 1.00 73.31 571 TYR A N 1
ATOM 4461 C CA . TYR A 1 571 ? 29.041 -18.408 -9.059 1.00 73.31 571 TYR A CA 1
ATOM 4462 C C . TYR A 1 571 ? 29.919 -19.476 -8.401 1.00 73.31 571 TYR A C 1
ATOM 4464 O O . TYR A 1 571 ? 30.121 -19.482 -7.183 1.00 73.31 571 TYR A O 1
ATOM 4472 N N . ARG A 1 572 ? 30.486 -20.368 -9.229 1.00 59.81 572 ARG A N 1
ATOM 4473 C CA . ARG A 1 572 ? 31.407 -21.430 -8.787 1.00 59.81 572 ARG A CA 1
ATOM 4474 C C . ARG A 1 572 ? 32.618 -20.835 -8.066 1.00 59.81 572 ARG A C 1
ATOM 4476 O O . ARG A 1 572 ? 33.319 -19.989 -8.611 1.00 59.81 572 ARG A O 1
ATOM 4483 N N . SER A 1 573 ? 32.908 -21.327 -6.869 1.00 56.28 573 SER A N 1
ATOM 4484 C CA . SER A 1 573 ? 34.206 -21.157 -6.216 1.00 56.28 573 SER A CA 1
ATOM 4485 C C . SER A 1 573 ? 35.196 -22.172 -6.788 1.00 56.28 573 SER A C 1
ATOM 4487 O O . SER A 1 573 ? 34.878 -23.354 -6.929 1.00 56.28 573 SER A O 1
ATOM 4489 N N . ALA A 1 574 ? 36.419 -21.746 -7.091 1.00 55.38 574 ALA A N 1
ATOM 4490 C CA . ALA A 1 574 ? 37.500 -22.710 -7.241 1.00 55.38 574 ALA A CA 1
ATOM 4491 C C . ALA A 1 574 ? 37.849 -23.347 -5.896 1.00 55.38 574 ALA A C 1
ATOM 4493 O O . ALA A 1 574 ? 37.567 -22.786 -4.835 1.00 55.38 574 ALA A O 1
ATOM 4494 N N . ALA A 1 575 ? 38.486 -24.516 -5.941 1.00 48.94 575 ALA A N 1
ATOM 4495 C CA . ALA A 1 575 ? 38.991 -25.173 -4.744 1.00 48.94 575 ALA A CA 1
ATOM 4496 C C . ALA A 1 575 ? 39.940 -24.222 -3.984 1.00 48.94 575 ALA A C 1
ATOM 4498 O O . ALA A 1 575 ? 41.000 -23.871 -4.496 1.00 48.94 575 ALA A O 1
ATOM 4499 N N . GLY A 1 576 ? 39.534 -23.795 -2.783 1.00 57.66 576 GLY A N 1
ATOM 4500 C CA . GLY A 1 576 ? 40.283 -22.858 -1.935 1.00 57.66 576 GLY A CA 1
ATOM 4501 C C . GLY A 1 576 ? 39.856 -21.383 -2.005 1.00 57.66 576 GLY A C 1
ATOM 4502 O O . GLY A 1 576 ? 40.473 -20.572 -1.324 1.00 57.66 576 GLY A O 1
ATOM 4503 N N . ALA A 1 577 ? 38.831 -21.016 -2.785 1.00 63.88 577 ALA A N 1
ATOM 4504 C CA . ALA A 1 577 ? 38.311 -19.643 -2.809 1.00 63.88 577 ALA A CA 1
ATOM 4505 C C . ALA A 1 577 ? 37.524 -19.294 -1.528 1.00 63.88 577 ALA A C 1
ATOM 4507 O O . ALA A 1 577 ? 36.779 -20.129 -1.009 1.00 63.88 577 ALA A O 1
ATOM 4508 N N . GLU A 1 578 ? 37.663 -18.052 -1.053 1.00 72.00 578 GLU A N 1
ATOM 4509 C CA . GLU A 1 578 ? 36.939 -17.529 0.115 1.00 72.00 578 GLU A CA 1
ATOM 4510 C C . GLU A 1 578 ? 35.416 -17.547 -0.109 1.00 72.00 578 GLU A C 1
ATOM 4512 O O . GLU A 1 578 ? 34.929 -17.478 -1.243 1.00 72.00 578 GLU A O 1
ATOM 4517 N N . ALA A 1 579 ? 34.639 -17.698 0.966 1.00 85.12 579 ALA A N 1
ATOM 4518 C CA . ALA A 1 579 ? 33.180 -17.708 0.883 1.00 85.12 579 ALA A CA 1
ATOM 4519 C C . ALA A 1 579 ? 32.646 -16.340 0.424 1.00 85.12 579 ALA A C 1
ATOM 4521 O O . ALA A 1 579 ? 33.258 -15.309 0.689 1.00 85.12 579 ALA A O 1
ATOM 4522 N N . TRP A 1 580 ? 31.499 -16.325 -0.262 1.00 90.12 580 TRP A N 1
ATOM 4523 C CA . TRP A 1 580 ? 30.798 -15.070 -0.527 1.00 90.12 580 TRP A CA 1
ATOM 4524 C C . TRP A 1 580 ? 30.380 -14.418 0.792 1.00 90.12 580 TRP A C 1
ATOM 4526 O O . TRP A 1 580 ? 29.903 -15.095 1.704 1.00 90.12 580 TRP A O 1
ATOM 4536 N N . ILE A 1 581 ? 30.533 -13.103 0.862 1.00 93.88 581 ILE A N 1
ATOM 4537 C CA . ILE A 1 581 ? 30.080 -12.265 1.964 1.00 93.88 581 ILE A CA 1
ATOM 4538 C C . ILE A 1 581 ? 29.179 -11.157 1.436 1.00 93.88 581 ILE A C 1
ATOM 4540 O O . ILE A 1 581 ? 29.186 -10.836 0.247 1.00 93.88 581 ILE A O 1
ATOM 4544 N N . VAL A 1 582 ? 28.390 -10.574 2.331 1.00 96.19 582 VAL A N 1
ATOM 4545 C CA . VAL A 1 582 ? 27.602 -9.374 2.050 1.00 96.19 582 VAL A CA 1
ATOM 4546 C C . VAL A 1 582 ? 28.478 -8.174 2.376 1.00 96.19 582 VAL A C 1
ATOM 4548 O O . VAL A 1 582 ? 28.829 -7.964 3.535 1.00 96.19 582 VAL A O 1
ATOM 4551 N N . GLU A 1 583 ? 28.850 -7.410 1.357 1.00 95.25 583 GLU A N 1
ATOM 4552 C CA . GLU A 1 583 ? 29.592 -6.158 1.513 1.00 95.25 583 GLU A CA 1
ATOM 4553 C C . GLU A 1 583 ? 28.627 -5.017 1.845 1.00 95.25 583 GLU A C 1
ATOM 4555 O O . GLU A 1 583 ? 28.922 -4.170 2.692 1.00 95.25 583 GLU A O 1
ATOM 4560 N N . ALA A 1 584 ? 27.454 -4.998 1.201 1.00 95.94 584 ALA A N 1
ATOM 4561 C CA . ALA A 1 584 ? 26.478 -3.948 1.428 1.00 95.94 584 ALA A CA 1
ATOM 4562 C C . ALA A 1 584 ? 25.032 -4.309 1.096 1.00 95.94 584 ALA A C 1
ATOM 4564 O O . ALA A 1 584 ? 24.760 -5.145 0.235 1.00 95.94 584 ALA A O 1
ATOM 4565 N N . VAL A 1 585 ? 24.113 -3.583 1.730 1.00 97.44 585 VAL A N 1
ATOM 4566 C CA . VAL A 1 585 ? 22.696 -3.516 1.368 1.00 97.44 585 VAL A CA 1
ATOM 4567 C C . VAL A 1 585 ? 22.296 -2.042 1.299 1.00 97.44 585 VAL A C 1
ATOM 4569 O O . VAL A 1 585 ? 22.238 -1.350 2.315 1.00 97.44 585 VAL A O 1
ATOM 4572 N N . ASP A 1 586 ? 22.048 -1.555 0.089 1.00 93.75 586 ASP A N 1
ATOM 4573 C CA . ASP A 1 586 ? 21.800 -0.148 -0.210 1.00 93.75 586 ASP A CA 1
ATOM 4574 C C . ASP A 1 586 ? 20.353 0.083 -0.669 1.00 93.75 586 ASP A C 1
ATOM 4576 O O . ASP A 1 586 ? 19.691 -0.812 -1.201 1.00 93.75 586 ASP A O 1
ATOM 4580 N N . HIS A 1 587 ? 19.878 1.317 -0.492 1.00 92.19 587 HIS A N 1
ATOM 4581 C CA . HIS A 1 587 ? 18.603 1.808 -1.028 1.00 92.19 587 HIS A CA 1
ATOM 4582 C C . HIS A 1 587 ? 17.345 1.018 -0.615 1.00 92.19 587 HIS A C 1
ATOM 4584 O O . HIS A 1 587 ? 16.356 1.016 -1.345 1.00 92.19 587 HIS A O 1
ATOM 4590 N N . VAL A 1 588 ? 17.330 0.408 0.575 1.00 96.38 588 VAL A N 1
ATOM 4591 C CA . VAL A 1 588 ? 16.134 -0.268 1.107 1.00 96.38 588 VAL A CA 1
ATOM 4592 C C . VAL A 1 588 ? 15.105 0.775 1.520 1.00 96.38 588 VAL A C 1
ATOM 4594 O O . VAL A 1 588 ? 15.306 1.455 2.520 1.00 96.38 588 VAL A O 1
ATOM 4597 N N . LYS A 1 589 ? 13.986 0.899 0.808 1.00 92.31 589 LYS A N 1
ATOM 4598 C CA . LYS A 1 589 ? 12.880 1.793 1.193 1.00 92.31 589 LYS A CA 1
ATOM 4599 C C . LYS A 1 589 ? 11.592 1.002 1.379 1.00 92.31 589 LYS A C 1
ATOM 4601 O O . LYS A 1 589 ? 11.194 0.267 0.476 1.00 92.31 589 LYS A O 1
ATOM 4606 N N . LEU A 1 590 ? 10.934 1.173 2.527 1.00 92.06 590 LEU A N 1
ATOM 4607 C CA . LEU A 1 590 ? 9.646 0.535 2.789 1.00 92.06 590 LEU A CA 1
ATOM 4608 C C . LEU A 1 590 ? 8.528 1.204 1.985 1.00 92.06 590 LEU A C 1
ATOM 4610 O O . LEU A 1 590 ? 8.373 2.425 2.007 1.00 92.06 590 LEU A O 1
ATOM 4614 N N . GLN A 1 591 ? 7.716 0.387 1.317 1.00 88.81 591 GLN A N 1
ATOM 4615 C CA . GLN A 1 591 ? 6.445 0.808 0.717 1.00 88.81 591 GLN A CA 1
ATOM 4616 C C . GLN A 1 591 ? 5.284 0.698 1.722 1.00 88.81 591 GLN A C 1
ATOM 4618 O O . GLN A 1 591 ? 4.274 1.386 1.593 1.00 88.81 591 GLN A O 1
ATOM 4623 N N . GLY A 1 592 ? 5.457 -0.120 2.764 1.00 85.06 592 GLY A N 1
ATOM 4624 C CA . GLY A 1 592 ? 4.573 -0.232 3.921 1.00 85.06 592 GLY A CA 1
ATOM 4625 C C . GLY A 1 592 ? 5.158 -1.185 4.966 1.00 85.06 592 GLY A C 1
ATOM 4626 O O . GLY A 1 592 ? 5.925 -2.087 4.626 1.00 85.06 592 GLY A O 1
ATOM 4627 N N . TRP A 1 593 ? 4.814 -0.996 6.243 1.00 90.50 593 TRP A N 1
ATOM 4628 C CA . TRP A 1 593 ? 5.215 -1.935 7.297 1.00 90.50 593 TRP A CA 1
ATOM 4629 C C . TRP A 1 593 ? 4.401 -3.224 7.219 1.00 90.50 593 TRP A C 1
ATOM 4631 O O . TRP A 1 593 ? 3.175 -3.203 7.098 1.00 90.50 593 TRP A O 1
ATOM 4641 N N . LEU A 1 594 ? 5.089 -4.357 7.338 1.00 92.56 594 LEU A N 1
ATOM 4642 C CA . LEU A 1 594 ? 4.470 -5.674 7.308 1.00 92.56 594 LEU A CA 1
ATOM 4643 C C . LEU A 1 594 ? 3.954 -6.059 8.700 1.00 92.56 594 LEU A C 1
ATOM 4645 O O . LEU A 1 594 ? 4.737 -6.467 9.559 1.00 92.56 594 LEU A O 1
ATOM 4649 N N . THR A 1 595 ? 2.641 -5.953 8.908 1.00 93.31 595 THR A N 1
ATOM 4650 C CA . THR A 1 595 ? 1.956 -6.371 10.141 1.00 93.31 595 THR A CA 1
ATOM 4651 C C . THR A 1 595 ? 1.411 -7.799 10.051 1.00 93.31 595 THR A C 1
ATOM 4653 O O . THR A 1 595 ? 0.961 -8.263 8.992 1.00 93.31 595 THR A O 1
ATOM 4656 N N . PHE A 1 596 ? 1.390 -8.491 11.192 1.00 91.94 596 PHE A N 1
ATOM 4657 C CA . PHE A 1 596 ? 0.894 -9.860 11.308 1.00 91.94 596 PHE A CA 1
ATOM 4658 C C . PHE A 1 596 ? -0.350 -9.933 12.200 1.00 91.94 596 PHE A C 1
ATOM 4660 O O . PHE A 1 596 ? -0.263 -9.992 13.424 1.00 91.94 596 PHE A O 1
ATOM 4667 N N . ALA A 1 597 ? -1.526 -9.994 11.571 1.00 84.62 597 ALA A N 1
ATOM 4668 C CA . ALA A 1 597 ? -2.758 -10.465 12.217 1.00 84.62 597 ALA A CA 1
ATOM 4669 C C . ALA A 1 597 ? -2.907 -12.002 12.147 1.00 84.62 597 ALA A C 1
ATOM 4671 O O . ALA A 1 597 ? -3.793 -12.574 12.775 1.00 84.62 597 ALA A O 1
ATOM 4672 N N . GLY A 1 598 ? -2.037 -12.659 11.378 1.00 88.69 598 GLY A N 1
ATOM 4673 C CA . GLY A 1 598 ? -1.990 -14.094 11.120 1.00 88.69 598 GLY A CA 1
ATOM 4674 C C . GLY A 1 598 ? -0.806 -14.419 10.194 1.00 88.69 598 GLY A C 1
ATOM 4675 O O . GLY A 1 598 ? 0.034 -13.537 9.974 1.00 88.69 598 GLY A O 1
ATOM 4676 N N . PRO A 1 599 ? -0.734 -15.643 9.641 1.00 93.44 599 PRO A N 1
ATOM 4677 C CA . PRO A 1 599 ? 0.328 -16.047 8.724 1.00 93.44 599 PRO A CA 1
ATOM 4678 C C . PRO A 1 599 ? 0.422 -15.142 7.490 1.00 93.44 599 PRO A C 1
ATOM 4680 O O . PRO A 1 599 ? -0.594 -14.774 6.898 1.00 93.44 599 PRO A O 1
ATOM 4683 N N . ARG A 1 600 ? 1.646 -14.808 7.069 1.00 93.75 600 ARG A N 1
ATOM 4684 C CA . ARG A 1 600 ? 1.920 -14.050 5.838 1.00 93.75 600 ARG A CA 1
ATOM 4685 C C . ARG A 1 600 ? 2.922 -14.792 4.965 1.00 93.75 600 ARG A C 1
ATOM 4687 O O . ARG A 1 600 ? 3.996 -15.161 5.435 1.00 93.75 600 ARG A O 1
ATOM 4694 N N . ARG A 1 601 ? 2.583 -14.962 3.686 1.00 95.56 601 ARG A N 1
ATOM 4695 C CA . ARG A 1 601 ? 3.500 -15.496 2.673 1.00 95.56 601 ARG A CA 1
ATOM 4696 C C . ARG A 1 601 ? 4.356 -14.370 2.118 1.00 95.56 601 ARG A C 1
ATOM 4698 O O . ARG A 1 601 ? 3.828 -13.334 1.712 1.00 95.56 601 ARG A O 1
ATOM 4705 N N . LEU A 1 602 ? 5.658 -14.594 2.088 1.00 95.44 602 LEU A N 1
ATOM 4706 C CA . LEU A 1 602 ? 6.666 -13.658 1.619 1.00 95.44 602 LEU A CA 1
ATOM 4707 C C . LEU A 1 602 ? 7.434 -14.276 0.464 1.00 95.44 602 LEU A C 1
ATOM 4709 O O . LEU A 1 602 ? 7.591 -15.495 0.409 1.00 95.44 602 LEU A O 1
ATOM 4713 N N . ARG A 1 603 ? 7.928 -13.430 -0.434 1.00 93.94 603 ARG A N 1
ATOM 4714 C CA . ARG A 1 603 ? 8.775 -13.829 -1.551 1.00 93.94 603 ARG A CA 1
ATOM 4715 C C . ARG A 1 603 ? 9.908 -12.827 -1.715 1.00 93.94 603 ARG A C 1
ATOM 4717 O O . ARG A 1 603 ? 9.636 -11.648 -1.899 1.00 93.94 603 ARG A O 1
ATOM 4724 N N . CYS A 1 604 ? 11.155 -13.279 -1.679 1.00 94.06 604 CYS A N 1
ATOM 4725 C CA . CYS A 1 604 ? 12.272 -12.473 -2.178 1.00 94.06 604 CYS A CA 1
ATOM 4726 C C . CYS A 1 604 ? 12.489 -12.791 -3.652 1.00 94.06 604 CYS A C 1
ATOM 4728 O O . CYS A 1 604 ? 12.565 -13.969 -3.981 1.00 94.06 604 CYS A O 1
ATOM 4730 N N . GLU A 1 605 ? 12.624 -11.782 -4.504 1.00 92.25 605 GLU A N 1
ATOM 4731 C CA . GLU A 1 605 ? 12.971 -11.898 -5.923 1.00 92.25 605 GLU A CA 1
ATOM 4732 C C . GLU A 1 605 ? 14.334 -11.238 -6.160 1.00 92.25 605 GLU A C 1
ATOM 4734 O O . GLU A 1 605 ? 14.579 -10.129 -5.684 1.00 92.25 605 GLU A O 1
ATOM 4739 N N . VAL A 1 606 ? 15.242 -11.945 -6.839 1.00 87.62 606 VAL A N 1
ATOM 4740 C CA . VAL A 1 606 ? 16.631 -11.514 -7.065 1.00 87.62 606 VAL A CA 1
ATOM 4741 C C . VAL A 1 606 ? 16.906 -11.363 -8.558 1.00 87.62 606 VAL A C 1
ATOM 4743 O O . VAL A 1 606 ? 16.749 -12.325 -9.311 1.00 87.62 606 VAL A O 1
ATOM 4746 N N . THR A 1 607 ? 17.415 -10.197 -8.953 1.00 79.19 607 THR A N 1
ATOM 4747 C CA . THR A 1 607 ? 17.800 -9.861 -10.329 1.00 79.19 607 THR A CA 1
ATOM 4748 C C . THR A 1 607 ? 19.233 -9.313 -10.347 1.00 79.19 607 THR A C 1
ATOM 4750 O O . THR A 1 607 ? 19.511 -8.334 -9.659 1.00 79.19 607 THR A O 1
ATOM 4753 N N . PRO A 1 608 ? 20.180 -9.903 -11.097 1.00 68.75 608 PRO A N 1
ATOM 4754 C CA . PRO A 1 608 ? 21.533 -9.358 -11.225 1.00 68.75 608 PRO A CA 1
ATOM 4755 C C . PRO A 1 608 ? 21.577 -7.960 -11.832 1.00 68.75 608 PRO A C 1
ATOM 4757 O O . PRO A 1 608 ? 20.919 -7.706 -12.836 1.00 68.75 608 PRO A O 1
ATOM 4760 N N . ILE A 1 609 ? 22.424 -7.094 -11.276 1.00 65.75 609 ILE A N 1
ATOM 4761 C CA . ILE A 1 609 ? 22.819 -5.832 -11.905 1.00 65.75 609 ILE A CA 1
ATOM 4762 C C . ILE A 1 609 ? 24.102 -6.152 -12.674 1.00 65.75 609 ILE A C 1
ATOM 4764 O O . ILE A 1 609 ? 25.079 -6.547 -12.045 1.00 65.75 609 ILE A O 1
ATOM 4768 N N . ALA A 1 610 ? 24.041 -6.101 -14.009 1.00 50.19 610 ALA A N 1
ATOM 4769 C CA . ALA A 1 610 ? 25.121 -6.332 -14.983 1.00 50.19 610 ALA A CA 1
ATOM 4770 C C . ALA A 1 610 ? 26.469 -6.838 -14.405 1.00 50.19 610 ALA A C 1
ATOM 4772 O O . ALA A 1 610 ? 27.249 -6.081 -13.835 1.00 50.19 610 ALA A O 1
ATOM 4773 N N . VAL A 1 611 ? 26.777 -8.127 -14.583 1.00 46.47 611 VAL A N 1
ATOM 4774 C CA . VAL A 1 611 ? 28.101 -8.681 -14.235 1.00 46.47 611 VAL A CA 1
ATOM 4775 C C . VAL A 1 611 ? 29.053 -8.443 -15.402 1.00 46.47 611 VAL A C 1
ATOM 4777 O O . VAL A 1 611 ? 28.693 -8.756 -16.541 1.00 46.47 611 VAL A O 1
ATOM 4780 N N . GLU A 1 612 ? 30.273 -7.975 -15.121 1.00 38.97 612 GLU A N 1
ATOM 4781 C CA . GLU A 1 612 ? 31.386 -7.998 -16.075 1.00 38.97 612 GLU A CA 1
ATOM 4782 C C . GLU A 1 612 ? 31.578 -9.429 -16.608 1.00 38.97 612 GLU A C 1
ATOM 4784 O O . GLU A 1 612 ? 32.073 -10.330 -15.927 1.00 38.97 612 GLU A O 1
ATOM 4789 N N . ALA A 1 613 ? 31.144 -9.656 -17.847 1.00 41.38 613 ALA A N 1
ATOM 4790 C CA . ALA A 1 613 ? 31.195 -10.944 -18.522 1.00 41.38 613 ALA A CA 1
ATOM 4791 C C . ALA A 1 613 ? 32.610 -11.242 -19.040 1.00 41.38 613 ALA A C 1
ATOM 4793 O O . ALA A 1 613 ? 32.838 -11.346 -20.242 1.00 41.38 613 ALA A O 1
ATOM 4794 N N . ALA A 1 614 ? 33.579 -11.386 -18.141 1.00 38.00 614 ALA A N 1
ATOM 4795 C CA . ALA A 1 614 ? 34.847 -12.032 -18.443 1.00 38.00 614 ALA A CA 1
ATOM 4796 C C . ALA A 1 614 ? 35.514 -12.469 -17.140 1.00 38.00 614 ALA A C 1
ATOM 4798 O O . ALA A 1 614 ? 36.119 -11.653 -16.460 1.00 38.00 614 ALA A O 1
ATOM 4799 N N . LEU A 1 615 ? 35.431 -13.776 -16.860 1.00 40.19 615 LEU A N 1
ATOM 4800 C CA . LEU A 1 615 ? 36.243 -14.606 -15.954 1.00 40.19 615 LEU A CA 1
ATOM 4801 C C . LEU A 1 615 ? 35.358 -15.376 -14.969 1.00 40.19 615 LEU A C 1
ATOM 4803 O O . LEU A 1 615 ? 34.548 -14.827 -14.234 1.00 40.19 615 LEU A O 1
ATOM 4807 N N . THR A 1 616 ? 35.584 -16.685 -14.891 1.00 43.84 616 THR A N 1
ATOM 4808 C CA . THR A 1 616 ? 35.056 -17.629 -13.887 1.00 43.84 616 THR A CA 1
ATOM 4809 C C . THR A 1 616 ? 35.544 -17.334 -12.453 1.00 43.84 616 THR A C 1
ATOM 4811 O O . THR A 1 616 ? 35.628 -18.233 -11.622 1.00 43.84 616 THR A O 1
ATOM 4814 N N . TRP A 1 617 ? 35.910 -16.080 -12.183 1.00 52.75 617 TRP A N 1
ATOM 4815 C CA . TRP A 1 617 ? 36.649 -15.580 -11.030 1.00 52.75 617 TRP A CA 1
ATOM 4816 C C . TRP A 1 617 ? 36.123 -14.196 -10.634 1.00 52.75 617 TRP A C 1
ATOM 4818 O O . TRP A 1 617 ? 36.882 -13.242 -10.505 1.00 52.75 617 TRP A O 1
ATOM 4828 N N . VAL A 1 618 ? 34.804 -14.079 -10.487 1.00 63.34 618 VAL A N 1
ATOM 4829 C CA . VAL A 1 618 ? 34.165 -12.842 -10.035 1.00 63.34 618 VAL A CA 1
ATOM 4830 C C . VAL A 1 618 ? 34.372 -12.704 -8.525 1.00 63.34 618 VAL A C 1
ATOM 4832 O O . VAL A 1 618 ? 34.012 -13.601 -7.755 1.00 63.34 618 VAL A O 1
ATOM 4835 N N . SER A 1 619 ? 34.983 -11.597 -8.104 1.00 71.94 619 SER A N 1
ATOM 4836 C CA . SER A 1 619 ? 35.250 -11.290 -6.695 1.00 71.94 619 SER A CA 1
ATOM 4837 C C . SER A 1 619 ? 34.178 -10.409 -6.051 1.00 71.94 619 SER A C 1
ATOM 4839 O O . SER A 1 619 ? 34.126 -10.363 -4.823 1.00 71.94 619 SER A O 1
ATOM 4841 N N . ASN A 1 620 ? 33.314 -9.755 -6.838 1.00 80.88 620 ASN A N 1
ATOM 4842 C CA . ASN A 1 620 ? 32.192 -8.940 -6.369 1.00 80.88 620 ASN A CA 1
ATOM 4843 C C . ASN A 1 620 ? 30.981 -8.982 -7.326 1.00 80.88 620 ASN A C 1
ATOM 4845 O O . ASN A 1 620 ? 31.124 -9.163 -8.527 1.00 80.88 620 ASN A O 1
ATOM 4849 N N . VAL A 1 621 ? 29.766 -8.869 -6.789 1.00 83.00 621 VAL A N 1
ATOM 4850 C CA . VAL A 1 621 ? 28.502 -8.924 -7.540 1.00 83.00 621 VAL A CA 1
ATOM 4851 C C . VAL A 1 621 ? 27.518 -7.937 -6.922 1.00 83.00 621 VAL A C 1
ATOM 4853 O O . VAL A 1 621 ? 27.359 -7.916 -5.705 1.00 83.00 621 VAL A O 1
ATOM 4856 N N . ALA A 1 622 ? 26.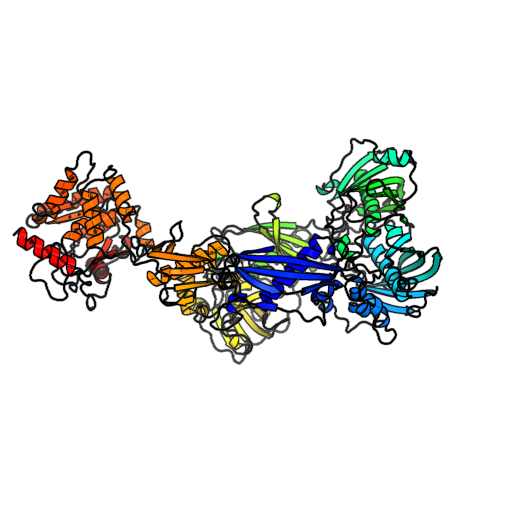817 -7.159 -7.744 1.00 84.69 622 ALA A N 1
ATOM 4857 C CA . ALA A 1 622 ? 25.681 -6.349 -7.310 1.00 84.69 622 ALA A CA 1
ATOM 4858 C C . ALA A 1 622 ? 24.367 -6.959 -7.822 1.00 84.69 622 ALA A C 1
ATOM 4860 O O . ALA A 1 622 ? 24.277 -7.402 -8.965 1.00 84.69 622 ALA A O 1
ATOM 4861 N N . LEU A 1 623 ? 23.347 -7.001 -6.969 1.00 86.62 623 LEU A N 1
ATOM 4862 C CA . LEU A 1 623 ? 22.034 -7.574 -7.265 1.00 86.62 623 LEU A CA 1
ATOM 4863 C C . LEU A 1 623 ? 20.938 -6.590 -6.859 1.00 86.62 623 LEU A C 1
ATOM 4865 O O . LEU A 1 623 ? 21.011 -5.998 -5.785 1.00 86.62 623 LEU A O 1
ATOM 4869 N N . THR A 1 624 ? 19.887 -6.478 -7.659 1.00 89.19 624 THR A N 1
ATOM 4870 C CA . THR A 1 624 ? 18.608 -5.919 -7.223 1.00 89.19 624 THR A CA 1
ATOM 4871 C C . THR A 1 624 ? 17.831 -7.024 -6.521 1.00 89.19 624 THR A C 1
ATOM 4873 O O . THR A 1 624 ? 17.629 -8.100 -7.082 1.00 89.19 624 THR A O 1
ATOM 4876 N N . VAL A 1 625 ? 17.406 -6.783 -5.282 1.00 93.44 625 VAL A N 1
ATOM 4877 C CA . VAL A 1 625 ? 16.610 -7.741 -4.506 1.00 93.44 625 VAL A CA 1
ATOM 4878 C C . VAL A 1 625 ? 15.355 -7.057 -3.987 1.00 93.44 625 VAL A C 1
ATOM 4880 O O . VAL A 1 625 ? 15.448 -6.015 -3.331 1.00 93.44 625 VAL A O 1
ATOM 4883 N N . SER A 1 626 ? 14.198 -7.658 -4.250 1.00 94.12 626 SER A N 1
ATOM 4884 C CA . SER A 1 626 ? 12.885 -7.187 -3.805 1.00 94.12 626 SER A CA 1
ATOM 4885 C C . SER A 1 626 ? 12.242 -8.183 -2.851 1.00 94.12 626 SER A C 1
ATOM 4887 O O . SER A 1 626 ? 12.253 -9.379 -3.109 1.00 94.12 626 SER A O 1
ATOM 4889 N N . LEU A 1 627 ? 11.652 -7.693 -1.763 1.00 96.00 627 LEU A N 1
ATOM 4890 C CA . LEU A 1 627 ? 10.789 -8.466 -0.874 1.00 96.00 627 LEU A CA 1
ATOM 4891 C C . LEU A 1 627 ? 9.332 -8.129 -1.194 1.00 96.00 627 LEU A C 1
ATOM 4893 O O . LEU A 1 627 ? 8.940 -6.961 -1.169 1.00 96.00 627 LEU A O 1
ATOM 4897 N N . LEU A 1 628 ? 8.534 -9.156 -1.458 1.00 94.50 628 LEU A N 1
ATOM 4898 C CA . LEU A 1 628 ? 7.116 -9.078 -1.767 1.00 94.50 628 LEU A CA 1
ATOM 4899 C C . LEU A 1 628 ? 6.295 -9.835 -0.717 1.00 94.50 628 LEU A C 1
ATOM 4901 O O . LEU A 1 628 ? 6.757 -10.818 -0.134 1.00 94.50 628 LEU A O 1
ATOM 4905 N N . VAL A 1 629 ? 5.052 -9.406 -0.508 1.00 94.31 629 VAL A N 1
ATOM 4906 C CA . VAL A 1 629 ? 4.070 -10.067 0.362 1.00 94.31 629 VAL A CA 1
ATOM 4907 C C . VAL A 1 629 ? 2.861 -10.513 -0.450 1.00 94.31 629 VAL A C 1
ATOM 4909 O O . VAL A 1 629 ? 2.400 -9.799 -1.338 1.00 94.31 629 VAL A O 1
ATOM 4912 N N . TRP A 1 630 ? 2.337 -11.698 -0.152 1.00 92.12 630 TRP A N 1
ATOM 4913 C CA . TRP A 1 630 ? 1.090 -12.164 -0.745 1.00 92.12 630 TRP A CA 1
ATOM 4914 C C . TRP A 1 630 ? -0.091 -11.352 -0.218 1.00 92.12 630 TRP A C 1
ATOM 4916 O O . TRP A 1 630 ? -0.297 -11.243 0.997 1.00 92.12 630 TRP A O 1
ATOM 4926 N N . ARG A 1 631 ? -0.890 -10.823 -1.139 1.00 84.06 631 ARG A N 1
ATOM 4927 C CA . ARG A 1 631 ? -2.153 -10.164 -0.842 1.00 84.06 631 ARG A CA 1
ATOM 4928 C C . ARG A 1 631 ? -3.301 -11.005 -1.385 1.00 84.06 631 ARG A C 1
ATOM 4930 O O . ARG A 1 631 ? -3.441 -11.148 -2.598 1.00 84.06 631 ARG A O 1
ATOM 4937 N N . ASP A 1 632 ? -4.161 -11.459 -0.481 1.00 76.88 632 ASP A N 1
ATOM 4938 C CA . ASP A 1 632 ? -5.441 -12.064 -0.837 1.00 76.88 632 ASP A CA 1
ATOM 4939 C C . ASP A 1 632 ? -6.442 -10.985 -1.279 1.00 76.88 632 ASP A C 1
ATOM 4941 O O . ASP A 1 632 ? -6.591 -9.936 -0.639 1.00 76.88 632 ASP A O 1
ATOM 4945 N N . ALA A 1 633 ? -7.127 -11.234 -2.389 1.00 73.56 633 ALA A N 1
ATOM 4946 C CA . ALA A 1 633 ? -8.246 -10.441 -2.875 1.00 73.56 633 ALA A CA 1
ATOM 4947 C C . ALA A 1 633 ? -9.554 -11.255 -2.796 1.00 73.56 633 ALA A C 1
ATOM 4949 O O . ALA A 1 633 ? -9.504 -12.481 -2.720 1.00 73.56 633 ALA A O 1
ATOM 4950 N N . PRO A 1 634 ? -10.738 -10.606 -2.822 1.00 67.69 634 PRO A N 1
ATOM 4951 C CA . PRO A 1 634 ? -12.022 -11.316 -2.809 1.00 67.69 634 PRO A CA 1
ATOM 4952 C C . PRO A 1 634 ? -12.212 -12.295 -3.979 1.00 67.69 634 PRO A C 1
ATOM 4954 O O . PRO A 1 634 ? -13.042 -13.195 -3.885 1.00 67.69 634 PRO A O 1
ATOM 4957 N N . SER A 1 635 ? -11.467 -12.107 -5.070 1.00 61.31 635 SER A N 1
ATOM 4958 C CA . SER A 1 635 ? -11.405 -13.009 -6.214 1.00 61.31 635 SER A CA 1
ATOM 4959 C C . SER A 1 635 ? -9.960 -13.460 -6.454 1.00 61.31 635 SER A C 1
ATOM 4961 O O . SER A 1 635 ? -9.025 -12.659 -6.377 1.00 61.31 635 SER A O 1
ATOM 4963 N N . ASP A 1 636 ? -9.774 -14.754 -6.727 1.00 65.44 636 ASP A N 1
ATOM 4964 C CA . ASP A 1 636 ? -8.448 -15.384 -6.824 1.00 65.44 636 ASP A CA 1
ATOM 4965 C C . ASP A 1 636 ? -7.570 -14.793 -7.939 1.00 65.44 636 ASP A C 1
ATOM 4967 O O . ASP A 1 636 ? -6.348 -14.772 -7.816 1.00 65.44 636 ASP A O 1
ATOM 4971 N N . ASP A 1 637 ? -8.178 -14.264 -9.001 1.00 62.97 637 ASP A N 1
ATOM 4972 C CA . ASP A 1 637 ? -7.508 -13.616 -10.134 1.00 62.97 637 ASP A CA 1
ATOM 4973 C C . ASP A 1 637 ? -6.860 -12.266 -9.784 1.00 62.97 637 ASP A C 1
ATOM 4975 O O . ASP A 1 637 ? -5.962 -11.809 -10.490 1.00 62.97 637 ASP A O 1
ATOM 4979 N N . LEU A 1 638 ? -7.283 -11.634 -8.684 1.00 63.59 638 LEU A N 1
ATOM 4980 C CA . LEU A 1 638 ? -6.732 -10.367 -8.196 1.00 63.59 638 LEU A CA 1
ATOM 4981 C C . LEU A 1 638 ? -5.676 -10.553 -7.090 1.00 63.59 638 LEU A C 1
ATOM 4983 O O . LEU A 1 638 ? -4.983 -9.586 -6.735 1.00 63.59 638 LEU A O 1
ATOM 4987 N N . SER A 1 639 ? -5.549 -11.771 -6.553 1.00 75.75 639 SER A N 1
ATOM 4988 C CA . SER A 1 639 ? -4.560 -12.132 -5.534 1.00 75.75 639 SER A CA 1
ATOM 4989 C C . SER A 1 639 ? -3.167 -12.226 -6.151 1.00 75.75 639 SER A C 1
ATOM 4991 O O . SER A 1 639 ? -2.955 -12.905 -7.154 1.00 75.75 639 SER A O 1
ATOM 4993 N N . ARG A 1 640 ? -2.194 -11.528 -5.565 1.00 87.50 640 ARG A N 1
ATOM 4994 C CA . ARG A 1 640 ? -0.830 -11.453 -6.108 1.00 87.50 640 ARG A CA 1
ATOM 4995 C C . ARG A 1 640 ? 0.185 -11.079 -5.039 1.00 87.50 640 ARG A C 1
ATOM 4997 O O . ARG A 1 640 ? -0.172 -10.606 -3.961 1.00 87.50 640 ARG A O 1
ATOM 5004 N N . PHE A 1 641 ? 1.459 -11.272 -5.360 1.00 89.25 641 PHE A N 1
ATOM 5005 C CA . PHE A 1 641 ? 2.552 -10.699 -4.585 1.00 89.25 641 PHE A CA 1
ATOM 5006 C C . PHE A 1 641 ? 2.666 -9.198 -4.879 1.00 89.25 641 PHE A C 1
ATOM 5008 O O . PHE A 1 641 ? 2.701 -8.793 -6.039 1.00 89.25 641 PHE A O 1
ATOM 5015 N N . GLU A 1 642 ? 2.710 -8.380 -3.831 1.00 88.19 642 GLU A N 1
ATOM 5016 C CA . GLU A 1 642 ? 2.949 -6.937 -3.914 1.00 88.19 642 GLU A CA 1
ATOM 5017 C C . GLU A 1 642 ? 4.305 -6.609 -3.265 1.00 88.19 642 GLU A C 1
ATOM 5019 O O . GLU A 1 642 ? 4.606 -7.143 -2.192 1.00 88.19 642 GLU A O 1
ATOM 5024 N N . PRO A 1 643 ? 5.145 -5.764 -3.887 1.00 89.50 643 PRO A N 1
ATOM 5025 C CA . PRO A 1 643 ? 6.424 -5.372 -3.306 1.00 89.50 643 PRO A CA 1
ATOM 5026 C C . PRO A 1 643 ? 6.225 -4.575 -2.012 1.00 89.50 643 PRO A C 1
ATOM 5028 O O . PRO A 1 643 ? 5.344 -3.727 -1.916 1.00 89.50 643 PRO A O 1
ATOM 5031 N N . ILE A 1 644 ? 7.068 -4.840 -1.012 1.00 92.44 644 ILE A N 1
ATOM 5032 C CA . ILE A 1 644 ? 7.117 -4.076 0.246 1.00 92.44 644 ILE A CA 1
ATOM 5033 C C . ILE A 1 644 ? 8.462 -3.381 0.461 1.00 92.44 644 ILE A C 1
ATOM 5035 O O . ILE A 1 644 ? 8.513 -2.369 1.160 1.00 92.44 644 ILE A O 1
ATOM 5039 N N . ALA A 1 645 ? 9.534 -3.881 -0.161 1.00 93.62 645 ALA A N 1
ATOM 5040 C CA . ALA A 1 645 ? 10.841 -3.235 -0.208 1.00 93.62 645 ALA A CA 1
ATOM 5041 C C . ALA A 1 645 ? 11.645 -3.713 -1.426 1.00 93.62 645 ALA A C 1
ATOM 5043 O O . ALA A 1 645 ? 11.552 -4.877 -1.807 1.00 93.62 645 ALA A O 1
ATOM 5044 N N . THR A 1 646 ? 12.485 -2.840 -1.977 1.00 91.12 646 THR A N 1
ATOM 5045 C CA . THR A 1 646 ? 13.503 -3.177 -2.989 1.00 91.12 646 THR A CA 1
ATOM 5046 C C . THR A 1 646 ? 14.845 -2.615 -2.537 1.00 91.12 646 THR A C 1
ATOM 5048 O O . THR A 1 646 ? 14.874 -1.633 -1.797 1.00 91.12 646 THR A O 1
ATOM 5051 N N . SER A 1 647 ? 15.941 -3.255 -2.938 1.00 93.69 647 SER A N 1
ATOM 5052 C CA . SER A 1 647 ? 17.300 -2.897 -2.536 1.00 93.69 647 SER A CA 1
ATOM 5053 C C . SER A 1 647 ? 18.335 -3.255 -3.591 1.00 93.69 647 SER A C 1
ATOM 5055 O O . SER A 1 647 ? 18.087 -4.105 -4.446 1.00 93.69 647 SER A O 1
ATOM 5057 N N . THR A 1 648 ? 19.520 -2.668 -3.457 1.00 93.38 648 THR A N 1
ATOM 5058 C CA . THR A 1 648 ? 20.738 -3.140 -4.115 1.00 93.38 648 THR A CA 1
ATOM 5059 C C . THR A 1 648 ? 21.610 -3.866 -3.093 1.00 93.38 648 THR A C 1
ATOM 5061 O O . THR A 1 648 ? 22.107 -3.257 -2.149 1.00 93.38 648 THR A O 1
ATOM 5064 N N . VAL A 1 649 ? 21.828 -5.165 -3.279 1.00 95.00 649 VAL A N 1
ATOM 5065 C CA . VAL A 1 649 ? 22.692 -5.998 -2.434 1.00 95.00 649 VAL A CA 1
ATOM 5066 C C . VAL A 1 649 ? 24.030 -6.197 -3.140 1.00 95.00 649 VAL A C 1
ATOM 5068 O O . VAL A 1 649 ? 24.071 -6.714 -4.255 1.00 95.00 649 VAL A O 1
ATOM 5071 N N . ARG A 1 650 ? 25.132 -5.808 -2.494 1.00 92.75 650 ARG A N 1
ATOM 5072 C CA . ARG A 1 650 ? 26.498 -6.017 -2.995 1.00 92.75 650 ARG A CA 1
ATOM 5073 C C . ARG A 1 650 ? 27.163 -7.143 -2.221 1.00 92.75 650 ARG A C 1
ATOM 5075 O O . ARG A 1 650 ? 27.250 -7.097 -0.992 1.00 92.75 650 ARG A O 1
ATOM 5082 N N . LEU A 1 651 ? 27.618 -8.154 -2.945 1.00 92.44 651 LEU A N 1
ATOM 5083 C CA . LEU A 1 651 ? 28.304 -9.326 -2.425 1.00 92.44 651 LEU A CA 1
ATOM 5084 C C . LEU A 1 651 ? 29.756 -9.295 -2.890 1.00 92.44 651 LEU A C 1
ATOM 5086 O O . LEU A 1 651 ? 30.032 -8.912 -4.022 1.00 92.44 651 LEU A O 1
ATOM 5090 N N . ALA A 1 652 ? 30.678 -9.736 -2.046 1.00 90.56 652 ALA A N 1
ATOM 5091 C CA . ALA A 1 652 ? 32.097 -9.805 -2.374 1.00 90.56 652 ALA A CA 1
ATOM 5092 C C . ALA A 1 652 ? 32.731 -11.087 -1.823 1.00 90.56 652 ALA A C 1
ATOM 5094 O O . ALA A 1 652 ? 32.090 -11.853 -1.106 1.00 90.56 652 ALA A O 1
ATOM 5095 N N . ARG A 1 653 ? 33.988 -11.348 -2.179 1.00 86.44 653 ARG A N 1
ATOM 5096 C CA . ARG A 1 653 ? 34.796 -12.446 -1.619 1.00 86.44 653 ARG A CA 1
ATOM 5097 C C . ARG A 1 653 ? 35.644 -12.015 -0.423 1.00 86.44 653 ARG A C 1
ATOM 5099 O O . ARG A 1 653 ? 36.137 -12.876 0.283 1.00 86.44 653 ARG A O 1
ATOM 5106 N N . GLY A 1 654 ? 35.763 -10.711 -0.184 1.00 88.56 654 GLY A N 1
ATOM 5107 C CA . GLY A 1 654 ? 36.459 -10.128 0.956 1.00 88.56 654 GLY A CA 1
ATOM 5108 C C . GLY A 1 654 ? 35.846 -8.783 1.332 1.00 88.56 654 GLY A C 1
ATOM 5109 O O . GLY A 1 654 ? 35.120 -8.183 0.540 1.00 88.56 654 GLY A O 1
ATOM 5110 N N . TYR A 1 655 ? 36.120 -8.329 2.550 1.00 89.94 655 TYR A N 1
ATOM 5111 C CA . TYR A 1 655 ? 35.655 -7.036 3.044 1.00 89.94 655 TYR A CA 1
ATOM 5112 C C . TYR A 1 655 ? 36.592 -5.909 2.599 1.00 89.94 655 TYR A C 1
ATOM 5114 O O . TYR A 1 655 ? 37.810 -6.084 2.599 1.00 89.94 655 TYR A O 1
ATOM 5122 N N . GLY A 1 656 ? 36.022 -4.758 2.237 1.00 87.75 656 GLY A N 1
ATOM 5123 C CA . GLY A 1 656 ? 36.788 -3.544 1.954 1.00 87.75 656 GLY A CA 1
ATOM 5124 C C . GLY A 1 656 ? 37.389 -2.905 3.211 1.00 87.75 656 GLY A C 1
ATOM 5125 O O . GLY A 1 656 ? 37.127 -3.331 4.339 1.00 87.75 656 GLY A O 1
ATOM 5126 N N . ASP A 1 657 ? 38.174 -1.844 3.018 1.00 91.06 657 ASP A N 1
ATOM 5127 C CA . ASP A 1 657 ? 38.768 -1.096 4.127 1.00 91.06 657 ASP A CA 1
ATOM 5128 C C . ASP A 1 657 ? 37.699 -0.295 4.899 1.00 91.06 657 ASP A C 1
ATOM 5130 O O . ASP A 1 657 ? 36.931 0.461 4.289 1.00 91.06 657 ASP A O 1
ATOM 5134 N N . PRO A 1 658 ? 37.632 -0.413 6.240 1.00 93.12 658 PRO A N 1
ATOM 5135 C CA . PRO A 1 658 ? 36.662 0.325 7.034 1.00 93.12 658 PRO A CA 1
ATOM 5136 C C . PRO A 1 658 ? 37.012 1.818 7.125 1.00 93.12 658 PRO A C 1
ATOM 5138 O O . PRO A 1 658 ? 38.186 2.175 7.269 1.00 93.12 658 PRO A O 1
ATOM 5141 N N . PRO A 1 659 ? 36.012 2.722 7.139 1.00 92.06 659 PRO A N 1
ATOM 5142 C CA . PRO A 1 659 ? 36.242 4.112 7.503 1.00 92.06 659 PRO A CA 1
ATOM 5143 C C . PRO A 1 659 ? 36.722 4.231 8.961 1.00 92.06 659 PRO A C 1
ATOM 5145 O O . PRO A 1 659 ? 36.512 3.318 9.768 1.00 92.06 659 PRO A O 1
ATOM 5148 N N . PRO A 1 660 ? 37.312 5.379 9.346 1.00 92.44 660 PRO A N 1
ATOM 5149 C CA . PRO A 1 660 ? 37.701 5.628 10.728 1.00 92.44 660 PRO A CA 1
ATOM 5150 C C . PRO A 1 660 ? 36.529 5.446 11.701 1.00 92.44 660 PRO A C 1
ATOM 5152 O O . PRO A 1 660 ? 35.427 5.961 11.481 1.00 92.44 660 PRO A O 1
ATOM 5155 N N . SER A 1 661 ? 36.788 4.737 12.799 1.00 93.69 661 SER A N 1
ATOM 5156 C CA . SER A 1 661 ? 35.827 4.558 13.883 1.00 93.69 661 SER A CA 1
ATOM 5157 C C . SER A 1 661 ? 35.614 5.850 14.663 1.00 93.69 661 SER A C 1
ATOM 5159 O O . SER A 1 661 ? 36.578 6.547 14.996 1.00 93.69 661 SER A O 1
ATOM 5161 N N . TRP A 1 662 ? 34.378 6.133 15.052 1.00 94.19 662 TRP A N 1
ATOM 5162 C CA . TRP A 1 662 ? 34.088 7.250 15.940 1.00 94.19 662 TRP A CA 1
ATOM 5163 C C . TRP A 1 662 ? 34.468 6.964 17.387 1.00 94.19 662 TRP A C 1
ATOM 5165 O O . TRP A 1 662 ? 34.318 5.857 17.903 1.00 94.19 662 TRP A O 1
ATOM 5175 N N . HIS A 1 663 ? 34.901 8.020 18.071 1.00 90.00 663 HIS A N 1
ATOM 5176 C CA . HIS A 1 663 ? 34.974 8.017 19.523 1.00 90.00 663 HIS A CA 1
ATOM 5177 C C . HIS A 1 663 ? 33.577 8.241 20.127 1.00 90.00 663 HIS A C 1
ATOM 5179 O O . HIS A 1 663 ? 32.781 8.985 19.538 1.00 90.00 663 HIS A O 1
ATOM 5185 N N . PRO A 1 664 ? 33.295 7.672 21.313 1.00 91.50 664 PRO A N 1
ATOM 5186 C CA . PRO A 1 664 ? 32.050 7.922 22.031 1.00 91.50 664 PRO A CA 1
ATOM 5187 C C . PRO A 1 664 ? 31.779 9.424 22.248 1.00 91.50 664 PRO A C 1
ATOM 5189 O O . PRO A 1 664 ? 32.735 10.172 22.499 1.00 91.50 664 PRO A O 1
ATOM 5192 N N . PRO A 1 665 ? 30.511 9.888 22.220 1.00 90.38 665 PRO A N 1
ATOM 5193 C CA . PRO A 1 665 ? 30.173 11.293 22.453 1.00 90.38 665 PRO A CA 1
ATOM 5194 C C . PRO A 1 665 ? 30.708 11.772 23.803 1.00 90.38 665 PRO A C 1
ATOM 5196 O O . PRO A 1 665 ? 30.576 11.074 24.812 1.00 90.38 665 PRO A O 1
ATOM 5199 N N . ARG A 1 666 ? 31.333 12.953 23.848 1.00 89.62 666 ARG A N 1
ATOM 5200 C CA . ARG A 1 666 ? 31.957 13.468 25.085 1.00 89.62 666 ARG A CA 1
ATOM 5201 C C . ARG A 1 666 ? 30.932 13.872 26.143 1.00 89.62 666 ARG A C 1
ATOM 5203 O O . ARG A 1 666 ? 31.235 13.816 27.327 1.00 89.62 666 ARG A O 1
ATOM 5210 N N . ASP A 1 667 ? 29.747 14.259 25.702 1.00 90.38 667 ASP A N 1
ATOM 5211 C CA . ASP A 1 667 ? 28.614 14.746 26.487 1.00 90.38 667 ASP A CA 1
ATOM 5212 C C . ASP A 1 667 ? 27.647 13.635 26.930 1.00 90.38 667 ASP A C 1
ATOM 5214 O O . ASP A 1 667 ? 26.630 13.920 27.556 1.00 90.38 667 ASP A O 1
ATOM 5218 N N . ARG A 1 668 ? 27.944 12.365 26.617 1.00 90.25 668 ARG A N 1
ATOM 5219 C CA . ARG A 1 668 ? 27.058 11.242 26.949 1.00 90.25 668 ARG A CA 1
ATOM 5220 C C . ARG A 1 668 ? 26.918 11.041 28.459 1.00 90.25 668 ARG A C 1
ATOM 5222 O O . ARG A 1 668 ? 27.911 11.018 29.188 1.00 90.25 668 ARG A O 1
ATOM 5229 N N . CYS A 1 669 ? 25.698 10.783 28.912 1.00 93.06 669 CYS A N 1
ATOM 5230 C CA . CYS A 1 669 ? 25.401 10.327 30.265 1.00 93.06 669 CYS A CA 1
ATOM 5231 C C . CYS A 1 669 ? 24.746 8.942 30.229 1.00 93.06 669 CYS A C 1
ATOM 5233 O O . CYS A 1 669 ? 24.098 8.579 29.247 1.00 93.06 669 CYS A O 1
ATOM 5235 N N . LYS A 1 670 ? 24.934 8.148 31.291 1.00 93.94 670 LYS A N 1
ATOM 5236 C CA . LYS A 1 670 ? 24.335 6.812 31.393 1.00 93.94 670 LYS A CA 1
ATOM 5237 C C . LYS A 1 670 ? 22.807 6.929 31.355 1.00 93.94 670 LYS A C 1
ATOM 5239 O O . LYS A 1 670 ? 22.227 7.640 32.173 1.00 93.94 670 LYS A O 1
ATOM 5244 N N . ALA A 1 671 ? 22.177 6.228 30.418 1.00 92.00 671 ALA A N 1
ATOM 5245 C CA . ALA A 1 671 ? 20.728 6.156 30.295 1.00 92.00 671 ALA A CA 1
ATOM 5246 C C . ALA A 1 671 ? 20.157 5.022 31.164 1.00 92.00 671 ALA A C 1
ATOM 5248 O O . ALA A 1 671 ? 20.873 4.104 31.571 1.00 92.00 671 ALA A O 1
ATOM 5249 N N . SER A 1 672 ? 18.858 5.101 31.462 1.00 90.25 672 SER A N 1
ATOM 5250 C CA . SER A 1 672 ? 18.118 3.978 32.045 1.00 90.25 672 SER A CA 1
ATOM 5251 C C . SER A 1 672 ? 17.889 2.888 30.996 1.00 90.25 672 SER A C 1
ATOM 5253 O O . SER A 1 672 ? 18.011 3.148 29.799 1.00 90.25 672 SER A O 1
ATOM 5255 N N . ASP A 1 673 ? 17.563 1.674 31.443 1.00 91.50 673 ASP A N 1
ATOM 5256 C CA . ASP A 1 673 ? 17.212 0.577 30.542 1.00 91.50 673 ASP A CA 1
ATOM 5257 C C . ASP A 1 673 ? 15.964 0.959 29.707 1.00 91.50 673 ASP A C 1
ATOM 5259 O O . ASP A 1 673 ? 14.871 1.163 30.264 1.00 91.50 673 ASP A O 1
ATOM 5263 N N . PRO A 1 674 ? 16.099 1.097 28.373 1.00 91.81 674 PRO A N 1
ATOM 5264 C CA . PRO A 1 674 ? 14.997 1.514 27.520 1.00 91.81 674 PRO A CA 1
ATOM 5265 C C . PRO A 1 674 ? 13.907 0.444 27.381 1.00 91.81 674 PRO A C 1
ATOM 5267 O O . PRO A 1 674 ? 12.762 0.805 27.103 1.00 91.81 674 PRO A O 1
ATOM 5270 N N . TYR A 1 675 ? 14.212 -0.839 27.615 1.00 92.06 675 TYR A N 1
ATOM 5271 C CA . TYR A 1 675 ? 13.212 -1.908 27.598 1.00 92.06 675 TYR A CA 1
ATOM 5272 C C . TYR A 1 675 ? 12.344 -1.855 28.855 1.00 92.06 675 TYR A C 1
ATOM 5274 O O . TYR A 1 675 ? 11.117 -1.883 28.769 1.00 92.06 675 TYR A O 1
ATOM 5282 N N . GLN A 1 676 ? 12.965 -1.708 30.031 1.00 88.81 676 GLN A N 1
ATOM 5283 C CA . GLN A 1 676 ? 12.230 -1.626 31.298 1.00 88.81 676 GLN A CA 1
ATOM 5284 C C . GLN A 1 676 ? 11.389 -0.345 31.388 1.00 88.81 676 GLN A C 1
ATOM 5286 O O . GLN A 1 676 ? 10.267 -0.370 31.894 1.00 88.81 676 GLN A O 1
ATOM 5291 N N . SER A 1 677 ? 11.913 0.775 30.882 1.00 86.38 677 SER A N 1
ATOM 5292 C CA . SER A 1 677 ? 11.196 2.056 30.864 1.00 86.38 677 SER A CA 1
ATOM 5293 C C . SER A 1 677 ? 10.138 2.168 29.758 1.00 86.38 677 SER A C 1
ATOM 5295 O O . SER A 1 677 ? 9.389 3.147 29.749 1.00 86.38 677 SER A O 1
ATOM 5297 N N . GLY A 1 678 ? 10.080 1.211 28.822 1.00 85.81 678 GLY A N 1
ATOM 5298 C CA . GLY A 1 678 ? 9.172 1.212 27.669 1.00 85.81 678 GLY A CA 1
ATOM 5299 C C . GLY A 1 678 ? 9.462 2.295 26.622 1.00 85.81 678 GLY A C 1
ATOM 5300 O O . GLY A 1 678 ? 8.559 2.666 25.868 1.00 85.81 678 GLY A O 1
ATOM 5301 N N . ALA A 1 679 ? 10.687 2.837 26.607 1.00 87.75 679 ALA A N 1
ATOM 5302 C CA . ALA A 1 679 ? 11.174 3.698 25.523 1.00 87.75 679 ALA A CA 1
ATOM 5303 C C . ALA A 1 679 ? 11.310 2.899 24.218 1.00 87.75 679 ALA A C 1
ATOM 5305 O O . ALA A 1 679 ? 11.002 3.391 23.137 1.00 87.75 679 ALA A O 1
ATOM 5306 N N . LEU A 1 680 ? 11.718 1.633 24.341 1.00 91.62 680 LEU A N 1
ATOM 5307 C CA . LEU A 1 680 ? 11.703 0.654 23.263 1.00 91.62 680 LEU A CA 1
ATOM 5308 C C . LEU A 1 680 ? 10.572 -0.346 23.483 1.00 91.62 680 LEU A C 1
ATOM 5310 O O . LEU A 1 680 ? 10.350 -0.825 24.593 1.00 91.62 680 LEU A O 1
ATOM 5314 N N . PHE A 1 681 ? 9.894 -0.698 22.395 1.00 91.25 681 PHE A N 1
ATOM 5315 C CA . PHE A 1 681 ? 8.756 -1.620 22.386 1.00 91.25 681 PHE A CA 1
ATOM 5316 C C . PHE A 1 681 ? 9.155 -3.099 22.232 1.00 91.25 681 PHE A C 1
ATOM 5318 O O . PHE A 1 681 ? 8.295 -3.974 22.126 1.00 91.25 681 PHE A O 1
ATOM 5325 N N . HIS A 1 682 ? 10.457 -3.371 22.184 1.00 94.38 682 HIS A N 1
ATOM 5326 C CA . HIS A 1 682 ? 11.028 -4.693 21.975 1.00 94.38 682 HIS A CA 1
ATOM 5327 C C . HIS A 1 682 ? 10.824 -5.595 23.200 1.00 94.38 682 HIS A C 1
ATOM 5329 O O . HIS A 1 682 ? 11.097 -5.198 24.334 1.00 94.38 682 HIS A O 1
ATOM 5335 N N . GLY A 1 683 ? 10.368 -6.821 22.967 1.00 93.62 683 GLY A N 1
ATOM 5336 C CA . GLY A 1 683 ? 10.284 -7.898 23.946 1.00 93.62 683 GLY A CA 1
ATOM 5337 C C . GLY A 1 683 ? 11.587 -8.704 24.056 1.00 93.62 683 GLY A C 1
ATOM 5338 O O . GLY A 1 683 ? 12.548 -8.441 23.323 1.00 93.62 683 GLY A O 1
ATOM 5339 N N . PRO A 1 684 ? 11.633 -9.698 24.964 1.00 94.75 684 PRO A N 1
ATOM 5340 C CA . PRO A 1 684 ? 12.857 -10.408 25.343 1.00 94.75 684 PRO A CA 1
ATOM 5341 C C . PRO A 1 684 ? 13.669 -11.006 24.188 1.00 94.75 684 PRO A C 1
ATOM 5343 O O . PRO A 1 684 ? 14.894 -11.069 24.278 1.00 94.75 684 PRO A O 1
ATOM 5346 N N . ALA A 1 685 ? 13.035 -11.422 23.087 1.00 95.38 685 ALA A N 1
ATOM 5347 C CA . ALA A 1 685 ? 13.735 -11.971 21.926 1.00 95.38 685 ALA A CA 1
ATOM 5348 C C . ALA A 1 685 ? 14.737 -10.982 21.287 1.00 95.38 685 ALA A C 1
ATOM 5350 O O . ALA A 1 685 ? 15.740 -11.422 20.713 1.00 95.38 685 ALA A O 1
ATOM 5351 N N . PHE A 1 686 ? 14.485 -9.674 21.417 1.00 95.56 686 PHE A N 1
ATOM 5352 C CA . PHE A 1 686 ? 15.265 -8.571 20.842 1.00 95.56 686 PHE A CA 1
ATOM 5353 C C . PHE A 1 686 ? 16.116 -7.809 21.876 1.00 95.56 686 PHE A C 1
ATOM 5355 O O . PHE A 1 686 ? 16.775 -6.827 21.534 1.00 95.56 686 PHE A O 1
ATOM 5362 N N . HIS A 1 687 ? 16.141 -8.232 23.145 1.00 95.25 687 HIS A N 1
ATOM 5363 C CA . HIS A 1 687 ? 16.906 -7.552 24.200 1.00 95.25 687 HIS A CA 1
ATOM 5364 C C . HIS A 1 687 ? 18.412 -7.809 24.059 1.00 95.25 687 HIS A C 1
ATOM 5366 O O . HIS A 1 687 ? 18.973 -8.703 24.685 1.00 95.25 687 HIS A O 1
ATOM 5372 N N . ARG A 1 688 ? 19.073 -7.003 23.220 1.00 93.62 688 ARG A N 1
ATOM 5373 C CA . ARG A 1 688 ? 20.525 -7.081 22.962 1.00 93.62 688 ARG A CA 1
ATOM 5374 C C . ARG A 1 688 ? 21.343 -6.082 23.778 1.00 93.62 688 ARG A C 1
ATOM 5376 O O . ARG A 1 688 ? 22.535 -6.272 23.963 1.00 93.62 688 ARG A O 1
ATOM 5383 N N . LEU A 1 689 ? 20.719 -5.004 24.236 1.00 95.25 689 LEU A N 1
ATOM 5384 C CA . LEU A 1 689 ? 21.391 -3.855 24.851 1.00 95.25 689 LEU A CA 1
ATOM 5385 C C . LEU A 1 689 ? 21.765 -4.139 26.310 1.00 95.25 689 LEU A C 1
ATOM 5387 O O . LEU A 1 689 ? 20.891 -4.429 27.120 1.00 95.25 689 LEU A O 1
ATOM 5391 N N . GLN A 1 690 ? 23.052 -4.025 26.634 1.00 95.19 690 GLN A N 1
ATOM 5392 C CA . GLN A 1 690 ? 23.605 -4.188 27.983 1.00 95.19 690 GLN A CA 1
ATOM 5393 C C . GLN A 1 690 ? 23.852 -2.836 28.662 1.00 95.19 690 GLN A C 1
ATOM 5395 O O . GLN A 1 690 ? 23.551 -2.658 29.841 1.00 95.19 690 GLN A O 1
ATOM 5400 N N . GLU A 1 691 ? 24.389 -1.869 27.914 1.00 95.94 691 GLU A N 1
ATOM 5401 C CA . GLU A 1 691 ? 24.653 -0.516 28.405 1.00 95.94 691 GLU A CA 1
ATOM 5402 C C . GLU A 1 691 ? 24.277 0.523 27.352 1.00 95.94 691 GLU A C 1
ATOM 5404 O O . GLU A 1 691 ? 24.520 0.325 26.164 1.00 95.94 691 GLU A O 1
ATOM 5409 N N . LEU A 1 692 ? 23.731 1.657 27.791 1.00 97.00 692 LEU A N 1
ATOM 5410 C CA . LEU A 1 692 ? 23.408 2.792 26.932 1.00 97.00 692 LEU A CA 1
ATOM 5411 C C . LEU A 1 692 ? 23.843 4.094 27.595 1.00 97.00 692 LEU A C 1
ATOM 5413 O O . LEU A 1 692 ? 23.579 4.334 28.774 1.00 97.00 692 LEU A O 1
ATOM 5417 N N . SER A 1 693 ? 24.493 4.953 26.821 1.00 96.44 693 SER A N 1
ATOM 5418 C CA . SER A 1 693 ? 24.748 6.343 27.181 1.00 96.44 693 SER A CA 1
ATOM 5419 C C . SER A 1 693 ? 24.317 7.267 26.049 1.00 96.44 693 SER A C 1
ATOM 5421 O O . SER A 1 693 ? 24.639 7.018 24.888 1.00 96.44 693 SER A O 1
ATOM 5423 N N . VAL A 1 694 ? 23.619 8.350 26.381 1.00 95.62 694 VAL A N 1
ATOM 5424 C CA . VAL A 1 694 ? 23.053 9.298 25.408 1.00 95.62 694 VAL A CA 1
ATOM 5425 C C . VAL A 1 694 ? 23.516 10.711 25.753 1.00 95.62 694 VAL A C 1
ATOM 5427 O O . VAL A 1 694 ? 23.528 11.091 26.921 1.00 95.62 694 VAL A O 1
ATOM 5430 N N . GLY A 1 695 ? 23.929 11.474 24.746 1.00 93.38 695 GLY A N 1
ATOM 5431 C CA . GLY A 1 695 ? 24.208 12.910 24.813 1.00 93.38 695 GLY A CA 1
ATOM 5432 C C . GLY A 1 695 ? 23.435 13.660 23.725 1.00 93.38 695 GLY A C 1
ATOM 5433 O O . GLY A 1 695 ? 22.731 13.041 22.926 1.00 93.38 695 GLY A O 1
ATOM 5434 N N . ALA A 1 696 ? 23.584 14.980 23.669 1.00 89.94 696 ALA A N 1
ATOM 5435 C CA . ALA A 1 696 ? 23.025 15.825 22.614 1.00 89.94 696 ALA A CA 1
ATOM 5436 C C . ALA A 1 696 ? 23.694 15.568 21.251 1.00 89.94 696 ALA A C 1
ATOM 5438 O O . ALA A 1 696 ? 23.059 15.712 20.213 1.00 89.94 696 ALA A O 1
ATOM 5439 N N . SER A 1 697 ? 24.968 15.151 21.240 1.00 86.38 697 SER A N 1
ATOM 5440 C CA . SER A 1 697 ? 25.704 14.872 19.995 1.00 86.38 697 SER A CA 1
ATOM 5441 C C . SER A 1 697 ? 25.567 13.432 19.465 1.00 86.38 697 SER A C 1
ATOM 5443 O O . SER A 1 697 ? 26.117 13.107 18.409 1.00 86.38 697 SER A O 1
ATOM 5445 N N . GLY A 1 698 ? 24.841 12.557 20.170 1.00 95.25 698 GLY A N 1
ATOM 5446 C CA . GLY A 1 698 ? 24.603 11.166 19.773 1.00 95.25 698 GLY A CA 1
ATOM 5447 C C . GLY A 1 698 ? 24.541 10.192 20.950 1.00 95.25 698 GLY A C 1
ATOM 5448 O O . GLY A 1 698 ? 24.461 10.595 22.110 1.00 95.25 698 GLY A O 1
ATOM 5449 N N . SER A 1 699 ? 24.617 8.892 20.667 1.00 97.31 699 SER A N 1
ATOM 5450 C CA . SER A 1 699 ? 24.634 7.835 21.687 1.00 97.31 699 SER A CA 1
ATOM 5451 C C . SER A 1 699 ? 25.757 6.819 21.478 1.00 97.31 699 SER A C 1
ATOM 5453 O O . SER A 1 699 ? 26.344 6.713 20.397 1.00 97.31 699 SER A O 1
ATOM 5455 N N . SER A 1 700 ? 26.062 6.103 22.560 1.00 97.38 700 SER A N 1
ATOM 5456 C CA . SER A 1 700 ? 26.998 4.982 22.621 1.00 97.38 700 SER A CA 1
ATOM 5457 C C . SER A 1 700 ? 26.324 3.838 23.378 1.00 97.38 700 SER A C 1
ATOM 5459 O O . SER A 1 700 ? 25.833 4.033 24.494 1.00 97.38 700 SER A O 1
ATOM 5461 N N . ALA A 1 701 ? 26.266 2.667 22.756 1.00 97.25 701 ALA A N 1
ATOM 5462 C CA . ALA A 1 701 ? 25.582 1.482 23.251 1.00 97.25 701 ALA A CA 1
ATOM 5463 C C . ALA A 1 701 ? 26.517 0.269 23.241 1.00 97.25 701 ALA A C 1
ATOM 5465 O O . ALA A 1 701 ? 27.363 0.134 22.360 1.00 97.25 701 ALA A O 1
ATOM 5466 N N . ILE A 1 702 ? 26.341 -0.628 24.206 1.00 97.12 702 ILE A N 1
ATOM 5467 C CA . ILE A 1 702 ? 27.019 -1.922 24.269 1.00 97.12 702 ILE A CA 1
ATOM 5468 C C . ILE A 1 702 ? 25.964 -3.012 24.109 1.00 97.12 702 ILE A C 1
ATOM 5470 O O . ILE A 1 702 ? 25.015 -3.069 24.890 1.00 97.12 702 ILE A O 1
ATOM 5474 N N . LEU A 1 703 ? 26.120 -3.854 23.090 1.00 97.00 703 LEU A N 1
ATOM 5475 C CA . LEU A 1 703 ? 25.183 -4.914 22.723 1.00 97.00 703 LEU A CA 1
ATOM 5476 C C . LEU A 1 703 ? 25.818 -6.299 22.906 1.00 97.00 703 LEU A C 1
ATOM 5478 O O . LEU A 1 703 ? 27.019 -6.460 22.698 1.00 97.00 703 LEU A O 1
ATOM 5482 N N . ASP A 1 704 ? 25.014 -7.309 23.226 1.00 95.62 704 ASP A N 1
ATOM 5483 C CA . ASP A 1 704 ? 25.406 -8.721 23.218 1.00 95.62 704 ASP A CA 1
ATOM 5484 C C . ASP A 1 704 ? 24.974 -9.398 21.911 1.00 95.62 704 ASP A C 1
ATOM 5486 O O . ASP A 1 704 ? 23.782 -9.508 21.604 1.00 95.62 704 ASP A O 1
ATOM 5490 N N . ALA A 1 705 ? 25.942 -9.895 21.143 1.00 93.12 705 ALA A N 1
ATOM 5491 C CA . ALA A 1 705 ? 25.678 -10.542 19.862 1.00 93.12 705 ALA A CA 1
ATOM 5492 C C . ALA A 1 705 ? 24.977 -11.915 19.976 1.00 93.12 705 ALA A C 1
ATOM 5494 O O . ALA A 1 705 ? 24.401 -12.379 18.990 1.00 93.12 705 ALA A O 1
ATOM 5495 N N . ALA A 1 706 ? 24.992 -12.567 21.148 1.00 89.56 706 ALA A N 1
ATOM 5496 C CA . ALA A 1 706 ? 24.491 -13.935 21.336 1.00 89.56 706 ALA A CA 1
ATOM 5497 C C . ALA A 1 706 ? 23.095 -14.032 21.984 1.00 89.56 706 ALA A C 1
ATOM 5499 O O . ALA A 1 706 ? 22.399 -15.024 21.770 1.00 89.56 706 ALA A O 1
ATOM 5500 N N . VAL A 1 707 ? 22.670 -13.043 22.774 1.00 87.75 707 VAL A N 1
ATOM 5501 C CA . VAL A 1 707 ? 21.480 -13.151 23.650 1.00 87.75 707 VAL A CA 1
ATOM 5502 C C . VAL A 1 707 ? 20.156 -12.920 22.924 1.00 87.75 707 VAL A C 1
ATOM 5504 O O . VAL A 1 707 ? 19.916 -11.830 22.440 1.00 87.75 707 VAL A O 1
ATOM 5507 N N . GLY A 1 708 ? 19.241 -13.888 22.924 1.00 87.12 708 GLY A N 1
ATOM 5508 C CA . GLY A 1 708 ? 17.879 -13.728 22.393 1.00 87.12 708 GLY A CA 1
ATOM 5509 C C . GLY A 1 708 ? 17.411 -14.972 21.640 1.00 87.12 708 GLY A C 1
ATOM 5510 O O . GLY A 1 708 ? 18.154 -15.944 21.519 1.00 87.12 708 GLY A O 1
ATOM 5511 N N . SER A 1 709 ? 16.175 -14.955 21.139 1.00 92.06 709 SER A N 1
ATOM 5512 C CA . SER A 1 709 ? 15.554 -16.099 20.442 1.00 92.06 709 SER A CA 1
ATOM 5513 C C . SER A 1 709 ? 15.188 -15.824 18.981 1.00 92.06 709 SER A C 1
ATOM 5515 O O . SER A 1 709 ? 14.730 -16.732 18.287 1.00 92.06 709 SER A O 1
ATOM 5517 N N . VAL A 1 710 ? 15.403 -14.596 18.497 1.00 94.62 710 VAL A N 1
ATOM 5518 C CA . VAL A 1 710 ? 15.245 -14.251 17.078 1.00 94.62 710 VAL A CA 1
ATOM 5519 C C . VAL A 1 710 ? 16.213 -15.103 16.237 1.00 94.62 710 VAL A C 1
ATOM 5521 O O . VAL A 1 710 ? 17.389 -15.211 16.607 1.00 94.62 710 VAL A O 1
ATOM 5524 N N . PRO A 1 711 ? 15.763 -15.703 15.116 1.00 92.75 711 PRO A N 1
ATOM 5525 C CA . PRO A 1 711 ? 16.628 -16.477 14.233 1.00 92.75 711 PRO A CA 1
ATOM 5526 C C . PRO A 1 711 ? 17.837 -15.659 13.781 1.00 92.75 711 PRO A C 1
ATOM 5528 O O . PRO A 1 711 ? 17.702 -14.482 13.470 1.00 92.75 711 PRO A O 1
ATOM 5531 N N . HIS A 1 712 ? 19.018 -16.270 13.700 1.00 92.81 712 HIS A N 1
ATOM 5532 C CA . HIS A 1 712 ? 20.238 -15.525 13.378 1.00 92.81 712 HIS A CA 1
ATOM 5533 C C . HIS A 1 712 ? 20.153 -14.835 12.003 1.00 92.81 712 HIS A C 1
ATOM 5535 O O . HIS A 1 712 ? 20.391 -13.640 11.901 1.00 92.81 712 HIS A O 1
ATOM 5541 N N . GLY A 1 713 ? 19.752 -15.541 10.945 1.00 91.50 713 GLY A N 1
ATOM 5542 C CA . GLY A 1 713 ? 19.759 -14.963 9.595 1.00 91.50 713 GLY A CA 1
ATOM 5543 C C . GLY A 1 713 ? 21.172 -14.800 9.019 1.00 91.50 713 GLY A C 1
ATOM 5544 O O . GLY A 1 713 ? 22.142 -15.327 9.579 1.00 91.50 713 GLY A O 1
ATOM 5545 N N . ALA A 1 714 ? 21.290 -14.105 7.886 1.00 93.75 714 ALA A N 1
ATOM 5546 C CA . ALA A 1 714 ? 22.552 -13.951 7.150 1.00 93.75 714 ALA A CA 1
ATOM 5547 C C . ALA A 1 714 ? 23.508 -12.916 7.768 1.00 93.75 714 ALA A C 1
ATOM 5549 O O . ALA A 1 714 ? 24.723 -13.065 7.668 1.00 93.75 714 ALA A O 1
ATOM 5550 N N . LEU A 1 715 ? 22.969 -11.887 8.417 1.00 95.50 715 LEU A N 1
ATOM 5551 C CA . LEU A 1 715 ? 23.683 -10.738 8.974 1.00 95.50 715 LEU A CA 1
ATOM 5552 C C . LEU A 1 715 ? 23.491 -10.582 10.492 1.00 95.50 715 LEU A C 1
ATOM 5554 O O . LEU A 1 715 ? 23.919 -9.578 11.056 1.00 95.50 715 LEU A O 1
ATOM 5558 N N . ASN A 1 716 ? 22.893 -11.574 11.163 1.00 95.19 716 ASN A N 1
ATOM 5559 C CA . ASN A 1 716 ? 22.416 -11.472 12.547 1.00 95.19 716 ASN A CA 1
ATOM 5560 C C . ASN A 1 716 ? 21.292 -10.428 12.680 1.00 95.19 716 ASN A C 1
ATOM 5562 O O . ASN A 1 716 ? 21.493 -9.347 13.232 1.00 95.19 716 ASN A O 1
ATOM 5566 N N . GLN A 1 717 ? 20.095 -10.750 12.172 1.00 95.81 717 GLN A N 1
ATOM 5567 C CA . GLN A 1 717 ? 18.973 -9.802 12.065 1.00 95.81 717 GLN A CA 1
ATOM 5568 C C . GLN A 1 717 ? 18.603 -9.132 13.397 1.00 95.81 717 GLN A C 1
ATOM 5570 O O . GLN A 1 717 ? 18.228 -7.966 13.427 1.00 95.81 717 GLN A O 1
ATOM 5575 N N . ALA A 1 718 ? 18.755 -9.852 14.508 1.00 95.12 718 ALA A N 1
ATOM 5576 C CA . ALA A 1 718 ? 18.470 -9.334 15.840 1.00 95.12 718 ALA A CA 1
ATOM 5577 C C . ALA A 1 718 ? 19.535 -8.348 16.328 1.00 95.12 718 ALA A C 1
ATOM 5579 O O . ALA A 1 718 ? 19.218 -7.385 17.019 1.00 95.12 718 ALA A O 1
ATOM 5580 N N . LEU A 1 719 ? 20.804 -8.597 15.989 1.00 96.50 719 LEU A N 1
ATOM 5581 C CA . LEU A 1 719 ? 21.890 -7.670 16.284 1.00 96.50 719 LEU A CA 1
ATOM 5582 C C . LEU A 1 719 ? 21.786 -6.420 15.410 1.00 96.50 719 LEU A C 1
ATOM 5584 O O . LEU A 1 719 ? 21.967 -5.331 15.942 1.00 96.50 719 LEU A O 1
ATOM 5588 N N . LEU A 1 720 ? 21.464 -6.566 14.117 1.00 96.69 720 LEU A N 1
ATOM 5589 C CA . LEU A 1 720 ? 21.204 -5.433 13.222 1.00 96.69 720 LEU A CA 1
ATOM 5590 C C . LEU A 1 720 ? 20.100 -4.529 13.769 1.00 96.69 720 LEU A C 1
ATOM 5592 O O . LEU A 1 720 ? 20.276 -3.315 13.810 1.00 96.69 720 LEU A O 1
ATOM 5596 N N . ASP A 1 721 ? 18.993 -5.119 14.217 1.00 97.00 721 ASP A N 1
ATOM 5597 C CA . ASP A 1 721 ? 17.906 -4.391 14.872 1.00 97.00 721 ASP A CA 1
ATOM 5598 C C . ASP A 1 721 ? 18.391 -3.721 16.169 1.00 97.00 721 ASP A C 1
ATOM 5600 O O . ASP A 1 721 ? 18.237 -2.519 16.365 1.00 97.00 721 ASP A O 1
ATOM 5604 N N . GLY A 1 722 ? 19.162 -4.449 16.982 1.00 96.56 722 GLY A N 1
ATOM 5605 C CA . GLY A 1 722 ? 19.821 -3.909 18.169 1.00 96.56 722 GLY A CA 1
ATOM 5606 C C . GLY A 1 722 ? 20.712 -2.684 17.914 1.00 96.56 722 GLY A C 1
ATOM 5607 O O . GLY A 1 722 ? 20.880 -1.866 18.820 1.00 96.56 722 GLY A O 1
ATOM 5608 N N . LEU A 1 723 ? 21.258 -2.506 16.702 1.00 97.25 723 LEU A N 1
ATOM 5609 C CA . LEU A 1 723 ? 22.070 -1.332 16.359 1.00 97.25 723 LEU A CA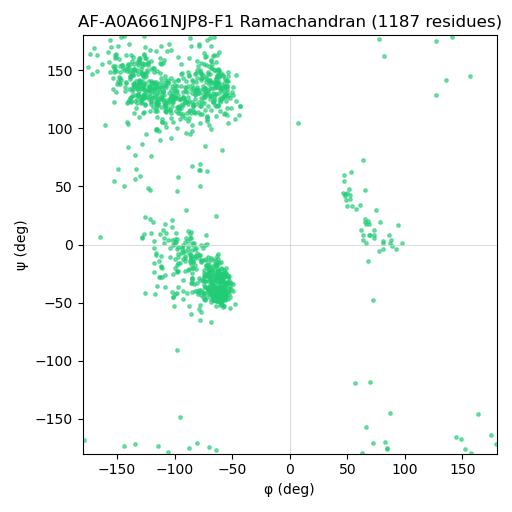 1
ATOM 5610 C C . LEU A 1 723 ? 21.269 -0.030 16.406 1.00 97.25 723 LEU A C 1
ATOM 5612 O O . LEU A 1 723 ? 21.854 1.015 16.688 1.00 97.25 723 LEU A O 1
ATOM 5616 N N . VAL A 1 724 ? 19.955 -0.078 16.167 1.00 96.56 724 VAL A N 1
ATOM 5617 C CA . VAL A 1 724 ? 19.110 1.125 16.181 1.00 96.56 724 VAL A CA 1
ATOM 5618 C C . VAL A 1 724 ? 18.593 1.466 17.579 1.00 96.56 724 VAL A C 1
ATOM 5620 O O . VAL A 1 724 ? 18.208 2.601 17.823 1.00 96.56 724 VAL A O 1
ATOM 5623 N N . HIS A 1 725 ? 18.700 0.551 18.550 1.00 95.81 725 HIS A N 1
ATOM 5624 C CA . HIS A 1 725 ? 18.177 0.725 19.916 1.00 95.81 725 HIS A CA 1
ATOM 5625 C C . HIS A 1 725 ? 18.855 1.853 20.715 1.00 95.81 725 HIS A C 1
ATOM 5627 O O . HIS A 1 725 ? 18.381 2.235 21.785 1.00 95.81 725 HIS A O 1
ATOM 5633 N N . GLY A 1 726 ? 19.983 2.376 20.224 1.00 94.69 726 GLY A N 1
ATOM 5634 C CA . GLY A 1 726 ? 20.642 3.550 20.791 1.00 94.69 726 GLY A CA 1
ATOM 5635 C C . GLY A 1 726 ? 19.993 4.883 20.404 1.00 94.69 726 GLY A C 1
ATOM 5636 O O . GLY A 1 726 ? 20.399 5.916 20.942 1.00 94.69 726 GLY A O 1
ATOM 5637 N N . ILE A 1 727 ? 19.036 4.891 19.473 1.00 95.88 727 ILE A N 1
ATOM 5638 C CA . ILE A 1 727 ? 18.309 6.090 19.047 1.00 95.88 727 ILE A CA 1
ATOM 5639 C C . ILE A 1 727 ? 17.178 6.370 20.053 1.00 95.88 727 ILE A C 1
ATOM 5641 O O . ILE A 1 727 ? 16.425 5.458 20.400 1.00 95.88 727 ILE A O 1
ATOM 5645 N N . PRO A 1 728 ? 17.014 7.615 20.537 1.00 93.31 728 PRO A N 1
ATOM 5646 C CA . PRO A 1 728 ? 15.893 7.981 21.395 1.00 93.31 728 PRO A CA 1
ATOM 5647 C C . PRO A 1 728 ? 14.619 8.176 20.554 1.00 93.31 728 PRO A C 1
ATOM 5649 O O . PRO A 1 728 ? 14.144 9.296 20.394 1.00 93.31 728 PRO A O 1
ATOM 5652 N N . HIS A 1 729 ? 14.075 7.088 19.996 1.00 92.38 729 HIS A N 1
ATOM 5653 C CA . HIS A 1 729 ? 12.956 7.118 19.038 1.00 92.38 729 HIS A CA 1
ATOM 5654 C C . HIS A 1 729 ? 11.700 7.835 19.552 1.00 92.38 729 HIS A C 1
ATOM 5656 O O . HIS A 1 729 ? 10.915 8.342 18.755 1.00 92.38 729 HIS A O 1
ATOM 5662 N N . ASP A 1 730 ? 11.491 7.864 20.870 1.00 88.00 730 ASP A N 1
ATOM 5663 C CA . ASP A 1 730 ? 10.351 8.519 21.511 1.00 88.00 730 ASP A CA 1
ATOM 5664 C C . ASP A 1 730 ? 10.702 9.821 22.250 1.00 88.00 730 ASP A C 1
ATOM 5666 O O . ASP A 1 730 ? 9.871 10.347 22.986 1.00 88.00 730 ASP A O 1
ATOM 5670 N N . ASP A 1 731 ? 11.929 10.324 22.070 1.00 89.19 731 ASP A N 1
ATOM 5671 C CA . ASP A 1 731 ? 12.420 11.590 22.627 1.00 89.19 731 ASP A CA 1
ATOM 5672 C C . ASP A 1 731 ? 13.534 12.176 21.735 1.00 89.19 731 ASP A C 1
ATOM 5674 O O . ASP A 1 731 ? 14.662 12.445 22.169 1.00 89.19 731 ASP A O 1
ATOM 5678 N N . LEU A 1 732 ? 13.233 12.348 20.443 1.00 92.00 732 LEU A N 1
ATOM 5679 C CA . LEU A 1 732 ? 14.186 12.911 19.478 1.00 92.00 732 LEU A CA 1
ATOM 5680 C C . LEU A 1 732 ? 14.492 14.394 19.713 1.00 92.00 732 LEU A C 1
ATOM 5682 O O . LEU A 1 732 ? 15.496 14.891 19.196 1.00 92.00 732 LEU A O 1
ATOM 5686 N N . THR A 1 733 ? 13.706 15.076 20.550 1.00 91.50 733 THR A N 1
ATOM 5687 C CA . THR A 1 733 ? 13.962 16.466 20.964 1.00 91.50 733 THR A CA 1
ATOM 5688 C C . THR A 1 733 ? 15.352 16.647 21.581 1.00 91.50 733 THR A C 1
ATOM 5690 O O . THR A 1 733 ? 15.947 17.719 21.495 1.00 91.50 733 THR A O 1
ATOM 5693 N N . ARG A 1 734 ? 15.936 15.566 22.123 1.00 90.38 734 ARG A N 1
ATOM 5694 C CA . ARG A 1 734 ? 17.322 15.526 22.616 1.00 90.38 734 ARG A CA 1
ATOM 5695 C C . ARG A 1 734 ? 18.374 15.829 21.557 1.00 90.38 734 ARG A C 1
ATOM 5697 O O . ARG A 1 734 ? 19.467 16.263 21.915 1.00 90.38 734 ARG A O 1
ATOM 5704 N N . TRP A 1 735 ? 18.094 15.516 20.297 1.00 94.38 735 TRP A N 1
ATOM 5705 C CA . TRP A 1 735 ? 19.033 15.663 19.183 1.00 94.38 735 TRP A CA 1
ATOM 5706 C C . TRP A 1 735 ? 18.620 16.766 18.210 1.00 94.38 735 TRP A C 1
ATOM 5708 O O . TRP A 1 735 ? 19.469 17.262 17.469 1.00 94.38 735 TRP A O 1
ATOM 5718 N N . SER A 1 736 ? 17.349 17.173 18.211 1.00 92.38 736 SER A N 1
ATOM 5719 C CA . SER A 1 736 ? 16.859 18.252 17.360 1.00 92.38 736 SER A CA 1
ATOM 5720 C C . SER A 1 736 ? 15.653 18.965 17.970 1.00 92.38 736 SER A C 1
ATOM 5722 O O . SER A 1 736 ? 14.617 18.352 18.202 1.00 92.38 736 SER A O 1
ATOM 5724 N N . GLU A 1 737 ? 15.767 20.280 18.164 1.00 90.44 737 GLU A N 1
ATOM 5725 C CA . GLU A 1 737 ? 14.681 21.136 18.669 1.00 90.44 737 GLU A CA 1
ATOM 5726 C C . GLU A 1 737 ? 13.545 21.347 17.650 1.00 90.44 737 GLU A C 1
ATOM 5728 O O . GLU A 1 737 ? 12.501 21.884 18.008 1.00 90.44 737 GLU A O 1
ATOM 5733 N N . THR A 1 738 ? 13.736 20.953 16.384 1.00 88.56 738 THR A N 1
ATOM 5734 C CA . THR A 1 738 ? 12.708 21.081 15.336 1.00 88.56 738 THR A CA 1
ATOM 5735 C C . THR A 1 738 ? 11.712 19.922 15.344 1.00 88.56 738 THR A C 1
ATOM 5737 O O . THR A 1 738 ? 10.664 20.022 14.714 1.00 88.56 738 THR A O 1
ATOM 5740 N N . VAL A 1 739 ? 12.021 18.821 16.039 1.00 89.38 739 VAL A N 1
ATOM 5741 C CA . VAL A 1 739 ? 11.113 17.676 16.186 1.00 89.38 739 VAL A CA 1
ATOM 5742 C C . VAL A 1 739 ? 10.114 17.960 17.304 1.00 89.38 739 VAL A C 1
ATOM 5744 O O . VAL A 1 739 ? 10.506 18.384 18.392 1.00 89.38 739 VAL A O 1
ATOM 5747 N N . ASP A 1 740 ? 8.829 17.707 17.054 1.00 86.12 740 ASP A N 1
ATOM 5748 C CA . ASP A 1 740 ? 7.799 17.821 18.085 1.00 86.12 740 ASP A CA 1
ATOM 5749 C C . ASP A 1 740 ? 7.992 16.723 19.147 1.00 86.12 740 ASP A C 1
ATOM 5751 O O . ASP A 1 740 ? 8.266 15.565 18.830 1.00 86.12 740 ASP A O 1
ATOM 5755 N N . ALA A 1 741 ? 7.823 17.066 20.425 1.00 82.12 741 ALA A N 1
ATOM 5756 C CA . ALA A 1 741 ? 7.877 16.102 21.525 1.00 82.12 741 ALA A CA 1
ATOM 5757 C C . ALA A 1 741 ? 6.779 15.021 21.434 1.00 82.12 741 ALA A C 1
ATOM 5759 O O . ALA A 1 741 ? 6.840 14.016 22.143 1.00 82.12 741 ALA A O 1
ATOM 5760 N N . GLU A 1 742 ? 5.760 15.231 20.597 1.00 80.06 742 GLU A N 1
ATOM 5761 C CA . GLU A 1 742 ? 4.667 14.291 20.339 1.00 80.06 742 GLU A CA 1
ATOM 5762 C C . GLU A 1 742 ? 4.914 13.330 19.166 1.00 80.06 742 GLU A C 1
ATOM 5764 O O . GLU A 1 742 ? 4.102 12.420 18.941 1.00 80.06 742 GLU A O 1
ATOM 5769 N N . ASP A 1 743 ? 6.010 13.511 18.430 1.00 87.81 743 ASP A N 1
ATOM 5770 C CA . ASP A 1 743 ? 6.374 12.656 17.307 1.00 87.81 743 ASP A CA 1
ATOM 5771 C C . ASP A 1 743 ? 7.242 11.479 17.757 1.00 87.81 743 ASP A C 1
ATOM 5773 O O . ASP A 1 743 ? 8.217 11.620 18.496 1.00 87.81 743 ASP A O 1
ATOM 5777 N N . LEU A 1 744 ? 6.901 10.292 17.258 1.00 89.44 744 LEU A N 1
ATOM 5778 C CA . LEU A 1 744 ? 7.744 9.106 17.371 1.00 89.44 744 LEU A CA 1
ATOM 5779 C C . LEU A 1 744 ? 8.436 8.840 16.048 1.00 89.44 744 LEU A C 1
ATOM 5781 O O . LEU A 1 744 ? 7.826 8.977 14.986 1.00 89.44 744 LEU A O 1
ATOM 5785 N N . ALA A 1 745 ? 9.675 8.380 16.120 1.00 92.94 745 ALA A N 1
ATOM 5786 C CA . ALA A 1 745 ? 10.435 7.990 14.952 1.00 92.94 745 ALA A CA 1
ATOM 5787 C C . ALA A 1 745 ? 10.436 6.472 14.763 1.00 92.94 745 ALA A C 1
ATOM 5789 O O . ALA A 1 745 ? 10.607 5.703 15.710 1.00 92.94 745 ALA A O 1
ATOM 5790 N N . TYR A 1 746 ? 10.216 6.048 13.521 1.00 94.12 746 TYR A N 1
ATOM 5791 C CA . TYR A 1 746 ? 10.211 4.640 13.140 1.00 94.12 746 TYR A CA 1
ATOM 5792 C C . TYR A 1 746 ? 11.098 4.393 11.916 1.00 94.12 746 TYR A C 1
ATOM 5794 O O . TYR A 1 746 ? 11.009 5.162 10.953 1.00 94.12 746 TYR A O 1
ATOM 5802 N N . PRO A 1 747 ? 11.886 3.301 11.885 1.00 94.88 747 PRO A N 1
ATOM 5803 C CA . PRO A 1 747 ? 12.686 2.925 10.723 1.00 94.88 747 PRO A CA 1
ATOM 5804 C C . PRO A 1 747 ? 11.865 2.873 9.430 1.00 94.88 747 PRO A C 1
ATOM 5806 O O . PRO A 1 747 ? 10.847 2.178 9.355 1.00 94.88 747 PRO A O 1
ATOM 5809 N N . PHE A 1 748 ? 12.326 3.599 8.406 1.00 93.56 748 PHE A N 1
ATOM 5810 C CA . PHE A 1 748 ? 11.621 3.762 7.130 1.00 93.56 748 PHE A CA 1
ATOM 5811 C C . PHE A 1 748 ? 12.479 3.382 5.918 1.00 93.56 748 PHE A C 1
ATOM 5813 O O . PHE A 1 748 ? 11.992 2.739 4.983 1.00 93.56 748 PHE A O 1
ATOM 5820 N N . GLN A 1 749 ? 13.757 3.767 5.922 1.00 96.50 749 GLN A N 1
ATOM 5821 C CA . GLN A 1 749 ? 14.656 3.536 4.796 1.00 96.50 749 GLN A CA 1
ATOM 5822 C C . GLN A 1 749 ? 16.106 3.334 5.254 1.00 96.50 749 GLN A C 1
ATOM 5824 O O . GLN A 1 749 ? 16.608 4.069 6.095 1.00 96.50 749 GLN A O 1
ATOM 5829 N N . ILE A 1 750 ? 16.815 2.384 4.646 1.00 97.75 750 ILE A N 1
ATOM 5830 C CA . ILE A 1 750 ? 18.276 2.272 4.700 1.00 97.75 750 ILE A CA 1
ATOM 5831 C C . ILE A 1 750 ? 18.832 2.882 3.418 1.00 97.75 750 ILE A C 1
ATOM 5833 O O . ILE A 1 750 ? 18.600 2.365 2.326 1.00 97.75 750 ILE A O 1
ATOM 5837 N N . ARG A 1 751 ? 19.571 3.989 3.526 1.00 95.12 751 ARG A N 1
ATOM 5838 C CA . ARG A 1 751 ? 20.254 4.566 2.356 1.00 95.12 751 ARG A CA 1
ATOM 5839 C C . ARG A 1 751 ? 21.472 3.735 1.981 1.00 95.12 751 ARG A C 1
ATOM 5841 O O . ARG A 1 751 ? 21.675 3.461 0.804 1.00 95.12 751 ARG A O 1
ATOM 5848 N N . SER A 1 752 ? 22.232 3.316 2.988 1.00 96.25 752 SER A N 1
ATOM 5849 C CA . SER A 1 752 ? 23.415 2.471 2.845 1.00 96.25 752 SER A CA 1
ATOM 5850 C C . SER A 1 752 ? 23.629 1.684 4.134 1.00 96.25 752 SER A C 1
ATOM 5852 O O . SER A 1 752 ? 23.625 2.273 5.212 1.00 96.25 752 SER A O 1
ATOM 5854 N N . ALA A 1 753 ? 23.887 0.385 4.034 1.00 97.81 753 ALA A N 1
ATOM 5855 C CA . ALA A 1 753 ? 24.424 -0.439 5.114 1.00 97.81 753 ALA A CA 1
ATOM 5856 C C . ALA A 1 753 ? 25.657 -1.176 4.586 1.00 97.81 753 ALA A C 1
ATOM 5858 O O . ALA A 1 753 ? 25.535 -1.998 3.685 1.00 97.81 753 ALA A O 1
ATOM 5859 N N . ARG A 1 754 ? 26.842 -0.849 5.110 1.00 97.88 754 ARG A N 1
ATOM 5860 C CA . ARG A 1 754 ? 28.134 -1.438 4.722 1.00 97.88 754 ARG A CA 1
ATOM 5861 C C . ARG A 1 754 ? 28.651 -2.346 5.824 1.00 97.88 754 ARG A C 1
ATOM 5863 O O . ARG A 1 754 ? 28.556 -1.980 6.996 1.00 97.88 754 ARG A O 1
ATOM 5870 N N . PHE A 1 755 ? 29.258 -3.462 5.443 1.00 97.69 755 PHE A N 1
ATOM 5871 C CA . PHE A 1 755 ? 29.841 -4.443 6.353 1.00 97.69 755 PHE A CA 1
ATOM 5872 C C . PHE A 1 755 ? 31.329 -4.632 6.054 1.00 97.69 755 PHE A C 1
ATOM 5874 O O . PHE A 1 755 ? 31.736 -4.664 4.898 1.00 97.69 755 PHE A O 1
ATOM 5881 N N . TYR A 1 756 ? 32.133 -4.768 7.106 1.00 96.44 756 TYR A N 1
ATOM 5882 C CA . TYR A 1 756 ? 33.601 -4.830 7.051 1.00 96.44 756 TYR A CA 1
ATOM 5883 C C . TYR A 1 756 ? 34.170 -6.068 7.768 1.00 96.44 756 TYR A C 1
ATOM 5885 O O . TYR A 1 756 ? 35.374 -6.191 7.986 1.00 96.44 756 TYR A O 1
ATOM 5893 N N . GLY A 1 757 ? 33.295 -6.992 8.163 1.00 93.75 757 GLY A N 1
ATOM 5894 C CA . GLY A 1 757 ? 33.642 -8.234 8.839 1.00 93.75 757 GLY A CA 1
ATOM 5895 C C . GLY A 1 757 ? 32.442 -9.182 8.928 1.00 93.75 757 GLY A C 1
ATOM 5896 O O . GLY A 1 757 ? 31.310 -8.772 8.642 1.00 93.75 757 GLY A O 1
ATOM 5897 N N . PRO A 1 758 ? 32.662 -10.449 9.322 1.00 93.12 758 PRO A N 1
ATOM 5898 C CA . PRO A 1 758 ? 31.579 -11.411 9.497 1.00 93.12 758 PRO A CA 1
ATOM 5899 C C . PRO A 1 758 ? 30.601 -10.949 10.590 1.00 93.12 758 PRO A C 1
ATOM 5901 O O . PRO A 1 758 ? 31.036 -10.324 11.562 1.00 93.12 758 PRO A O 1
ATOM 5904 N N . PRO A 1 759 ? 29.297 -11.266 10.469 1.00 93.50 759 PRO A N 1
ATOM 5905 C CA . PRO A 1 759 ? 28.305 -10.891 11.470 1.00 93.50 759 PRO A CA 1
ATOM 5906 C C . PRO A 1 759 ? 28.667 -11.494 12.837 1.00 93.50 759 PRO A C 1
ATOM 5908 O O . PRO A 1 759 ? 28.831 -12.716 12.946 1.00 93.50 759 PRO A O 1
ATOM 5911 N N . PRO A 1 760 ? 28.798 -10.673 13.893 1.00 94.62 760 PRO A N 1
ATOM 5912 C CA . PRO A 1 760 ? 29.101 -11.158 15.229 1.00 94.62 760 PRO A CA 1
ATOM 5913 C C . PRO A 1 760 ? 27.998 -12.087 15.713 1.00 94.62 760 PRO A C 1
ATOM 5915 O O . PRO A 1 760 ? 26.821 -11.742 15.662 1.00 94.62 760 PRO A O 1
ATOM 5918 N N . SER A 1 761 ? 28.378 -13.257 16.218 1.00 91.38 761 SER A N 1
ATOM 5919 C CA . SER A 1 761 ? 27.448 -14.230 16.813 1.00 91.38 761 SER A CA 1
ATOM 5920 C C . SER A 1 761 ? 27.641 -14.392 18.322 1.00 91.38 761 SER A C 1
ATOM 5922 O O . SER A 1 761 ? 26.846 -15.058 18.983 1.00 91.38 761 SER A O 1
ATOM 5924 N N . ARG A 1 762 ? 28.722 -13.822 18.874 1.00 91.00 762 ARG A N 1
ATOM 5925 C CA . ARG A 1 762 ? 29.100 -13.857 20.293 1.00 91.00 762 ARG A CA 1
ATOM 5926 C C . ARG A 1 762 ? 29.907 -12.617 20.650 1.00 91.00 762 ARG A C 1
ATOM 5928 O O . ARG A 1 762 ? 30.515 -12.007 19.776 1.00 91.00 762 ARG A O 1
ATOM 5935 N N . GLY A 1 763 ? 29.970 -12.318 21.943 1.00 91.56 763 GLY A N 1
ATOM 5936 C CA . GLY A 1 763 ? 30.754 -11.204 22.461 1.00 91.56 763 GLY A CA 1
ATOM 5937 C C . GLY A 1 763 ? 30.006 -9.876 22.407 1.00 91.56 763 GLY A C 1
ATOM 5938 O O . GLY A 1 763 ? 28.821 -9.810 22.079 1.00 91.56 763 GLY A O 1
ATOM 5939 N N . SER A 1 764 ? 30.727 -8.828 22.790 1.00 95.12 764 SER A N 1
ATOM 5940 C CA . SER A 1 764 ? 30.192 -7.483 22.950 1.00 95.12 764 SER A CA 1
ATOM 5941 C C . SER A 1 764 ? 30.407 -6.653 21.683 1.00 95.12 764 SER A C 1
ATOM 5943 O O . SER A 1 764 ? 31.490 -6.683 21.095 1.00 95.12 764 SER A O 1
ATOM 5945 N N . VAL A 1 765 ? 29.383 -5.908 21.269 1.00 97.25 765 VAL A N 1
ATOM 5946 C CA . VAL A 1 765 ? 29.407 -5.017 20.104 1.00 97.25 765 VAL A CA 1
ATOM 5947 C C . VAL A 1 765 ? 29.148 -3.591 20.574 1.00 97.25 765 VAL A C 1
ATOM 5949 O O . VAL A 1 765 ? 28.085 -3.296 21.120 1.00 97.25 765 VAL A O 1
ATOM 5952 N N . ARG A 1 766 ? 30.112 -2.691 20.358 1.00 97.06 766 ARG A N 1
ATOM 5953 C CA . ARG A 1 766 ? 29.949 -1.261 20.651 1.00 97.06 766 ARG A CA 1
ATOM 5954 C C . ARG A 1 766 ? 29.280 -0.576 19.467 1.00 97.06 766 ARG A C 1
ATOM 5956 O O . ARG A 1 766 ? 29.815 -0.609 18.367 1.00 97.06 766 ARG A O 1
ATOM 5963 N N . CYS A 1 767 ? 28.147 0.070 19.694 1.00 97.38 767 CYS A N 1
ATOM 5964 C CA . CYS A 1 767 ? 27.391 0.803 18.689 1.00 97.38 767 CYS A CA 1
ATOM 5965 C C . CYS A 1 767 ? 27.447 2.311 18.975 1.00 97.38 767 CYS A C 1
ATOM 5967 O O . CYS A 1 767 ? 27.134 2.757 20.076 1.00 97.38 767 CYS A O 1
ATOM 5969 N N . GLU A 1 768 ? 27.842 3.098 17.981 1.00 97.75 768 GLU A N 1
ATOM 5970 C CA . GLU A 1 768 ? 27.930 4.554 18.033 1.00 97.75 768 GLU A CA 1
ATOM 5971 C C . GLU A 1 768 ? 26.932 5.162 17.051 1.00 97.75 768 GLU A C 1
ATOM 5973 O O . GLU A 1 768 ? 27.031 4.918 15.851 1.00 97.75 768 GLU A O 1
ATOM 5978 N N . THR A 1 769 ? 25.998 5.983 17.538 1.00 97.81 769 THR A N 1
ATOM 5979 C CA . THR A 1 769 ? 24.952 6.595 16.699 1.00 97.81 769 THR A CA 1
ATOM 5980 C C . THR A 1 769 ? 25.023 8.116 16.724 1.00 97.81 769 THR A C 1
ATOM 5982 O O . THR A 1 769 ? 25.250 8.714 17.779 1.00 97.81 769 THR A O 1
ATOM 5985 N N . ARG A 1 770 ? 24.841 8.760 15.569 1.00 96.12 770 ARG A N 1
ATOM 5986 C CA . ARG A 1 770 ? 24.843 10.220 15.401 1.00 96.12 770 ARG A CA 1
ATOM 5987 C C . ARG A 1 770 ? 23.627 10.663 14.591 1.00 96.12 770 ARG A C 1
ATOM 5989 O O . ARG A 1 770 ? 23.308 10.047 13.575 1.00 96.12 770 ARG A O 1
ATOM 5996 N N . PHE A 1 771 ? 22.997 11.755 15.012 1.00 96.19 771 PHE A N 1
ATOM 5997 C CA . PHE A 1 771 ? 21.985 12.443 14.214 1.00 96.19 771 PHE A CA 1
ATOM 5998 C C . PHE A 1 771 ? 22.655 13.189 13.054 1.00 96.19 771 PHE A C 1
ATOM 6000 O O . PHE A 1 771 ? 23.651 13.885 13.251 1.00 96.19 771 PHE A O 1
ATOM 6007 N N . ALA A 1 772 ? 22.134 13.020 11.843 1.00 95.44 772 ALA A N 1
ATOM 6008 C CA . ALA A 1 772 ? 22.706 13.546 10.605 1.00 95.44 772 ALA A CA 1
ATOM 6009 C C . ALA A 1 772 ? 21.765 14.526 9.879 1.00 95.44 772 ALA A C 1
ATOM 6011 O O . ALA A 1 772 ? 21.951 14.789 8.691 1.00 95.44 772 ALA A O 1
ATOM 6012 N N . GLY A 1 773 ? 20.779 15.084 10.587 1.00 95.19 773 GLY A N 1
ATOM 6013 C CA . GLY A 1 773 ? 19.808 16.028 10.035 1.00 95.19 773 GLY A CA 1
ATOM 6014 C C . GLY A 1 773 ? 18.600 15.326 9.421 1.00 95.19 773 GLY A C 1
ATOM 6015 O O . GLY A 1 773 ? 18.156 14.296 9.920 1.00 95.19 773 GLY A O 1
ATOM 6016 N N . PHE A 1 774 ? 18.065 15.890 8.341 1.00 95.38 774 PHE A N 1
ATOM 6017 C CA . PHE A 1 774 ? 16.842 15.425 7.686 1.00 95.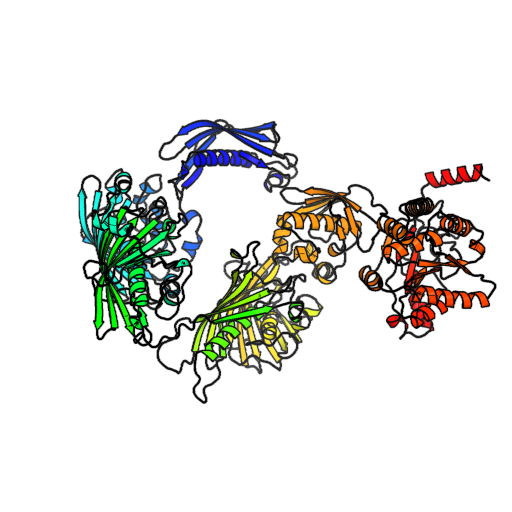38 774 PHE A CA 1
ATOM 6018 C C . PHE A 1 774 ? 17.049 15.276 6.178 1.00 95.38 774 PHE A C 1
ATOM 6020 O O . PHE A 1 774 ? 17.904 15.947 5.596 1.00 95.38 774 PHE A O 1
ATOM 6027 N N . VAL A 1 775 ? 16.246 14.431 5.529 1.00 91.19 775 VAL A N 1
ATOM 6028 C CA . VAL A 1 775 ? 16.255 14.271 4.067 1.00 91.19 775 VAL A CA 1
ATOM 6029 C C . VAL A 1 775 ? 14.916 14.690 3.460 1.00 91.19 775 VAL A C 1
ATOM 6031 O O . VAL A 1 775 ? 13.862 14.169 3.809 1.00 91.19 775 VAL A O 1
ATOM 6034 N N . GLY A 1 776 ? 14.944 15.656 2.539 1.00 89.12 776 GLY A N 1
ATOM 6035 C CA . GLY A 1 776 ? 13.759 16.181 1.846 1.00 89.12 776 GLY A CA 1
ATOM 6036 C C . GLY A 1 776 ? 12.835 17.055 2.710 1.00 89.12 776 GLY A C 1
ATOM 6037 O O . GLY A 1 776 ? 12.468 18.143 2.284 1.00 89.12 776 GLY A O 1
ATOM 6038 N N . SER A 1 777 ? 12.476 16.615 3.920 1.00 91.31 777 SER A N 1
ATOM 6039 C CA . SER A 1 777 ? 11.688 17.381 4.900 1.00 91.31 777 SER A CA 1
ATOM 6040 C C . SER A 1 777 ? 12.019 16.956 6.333 1.00 91.31 777 SER A C 1
ATOM 6042 O O . SER A 1 777 ? 12.518 15.850 6.541 1.00 91.31 777 SER A O 1
ATOM 6044 N N . GLU A 1 778 ? 11.656 17.778 7.321 1.00 90.31 778 GLU A N 1
ATOM 6045 C CA . GLU A 1 778 ? 11.847 17.491 8.757 1.00 90.31 778 GLU A CA 1
ATOM 6046 C C . GLU A 1 778 ? 11.124 16.220 9.237 1.00 90.31 778 GLU A C 1
ATOM 6048 O O . GLU A 1 778 ? 11.462 15.650 10.268 1.00 90.31 778 GLU A O 1
ATOM 6053 N N . ARG A 1 779 ? 10.186 15.692 8.442 1.00 93.06 779 ARG A N 1
ATOM 6054 C CA . ARG A 1 779 ? 9.518 14.417 8.718 1.00 93.06 779 ARG A CA 1
ATOM 6055 C C . ARG A 1 779 ? 10.448 13.199 8.629 1.00 93.06 779 ARG A C 1
ATOM 6057 O O . ARG A 1 779 ? 10.082 12.137 9.129 1.00 93.06 779 ARG A O 1
ATOM 6064 N N . PHE A 1 780 ? 11.608 13.319 7.977 1.00 96.56 780 PHE A N 1
ATOM 6065 C CA . PHE A 1 780 ? 12.506 12.195 7.693 1.00 96.56 780 PHE A CA 1
ATOM 6066 C C . PHE A 1 780 ? 13.902 12.395 8.306 1.00 96.56 780 PHE A C 1
ATOM 6068 O O . PHE A 1 780 ? 14.843 12.753 7.585 1.00 96.56 780 PHE A O 1
ATOM 6075 N N . PRO A 1 781 ? 14.057 12.213 9.631 1.00 97.19 781 PRO A N 1
ATOM 6076 C CA . PRO A 1 781 ? 15.351 12.298 10.300 1.00 97.19 781 PRO A CA 1
ATOM 6077 C C . PRO A 1 781 ? 16.315 11.204 9.827 1.00 97.19 781 PRO A C 1
ATOM 6079 O O . PRO A 1 781 ? 15.926 10.060 9.584 1.00 97.19 781 PRO A O 1
ATOM 6082 N N . VAL A 1 782 ? 17.593 11.566 9.721 1.00 97.81 782 VAL A N 1
ATOM 6083 C CA . VAL A 1 782 ? 18.683 10.699 9.265 1.00 97.81 782 VAL A CA 1
ATOM 6084 C C . VAL A 1 782 ? 19.624 10.404 10.427 1.00 97.81 782 VAL A C 1
ATOM 6086 O O . VAL A 1 782 ? 20.045 11.303 11.155 1.00 97.81 782 VAL A O 1
ATOM 6089 N N . PHE A 1 783 ? 20.014 9.143 10.562 1.00 97.94 783 PHE A N 1
ATOM 6090 C CA . PHE A 1 783 ? 20.926 8.652 11.583 1.00 97.94 783 PHE A CA 1
ATOM 6091 C C . PHE A 1 783 ? 22.067 7.891 10.933 1.00 97.94 783 PHE A C 1
ATOM 6093 O O . PHE A 1 783 ? 21.866 7.091 10.021 1.00 97.94 783 PHE A O 1
ATOM 6100 N N . ARG A 1 784 ? 23.280 8.115 11.431 1.00 98.12 784 ARG A N 1
ATOM 6101 C CA . ARG A 1 784 ? 24.445 7.330 11.039 1.00 98.12 784 ARG A CA 1
ATOM 6102 C C . ARG A 1 784 ? 24.935 6.512 12.216 1.00 98.12 784 ARG A C 1
ATOM 6104 O O . ARG A 1 784 ? 25.071 7.036 13.321 1.00 98.12 784 ARG A O 1
ATOM 6111 N N . ILE A 1 785 ? 25.207 5.242 11.962 1.00 98.31 785 ILE A N 1
ATOM 6112 C CA . ILE A 1 785 ? 25.504 4.239 12.976 1.00 98.31 785 ILE A CA 1
ATOM 6113 C C . ILE A 1 785 ? 26.808 3.535 12.603 1.00 98.31 785 ILE A C 1
ATOM 6115 O O . ILE A 1 785 ? 26.989 3.152 11.449 1.00 98.31 785 ILE A O 1
ATOM 6119 N N . GLN A 1 786 ? 27.702 3.345 13.571 1.00 98.12 786 GLN A N 1
ATOM 6120 C CA . GLN A 1 786 ? 28.889 2.501 13.453 1.00 98.12 786 GLN A CA 1
ATOM 6121 C C . GLN A 1 786 ? 28.878 1.427 14.541 1.00 98.12 786 GLN A C 1
ATOM 6123 O O . GLN A 1 786 ? 28.788 1.747 15.723 1.00 98.12 786 GLN A O 1
ATOM 6128 N N . ALA A 1 787 ? 29.012 0.161 14.155 1.00 97.75 787 ALA A N 1
ATOM 6129 C CA . ALA A 1 787 ? 29.092 -0.971 15.072 1.00 97.75 787 ALA A CA 1
ATOM 6130 C C . ALA A 1 787 ? 30.503 -1.563 15.057 1.00 97.75 787 ALA A C 1
ATOM 6132 O O . ALA A 1 787 ? 31.045 -1.824 13.984 1.00 97.75 787 ALA A O 1
ATOM 6133 N N . LEU A 1 788 ? 31.093 -1.782 16.230 1.00 96.75 788 LEU A N 1
ATOM 6134 C CA . LEU A 1 788 ? 32.458 -2.260 16.404 1.00 96.75 788 LEU A CA 1
ATOM 6135 C C . LEU A 1 788 ? 32.515 -3.527 17.256 1.00 96.75 788 LEU A C 1
ATOM 6137 O O . LEU A 1 788 ? 31.789 -3.660 18.239 1.00 96.75 788 LEU A O 1
ATOM 6141 N N . THR A 1 789 ? 33.453 -4.406 16.927 1.00 94.19 789 THR A N 1
ATOM 6142 C CA . THR A 1 789 ? 33.753 -5.661 17.627 1.00 94.19 789 THR A CA 1
ATOM 6143 C C . THR A 1 789 ? 35.261 -5.697 17.829 1.00 94.19 789 THR A C 1
ATOM 6145 O O . THR A 1 789 ? 36.008 -5.449 16.885 1.00 94.19 789 THR A O 1
ATOM 6148 N N . ASP A 1 790 ? 35.730 -5.944 19.052 1.00 88.44 790 ASP A N 1
ATOM 6149 C CA . ASP A 1 790 ? 37.167 -5.928 19.378 1.00 88.44 790 ASP A CA 1
ATOM 6150 C C . ASP A 1 790 ? 37.905 -4.675 18.841 1.00 88.44 790 ASP A C 1
ATOM 6152 O O . ASP A 1 790 ? 39.000 -4.759 18.286 1.00 88.44 790 ASP A O 1
ATOM 6156 N N . GLU A 1 791 ? 37.265 -3.501 18.965 1.00 88.19 791 GLU A N 1
ATOM 6157 C CA . GLU A 1 791 ? 37.731 -2.194 18.454 1.00 88.19 791 GLU A CA 1
ATOM 6158 C C . GLU A 1 791 ? 37.902 -2.095 16.922 1.00 88.19 791 GLU A C 1
ATOM 6160 O O . GLU A 1 791 ? 38.452 -1.117 16.415 1.00 88.19 791 GLU A O 1
ATOM 6165 N N . ARG A 1 792 ? 37.386 -3.063 16.158 1.00 92.38 792 ARG A N 1
ATOM 6166 C CA . ARG A 1 792 ? 37.323 -3.030 14.690 1.00 92.38 792 ARG A CA 1
ATOM 6167 C C . ARG A 1 792 ? 35.903 -2.752 14.225 1.00 92.38 792 ARG A C 1
ATOM 6169 O O . ARG A 1 792 ? 34.950 -3.282 14.786 1.00 92.38 792 ARG A O 1
ATOM 6176 N N . LEU A 1 793 ? 35.754 -1.926 13.194 1.00 96.38 793 LEU A N 1
ATOM 6177 C CA . LEU A 1 793 ? 34.448 -1.632 12.615 1.00 96.38 793 LEU A CA 1
ATOM 6178 C C . LEU A 1 793 ? 33.892 -2.882 11.920 1.00 96.38 793 LEU A C 1
ATOM 6180 O O . LEU A 1 793 ? 34.563 -3.470 11.079 1.00 96.38 793 LEU A O 1
ATOM 6184 N N . TRP A 1 794 ? 32.665 -3.261 12.263 1.00 97.00 794 TRP A N 1
ATOM 6185 C CA . TRP A 1 794 ? 31.914 -4.329 11.610 1.00 97.00 794 TRP A CA 1
ATOM 6186 C C . TRP A 1 794 ? 30.878 -3.778 10.637 1.00 97.00 794 TRP A C 1
ATOM 6188 O O . TRP A 1 794 ? 30.800 -4.268 9.515 1.00 97.00 794 TRP A O 1
ATOM 6198 N N . ALA A 1 795 ? 30.112 -2.759 11.031 1.00 97.75 795 ALA A N 1
ATOM 6199 C CA . ALA A 1 795 ? 29.058 -2.205 10.187 1.00 97.75 795 ALA A CA 1
ATOM 6200 C C . ALA A 1 795 ? 29.009 -0.675 10.250 1.00 97.75 795 ALA A C 1
ATOM 6202 O O . ALA A 1 795 ? 29.241 -0.086 11.306 1.00 97.75 795 ALA A O 1
ATOM 6203 N N . ALA A 1 796 ? 28.672 -0.043 9.125 1.00 98.06 796 ALA A N 1
ATOM 6204 C CA . ALA A 1 796 ? 28.340 1.377 9.039 1.00 98.06 796 ALA A CA 1
ATOM 6205 C C . ALA A 1 796 ? 27.014 1.558 8.289 1.00 98.06 796 ALA A C 1
ATOM 6207 O O . ALA A 1 796 ? 26.890 1.126 7.143 1.00 98.06 796 ALA A O 1
ATOM 6208 N N . ILE A 1 797 ? 26.028 2.185 8.930 1.00 98.44 797 ILE A N 1
ATOM 6209 C CA . ILE A 1 797 ? 24.652 2.276 8.428 1.00 98.44 797 ILE A CA 1
ATOM 6210 C C . ILE A 1 797 ? 24.202 3.737 8.403 1.00 98.44 797 ILE A C 1
ATOM 6212 O O . ILE A 1 797 ? 24.390 4.458 9.379 1.00 98.44 797 ILE A O 1
ATOM 6216 N N . GLU A 1 798 ? 23.586 4.163 7.302 1.00 98.19 798 GLU A N 1
ATOM 6217 C CA . GLU A 1 798 ? 22.821 5.407 7.204 1.00 98.19 798 GLU A CA 1
ATOM 6218 C C . GLU A 1 798 ? 21.324 5.066 7.114 1.00 98.19 798 GLU A C 1
ATOM 6220 O O . GLU A 1 798 ? 20.830 4.591 6.085 1.00 98.19 798 GLU A O 1
ATOM 6225 N N . LEU A 1 799 ? 20.629 5.277 8.230 1.00 98.38 799 LEU A N 1
ATOM 6226 C CA . LEU A 1 799 ? 19.213 5.001 8.450 1.00 98.38 799 LEU A CA 1
ATOM 6227 C C . LEU A 1 799 ? 18.409 6.297 8.324 1.00 98.38 799 LEU A C 1
ATOM 6229 O O . LEU A 1 799 ? 18.818 7.342 8.818 1.00 98.38 799 LEU A O 1
ATOM 6233 N N . VAL A 1 800 ? 17.237 6.210 7.715 1.00 98.06 800 VAL A N 1
ATOM 6234 C CA . VAL A 1 800 ? 16.215 7.252 7.716 1.00 98.06 800 VAL A CA 1
ATOM 6235 C C . VAL A 1 800 ? 14.999 6.706 8.448 1.00 98.06 800 VAL A C 1
ATOM 6237 O O . VAL A 1 800 ? 14.495 5.625 8.118 1.00 98.06 800 VAL A O 1
ATOM 6240 N N . GLU A 1 801 ? 14.521 7.458 9.429 1.00 97.12 801 GLU A N 1
ATOM 6241 C CA . GLU A 1 801 ? 13.250 7.186 10.096 1.00 97.12 801 GLU A CA 1
ATOM 6242 C C . GLU A 1 801 ? 12.175 8.150 9.601 1.00 97.12 801 GLU A C 1
ATOM 6244 O O . GLU A 1 801 ? 12.462 9.129 8.916 1.00 97.12 801 GLU A O 1
ATOM 6249 N N . VAL A 1 802 ? 10.920 7.857 9.918 1.00 95.19 802 VAL A N 1
ATOM 6250 C CA . VAL A 1 802 ? 9.782 8.736 9.648 1.00 95.19 802 VAL A CA 1
ATOM 6251 C C . VAL A 1 802 ? 9.113 9.125 10.956 1.00 95.19 802 VAL A C 1
ATOM 6253 O O . VAL A 1 802 ? 8.873 8.268 11.806 1.00 95.19 802 VAL A O 1
ATOM 6256 N N . LEU A 1 803 ? 8.808 10.416 11.095 1.00 93.38 803 LEU A N 1
ATOM 6257 C CA . LEU A 1 803 ? 8.069 10.957 12.231 1.00 93.38 803 LEU A CA 1
ATOM 6258 C C . LEU A 1 803 ? 6.567 10.691 12.085 1.00 93.38 803 LEU A C 1
ATOM 6260 O O . LEU A 1 803 ? 5.966 10.949 11.027 1.00 93.38 803 LEU A O 1
ATOM 6264 N N . VAL A 1 804 ? 5.973 10.156 13.152 1.00 89.62 804 VAL A N 1
ATOM 6265 C CA . VAL A 1 804 ? 4.552 9.817 13.249 1.00 89.62 804 VAL A CA 1
ATOM 6266 C C . VAL A 1 804 ? 3.930 10.486 14.485 1.00 89.62 804 VAL A C 1
ATOM 6268 O O . VAL A 1 804 ? 4.333 10.163 15.607 1.00 89.62 804 VAL A O 1
ATOM 6271 N N . PRO A 1 805 ? 2.904 11.343 14.306 1.00 83.44 805 PRO A N 1
ATOM 6272 C CA . PRO A 1 805 ? 2.307 12.097 15.404 1.00 83.44 805 PRO A CA 1
ATOM 6273 C C . PRO A 1 805 ? 1.367 11.246 16.261 1.00 83.44 805 PRO A C 1
ATOM 6275 O O . PRO A 1 805 ? 0.376 10.666 15.791 1.00 83.44 805 PRO A O 1
ATOM 6278 N N . MET A 1 806 ? 1.615 11.229 17.571 1.00 70.81 806 MET A N 1
ATOM 6279 C CA . MET A 1 806 ? 0.837 10.426 18.519 1.00 70.81 806 MET A CA 1
ATOM 6280 C C . MET A 1 806 ? -0.430 11.107 19.038 1.00 70.81 806 MET A C 1
ATOM 6282 O O . MET A 1 806 ? -1.352 10.405 19.469 1.00 70.81 806 MET A O 1
ATOM 6286 N N . GLY A 1 807 ? -0.557 12.428 18.890 1.00 65.50 807 GLY A N 1
ATOM 6287 C CA . GLY A 1 807 ? -1.701 13.230 19.347 1.00 65.50 807 GLY A CA 1
ATOM 6288 C C . GLY A 1 807 ? -1.907 13.224 20.869 1.00 65.50 807 GLY A C 1
ATOM 6289 O O . GLY A 1 807 ? -1.189 12.557 21.614 1.00 65.50 807 GLY A O 1
ATOM 6290 N N . GLU A 1 808 ? -2.939 13.932 21.343 1.00 58.47 808 GLU A N 1
ATOM 6291 C CA . GLU A 1 808 ? -3.099 14.288 22.768 1.00 58.47 808 GLU A CA 1
ATOM 6292 C C . GLU A 1 808 ? -3.118 13.093 23.745 1.00 58.47 808 GLU A C 1
ATOM 6294 O O . GLU A 1 808 ? -2.567 13.181 24.845 1.00 58.47 808 GLU A O 1
ATOM 6299 N N . HIS A 1 809 ? -3.689 11.951 23.344 1.00 54.84 809 HIS A N 1
ATOM 6300 C CA . HIS A 1 809 ? -3.782 10.738 24.171 1.00 54.84 809 HIS A CA 1
ATOM 6301 C C . HIS A 1 809 ? -2.462 9.944 24.266 1.00 54.84 809 HIS A C 1
ATOM 6303 O O . HIS A 1 809 ? -2.317 9.091 25.142 1.00 54.84 809 HIS A O 1
ATOM 6309 N N . GLY A 1 810 ? -1.484 10.222 23.395 1.00 56.84 810 GLY A N 1
ATOM 6310 C CA . GLY A 1 810 ? -0.188 9.539 23.342 1.00 56.84 810 GLY A CA 1
ATOM 6311 C C . GLY A 1 810 ? 0.942 10.213 24.130 1.00 56.84 810 GLY A C 1
ATOM 6312 O O . GLY A 1 810 ? 2.035 9.655 24.188 1.00 56.84 810 GLY A O 1
ATOM 6313 N N . ARG A 1 811 ? 0.683 11.371 24.760 1.00 63.09 811 ARG A N 1
ATOM 6314 C CA . ARG A 1 811 ? 1.693 12.228 25.419 1.00 63.09 811 ARG A CA 1
ATOM 6315 C C . ARG A 1 811 ? 2.415 11.593 26.610 1.00 63.09 811 ARG A C 1
ATOM 6317 O O . ARG A 1 811 ? 3.541 11.960 26.920 1.00 63.09 811 ARG A O 1
ATOM 6324 N N . SER A 1 812 ? 1.765 10.676 27.326 1.00 78.69 812 SER A N 1
ATOM 6325 C CA . SER A 1 812 ? 2.370 10.001 28.480 1.00 78.69 812 SER A CA 1
ATOM 6326 C C . SER A 1 812 ? 2.695 8.559 28.126 1.00 78.69 812 SER A C 1
ATOM 6328 O O . SER A 1 812 ? 1.791 7.746 27.917 1.00 78.69 812 SER A O 1
ATOM 6330 N N . ARG A 1 813 ? 3.993 8.233 28.119 1.00 82.88 813 ARG A N 1
ATOM 6331 C CA . ARG A 1 813 ? 4.488 6.866 27.911 1.00 82.88 813 ARG A CA 1
ATOM 6332 C C . ARG A 1 813 ? 3.808 5.869 28.854 1.00 82.88 813 ARG A C 1
ATOM 6334 O O . ARG A 1 813 ? 3.352 4.829 28.397 1.00 82.88 813 ARG A O 1
ATOM 6341 N N . GLU A 1 814 ? 3.688 6.214 30.137 1.00 85.62 814 GLU A N 1
ATOM 6342 C CA . GLU A 1 814 ? 3.021 5.390 31.154 1.00 85.62 814 GLU A CA 1
ATOM 6343 C C . GLU A 1 814 ? 1.564 5.105 30.777 1.00 85.62 814 GLU A C 1
ATOM 6345 O O . GLU A 1 814 ? 1.185 3.945 30.645 1.00 85.62 814 GLU A O 1
ATOM 6350 N N . LYS A 1 815 ? 0.765 6.147 30.501 1.00 86.38 815 LYS A N 1
ATOM 6351 C CA . LYS A 1 815 ? -0.648 5.975 30.120 1.00 86.38 815 LYS A CA 1
ATOM 6352 C C . LYS A 1 815 ? -0.806 5.122 28.861 1.00 86.38 815 LYS A C 1
ATOM 6354 O O . LYS A 1 815 ? -1.696 4.278 28.802 1.00 86.38 815 LYS A O 1
ATOM 6359 N N . ARG A 1 816 ? 0.069 5.320 27.870 1.00 84.25 816 ARG A N 1
ATOM 6360 C CA . ARG A 1 816 ? 0.072 4.553 26.617 1.00 84.25 816 ARG A CA 1
ATOM 6361 C C . ARG A 1 816 ? 0.332 3.068 26.860 1.00 84.25 816 ARG A C 1
ATOM 6363 O O . ARG A 1 816 ? -0.362 2.243 26.275 1.00 84.25 816 ARG A O 1
ATOM 6370 N N . LEU A 1 817 ? 1.303 2.727 27.710 1.00 87.25 817 LEU A N 1
ATOM 6371 C CA . LEU A 1 817 ? 1.600 1.334 28.064 1.00 87.25 817 LEU A CA 1
ATOM 6372 C C . LEU A 1 817 ? 0.434 0.709 28.829 1.00 87.25 817 LEU A C 1
ATOM 6374 O O . LEU A 1 817 ? -0.040 -0.358 28.449 1.00 87.25 817 LEU A O 1
ATOM 6378 N N . THR A 1 818 ? -0.086 1.412 29.832 1.00 89.62 818 THR A N 1
ATOM 6379 C CA . THR A 1 818 ? -1.229 0.957 30.627 1.00 89.62 818 THR A CA 1
ATOM 6380 C C . THR A 1 818 ? -2.456 0.668 29.751 1.00 89.62 818 THR A C 1
ATOM 6382 O O . THR A 1 818 ? -3.123 -0.348 29.939 1.00 89.62 818 THR A O 1
ATOM 6385 N N . PHE A 1 819 ? -2.727 1.513 28.749 1.00 89.50 819 PHE A N 1
ATOM 6386 C CA . PHE A 1 819 ? -3.850 1.330 27.827 1.00 89.50 819 PHE A CA 1
ATOM 6387 C C . PHE A 1 819 ? -3.576 0.253 26.760 1.00 89.50 819 PHE A C 1
ATOM 6389 O O . PHE A 1 819 ? -4.296 -0.734 26.684 1.00 89.50 819 PHE A O 1
ATOM 6396 N N . LEU A 1 820 ? -2.521 0.389 25.946 1.00 88.31 820 LEU A N 1
ATOM 6397 C CA . LEU A 1 820 ? -2.300 -0.490 24.785 1.00 88.31 820 LEU A CA 1
ATOM 6398 C C . LEU A 1 820 ? -1.702 -1.857 25.152 1.00 88.31 820 LEU A C 1
ATOM 6400 O O . LEU A 1 820 ? -2.111 -2.869 24.583 1.00 88.31 820 LEU A O 1
ATOM 6404 N N . ARG A 1 821 ? -0.736 -1.897 26.081 1.00 88.44 821 ARG A N 1
ATOM 6405 C CA . ARG A 1 821 ? -0.028 -3.128 26.479 1.00 88.44 821 ARG A CA 1
ATOM 6406 C C . ARG A 1 821 ? -0.778 -3.859 27.587 1.00 88.44 821 ARG A C 1
ATOM 6408 O O . ARG A 1 821 ? -1.067 -5.043 27.441 1.00 88.44 821 ARG A O 1
ATOM 6415 N N . ASP A 1 822 ? -1.095 -3.153 28.672 1.00 88.94 822 ASP A N 1
ATOM 6416 C CA . ASP A 1 822 ? -1.667 -3.770 29.879 1.00 88.94 822 ASP A CA 1
ATOM 6417 C C . ASP A 1 822 ? -3.198 -3.883 29.819 1.00 88.94 822 ASP A C 1
ATOM 6419 O O . ASP A 1 822 ? -3.795 -4.553 30.661 1.00 88.94 822 ASP A O 1
ATOM 6423 N N . ARG A 1 823 ? -3.833 -3.257 28.813 1.00 90.75 823 ARG A N 1
ATOM 6424 C CA . ARG A 1 823 ? -5.288 -3.262 28.584 1.00 90.75 823 ARG A CA 1
ATOM 6425 C C . ARG A 1 823 ? -6.080 -2.839 29.819 1.00 90.75 823 ARG A C 1
ATOM 6427 O O . ARG A 1 823 ? -7.139 -3.390 30.119 1.00 90.75 823 ARG A O 1
ATOM 6434 N N . GLN A 1 824 ? -5.565 -1.852 30.545 1.00 91.00 824 GLN A N 1
ATOM 6435 C CA . GLN A 1 824 ? -6.219 -1.292 31.719 1.00 91.00 824 GLN A CA 1
ATOM 6436 C C . GLN A 1 824 ? -6.985 -0.022 31.356 1.00 91.00 824 GLN A C 1
ATOM 6438 O O . GLN A 1 824 ? -6.546 0.799 30.550 1.00 91.00 824 GLN A O 1
ATOM 6443 N N . PHE A 1 825 ? -8.155 0.140 31.971 1.00 92.44 825 PHE A N 1
ATOM 6444 C CA . PHE A 1 825 ? -8.973 1.331 31.796 1.00 92.44 825 PHE A CA 1
ATOM 6445 C C . PHE A 1 825 ? -8.296 2.558 32.410 1.00 92.44 825 PHE A C 1
ATOM 6447 O O . PHE A 1 825 ? -7.852 2.526 33.558 1.00 92.44 825 PHE A O 1
ATOM 6454 N N . LEU A 1 826 ? -8.295 3.661 31.665 1.00 91.38 826 LEU A N 1
ATOM 6455 C CA . LEU A 1 826 ? -7.884 4.970 32.148 1.00 91.38 826 LEU A CA 1
ATOM 6456 C C . LEU A 1 826 ? -8.999 5.986 31.850 1.00 91.38 826 LEU A C 1
ATOM 6458 O O . LEU A 1 826 ? -9.410 6.104 30.691 1.00 91.38 826 LEU A O 1
ATOM 6462 N N . PRO A 1 827 ? -9.487 6.738 32.857 1.00 90.56 827 PRO A N 1
ATOM 6463 C CA . PRO A 1 827 ? -10.529 7.738 32.647 1.00 90.56 827 PRO A CA 1
ATOM 6464 C C . PRO A 1 827 ? -10.131 8.771 31.589 1.00 90.56 827 PRO A C 1
ATOM 6466 O O . PRO A 1 827 ? -9.038 9.339 31.650 1.00 90.56 827 PRO A O 1
ATOM 6469 N N . GLY A 1 828 ? -11.024 9.014 30.629 1.00 87.81 828 GLY A N 1
ATOM 6470 C CA . GLY A 1 828 ? -10.823 9.976 29.542 1.00 87.81 828 GLY A CA 1
ATOM 6471 C C . GLY A 1 828 ? -9.760 9.588 28.508 1.00 87.81 828 GLY A C 1
ATOM 6472 O O . GLY A 1 828 ? -9.417 10.419 27.675 1.00 87.81 828 GLY A O 1
ATOM 6473 N N . ILE A 1 829 ? -9.224 8.364 28.552 1.00 87.81 829 ILE A N 1
ATOM 6474 C CA . ILE A 1 829 ? -8.310 7.842 27.530 1.00 87.81 829 ILE A CA 1
ATOM 6475 C C . ILE A 1 829 ? -9.077 6.904 26.597 1.00 87.81 829 ILE A C 1
ATOM 6477 O O . ILE A 1 829 ? -9.775 5.996 27.050 1.00 87.81 829 ILE A O 1
ATOM 6481 N N . GLY A 1 830 ? -8.919 7.132 25.298 1.00 88.25 830 GLY A N 1
ATOM 6482 C CA . GLY A 1 830 ? -9.505 6.362 24.207 1.00 88.25 830 GLY A CA 1
ATOM 6483 C C . GLY A 1 830 ? -9.092 6.968 22.869 1.00 88.25 830 GLY A C 1
ATOM 6484 O O . GLY A 1 830 ? -8.228 7.847 22.816 1.00 88.25 830 GLY A O 1
ATOM 6485 N N . LEU A 1 831 ? -9.686 6.488 21.782 1.00 90.00 831 LEU A N 1
ATOM 6486 C CA . LEU A 1 831 ? -9.501 7.085 20.460 1.00 90.00 831 LEU A CA 1
ATOM 6487 C C . LEU A 1 831 ? -10.473 8.251 20.256 1.00 90.00 831 LEU A C 1
ATOM 6489 O O . LEU A 1 831 ? -10.178 9.188 19.522 1.00 90.00 831 LEU A O 1
ATOM 6493 N N . SER A 1 832 ? -11.620 8.171 20.924 1.00 92.00 832 SER A N 1
ATOM 6494 C CA . SER A 1 832 ? -12.691 9.152 20.886 1.00 92.00 832 SER A CA 1
ATOM 6495 C C . SER A 1 832 ? -12.418 10.352 21.792 1.00 92.00 832 SER A C 1
ATOM 6497 O O . SER A 1 832 ? -11.712 10.270 22.793 1.00 92.00 832 SER A O 1
ATOM 6499 N N . SER A 1 833 ? -13.083 11.460 21.489 1.00 90.62 833 SER A N 1
ATOM 6500 C CA . SER A 1 833 ? -13.258 12.584 22.405 1.00 90.62 833 SER A CA 1
ATOM 6501 C C . SER A 1 833 ? -14.461 12.353 23.326 1.00 90.62 833 SER A C 1
ATOM 6503 O O . SER A 1 833 ? -15.498 11.827 22.905 1.00 90.62 833 SER A O 1
ATOM 6505 N N . PHE A 1 834 ? -14.327 12.755 24.591 1.00 90.31 834 PHE A N 1
ATOM 6506 C CA . PHE A 1 834 ? -15.334 12.545 25.629 1.00 90.31 834 PHE A CA 1
ATOM 6507 C C . PHE A 1 834 ? -15.883 13.884 26.131 1.00 90.31 834 PHE A C 1
ATOM 6509 O O . PHE A 1 834 ? -15.138 14.744 26.593 1.00 90.31 834 PHE A O 1
ATOM 6516 N N . THR A 1 835 ? -17.201 14.040 26.070 1.00 86.88 835 THR A N 1
ATOM 6517 C CA . THR A 1 835 ? -17.965 15.149 26.659 1.00 86.88 835 THR A CA 1
ATOM 6518 C C . THR A 1 835 ? -19.072 14.581 27.548 1.00 86.88 835 THR A C 1
ATOM 6520 O O . THR A 1 835 ? -19.373 13.391 27.482 1.00 86.88 835 THR A O 1
ATOM 6523 N N . GLU A 1 836 ? -19.669 15.388 28.422 1.00 83.44 836 GLU A N 1
ATOM 6524 C CA . GLU A 1 836 ? -20.665 14.901 29.387 1.00 83.44 836 GLU A CA 1
ATOM 6525 C C . GLU A 1 836 ? -21.852 14.202 28.684 1.00 83.44 836 GLU A C 1
ATOM 6527 O O . GLU A 1 836 ? -22.609 14.830 27.946 1.00 83.44 836 GLU A O 1
ATOM 6532 N N . GLY A 1 837 ? -21.975 12.880 28.873 1.00 84.56 837 GLY A N 1
ATOM 6533 C CA . GLY A 1 837 ? -23.011 12.033 28.258 1.00 84.56 837 GLY A CA 1
ATOM 6534 C C . GLY A 1 837 ? -22.846 11.749 26.756 1.00 84.56 837 GLY A C 1
ATOM 6535 O O . GLY A 1 837 ? -23.735 11.141 26.155 1.00 84.56 837 GLY A O 1
ATOM 6536 N N . GLN A 1 838 ? -21.744 12.180 26.125 1.00 92.38 838 GLN A N 1
ATOM 6537 C CA . GLN A 1 838 ? -21.503 12.004 24.687 1.00 92.38 838 GLN A CA 1
ATOM 6538 C C . GLN A 1 838 ? -20.041 11.691 24.356 1.00 92.38 838 GLN A C 1
ATOM 6540 O O . GLN A 1 838 ? -19.111 12.322 24.857 1.00 92.38 838 GLN A O 1
ATOM 6545 N N . THR A 1 839 ? -19.842 10.767 23.425 1.00 94.94 839 THR A N 1
ATOM 6546 C CA . THR A 1 839 ? -18.541 10.376 22.881 1.00 94.94 839 THR A CA 1
ATOM 6547 C C . THR A 1 839 ? -18.546 10.562 21.377 1.00 94.94 839 THR A C 1
ATOM 6549 O O . THR A 1 839 ? -19.480 10.132 20.704 1.00 94.94 839 THR A O 1
ATOM 6552 N N . ARG A 1 840 ? -17.500 11.189 20.839 1.00 95.00 840 ARG A N 1
ATOM 6553 C CA . ARG A 1 840 ? -17.358 11.427 19.402 1.00 95.00 840 ARG A CA 1
ATOM 6554 C C . ARG A 1 840 ? -16.025 10.903 18.902 1.00 95.00 840 ARG A C 1
ATOM 6556 O O . ARG A 1 840 ? -14.992 11.246 19.468 1.00 95.00 840 ARG A O 1
ATOM 6563 N N . LEU A 1 841 ? -16.056 10.178 17.793 1.00 94.94 841 LEU A N 1
ATOM 6564 C CA . LEU A 1 841 ? -14.866 9.703 17.100 1.00 94.94 841 LEU A CA 1
ATOM 6565 C C . LEU A 1 841 ? -14.946 10.012 15.611 1.00 94.94 841 LEU A C 1
ATOM 6567 O O . LEU A 1 841 ? -15.930 9.632 14.977 1.00 94.94 841 LEU A O 1
ATOM 6571 N N . ALA A 1 842 ? -13.921 10.645 15.043 1.00 93.94 842 ALA A N 1
ATOM 6572 C CA . ALA A 1 842 ? -13.883 10.925 13.613 1.00 93.94 842 ALA A CA 1
ATOM 6573 C C . ALA A 1 842 ? -13.287 9.764 12.783 1.00 93.94 842 ALA A C 1
ATOM 6575 O O . ALA A 1 842 ? -12.332 9.111 13.200 1.00 93.94 842 ALA A O 1
ATOM 6576 N N . PHE A 1 843 ? -13.775 9.535 11.558 1.00 92.12 843 PHE A N 1
ATOM 6577 C CA . PHE A 1 843 ? -13.182 8.609 10.584 1.00 92.12 843 PHE A CA 1
ATOM 6578 C C . PHE A 1 843 ? -11.724 8.965 10.286 1.00 92.12 843 PHE A C 1
ATOM 6580 O O . PHE A 1 843 ? -10.874 8.080 10.207 1.00 92.12 843 PHE A O 1
ATOM 6587 N N . GLN A 1 844 ? -11.421 10.261 10.161 1.00 89.56 844 GLN A N 1
ATOM 6588 C CA . GLN A 1 844 ? -10.059 10.733 9.917 1.00 89.56 844 GLN A CA 1
ATOM 6589 C C . GLN A 1 844 ? -9.125 10.412 11.091 1.00 89.56 844 GLN A C 1
ATOM 6591 O O . GLN A 1 844 ? -7.982 10.028 10.856 1.00 89.56 844 GLN A O 1
ATOM 6596 N N . GLU A 1 845 ? -9.603 10.509 12.336 1.00 88.44 845 GLU A N 1
ATOM 6597 C CA . GLU A 1 845 ? -8.822 10.142 13.524 1.00 88.44 845 GLU A CA 1
ATOM 6598 C C . GLU A 1 845 ? -8.489 8.648 13.507 1.00 88.44 845 GLU A C 1
ATOM 6600 O O . GLU A 1 845 ? -7.335 8.277 13.706 1.00 88.44 845 GLU A O 1
ATOM 6605 N N . VAL A 1 846 ? -9.460 7.789 13.175 1.00 90.50 846 VAL A N 1
ATOM 6606 C CA . VAL A 1 846 ? -9.210 6.349 13.007 1.00 90.50 846 VAL A CA 1
ATOM 6607 C C . VAL A 1 846 ? -8.182 6.094 11.906 1.00 90.50 846 VAL A C 1
ATOM 6609 O O . VAL A 1 846 ? -7.208 5.386 12.144 1.00 90.50 846 VAL A O 1
ATOM 6612 N N . ALA A 1 847 ? -8.338 6.709 10.732 1.00 87.62 847 ALA A N 1
ATOM 6613 C CA . ALA A 1 847 ? -7.419 6.526 9.609 1.00 87.62 847 ALA A CA 1
ATOM 6614 C C . ALA A 1 847 ? -5.988 7.010 9.915 1.00 87.62 847 ALA A C 1
ATOM 6616 O O . ALA A 1 847 ? -5.022 6.365 9.514 1.00 87.62 847 ALA A O 1
ATOM 6617 N N . GLN A 1 848 ? -5.837 8.121 10.643 1.00 85.19 848 GLN A N 1
ATOM 6618 C CA . GLN A 1 848 ? -4.533 8.646 11.061 1.00 85.19 848 GLN A CA 1
ATOM 6619 C C . GLN A 1 848 ? -3.871 7.772 12.131 1.00 85.19 848 GLN A C 1
ATOM 6621 O O . GLN A 1 848 ? -2.653 7.595 12.120 1.00 85.19 848 GLN A O 1
ATOM 6626 N N . LYS A 1 849 ? -4.655 7.228 13.068 1.00 84.25 849 LYS A N 1
ATOM 6627 C CA . LYS A 1 849 ? -4.142 6.388 14.162 1.00 84.25 849 LYS A CA 1
ATOM 6628 C C . LYS A 1 849 ? -3.917 4.936 13.745 1.00 84.25 849 LYS A C 1
ATOM 6630 O O . LYS A 1 849 ? -3.121 4.254 14.384 1.00 84.25 849 LYS A O 1
ATOM 6635 N N . ASP A 1 850 ? -4.516 4.502 12.638 1.00 87.81 850 ASP A N 1
ATOM 6636 C CA . ASP A 1 850 ? -4.253 3.218 11.977 1.00 87.81 850 ASP A CA 1
ATOM 6637 C C . ASP A 1 850 ? -3.127 3.306 10.923 1.00 87.81 850 ASP A C 1
ATOM 6639 O O . ASP A 1 850 ? -3.122 2.573 9.933 1.00 87.81 850 ASP A O 1
ATOM 6643 N N . TRP A 1 851 ? -2.152 4.210 11.121 1.00 85.31 851 TRP A N 1
ATOM 6644 C CA . TRP A 1 851 ? -0.960 4.337 10.264 1.00 85.31 851 TRP A CA 1
ATOM 6645 C C . TRP A 1 851 ? -0.193 3.012 10.146 1.00 85.31 851 TRP A C 1
ATOM 6647 O O . TRP A 1 851 ? 0.309 2.670 9.074 1.00 85.31 851 TRP A O 1
ATOM 6657 N N . LEU A 1 852 ? -0.157 2.243 11.238 1.00 88.06 852 LEU A N 1
ATOM 6658 C CA . LEU A 1 852 ? 0.205 0.836 11.237 1.00 88.06 852 LEU A CA 1
ATOM 6659 C C . LEU A 1 852 ? -1.087 0.038 11.039 1.00 88.06 852 LEU A C 1
ATOM 6661 O O . LEU A 1 852 ? -1.844 -0.190 11.980 1.00 88.06 852 LEU A O 1
ATOM 6665 N N . LYS A 1 853 ? -1.359 -0.330 9.786 1.00 86.50 853 LYS A N 1
ATOM 6666 C CA . LYS A 1 853 ? -2.618 -0.955 9.355 1.00 86.50 853 LYS A CA 1
ATOM 6667 C C . LYS A 1 853 ? -3.056 -2.097 10.284 1.00 86.50 853 LYS A C 1
ATOM 6669 O O . LYS A 1 853 ? -2.336 -3.090 10.434 1.00 86.50 853 LYS A O 1
ATOM 6674 N N . GLY A 1 854 ? -4.269 -1.980 10.827 1.00 88.75 854 GLY A N 1
ATOM 6675 C CA . GLY A 1 854 ? -4.913 -2.972 11.694 1.00 88.75 854 GLY A CA 1
ATOM 6676 C C . GLY A 1 854 ? -4.679 -2.776 13.197 1.00 88.75 854 GLY A C 1
ATOM 6677 O O . GLY A 1 854 ? -5.261 -3.508 14.003 1.00 88.75 854 GLY A O 1
ATOM 6678 N N . SER A 1 855 ? -3.869 -1.799 13.602 1.00 89.75 855 SER A N 1
ATOM 6679 C CA . SER A 1 855 ? -3.600 -1.495 15.006 1.00 89.75 855 SER A CA 1
ATOM 6680 C C . SER A 1 855 ? -4.841 -1.074 15.785 1.00 89.75 855 SER A C 1
ATOM 6682 O O . SER A 1 855 ? -5.031 -1.542 16.910 1.00 89.75 855 SER A O 1
ATOM 6684 N N . VAL A 1 856 ? -5.718 -0.250 15.201 1.00 92.12 856 VAL A N 1
ATOM 6685 C CA . VAL A 1 856 ? -6.957 0.178 15.873 1.00 92.12 856 VAL A CA 1
ATOM 6686 C C . VAL A 1 856 ? -7.899 -1.013 16.062 1.00 92.12 856 VAL A C 1
ATOM 6688 O O . VAL A 1 856 ? -8.400 -1.246 17.163 1.00 92.12 856 VAL A O 1
ATOM 6691 N N . ALA A 1 857 ? -8.085 -1.820 15.016 1.00 92.25 857 ALA A N 1
ATOM 6692 C CA . ALA A 1 857 ? -8.893 -3.038 15.073 1.00 92.25 857 ALA A CA 1
ATOM 6693 C C . ALA A 1 857 ? -8.406 -3.998 16.174 1.00 92.25 857 ALA A C 1
ATOM 6695 O O . ALA A 1 857 ? -9.210 -4.510 16.958 1.00 92.25 857 ALA A O 1
ATOM 6696 N N . HIS A 1 858 ? -7.086 -4.180 16.294 1.00 91.19 858 HIS A N 1
ATOM 6697 C CA . HIS A 1 858 ? -6.491 -5.012 17.336 1.00 91.19 858 HIS A CA 1
ATOM 6698 C C . HIS A 1 858 ? -6.699 -4.440 18.746 1.00 91.19 858 HIS A C 1
ATOM 6700 O O . HIS A 1 858 ? -7.124 -5.173 19.640 1.00 91.19 858 HIS A O 1
ATOM 6706 N N . ALA A 1 859 ? -6.428 -3.146 18.953 1.00 90.44 859 ALA A N 1
ATOM 6707 C CA . ALA A 1 859 ? -6.526 -2.498 20.264 1.00 90.44 859 ALA A CA 1
ATOM 6708 C C . ALA A 1 859 ? -7.951 -2.539 20.842 1.00 90.44 859 ALA A C 1
ATOM 6710 O O . ALA A 1 859 ? -8.132 -2.718 22.046 1.00 90.44 859 ALA A O 1
ATOM 6711 N N . TYR A 1 860 ? -8.964 -2.432 19.979 1.00 94.00 860 TYR A N 1
ATOM 6712 C CA . TYR A 1 860 ? -10.373 -2.423 20.374 1.00 94.00 860 TYR A CA 1
ATOM 6713 C C . TYR A 1 860 ? -11.063 -3.785 20.262 1.00 94.00 860 TYR A C 1
ATOM 6715 O O . TYR A 1 860 ? -12.242 -3.892 20.609 1.00 94.00 860 TYR A O 1
ATOM 6723 N N . CYS A 1 861 ? -10.369 -4.827 19.791 1.00 93.12 861 CYS A N 1
ATOM 6724 C CA . CYS A 1 861 ? -10.976 -6.109 19.419 1.00 93.12 861 CYS A CA 1
ATOM 6725 C C . CYS A 1 861 ? -12.223 -5.894 18.539 1.00 93.12 861 CYS A C 1
ATOM 6727 O O . CYS A 1 861 ? -13.334 -6.300 18.888 1.00 93.12 861 CYS A O 1
ATOM 6729 N N . ALA A 1 862 ? -12.033 -5.165 17.439 1.00 92.75 862 ALA A N 1
ATOM 6730 C CA . ALA A 1 862 ? -13.064 -4.772 16.486 1.00 92.75 862 ALA A CA 1
ATOM 6731 C C . ALA A 1 862 ? -12.670 -5.195 15.063 1.00 92.75 862 ALA A C 1
ATOM 6733 O O . ALA A 1 862 ? -11.504 -5.463 14.782 1.00 92.75 862 ALA A O 1
ATOM 6734 N N . THR A 1 863 ? -13.646 -5.271 14.162 1.00 88.19 863 THR A N 1
ATOM 6735 C CA . THR A 1 863 ? -13.442 -5.640 12.752 1.00 88.19 863 THR A CA 1
ATOM 6736 C C . THR A 1 863 ? -14.356 -4.802 11.859 1.00 88.19 863 THR A C 1
ATOM 6738 O O . THR A 1 863 ? -15.316 -4.208 12.349 1.00 88.19 863 THR A O 1
ATOM 6741 N N . GLY A 1 864 ? -14.056 -4.753 10.561 1.00 87.50 864 GLY A N 1
ATOM 6742 C CA . GLY A 1 864 ? -14.845 -4.026 9.565 1.00 87.50 864 GLY A CA 1
ATOM 6743 C C . GLY A 1 864 ? -14.007 -3.057 8.734 1.00 87.50 864 GLY A C 1
ATOM 6744 O O . GLY A 1 864 ? -12.812 -2.884 8.980 1.00 87.50 864 GLY A O 1
ATOM 6745 N N . ASP A 1 865 ? -14.644 -2.444 7.737 1.00 89.50 865 ASP A N 1
ATOM 6746 C CA . ASP A 1 865 ? -14.085 -1.293 7.025 1.00 89.50 865 ASP A CA 1
ATOM 6747 C C . ASP A 1 865 ? -13.970 -0.068 7.949 1.00 89.50 865 ASP A C 1
ATOM 6749 O O . ASP A 1 865 ? -14.337 -0.124 9.124 1.00 89.50 865 ASP A O 1
ATOM 6753 N N . LEU A 1 866 ? -13.447 1.050 7.436 1.00 90.19 866 LEU A N 1
ATOM 6754 C CA . LEU A 1 866 ? -13.249 2.261 8.236 1.00 90.19 866 LEU A CA 1
ATOM 6755 C C . LEU A 1 866 ? -14.540 2.689 8.952 1.00 90.19 866 LEU A C 1
ATOM 6757 O O . LEU A 1 866 ? -14.502 3.005 10.135 1.00 90.19 866 LEU A O 1
ATOM 6761 N N . THR A 1 867 ? -15.688 2.637 8.278 1.00 91.44 867 THR A N 1
ATOM 6762 C CA . THR A 1 867 ? -16.966 3.076 8.842 1.00 91.44 867 THR A CA 1
ATOM 6763 C C . THR A 1 867 ? -17.441 2.157 9.966 1.00 91.44 867 THR A C 1
ATOM 6765 O O . THR A 1 867 ? -17.779 2.626 11.059 1.00 91.44 867 THR A O 1
ATOM 6768 N N . ALA A 1 868 ? -17.444 0.844 9.728 1.00 91.75 868 ALA A N 1
ATOM 6769 C CA . ALA A 1 868 ? -17.844 -0.150 10.719 1.00 91.75 868 ALA A CA 1
ATOM 6770 C C . ALA A 1 868 ? -16.878 -0.193 11.917 1.00 91.75 868 ALA A C 1
ATOM 6772 O O . ALA A 1 868 ? -17.317 -0.295 13.071 1.00 91.75 868 ALA A O 1
ATOM 6773 N N . LEU A 1 869 ? -15.575 -0.055 11.655 1.00 94.62 869 LEU A N 1
ATOM 6774 C CA . LEU A 1 869 ? -14.539 0.009 12.677 1.00 94.62 869 LEU A CA 1
ATOM 6775 C C . LEU A 1 869 ? -14.725 1.249 13.554 1.00 94.62 869 LEU A C 1
ATOM 6777 O O . LEU A 1 869 ? -14.855 1.104 14.767 1.00 94.62 869 LEU A O 1
ATOM 6781 N N . THR A 1 870 ? -14.827 2.444 12.964 1.00 96.44 870 THR A N 1
ATOM 6782 C CA . THR A 1 870 ? -15.062 3.696 13.702 1.00 96.44 870 THR A CA 1
ATOM 6783 C C . THR A 1 870 ? -16.321 3.613 14.554 1.00 96.44 870 THR A C 1
ATOM 6785 O O . THR A 1 870 ? -16.299 3.989 15.724 1.00 96.44 870 THR A O 1
ATOM 6788 N N . ARG A 1 871 ? -17.412 3.056 14.017 1.00 95.88 871 ARG A N 1
ATOM 6789 C CA . ARG A 1 871 ? -18.650 2.874 14.782 1.00 95.88 871 ARG A CA 1
ATOM 6790 C C . ARG A 1 871 ? -18.457 1.985 15.998 1.00 95.88 871 ARG A C 1
ATOM 6792 O O . ARG A 1 871 ? -18.873 2.353 17.093 1.00 95.88 871 ARG A O 1
ATOM 6799 N N . THR A 1 872 ? -17.814 0.839 15.817 1.00 96.38 872 THR A N 1
ATOM 6800 C CA . THR A 1 872 ? -17.567 -0.102 16.912 1.00 96.38 872 THR A CA 1
ATOM 6801 C C . THR A 1 872 ? -16.649 0.510 17.967 1.00 96.38 872 THR A C 1
ATOM 6803 O O . THR A 1 872 ? -16.934 0.401 19.157 1.00 96.38 872 THR A O 1
ATOM 6806 N N . VAL A 1 873 ? -15.583 1.194 17.545 1.00 96.69 873 VAL A N 1
ATOM 6807 C CA . VAL A 1 873 ? -14.627 1.851 18.445 1.00 96.69 873 VAL A CA 1
ATOM 6808 C C . VAL A 1 873 ? -15.307 2.947 19.264 1.00 96.69 873 VAL A C 1
ATOM 6810 O O . VAL A 1 873 ? -15.174 2.939 20.482 1.00 96.69 873 VAL A O 1
ATOM 6813 N N . ALA A 1 874 ? -16.107 3.816 18.638 1.00 96.69 874 ALA A N 1
ATOM 6814 C CA . ALA A 1 874 ? -16.820 4.885 19.339 1.00 96.69 874 ALA A CA 1
ATOM 6815 C C . ALA A 1 874 ? -17.780 4.340 20.409 1.00 96.69 874 ALA A C 1
ATOM 6817 O O . ALA A 1 874 ? -17.845 4.864 21.522 1.00 96.69 874 ALA A O 1
ATOM 6818 N N . ILE A 1 875 ? -18.506 3.258 20.095 1.00 97.31 875 ILE A N 1
ATOM 6819 C CA . ILE A 1 875 ? -19.402 2.600 21.056 1.00 97.31 875 ILE A CA 1
ATOM 6820 C C . ILE A 1 875 ? -18.592 2.001 22.206 1.00 97.31 875 ILE A C 1
ATOM 6822 O O . ILE A 1 875 ? -18.935 2.208 23.369 1.00 97.31 875 ILE A O 1
ATOM 6826 N N . LYS A 1 876 ? -17.511 1.276 21.900 1.00 97.75 876 LYS A N 1
ATOM 6827 C CA . LYS A 1 876 ? -16.656 0.660 22.919 1.00 97.75 876 LYS A CA 1
ATOM 6828 C C . LYS A 1 876 ? -16.007 1.701 23.828 1.00 97.75 876 LYS A C 1
ATOM 6830 O O . LYS A 1 876 ? -16.006 1.493 25.034 1.00 97.75 876 LYS A O 1
ATOM 6835 N N . ASP A 1 877 ? -15.527 2.818 23.286 1.00 96.25 877 ASP A N 1
ATOM 6836 C CA . ASP A 1 877 ? -14.980 3.938 24.060 1.00 96.25 877 ASP A CA 1
ATOM 6837 C C . ASP A 1 877 ? -16.026 4.550 24.994 1.00 96.25 877 ASP A C 1
ATOM 6839 O O . ASP A 1 877 ? -15.768 4.742 26.181 1.00 96.25 877 ASP A O 1
ATOM 6843 N N . HIS A 1 878 ? -17.228 4.823 24.483 1.00 96.62 878 HIS A N 1
ATOM 6844 C CA . HIS A 1 878 ? -18.309 5.388 25.286 1.00 96.62 878 HIS A CA 1
ATOM 6845 C C . HIS A 1 878 ? -18.683 4.468 26.457 1.00 96.62 878 HIS A C 1
ATOM 6847 O O . HIS A 1 878 ? -18.720 4.876 27.619 1.00 96.62 878 HIS A O 1
ATOM 6853 N N . LEU A 1 879 ? -18.890 3.185 26.155 1.00 96.38 879 LEU A N 1
ATOM 6854 C CA . LEU A 1 879 ? -19.239 2.171 27.144 1.00 96.38 879 LEU A CA 1
ATOM 6855 C C . LEU A 1 879 ? -18.103 1.894 28.134 1.00 96.38 879 LEU A C 1
ATOM 6857 O O . LEU A 1 879 ? -18.372 1.658 29.310 1.00 96.38 879 LEU A O 1
ATOM 6861 N N . ALA A 1 880 ? -16.848 1.963 27.689 1.00 95.62 880 ALA A N 1
ATOM 6862 C CA . ALA A 1 880 ? -15.672 1.849 28.543 1.00 95.62 880 ALA A CA 1
ATOM 6863 C C . ALA A 1 880 ? -15.667 2.917 29.641 1.00 95.62 880 ALA A C 1
ATOM 6865 O O . ALA A 1 880 ? -15.449 2.582 30.807 1.00 95.62 880 ALA A O 1
ATOM 6866 N N . GLN A 1 881 ? -15.982 4.174 29.302 1.00 94.25 881 GLN A N 1
ATOM 6867 C CA . GLN A 1 881 ? -16.078 5.252 30.293 1.00 94.25 881 GLN A CA 1
ATOM 6868 C C . GLN A 1 881 ? -17.218 5.019 31.297 1.00 94.25 881 GLN A C 1
ATOM 6870 O O . GLN A 1 881 ? -17.025 5.220 32.495 1.00 94.25 881 GLN A O 1
ATOM 6875 N N . LEU A 1 882 ? -18.383 4.539 30.844 1.00 92.88 882 LEU A N 1
ATOM 6876 C CA . LEU A 1 882 ? -19.529 4.251 31.720 1.00 92.88 882 LEU A CA 1
ATOM 6877 C C . LEU A 1 882 ? -19.302 3.042 32.643 1.00 92.88 882 LEU A C 1
ATOM 6879 O O . LEU A 1 882 ? -19.795 3.012 33.774 1.00 92.88 882 LEU A O 1
ATOM 6883 N N . ALA A 1 883 ? -18.598 2.023 32.152 1.00 93.31 883 ALA A N 1
ATOM 6884 C CA . ALA A 1 883 ? -18.339 0.781 32.876 1.00 93.31 883 ALA A CA 1
ATOM 6885 C C . ALA A 1 883 ? -17.041 0.806 33.699 1.00 93.31 883 ALA A C 1
ATOM 6887 O O . ALA A 1 883 ? -16.836 -0.093 34.514 1.00 93.31 883 ALA A O 1
ATOM 6888 N N . ALA A 1 884 ? -16.185 1.814 33.494 1.00 93.62 884 ALA A N 1
ATOM 6889 C CA . ALA A 1 884 ? -14.807 1.851 33.983 1.00 93.62 884 ALA A CA 1
ATOM 6890 C C . ALA A 1 884 ? -14.022 0.577 33.609 1.00 93.62 884 ALA A C 1
ATOM 6892 O O . ALA A 1 884 ? -13.379 -0.056 34.448 1.00 93.62 884 ALA A O 1
ATOM 6893 N N . ALA A 1 885 ? -14.117 0.184 32.337 1.00 94.25 885 ALA A N 1
ATOM 6894 C CA . ALA A 1 885 ? -13.528 -1.035 31.788 1.00 94.25 885 ALA A CA 1
ATOM 6895 C C . ALA A 1 885 ? -12.782 -0.732 30.487 1.00 94.25 885 ALA A C 1
ATOM 6897 O O . ALA A 1 885 ? -13.144 0.191 29.767 1.00 94.25 885 ALA A O 1
ATOM 6898 N N . HIS A 1 886 ? -11.731 -1.489 30.169 1.00 94.94 886 HIS A N 1
ATOM 6899 C CA . HIS A 1 886 ? -10.969 -1.242 28.947 1.00 94.94 886 HIS A CA 1
ATOM 6900 C C . HIS A 1 886 ? -11.837 -1.531 27.702 1.00 94.94 886 HIS A C 1
ATOM 6902 O O . HIS A 1 886 ? -12.535 -2.552 27.694 1.00 94.94 886 HIS A O 1
ATOM 6908 N N . PRO A 1 887 ? -11.790 -0.711 26.632 1.00 95.69 887 PRO A N 1
ATOM 6909 C CA . PRO A 1 887 ? -12.645 -0.885 25.452 1.00 95.69 887 PRO A CA 1
ATOM 6910 C C . PRO A 1 887 ? -12.583 -2.277 24.807 1.00 95.69 887 PRO A C 1
ATOM 6912 O O . PRO A 1 887 ? -13.593 -2.779 24.317 1.00 95.69 887 PRO A O 1
ATOM 6915 N N . SER A 1 888 ? -11.429 -2.955 24.851 1.00 94.75 888 SER A N 1
ATOM 6916 C CA . SER A 1 888 ? -11.288 -4.323 24.318 1.00 94.75 888 SER A CA 1
ATOM 6917 C C . SER A 1 888 ? -12.133 -5.369 25.056 1.00 94.75 888 SER A C 1
ATOM 6919 O O . SER A 1 888 ? -12.342 -6.451 24.524 1.00 94.75 888 SER A O 1
ATOM 6921 N N . THR A 1 889 ? -12.599 -5.060 26.269 1.00 95.06 889 THR A N 1
ATOM 6922 C CA . THR A 1 889 ? -13.434 -5.935 27.116 1.00 95.06 889 THR A CA 1
ATOM 6923 C C . THR A 1 889 ? -14.928 -5.619 27.017 1.00 95.06 889 THR A C 1
ATOM 6925 O O . THR A 1 889 ? -15.737 -6.183 27.756 1.00 95.06 889 THR A O 1
ATOM 6928 N N . ILE A 1 890 ? -15.291 -4.684 26.134 1.00 96.81 890 ILE A N 1
ATOM 6929 C CA . ILE A 1 890 ? -16.674 -4.322 25.852 1.00 96.81 890 ILE A CA 1
ATOM 6930 C C . ILE A 1 890 ? -17.196 -5.178 24.700 1.00 96.81 890 ILE A C 1
ATOM 6932 O O . ILE A 1 890 ? -16.677 -5.117 23.578 1.00 96.81 890 ILE A O 1
ATOM 6936 N N . ASP A 1 891 ? -18.280 -5.895 24.977 1.00 95.25 891 ASP A N 1
ATOM 6937 C CA . ASP A 1 891 ? -19.073 -6.609 23.986 1.00 95.25 891 ASP A CA 1
ATOM 6938 C C . ASP A 1 891 ? -20.257 -5.740 23.558 1.00 95.25 891 ASP A C 1
ATOM 6940 O O . ASP A 1 891 ? -21.166 -5.437 24.338 1.00 95.25 891 ASP A O 1
ATOM 6944 N N . VAL A 1 892 ? -20.236 -5.316 22.296 1.00 95.94 892 VAL A N 1
ATOM 6945 C CA . VAL A 1 892 ? -21.300 -4.512 21.686 1.00 95.94 892 VAL A CA 1
ATOM 6946 C C . VAL A 1 892 ? -22.385 -5.447 21.152 1.00 95.94 892 VAL A C 1
ATOM 6948 O O . VAL A 1 892 ? -22.091 -6.447 20.500 1.00 95.94 892 VAL A O 1
ATOM 6951 N N . ALA A 1 893 ? -23.651 -5.137 21.429 1.00 92.56 893 ALA A N 1
ATOM 6952 C CA . ALA A 1 893 ? -24.781 -5.887 20.893 1.00 92.56 893 ALA A CA 1
ATOM 6953 C C . ALA A 1 893 ? -24.824 -5.796 19.359 1.00 92.56 893 ALA A C 1
ATOM 6955 O O . ALA A 1 893 ? -24.419 -4.794 18.777 1.00 92.56 893 ALA A O 1
ATOM 6956 N N . ALA A 1 894 ? -25.361 -6.824 18.698 1.00 89.38 894 ALA A N 1
ATOM 6957 C CA . ALA A 1 894 ? -25.391 -6.895 17.235 1.00 89.38 894 ALA A CA 1
ATOM 6958 C C . ALA A 1 894 ? -26.159 -5.734 16.566 1.00 89.38 894 ALA A C 1
ATOM 6960 O O . ALA A 1 894 ? -25.857 -5.370 15.434 1.00 89.38 894 ALA A O 1
ATOM 6961 N N . ASP A 1 895 ? -27.131 -5.138 17.262 1.00 90.00 895 ASP A N 1
ATOM 6962 C CA . ASP A 1 895 ? -27.868 -3.951 16.805 1.00 90.00 895 ASP A CA 1
ATOM 6963 C C . ASP A 1 895 ? -27.088 -2.631 16.987 1.00 90.00 895 ASP A C 1
ATOM 6965 O O . ASP A 1 895 ? -27.488 -1.587 16.466 1.00 90.00 895 ASP A O 1
ATOM 6969 N N . GLY A 1 896 ? -25.973 -2.662 17.724 1.00 91.88 896 GLY A N 1
ATOM 6970 C CA . GLY A 1 896 ? -25.172 -1.498 18.082 1.00 91.88 896 GLY A CA 1
ATOM 6971 C C . GLY A 1 896 ? -25.879 -0.506 19.010 1.00 91.88 896 GLY A C 1
ATOM 6972 O O . GLY A 1 896 ? -25.447 0.640 19.076 1.00 91.88 896 GLY A O 1
ATOM 6973 N N . GLN A 1 897 ? -26.963 -0.902 19.689 1.00 94.00 897 GLN A N 1
ATOM 6974 C CA . GLN A 1 897 ? -27.759 -0.028 20.570 1.00 94.00 897 GLN A CA 1
ATOM 6975 C C . GLN A 1 897 ? -27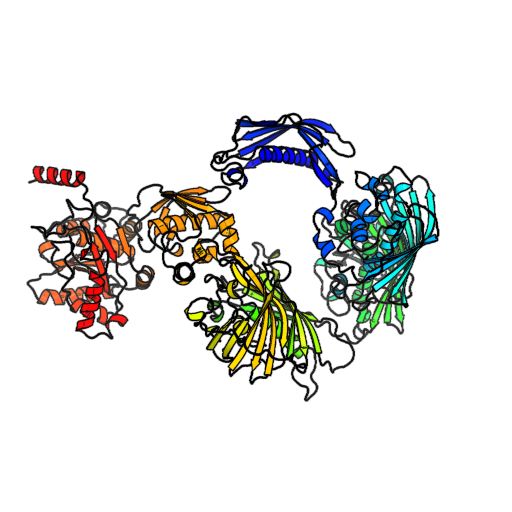.512 -0.284 22.060 1.00 94.00 897 GLN A C 1
ATOM 6977 O O . GLN A 1 897 ? -28.068 0.388 22.929 1.00 94.00 897 GLN A O 1
ATOM 6982 N N . SER A 1 898 ? -26.689 -1.275 22.390 1.00 95.62 898 SER A N 1
ATOM 6983 C CA . SER A 1 898 ? -26.243 -1.502 23.759 1.00 95.62 898 SER A CA 1
ATOM 6984 C C . SER A 1 898 ? -24.920 -2.250 23.798 1.00 95.62 898 SER A C 1
ATOM 6986 O O . SER A 1 898 ? -24.471 -2.794 22.790 1.00 95.62 898 SER A O 1
ATOM 6988 N N . GLY A 1 899 ? -24.318 -2.335 24.977 1.00 96.19 899 GLY A N 1
ATOM 6989 C CA . GLY A 1 899 ? -23.224 -3.264 25.221 1.00 96.19 899 GLY A CA 1
ATOM 6990 C C . GLY A 1 899 ? -23.081 -3.625 26.690 1.00 96.19 899 GLY A C 1
ATOM 6991 O O . GLY A 1 899 ? -23.819 -3.130 27.550 1.00 96.19 899 GLY A O 1
ATOM 6992 N N . VAL A 1 900 ? -22.154 -4.538 26.949 1.00 96.19 900 VAL A N 1
ATOM 6993 C CA . VAL A 1 900 ? -21.859 -5.093 28.269 1.00 96.19 900 VAL A CA 1
ATOM 6994 C C . VAL A 1 900 ? -20.343 -5.127 28.442 1.00 96.19 900 VAL A C 1
ATOM 6996 O O . VAL A 1 900 ? -19.616 -5.456 27.508 1.00 96.19 900 VAL A O 1
ATOM 6999 N N . ALA A 1 901 ? -19.860 -4.781 29.633 1.00 96.44 901 ALA A N 1
ATOM 7000 C CA . ALA A 1 901 ? -18.456 -4.959 29.987 1.00 96.44 901 ALA A CA 1
ATOM 7001 C C . ALA A 1 901 ? -18.243 -6.341 30.609 1.00 96.44 901 ALA A C 1
ATOM 7003 O O . ALA A 1 901 ? -19.046 -6.764 31.444 1.00 96.44 901 ALA A O 1
ATOM 7004 N N . ALA A 1 902 ? -17.137 -7.013 30.286 1.00 93.81 902 ALA A N 1
ATOM 7005 C CA . ALA A 1 902 ? -16.823 -8.336 30.837 1.00 93.81 902 ALA A CA 1
ATOM 7006 C C . ALA A 1 902 ? -16.804 -8.370 32.383 1.00 93.81 902 ALA A C 1
ATOM 7008 O O . ALA A 1 902 ? -17.199 -9.364 32.991 1.00 93.81 902 ALA A O 1
ATOM 7009 N N . CYS A 1 903 ? -16.400 -7.271 33.034 1.00 94.31 903 CYS A N 1
ATOM 7010 C CA . CYS A 1 903 ? -16.409 -7.128 34.496 1.00 94.31 903 CYS A CA 1
ATOM 7011 C C . CYS A 1 903 ? -17.802 -6.868 35.097 1.00 94.31 903 CYS A C 1
ATOM 7013 O O . CYS A 1 903 ? -17.981 -6.987 36.309 1.00 94.31 903 CYS A O 1
ATOM 7015 N N . LEU A 1 904 ? -18.796 -6.537 34.271 1.00 96.12 904 LEU A N 1
ATOM 7016 C CA . LEU A 1 904 ? -20.183 -6.273 34.652 1.00 96.12 904 LEU A CA 1
ATOM 7017 C C . LEU A 1 904 ? -21.141 -7.083 33.758 1.00 96.12 904 LEU A C 1
ATOM 7019 O O . LEU A 1 904 ? -22.011 -6.498 33.111 1.00 96.12 904 LEU A O 1
ATOM 7023 N N . PRO A 1 905 ? -21.035 -8.425 33.737 1.00 94.56 905 PRO A N 1
ATOM 7024 C CA . PRO A 1 905 ? -21.626 -9.276 32.696 1.00 94.56 905 PRO A CA 1
ATOM 7025 C C . PRO A 1 905 ? -23.160 -9.232 32.621 1.00 94.56 905 PRO A C 1
ATOM 7027 O O . PRO A 1 905 ? -23.743 -9.619 31.616 1.00 94.56 905 PRO A O 1
ATOM 7030 N N . LEU A 1 906 ? -23.831 -8.760 33.678 1.00 95.75 906 LEU A N 1
ATOM 7031 C CA . LEU A 1 906 ? -25.291 -8.611 33.724 1.00 95.75 906 LEU A CA 1
ATOM 7032 C C . LEU A 1 906 ? -25.750 -7.147 33.686 1.00 95.75 906 LEU A C 1
ATOM 7034 O O . LEU A 1 906 ? -26.935 -6.879 33.867 1.00 95.75 906 LEU A O 1
ATOM 7038 N N . THR A 1 907 ? -24.841 -6.188 33.504 1.00 95.81 907 THR A N 1
ATOM 7039 C CA . THR A 1 907 ? -25.186 -4.763 33.412 1.00 95.81 907 THR A CA 1
ATOM 7040 C C . THR A 1 907 ? -25.134 -4.342 31.956 1.00 95.81 907 THR A C 1
ATOM 7042 O O . THR A 1 907 ? -24.060 -4.249 31.366 1.00 95.81 907 THR A O 1
ATOM 7045 N N . ARG A 1 908 ? -26.304 -4.083 31.375 1.00 95.69 908 ARG A N 1
ATOM 7046 C CA . ARG A 1 908 ? -26.419 -3.636 29.991 1.00 95.69 908 ARG A CA 1
ATOM 7047 C C . ARG A 1 908 ? -26.562 -2.123 29.939 1.00 95.69 908 ARG A C 1
ATOM 7049 O O . ARG A 1 908 ? -27.365 -1.542 30.672 1.00 95.69 908 ARG A O 1
ATOM 7056 N N . TYR A 1 909 ? -25.775 -1.508 29.069 1.00 96.31 909 TYR A N 1
ATOM 7057 C CA . TYR A 1 909 ? -25.699 -0.065 28.881 1.00 96.31 909 TYR A CA 1
ATOM 7058 C C . TYR A 1 909 ? -26.368 0.302 27.554 1.00 96.31 909 TYR A C 1
ATOM 7060 O O . TYR A 1 909 ? -25.875 -0.139 26.513 1.00 96.31 909 TYR A O 1
ATOM 7068 N N . PRO A 1 910 ? -27.494 1.037 27.558 1.00 96.44 910 PRO A N 1
ATOM 7069 C CA . PRO A 1 910 ? -28.158 1.461 26.331 1.00 96.44 910 PRO A CA 1
ATOM 7070 C C . PRO A 1 910 ? -27.457 2.689 25.755 1.00 96.44 910 PRO A C 1
ATOM 7072 O O . PRO A 1 910 ? -27.216 3.663 26.468 1.00 96.44 910 PRO A O 1
ATOM 7075 N N . VAL A 1 911 ? -27.203 2.669 24.451 1.00 97.00 911 VAL A N 1
ATOM 7076 C CA . VAL A 1 911 ? -26.587 3.782 23.729 1.00 97.00 911 VAL A CA 1
ATOM 7077 C C . VAL A 1 911 ? -27.406 4.159 22.508 1.00 97.00 911 VAL A C 1
ATOM 7079 O O . VAL A 1 911 ? -28.025 3.319 21.855 1.00 97.00 911 VAL A O 1
ATOM 7082 N N . GLN A 1 912 ? -27.385 5.442 22.184 1.00 96.31 912 GLN A N 1
ATOM 7083 C CA . GLN A 1 912 ? -27.862 5.960 20.919 1.00 96.31 912 GLN A CA 1
ATOM 7084 C C . GLN A 1 912 ? -26.643 6.280 20.067 1.00 96.31 912 GLN A C 1
ATOM 7086 O O . GLN A 1 912 ? -25.746 7.002 20.494 1.00 96.31 912 GLN A O 1
ATOM 7091 N N . VAL A 1 913 ? -26.610 5.719 18.863 1.00 96.19 913 VAL A N 1
ATOM 7092 C CA . VAL A 1 913 ? -25.494 5.884 17.933 1.00 96.19 913 VAL A CA 1
ATOM 7093 C C . VAL A 1 913 ? -25.991 6.643 16.719 1.00 96.19 913 VAL A C 1
ATOM 7095 O O . VAL A 1 913 ? -26.941 6.216 16.062 1.00 96.19 913 VAL A O 1
ATOM 7098 N N . ALA A 1 914 ? -25.339 7.758 16.420 1.00 93.94 914 ALA A N 1
ATOM 7099 C CA . ALA A 1 914 ? -25.545 8.523 15.206 1.00 93.94 914 ALA A CA 1
ATOM 7100 C C . ALA A 1 914 ? -24.250 8.496 14.394 1.00 93.94 914 ALA A C 1
ATOM 7102 O O . ALA A 1 914 ? -23.212 8.982 14.844 1.00 93.94 914 ALA A O 1
ATOM 7103 N N . THR A 1 915 ? -24.306 7.907 13.202 1.00 89.00 915 THR A N 1
ATOM 7104 C CA . THR A 1 915 ? -23.222 8.039 12.231 1.00 89.00 915 THR A CA 1
ATOM 7105 C C . THR A 1 915 ? -23.370 9.376 11.519 1.00 89.00 915 THR A C 1
ATOM 7107 O O . THR A 1 915 ? -24.462 9.761 11.102 1.00 89.00 915 THR A O 1
ATOM 7110 N N . THR A 1 916 ? -22.252 10.074 11.439 1.00 86.06 916 THR A N 1
ATOM 7111 C CA . THR A 1 916 ? -22.049 11.376 10.826 1.00 86.06 916 THR A CA 1
ATOM 7112 C C . THR A 1 916 ? -20.976 11.175 9.727 1.00 86.06 916 THR A C 1
ATOM 7114 O O . THR A 1 916 ? -20.221 10.218 9.767 1.00 86.06 916 THR A O 1
ATOM 7117 N N . ASP A 1 917 ? -20.870 12.023 8.717 1.00 77.88 917 ASP A N 1
ATOM 7118 C CA . ASP A 1 917 ? -19.929 11.955 7.575 1.00 77.88 917 ASP A CA 1
ATOM 7119 C C . ASP A 1 917 ? -18.443 12.051 7.944 1.00 77.88 917 ASP A C 1
ATOM 7121 O O . ASP A 1 917 ? -17.579 11.560 7.235 1.00 77.88 917 ASP A O 1
ATOM 7125 N N . ASP A 1 918 ? -18.149 12.688 9.065 1.00 84.75 918 ASP A N 1
ATOM 7126 C CA . ASP A 1 918 ? -16.845 12.808 9.724 1.00 84.75 918 ASP A CA 1
ATOM 7127 C C . ASP A 1 918 ? -16.636 11.697 10.719 1.00 84.75 918 ASP A C 1
ATOM 7129 O O . ASP A 1 918 ? -15.498 11.564 11.147 1.00 84.75 918 ASP A O 1
ATOM 7133 N N . GLY A 1 919 ? -17.647 10.930 11.134 1.00 92.62 919 GLY A N 1
ATOM 7134 C CA . GLY A 1 919 ? -17.449 9.988 12.219 1.00 92.62 919 GLY A CA 1
ATOM 7135 C C . GLY A 1 919 ? -18.704 9.450 12.885 1.00 92.62 919 GLY A C 1
ATOM 7136 O O . GLY A 1 919 ? -19.723 9.150 12.273 1.00 92.62 919 GLY A O 1
ATOM 7137 N N . VAL A 1 920 ? -18.591 9.213 14.185 1.00 96.81 920 VAL A N 1
ATOM 7138 C CA . VAL A 1 920 ? -19.625 8.548 14.972 1.00 96.81 920 VAL A CA 1
ATOM 7139 C C . VAL A 1 920 ? -19.785 9.270 16.297 1.00 96.81 920 VAL A C 1
ATOM 7141 O O . VAL A 1 920 ? -18.814 9.488 17.022 1.00 96.81 920 VAL A O 1
ATOM 7144 N N . LEU A 1 921 ? -21.030 9.629 16.601 1.00 96.62 921 LEU A N 1
ATOM 7145 C CA . LEU A 1 921 ? -21.457 10.150 17.889 1.00 96.62 921 LEU A CA 1
ATOM 7146 C C . LEU A 1 921 ? -22.216 9.055 18.640 1.00 96.62 921 LEU A C 1
ATOM 7148 O O . LEU A 1 921 ? -23.138 8.438 18.102 1.00 96.62 921 LEU A O 1
ATOM 7152 N N . VAL A 1 922 ? -21.840 8.838 19.892 1.00 97.25 922 VAL A N 1
ATOM 7153 C CA . VAL A 1 922 ? -22.492 7.905 20.808 1.00 97.25 922 VAL A CA 1
ATOM 7154 C C . VAL A 1 922 ? -22.939 8.680 22.036 1.00 97.25 922 VAL A C 1
ATOM 7156 O O . VAL A 1 922 ? -22.159 9.440 22.604 1.00 97.25 922 VAL A O 1
ATOM 7159 N N . SER A 1 923 ? -24.193 8.510 22.436 1.00 96.25 923 SER A N 1
ATOM 7160 C CA . SER A 1 923 ? -24.758 9.147 23.624 1.00 96.25 923 SER A CA 1
ATOM 7161 C C . SER A 1 923 ? -25.518 8.150 24.485 1.00 96.25 923 SER A C 1
ATOM 7163 O O . SER A 1 923 ? -26.029 7.146 23.980 1.00 96.25 923 SER A O 1
ATOM 7165 N N . ASP A 1 924 ? -25.670 8.469 25.766 1.00 93.50 924 ASP A N 1
ATOM 7166 C CA . ASP A 1 924 ? -26.498 7.689 26.683 1.00 93.50 924 ASP A CA 1
ATOM 7167 C C . ASP A 1 924 ? -27.946 7.615 26.158 1.00 93.50 924 ASP A C 1
ATOM 7169 O O . ASP A 1 924 ? -28.576 8.643 25.905 1.00 93.50 924 ASP A O 1
ATOM 7173 N N . ALA A 1 925 ? -28.506 6.408 26.012 1.00 93.06 925 ALA A N 1
ATOM 7174 C CA . ALA A 1 925 ? -29.920 6.224 25.640 1.00 93.06 925 ALA A CA 1
ATOM 7175 C C . ALA A 1 925 ? -30.828 5.907 26.842 1.00 93.06 925 ALA A C 1
ATOM 7177 O O . ALA A 1 925 ? -32.030 5.681 26.687 1.00 93.06 925 ALA A O 1
ATOM 7178 N N . GLY A 1 926 ? -30.270 5.876 28.053 1.00 91.69 926 GLY A N 1
ATOM 7179 C CA . GLY A 1 926 ? -31.002 5.608 29.285 1.00 91.69 926 GLY A CA 1
ATOM 7180 C C . GLY A 1 926 ? -30.108 5.091 30.407 1.00 91.69 926 GLY A C 1
ATOM 7181 O O . GLY A 1 926 ? -28.902 4.921 30.249 1.00 91.69 926 GLY A O 1
ATOM 7182 N N . ALA A 1 927 ? -30.713 4.815 31.563 1.00 89.94 927 ALA A N 1
ATOM 7183 C CA . ALA A 1 927 ? -29.988 4.231 32.685 1.00 89.94 927 ALA A CA 1
ATOM 7184 C C . ALA A 1 927 ? -29.589 2.767 32.391 1.00 89.94 927 ALA A C 1
ATOM 7186 O O . ALA A 1 927 ? -30.408 2.020 31.842 1.00 89.94 927 ALA A O 1
ATOM 7187 N N . PRO A 1 928 ? -28.390 2.317 32.813 1.00 92.94 928 PRO A N 1
ATOM 7188 C CA . PRO A 1 928 ? -28.010 0.912 32.735 1.00 92.94 928 PRO A CA 1
ATOM 7189 C C . PRO A 1 928 ? -28.996 0.024 33.497 1.00 92.94 928 PRO A C 1
ATOM 7191 O O . PRO A 1 928 ? -29.522 0.413 34.547 1.00 92.94 928 PRO A O 1
ATOM 7194 N N . TRP A 1 929 ? -29.231 -1.190 33.001 1.00 93.25 929 TRP A N 1
ATOM 7195 C CA . TRP A 1 929 ? -30.156 -2.126 33.637 1.00 93.25 929 TRP A CA 1
ATOM 7196 C C . TRP A 1 929 ? -29.558 -3.514 33.824 1.00 93.25 929 TRP A C 1
ATOM 7198 O O . TRP A 1 929 ? -28.627 -3.924 33.134 1.00 93.25 929 TRP A O 1
ATOM 7208 N N . LEU A 1 930 ? -30.138 -4.245 34.778 1.00 94.31 930 LEU A N 1
ATOM 7209 C CA . LEU A 1 930 ? -29.786 -5.630 35.050 1.00 94.31 930 LEU A CA 1
ATOM 7210 C C . LEU A 1 930 ? -30.431 -6.541 33.992 1.00 94.31 930 LEU A C 1
ATOM 7212 O O . LEU A 1 930 ? -31.644 -6.788 34.027 1.00 94.31 930 LEU A O 1
ATOM 7216 N N . ASP A 1 931 ? -29.624 -7.023 33.053 1.00 94.56 931 ASP A N 1
ATOM 7217 C CA . ASP A 1 931 ? -30.015 -7.994 32.038 1.00 94.56 931 ASP A CA 1
ATOM 7218 C C . ASP A 1 931 ? -29.873 -9.414 32.598 1.00 94.56 931 ASP A C 1
ATOM 7220 O O . ASP A 1 931 ? -28.786 -9.891 32.902 1.00 94.56 931 ASP A O 1
ATOM 7224 N N . LEU A 1 932 ? -31.008 -10.094 32.759 1.00 95.12 932 LEU A N 1
ATOM 7225 C CA . LEU A 1 932 ? -31.085 -11.448 33.316 1.00 95.12 932 LEU A CA 1
ATOM 7226 C C . LEU A 1 932 ? -31.427 -12.492 32.248 1.00 95.12 932 LEU A C 1
ATOM 7228 O O . LEU A 1 932 ? -31.897 -13.579 32.583 1.00 95.12 932 LEU A O 1
ATOM 7232 N N . THR A 1 933 ? -31.254 -12.157 30.968 1.00 92.38 933 THR A N 1
ATOM 7233 C CA . THR A 1 933 ? -31.606 -13.032 29.842 1.00 92.38 933 THR A CA 1
ATOM 7234 C C . THR A 1 933 ? -30.828 -14.346 29.896 1.00 92.38 933 THR A C 1
ATOM 7236 O O . THR A 1 933 ? -31.441 -15.410 29.881 1.00 92.38 933 THR A O 1
ATOM 7239 N N . GLU A 1 934 ? -29.506 -14.295 30.083 1.00 90.75 934 GLU A N 1
ATOM 7240 C CA . GLU A 1 934 ? -28.670 -15.500 30.189 1.00 90.75 934 GLU A CA 1
ATOM 7241 C C . GLU A 1 934 ? -29.050 -16.362 31.404 1.00 90.75 934 GLU A C 1
ATOM 7243 O O . GLU A 1 934 ? -29.182 -17.582 31.294 1.00 90.75 934 GLU A O 1
ATOM 7248 N N . ILE A 1 935 ? -29.326 -15.722 32.546 1.00 93.62 935 ILE A N 1
ATOM 7249 C CA . ILE A 1 935 ? -29.745 -16.390 33.788 1.00 93.62 935 ILE A CA 1
ATOM 7250 C C . ILE A 1 935 ? -31.073 -17.128 33.593 1.00 93.62 935 ILE A C 1
ATOM 7252 O O . ILE A 1 935 ? -31.222 -18.287 33.988 1.00 93.62 935 ILE A O 1
ATOM 7256 N N . ARG A 1 936 ? -32.036 -16.463 32.948 1.00 93.56 936 ARG A N 1
ATOM 7257 C CA . ARG A 1 936 ? -33.336 -17.029 32.584 1.00 93.56 936 ARG A CA 1
ATOM 7258 C C . ARG A 1 936 ? -33.162 -18.237 31.666 1.00 93.56 936 ARG A C 1
ATOM 7260 O O . ARG A 1 936 ? -33.707 -19.303 31.941 1.00 93.56 936 ARG A O 1
ATOM 7267 N N . ASP A 1 937 ? -32.391 -18.082 30.596 1.00 92.50 937 ASP A N 1
ATOM 7268 C CA . ASP A 1 937 ? -32.245 -19.111 29.569 1.00 92.50 937 ASP A CA 1
ATOM 7269 C C . ASP A 1 937 ? -31.495 -20.338 30.105 1.00 92.50 937 ASP A C 1
ATOM 7271 O O . ASP A 1 937 ? -31.884 -21.474 29.823 1.00 92.50 937 ASP A O 1
ATOM 7275 N N . PHE A 1 938 ? -30.475 -20.133 30.945 1.00 90.06 938 PHE A N 1
ATOM 7276 C CA . PHE A 1 938 ? -29.824 -21.217 31.678 1.00 90.06 938 PHE A CA 1
ATOM 7277 C C . PHE A 1 938 ? -30.799 -21.938 32.616 1.00 90.06 938 PHE A C 1
ATOM 7279 O O . PHE A 1 938 ? -30.859 -23.170 32.612 1.00 90.06 938 PHE A O 1
ATOM 7286 N N . GLY A 1 939 ? -31.596 -21.192 33.389 1.00 87.69 939 GLY A N 1
ATOM 7287 C CA . GLY A 1 939 ? -32.599 -21.755 34.294 1.00 87.69 939 GLY A CA 1
ATOM 7288 C C . GLY A 1 939 ? -33.640 -22.615 33.570 1.00 87.69 939 GLY A C 1
ATOM 7289 O O . GLY A 1 939 ? -33.921 -23.732 34.005 1.00 87.69 939 GLY A O 1
ATOM 7290 N N . ARG A 1 940 ? -34.159 -22.146 32.429 1.00 90.12 940 ARG A N 1
ATOM 7291 C CA . ARG A 1 940 ? -35.109 -22.893 31.583 1.00 90.12 940 ARG A CA 1
ATOM 7292 C C . ARG A 1 940 ? -34.527 -24.202 31.070 1.00 90.12 940 ARG A C 1
ATOM 7294 O O . ARG A 1 940 ? -35.152 -25.249 31.233 1.00 90.12 940 ARG A O 1
ATOM 7301 N N . ARG A 1 941 ? -33.303 -24.162 30.525 1.00 89.81 941 ARG A N 1
ATOM 7302 C CA . ARG A 1 941 ? -32.582 -25.366 30.067 1.00 89.81 941 ARG A CA 1
ATOM 7303 C C . ARG A 1 941 ? -32.348 -26.354 31.207 1.00 89.81 941 ARG A C 1
ATOM 7305 O O . ARG A 1 941 ? -32.569 -27.547 31.037 1.00 89.81 941 ARG A O 1
ATOM 7312 N N . SER A 1 942 ? -31.948 -25.841 32.365 1.00 83.69 942 SER A N 1
ATOM 7313 C CA . SER A 1 942 ? -31.649 -26.630 33.562 1.00 83.69 942 SER A CA 1
ATOM 7314 C C . SER A 1 942 ? -32.867 -27.372 34.111 1.00 83.69 942 SER A C 1
ATOM 7316 O O . SER A 1 942 ? -32.750 -28.499 34.582 1.00 83.69 942 SER A O 1
ATOM 7318 N N . ILE A 1 943 ? -34.038 -26.735 34.077 1.00 82.56 943 ILE A N 1
ATOM 7319 C CA . ILE A 1 943 ? -35.266 -27.252 34.700 1.00 82.56 943 ILE A CA 1
ATOM 7320 C C . ILE A 1 943 ? -36.159 -27.977 33.684 1.00 82.56 943 ILE A C 1
ATOM 7322 O O . ILE A 1 943 ? -37.020 -28.769 34.077 1.00 82.56 943 ILE A O 1
ATOM 7326 N N . GLY A 1 944 ? -35.915 -27.768 32.386 1.00 84.12 944 GLY A N 1
ATOM 7327 C CA . GLY A 1 944 ? -36.661 -28.380 31.288 1.00 84.12 944 GLY A CA 1
ATOM 7328 C C . GLY A 1 944 ? -38.046 -27.769 31.085 1.00 84.12 944 GLY A C 1
ATOM 7329 O O . GLY A 1 944 ? -38.959 -28.476 30.670 1.00 84.12 944 GLY A O 1
ATOM 7330 N N . LEU A 1 945 ? -38.215 -26.485 31.416 1.00 84.81 945 LEU A N 1
ATOM 7331 C CA . LEU A 1 945 ? -39.479 -25.755 31.299 1.00 84.81 945 LEU A CA 1
ATOM 7332 C C . LEU A 1 945 ? -39.275 -24.425 30.575 1.00 84.81 945 LEU A C 1
ATOM 7334 O O . LEU A 1 945 ? -38.321 -23.704 30.861 1.00 84.81 945 LEU A O 1
ATOM 7338 N N . ASP A 1 946 ? -40.227 -24.062 29.713 1.00 83.62 946 ASP A N 1
ATOM 7339 C CA . ASP A 1 946 ? -40.184 -22.804 28.957 1.00 83.62 946 ASP A CA 1
ATOM 7340 C C . ASP A 1 946 ? -40.482 -21.570 29.820 1.00 83.62 946 ASP A C 1
ATOM 7342 O O . ASP A 1 946 ? -39.974 -20.489 29.539 1.00 83.62 946 ASP A O 1
ATOM 7346 N N . SER A 1 947 ? -41.317 -21.691 30.858 1.00 84.38 947 SER A N 1
ATOM 7347 C CA . SER A 1 947 ? -41.508 -20.667 31.898 1.00 84.38 947 SER A CA 1
ATOM 7348 C C . SER A 1 947 ? -42.293 -21.231 33.086 1.00 84.38 947 SER A C 1
ATOM 7350 O O . SER A 1 947 ? -43.168 -22.075 32.903 1.00 84.38 947 SER A O 1
ATOM 7352 N N . TRP A 1 948 ? -42.040 -20.729 34.300 1.00 85.38 948 TRP A N 1
ATOM 7353 C CA . TRP A 1 948 ? -42.863 -21.014 35.486 1.00 85.38 948 TRP A CA 1
ATOM 7354 C C . TRP A 1 948 ? -42.876 -19.838 36.473 1.00 85.38 948 TRP A C 1
ATOM 7356 O O . TRP A 1 948 ? -42.149 -18.852 36.340 1.00 85.38 948 TRP A O 1
ATOM 7366 N N . ILE A 1 949 ? -43.735 -19.920 37.490 1.00 84.12 949 ILE A N 1
ATOM 7367 C CA . ILE A 1 949 ? -43.937 -18.830 38.457 1.00 84.12 949 ILE A CA 1
ATOM 7368 C C . ILE A 1 949 ? -42.702 -18.557 39.332 1.00 84.12 949 ILE A C 1
ATOM 7370 O O . ILE A 1 949 ? -42.413 -17.401 39.637 1.00 84.12 949 ILE A O 1
ATOM 7374 N N . GLY A 1 950 ? -41.955 -19.603 39.697 1.00 83.12 950 GLY A N 1
ATOM 7375 C CA . GLY A 1 950 ? -40.732 -19.497 40.497 1.00 83.12 950 GLY A CA 1
ATOM 7376 C C . GLY A 1 950 ? -39.661 -18.669 39.787 1.00 83.12 950 GLY A C 1
ATOM 7377 O O . GLY A 1 950 ? -39.152 -17.717 40.373 1.00 83.12 950 GLY A O 1
ATOM 7378 N N . GLU A 1 951 ? -39.412 -18.956 38.503 1.00 86.62 951 GLU A N 1
ATOM 7379 C CA . GLU A 1 951 ? -38.551 -18.158 37.617 1.00 86.62 951 GLU A CA 1
ATOM 7380 C C . GLU A 1 951 ? -38.959 -16.680 37.639 1.00 86.62 951 GLU A C 1
ATOM 7382 O O . GLU A 1 951 ? -38.140 -15.808 37.933 1.00 86.62 951 GLU A O 1
ATOM 7387 N N . ARG A 1 952 ? -40.237 -16.381 37.367 1.00 88.31 952 ARG A N 1
ATOM 7388 C CA . ARG A 1 952 ? -40.726 -14.994 37.310 1.00 88.31 952 ARG A CA 1
ATOM 7389 C C . ARG A 1 952 ? -40.524 -14.257 38.630 1.00 88.31 952 ARG A C 1
ATOM 7391 O O . ARG A 1 952 ? -40.132 -13.090 38.606 1.00 88.31 952 ARG A O 1
ATOM 7398 N N . LEU A 1 953 ? -40.769 -14.925 39.759 1.00 89.56 953 LEU A N 1
ATOM 7399 C CA . LEU A 1 953 ? -40.575 -14.333 41.080 1.00 89.56 953 LEU A CA 1
ATOM 7400 C C . LEU A 1 953 ? -39.093 -14.054 41.353 1.00 89.56 953 LEU A C 1
ATOM 7402 O O . LEU A 1 953 ? -38.757 -12.937 41.736 1.00 89.56 953 LEU A O 1
ATOM 7406 N N . SER A 1 954 ? -38.203 -15.016 41.098 1.00 89.50 954 SER A N 1
ATOM 7407 C CA . SER A 1 954 ? -36.761 -14.839 41.315 1.00 89.50 954 SER A CA 1
ATOM 7408 C C . SER A 1 954 ? -36.173 -13.738 40.445 1.00 89.50 954 SER A C 1
ATOM 7410 O O . SER A 1 954 ? -35.453 -12.878 40.945 1.00 89.50 954 SER A O 1
ATOM 7412 N N . LEU A 1 955 ? -36.540 -13.688 39.161 1.00 93.31 955 LEU A N 1
ATOM 7413 C CA . LEU A 1 955 ? -36.097 -12.621 38.262 1.00 93.31 955 LEU A CA 1
ATOM 7414 C C . LEU A 1 955 ? -36.636 -11.247 38.693 1.00 93.31 955 LEU A C 1
ATOM 7416 O O . LEU A 1 955 ? -35.931 -10.243 38.575 1.00 93.31 955 LEU A O 1
ATOM 7420 N N . ALA A 1 956 ? -37.867 -11.175 39.211 1.00 92.56 956 ALA A N 1
ATOM 7421 C CA . ALA A 1 956 ? -38.421 -9.939 39.762 1.00 92.56 956 ALA A CA 1
ATOM 7422 C C . ALA A 1 956 ? -37.676 -9.491 41.030 1.00 92.56 956 ALA A C 1
ATOM 7424 O O . ALA A 1 956 ? -37.375 -8.306 41.174 1.00 92.56 956 ALA A O 1
ATOM 7425 N N . LEU A 1 957 ? -37.327 -10.429 41.915 1.00 92.94 957 LEU A N 1
ATOM 7426 C CA . LEU A 1 957 ? -36.547 -10.156 43.122 1.00 92.94 957 LEU A CA 1
ATOM 7427 C C . LEU A 1 957 ? -35.115 -9.717 42.791 1.00 92.94 957 LEU A C 1
ATOM 7429 O O . LEU A 1 957 ? -34.646 -8.742 43.375 1.00 92.94 957 LEU A O 1
ATOM 7433 N N . CYS A 1 958 ? -34.457 -10.331 41.803 1.00 94.50 958 CYS A N 1
ATOM 7434 C CA . CYS A 1 958 ? -33.161 -9.860 41.305 1.00 94.50 958 CYS A CA 1
ATOM 7435 C C . CYS A 1 958 ? -33.242 -8.416 40.810 1.00 94.50 958 CYS A C 1
ATOM 7437 O O . CYS A 1 958 ? -32.501 -7.570 41.296 1.00 94.50 958 CYS A O 1
ATOM 7439 N N . ARG A 1 959 ? -34.192 -8.087 39.924 1.00 92.38 959 ARG A N 1
ATOM 7440 C CA . ARG A 1 959 ? -34.377 -6.699 39.452 1.00 92.38 959 ARG A CA 1
ATOM 7441 C C . ARG A 1 959 ? -34.685 -5.721 40.586 1.00 92.38 959 ARG A C 1
ATOM 7443 O O . ARG A 1 959 ? -34.415 -4.526 40.464 1.00 92.38 959 ARG A O 1
ATOM 7450 N N . ARG A 1 960 ? -35.294 -6.210 41.670 1.00 91.69 960 ARG A N 1
ATOM 7451 C CA . ARG A 1 960 ? -35.673 -5.399 42.825 1.00 91.69 960 ARG A CA 1
ATOM 7452 C C . ARG A 1 960 ? -34.501 -5.112 43.753 1.00 91.69 960 ARG A C 1
ATOM 7454 O O . ARG A 1 960 ? -34.416 -3.979 44.222 1.00 91.69 960 ARG A O 1
ATOM 7461 N N . PHE A 1 961 ? -33.663 -6.109 44.032 1.00 93.88 961 PHE A N 1
ATOM 7462 C CA . PHE A 1 961 ? -32.693 -6.076 45.131 1.00 93.88 961 PHE A CA 1
ATOM 7463 C C . PHE A 1 961 ? -31.232 -6.158 44.694 1.00 93.88 961 PHE A C 1
ATOM 7465 O O . PHE A 1 961 ? -30.371 -5.779 45.477 1.00 93.88 961 PHE A O 1
ATOM 7472 N N . VAL A 1 962 ? -30.940 -6.572 43.462 1.00 95.19 962 VAL A N 1
ATOM 7473 C CA . VAL A 1 962 ? -29.577 -6.606 42.914 1.00 95.19 962 VAL A CA 1
ATOM 7474 C C . VAL A 1 962 ? -29.365 -5.373 42.040 1.00 95.19 962 VAL A C 1
ATOM 7476 O O . VAL A 1 962 ? -30.171 -5.071 41.157 1.00 95.19 962 VAL A O 1
ATOM 7479 N N . ARG A 1 963 ? -28.299 -4.619 42.318 1.00 92.19 963 ARG A N 1
ATOM 7480 C CA . ARG A 1 963 ? -27.907 -3.424 41.561 1.00 92.19 963 ARG A CA 1
ATOM 7481 C C . ARG A 1 963 ? -27.056 -3.821 40.363 1.00 92.19 963 ARG A C 1
ATOM 7483 O O . ARG A 1 963 ? -27.439 -3.537 39.234 1.00 92.19 963 ARG A O 1
ATOM 7490 N N . ARG A 1 964 ? -25.925 -4.472 40.631 1.00 93.44 964 ARG A N 1
ATOM 7491 C CA . ARG A 1 964 ? -24.959 -4.967 39.644 1.00 93.44 964 ARG A CA 1
ATOM 7492 C C . ARG A 1 964 ? -24.302 -6.245 40.147 1.00 93.44 964 ARG A C 1
ATOM 7494 O O . ARG A 1 964 ? -24.176 -6.460 41.354 1.00 93.44 964 ARG A O 1
ATOM 7501 N N . VAL A 1 965 ? -23.868 -7.059 39.194 1.00 96.56 965 VAL A N 1
ATOM 7502 C CA . VAL A 1 965 ? -22.994 -8.205 39.432 1.00 96.56 965 VAL A CA 1
ATOM 7503 C C . VAL A 1 965 ? -21.628 -7.868 38.856 1.00 96.56 965 VAL A C 1
ATOM 7505 O O . VAL A 1 965 ? -21.540 -7.542 37.674 1.00 96.56 965 VAL A O 1
ATOM 7508 N N . ILE A 1 966 ? -20.600 -7.899 39.700 1.00 96.62 966 ILE A N 1
ATOM 7509 C CA . ILE A 1 966 ? -19.227 -7.521 39.363 1.00 96.62 966 ILE A CA 1
ATOM 7510 C C . ILE A 1 966 ? -18.367 -8.780 39.350 1.00 96.62 966 ILE A C 1
ATOM 7512 O O . ILE A 1 966 ? -18.405 -9.551 40.305 1.00 96.62 966 ILE A O 1
ATOM 7516 N N . VAL A 1 967 ? -17.564 -8.965 38.309 1.00 95.56 967 VAL A N 1
ATOM 7517 C CA . VAL A 1 967 ? -16.527 -10.000 38.229 1.00 95.56 967 VAL A CA 1
ATOM 7518 C C . VAL A 1 967 ? -15.184 -9.288 38.152 1.00 95.56 967 VAL A C 1
ATOM 7520 O O . VAL A 1 967 ? -14.898 -8.622 37.160 1.00 95.56 967 VAL A O 1
ATOM 7523 N N . THR A 1 968 ? -14.376 -9.372 39.213 1.00 93.38 968 THR A N 1
ATOM 7524 C CA . THR A 1 968 ? -13.131 -8.584 39.300 1.00 93.38 968 THR A CA 1
ATOM 7525 C C . THR A 1 968 ? -12.050 -9.054 38.331 1.00 93.38 968 THR A C 1
ATOM 7527 O O . THR A 1 968 ? -11.157 -8.285 38.004 1.00 93.38 968 THR A O 1
ATOM 7530 N N . ASP A 1 969 ? -12.117 -10.317 37.907 1.00 91.31 969 ASP A N 1
ATOM 7531 C CA . ASP A 1 969 ? -11.185 -10.937 36.963 1.00 91.31 969 ASP A CA 1
ATOM 7532 C C . ASP A 1 969 ? -11.971 -11.857 36.004 1.00 91.31 969 ASP A C 1
ATOM 7534 O O . ASP A 1 969 ? -12.153 -13.048 36.291 1.00 91.31 969 ASP A O 1
ATOM 7538 N N . PRO A 1 970 ? -12.549 -11.297 34.921 1.00 91.94 970 PRO A N 1
ATOM 7539 C CA . PRO A 1 970 ? -13.411 -12.038 33.999 1.00 91.94 970 PRO A CA 1
ATOM 7540 C C . PRO A 1 970 ? -12.699 -13.191 33.292 1.00 91.94 970 PRO A C 1
ATOM 7542 O O . PRO A 1 970 ? -13.291 -14.259 33.139 1.00 91.94 970 PRO A O 1
ATOM 7545 N N . ASP A 1 971 ? -11.432 -13.002 32.916 1.00 89.56 971 ASP A N 1
ATOM 7546 C CA . ASP A 1 971 ? -10.639 -14.008 32.208 1.00 89.56 971 ASP A CA 1
ATOM 7547 C C . ASP A 1 971 ? -10.331 -15.199 33.121 1.00 89.56 971 ASP A C 1
ATOM 7549 O O . ASP A 1 971 ? -10.581 -16.352 32.749 1.00 89.56 971 ASP A O 1
ATOM 7553 N N . ALA A 1 972 ? -9.882 -14.946 34.358 1.00 89.50 972 ALA A N 1
ATOM 7554 C CA . ALA A 1 972 ? -9.673 -16.017 35.327 1.00 89.50 972 ALA A CA 1
ATOM 7555 C C . ALA A 1 972 ? -10.990 -16.735 35.655 1.00 89.50 972 ALA A C 1
ATOM 7557 O O . ALA A 1 972 ? -11.024 -17.966 35.707 1.00 89.50 972 ALA A O 1
ATOM 7558 N N . PHE A 1 973 ? -12.094 -15.997 35.821 1.00 90.88 973 PHE A N 1
ATOM 7559 C CA . PHE A 1 973 ? -13.412 -16.586 36.068 1.00 90.88 973 PHE A CA 1
ATOM 7560 C C . PHE A 1 973 ? -13.872 -17.482 34.906 1.00 90.88 973 PHE A C 1
ATOM 7562 O O . PHE A 1 973 ? -14.334 -18.604 35.133 1.00 90.88 973 PHE A O 1
ATOM 7569 N N . ALA A 1 974 ? -13.695 -17.030 33.661 1.00 87.81 974 ALA A N 1
ATOM 7570 C CA . ALA A 1 974 ? -14.040 -17.789 32.463 1.00 87.81 974 ALA A CA 1
ATOM 7571 C C . ALA A 1 974 ? -13.192 -19.062 32.310 1.00 87.81 974 ALA A C 1
ATOM 7573 O O . ALA A 1 974 ? -13.739 -20.111 31.957 1.00 87.81 974 ALA A O 1
ATOM 7574 N N . SER A 1 975 ? -11.893 -19.005 32.639 1.00 84.12 975 SER A N 1
ATOM 7575 C CA . SER A 1 975 ? -10.972 -20.152 32.544 1.00 84.12 975 SER A CA 1
ATOM 7576 C C . SER A 1 975 ? -11.405 -21.359 33.392 1.00 84.12 975 SER A C 1
ATOM 7578 O O . SER A 1 975 ? -11.112 -22.506 33.053 1.00 84.12 975 SER A O 1
ATOM 7580 N N . HIS A 1 976 ? -12.180 -21.119 34.455 1.00 78.44 976 HIS A N 1
ATOM 7581 C CA . HIS A 1 976 ? -12.658 -22.151 35.369 1.00 78.44 976 HIS A CA 1
ATOM 7582 C C . HIS A 1 976 ? -14.097 -22.621 35.105 1.00 78.44 976 HIS A C 1
ATOM 7584 O O . HIS A 1 976 ? -14.557 -23.519 35.802 1.00 78.44 976 HIS A O 1
ATOM 7590 N N . ARG A 1 977 ? -14.800 -22.124 34.072 1.00 75.81 977 ARG A N 1
ATOM 7591 C CA . ARG A 1 977 ? -16.167 -22.586 33.710 1.00 75.81 977 ARG A CA 1
ATOM 7592 C C . ARG A 1 977 ? -16.268 -24.097 33.427 1.00 75.81 977 ARG A C 1
ATOM 7594 O O . ARG A 1 977 ? -17.355 -24.678 33.484 1.00 75.81 977 ARG A O 1
ATOM 7601 N N . GLN A 1 978 ? -15.148 -24.742 33.095 1.00 70.81 978 GLN A N 1
ATOM 7602 C CA . GLN A 1 978 ? -15.092 -26.177 32.796 1.00 70.81 978 GLN A CA 1
ATOM 7603 C C . GLN A 1 978 ? -15.041 -27.077 34.046 1.00 70.81 978 GLN A C 1
ATOM 7605 O O . GLN A 1 978 ? -15.250 -28.284 33.920 1.00 70.81 978 GLN A O 1
ATOM 7610 N N . GLN A 1 979 ? -14.846 -26.510 35.239 1.00 81.44 979 GLN A N 1
ATOM 7611 C CA . GLN A 1 979 ? -14.807 -27.233 36.514 1.00 81.44 979 GLN A CA 1
ATOM 7612 C C . GLN A 1 979 ? -15.765 -26.608 37.541 1.00 81.44 979 GLN A C 1
ATOM 7614 O O . GLN A 1 979 ? -16.133 -25.441 37.428 1.00 81.44 979 GLN A O 1
ATOM 7619 N N . GLY A 1 980 ? -16.205 -27.392 38.530 1.00 86.06 980 GLY A N 1
ATOM 7620 C CA . GLY A 1 980 ? -16.964 -26.865 39.669 1.00 86.06 980 GLY A CA 1
ATOM 7621 C C . GLY A 1 980 ? -16.119 -25.902 40.510 1.00 86.06 980 GLY A C 1
ATOM 7622 O O . GLY A 1 980 ? -14.889 -25.963 40.485 1.00 86.06 980 GLY A O 1
ATOM 7623 N N . ALA A 1 981 ? -16.765 -25.009 41.259 1.00 93.75 981 ALA A N 1
ATOM 7624 C CA . ALA A 1 981 ? -16.089 -24.055 42.137 1.00 93.75 981 ALA A CA 1
ATOM 7625 C C . ALA A 1 981 ? -16.755 -23.968 43.513 1.00 93.75 981 ALA A C 1
ATOM 7627 O O . ALA A 1 981 ? -17.956 -24.217 43.663 1.00 93.75 981 ALA A O 1
ATOM 7628 N N . LEU A 1 982 ? -15.974 -23.561 44.513 1.00 95.25 982 LEU A N 1
ATOM 7629 C CA . LEU A 1 982 ? -16.475 -23.281 45.852 1.00 95.25 982 LEU A CA 1
ATOM 7630 C C . LEU A 1 982 ? -16.621 -21.770 46.054 1.00 95.25 982 LEU A C 1
ATOM 7632 O O . LEU A 1 982 ? -15.639 -21.051 46.231 1.00 95.25 982 LEU A O 1
ATOM 7636 N N . TYR A 1 983 ? -17.857 -21.285 46.037 1.00 96.25 983 TYR A N 1
ATOM 7637 C CA . TYR A 1 983 ? -18.194 -19.897 46.318 1.00 96.25 983 TYR A CA 1
ATOM 7638 C C . TYR A 1 983 ? -18.315 -19.684 47.824 1.00 96.25 983 TYR A C 1
ATOM 7640 O O . TY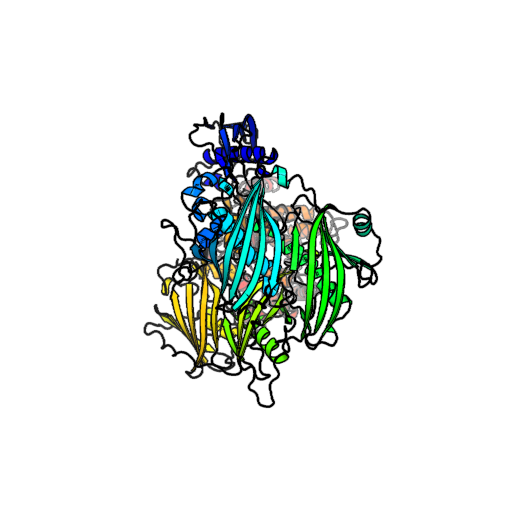R A 1 983 ? -19.168 -20.281 48.483 1.00 96.25 983 TYR A O 1
ATOM 7648 N N . LEU A 1 984 ? -17.485 -18.803 48.370 1.00 96.00 984 LEU A N 1
ATOM 7649 C CA . LEU A 1 984 ? -17.503 -18.449 49.785 1.00 96.00 984 LEU A CA 1
ATOM 7650 C C . LEU A 1 984 ? -17.905 -16.987 49.910 1.00 96.00 984 LEU A C 1
ATOM 7652 O O . LEU A 1 984 ? -17.225 -16.140 49.341 1.00 96.00 984 LEU A O 1
ATOM 7656 N N . GLY A 1 985 ? -18.997 -16.698 50.623 1.00 95.06 985 GLY A N 1
ATOM 7657 C CA . GLY A 1 985 ? -19.559 -15.350 50.717 1.00 95.06 985 GLY A CA 1
ATOM 7658 C C . GLY A 1 985 ? -19.797 -14.839 52.135 1.00 95.06 985 GLY A C 1
ATOM 7659 O O . GLY A 1 985 ? -20.022 -15.626 53.058 1.00 95.06 985 GLY A O 1
ATOM 7660 N N . ASN A 1 986 ? -19.804 -13.512 52.306 1.00 94.06 986 ASN A N 1
ATOM 7661 C CA . ASN A 1 986 ? -20.430 -12.884 53.480 1.00 94.06 986 ASN A CA 1
ATOM 7662 C C . ASN A 1 986 ? -21.965 -13.044 53.414 1.00 94.06 986 ASN A C 1
ATOM 7664 O O . ASN A 1 986 ? -22.486 -13.628 52.469 1.00 94.06 986 ASN A O 1
ATOM 7668 N N . HIS A 1 987 ? -22.699 -12.581 54.426 1.00 92.62 987 HIS A N 1
ATOM 7669 C CA . HIS A 1 987 ? -24.162 -12.704 54.463 1.00 92.62 987 HIS A CA 1
ATOM 7670 C C . HIS A 1 987 ? -24.761 -11.418 55.041 1.00 92.62 987 HIS A C 1
ATOM 7672 O O . HIS A 1 987 ? -24.651 -11.192 56.244 1.00 92.62 987 HIS A O 1
ATOM 7678 N N . GLN A 1 988 ? -25.328 -10.537 54.211 1.00 91.88 988 GLN A N 1
ATOM 7679 C CA . GLN A 1 988 ? -25.949 -9.295 54.696 1.00 91.88 988 GLN A CA 1
ATOM 7680 C C . GLN A 1 988 ? -27.452 -9.483 54.948 1.00 91.88 988 GLN A C 1
ATOM 7682 O O . GLN A 1 988 ? -27.945 -9.094 56.006 1.00 91.88 988 GLN A O 1
ATOM 7687 N N . VAL A 1 989 ? -28.176 -10.097 54.009 1.00 92.19 989 VAL A N 1
ATOM 7688 C CA . VAL A 1 989 ? -29.629 -10.326 54.094 1.00 92.19 989 VAL A CA 1
ATOM 7689 C C . VAL A 1 989 ? -30.028 -11.712 53.578 1.00 92.19 989 VAL A C 1
ATOM 7691 O O . VAL A 1 989 ? -29.395 -12.256 52.677 1.00 92.19 989 VAL A O 1
ATOM 7694 N N . GLN A 1 990 ? -31.129 -12.272 54.090 1.00 90.69 990 GLN A N 1
ATOM 7695 C CA . GLN A 1 990 ? -31.521 -13.666 53.808 1.00 90.69 990 GLN A CA 1
ATOM 7696 C C . GLN A 1 990 ? -31.802 -13.959 52.323 1.00 90.69 990 GLN A C 1
ATOM 7698 O O . GLN A 1 990 ? -31.621 -15.089 51.862 1.00 90.69 990 GLN A O 1
ATOM 7703 N N . VAL A 1 991 ? -32.283 -12.969 51.563 1.00 91.25 991 VAL A N 1
ATOM 7704 C CA . VAL A 1 991 ? -32.621 -13.125 50.139 1.00 91.25 991 VAL A CA 1
ATOM 7705 C C . VAL A 1 991 ? -31.402 -13.500 49.277 1.00 91.25 991 VAL A C 1
ATOM 7707 O O . VAL A 1 991 ? -31.569 -14.124 48.227 1.00 91.25 991 VAL A O 1
ATOM 7710 N N . GLU A 1 992 ? -30.179 -13.215 49.737 1.00 93.38 992 GLU A N 1
ATOM 7711 C CA . GLU A 1 992 ? -28.921 -13.589 49.069 1.00 93.38 992 GLU A CA 1
ATOM 7712 C C . GLU A 1 992 ? -28.801 -15.095 48.851 1.00 93.38 992 GLU A C 1
ATOM 7714 O O . GLU A 1 992 ? -28.471 -15.524 47.743 1.00 93.38 992 GLU A O 1
ATOM 7719 N N . SER A 1 993 ? -29.153 -15.899 49.863 1.00 89.31 993 SER A N 1
ATOM 7720 C CA . SER A 1 993 ? -29.061 -17.365 49.810 1.00 89.31 993 SER A CA 1
ATOM 7721 C C . SER A 1 993 ? -29.938 -17.985 48.717 1.00 89.31 993 SER A C 1
ATOM 7723 O O . SER A 1 993 ? -29.758 -19.145 48.362 1.00 89.31 993 SER A O 1
ATOM 7725 N N . MET A 1 994 ? -30.899 -17.224 48.186 1.00 87.94 994 MET A N 1
ATOM 7726 C CA . MET A 1 994 ? -31.753 -17.638 47.076 1.00 87.94 994 MET A CA 1
ATOM 7727 C C . MET A 1 994 ? -31.322 -17.023 45.740 1.00 87.94 994 MET A C 1
ATOM 7729 O O . MET A 1 994 ? -31.357 -17.705 44.716 1.00 87.94 994 MET A O 1
ATOM 7733 N N . LEU A 1 995 ? -30.939 -15.742 45.718 1.00 92.50 995 LEU A N 1
ATOM 7734 C CA . LEU A 1 995 ? -30.629 -15.041 44.466 1.00 92.50 995 LEU A CA 1
ATOM 7735 C C . LEU A 1 995 ? -29.221 -15.341 43.950 1.00 92.50 995 LEU A C 1
ATOM 7737 O O . LEU A 1 995 ? -29.049 -15.521 42.744 1.00 92.50 995 LEU A O 1
ATOM 7741 N N . PHE A 1 996 ? -28.220 -15.415 44.831 1.00 94.75 996 PHE A N 1
ATOM 7742 C CA . PHE A 1 996 ? -26.834 -15.644 44.420 1.00 94.75 996 PHE A CA 1
ATOM 7743 C C . PHE A 1 996 ? -26.636 -16.967 43.662 1.00 94.75 996 PHE A C 1
ATOM 7745 O O . PHE A 1 996 ? -26.062 -16.919 42.576 1.00 94.75 996 PHE A O 1
ATOM 7752 N N . PRO A 1 997 ? -27.137 -18.125 44.135 1.00 91.88 997 PRO A N 1
ATOM 7753 C CA . PRO A 1 997 ? -26.917 -19.405 43.457 1.00 91.88 997 PRO A CA 1
ATOM 7754 C C . PRO A 1 997 ? -27.479 -19.410 42.039 1.00 91.88 997 PRO A C 1
ATOM 7756 O O . PRO A 1 997 ? -26.858 -19.946 41.130 1.00 91.88 997 PRO A O 1
ATOM 7759 N N . MET A 1 998 ? -28.624 -18.755 41.827 1.00 90.44 998 MET A N 1
ATOM 7760 C CA . MET A 1 998 ? -29.218 -18.599 40.500 1.00 90.44 998 MET A CA 1
ATOM 7761 C C . MET A 1 998 ? -28.327 -17.756 39.574 1.00 90.44 998 MET A C 1
ATOM 7763 O O . MET A 1 998 ? -28.098 -18.142 38.429 1.00 90.44 998 MET A O 1
ATOM 7767 N N . LEU A 1 999 ? -27.817 -16.620 40.063 1.00 94.56 999 LEU A N 1
ATOM 7768 C CA . LEU A 1 999 ? -26.930 -15.739 39.294 1.00 94.56 999 LEU A CA 1
ATOM 7769 C C . LEU A 1 999 ? -25.594 -16.423 38.979 1.00 94.56 999 LEU A C 1
ATOM 7771 O O . LEU A 1 999 ? -25.164 -16.442 37.828 1.00 94.56 999 LEU A O 1
ATOM 7775 N N . ALA A 1 1000 ? -24.967 -17.031 39.988 1.00 93.81 1000 ALA A N 1
ATOM 7776 C CA . ALA A 1 1000 ? -23.721 -17.772 39.847 1.00 93.81 1000 ALA A CA 1
ATOM 7777 C C . ALA A 1 1000 ? -23.878 -18.967 38.898 1.00 93.81 1000 ALA A C 1
ATOM 7779 O O . ALA A 1 1000 ? -22.986 -19.224 38.091 1.00 93.81 1000 ALA A O 1
ATOM 7780 N N . ALA A 1 1001 ? -25.021 -19.660 38.935 1.00 91.19 1001 ALA A N 1
ATOM 7781 C CA . ALA A 1 1001 ? -25.281 -20.785 38.049 1.00 91.19 1001 ALA A CA 1
ATOM 7782 C C . ALA A 1 1001 ? -25.394 -20.359 36.582 1.00 91.19 1001 ALA A C 1
ATOM 7784 O O . ALA A 1 1001 ? -24.765 -20.961 35.716 1.00 91.19 1001 ALA A O 1
ATOM 7785 N N . GLY A 1 1002 ? -26.131 -19.279 36.307 1.00 91.38 1002 GLY A N 1
ATOM 7786 C CA . GLY A 1 1002 ? -26.227 -18.736 34.953 1.00 91.38 1002 GLY A CA 1
ATOM 7787 C C . GLY A 1 1002 ? -24.883 -18.234 34.418 1.00 91.38 1002 GLY A C 1
ATOM 7788 O O . GLY A 1 1002 ? -24.540 -18.547 33.286 1.00 91.38 1002 GLY A O 1
ATOM 7789 N N . LEU A 1 1003 ? -24.086 -17.542 35.242 1.00 91.88 1003 LEU A N 1
ATOM 7790 C CA . LEU A 1 1003 ? -22.775 -17.008 34.840 1.00 91.88 1003 LEU A CA 1
ATOM 7791 C C . LEU A 1 1003 ? -21.698 -18.084 34.643 1.00 91.88 1003 LEU A C 1
ATOM 7793 O O . LEU A 1 1003 ? -20.844 -17.958 33.761 1.00 91.88 1003 LEU A O 1
ATOM 7797 N N . SER A 1 1004 ? -21.701 -19.124 35.478 1.00 90.69 1004 SER A N 1
ATOM 7798 C CA . SER A 1 1004 ? -20.749 -20.239 35.375 1.00 90.69 1004 SER A CA 1
ATOM 7799 C C . SER A 1 1004 ? -21.186 -21.303 34.366 1.00 90.69 1004 SER A C 1
ATOM 7801 O O . SER A 1 1004 ? -20.357 -22.088 33.913 1.00 90.69 1004 SER A O 1
ATOM 7803 N N . GLY A 1 1005 ? -22.475 -21.346 34.016 1.00 89.88 1005 GLY A N 1
ATOM 7804 C CA . GLY A 1 1005 ? -23.067 -22.438 33.248 1.00 89.88 1005 GLY A CA 1
ATOM 7805 C C . GLY A 1 1005 ? -23.146 -23.757 34.028 1.00 89.88 1005 GLY A C 1
ATOM 7806 O O . GLY A 1 1005 ? -23.296 -24.814 33.416 1.00 89.88 1005 GLY A O 1
ATOM 7807 N N . ARG A 1 1006 ? -23.025 -23.723 35.363 1.00 88.56 1006 ARG A N 1
ATOM 7808 C CA . ARG A 1 1006 ? -23.018 -24.899 36.248 1.00 88.56 1006 ARG A CA 1
ATOM 7809 C C . ARG A 1 1006 ? -24.104 -24.785 37.305 1.00 88.56 1006 ARG A C 1
ATOM 7811 O O . ARG A 1 1006 ? -24.446 -23.695 37.740 1.00 88.56 1006 ARG A O 1
ATOM 7818 N N . HIS A 1 1007 ? -24.646 -25.909 37.764 1.00 89.56 1007 HIS A N 1
ATOM 7819 C CA . HIS A 1 1007 ? -25.541 -25.876 38.921 1.00 89.56 1007 HIS A CA 1
ATOM 7820 C C . HIS A 1 1007 ? -24.783 -25.408 40.166 1.00 89.56 1007 HIS A C 1
ATOM 7822 O O . HIS A 1 1007 ? -23.628 -25.778 40.355 1.00 89.56 1007 HIS A O 1
ATOM 7828 N N . VAL A 1 1008 ? -25.440 -24.614 41.012 1.00 91.56 1008 VAL A N 1
ATOM 7829 C CA . VAL A 1 1008 ? -24.882 -24.147 42.285 1.00 91.56 1008 VAL A CA 1
ATOM 7830 C C . VAL A 1 1008 ? -25.780 -24.625 43.415 1.00 91.56 1008 VAL A C 1
ATOM 7832 O O . VAL A 1 1008 ? -26.973 -24.320 43.429 1.00 91.56 1008 VAL A O 1
ATOM 7835 N N . VAL A 1 1009 ? -25.204 -25.362 44.359 1.00 90.44 1009 VAL A N 1
ATOM 7836 C CA . VAL A 1 1009 ? -25.893 -25.860 45.553 1.00 90.44 1009 VAL A CA 1
ATOM 7837 C C . VAL A 1 1009 ? -25.498 -25.010 46.754 1.00 90.44 1009 VAL A C 1
ATOM 7839 O O . VAL A 1 1009 ? -24.324 -24.727 46.960 1.00 90.44 1009 VAL A O 1
ATOM 7842 N N . THR A 1 1010 ? -26.471 -24.585 47.552 1.00 90.12 1010 THR A N 1
ATOM 7843 C CA . THR A 1 1010 ? -26.261 -23.709 48.714 1.00 90.12 1010 THR A CA 1
ATOM 7844 C C . THR A 1 1010 ? -26.376 -24.474 50.012 1.00 90.12 1010 THR A C 1
ATOM 7846 O O . THR A 1 1010 ? -27.272 -25.301 50.164 1.00 90.12 1010 THR A O 1
ATOM 7849 N N . ILE A 1 1011 ? -25.527 -24.141 50.977 1.00 87.25 1011 ILE A N 1
ATOM 7850 C CA . ILE A 1 1011 ? -25.628 -24.649 52.344 1.00 87.25 1011 ILE A CA 1
ATOM 7851 C C . ILE A 1 1011 ? -26.320 -23.604 53.221 1.00 87.25 1011 ILE A C 1
ATOM 7853 O O . ILE A 1 1011 ? -25.874 -22.458 53.291 1.00 87.25 1011 ILE A O 1
ATOM 7857 N N . ALA A 1 1012 ? -27.390 -23.996 53.914 1.00 82.50 1012 ALA A N 1
ATOM 7858 C CA . ALA A 1 1012 ? -28.125 -23.126 54.835 1.00 82.50 1012 ALA A CA 1
ATOM 7859 C C . ALA A 1 1012 ? -28.447 -23.842 56.155 1.00 82.50 1012 ALA A C 1
ATOM 7861 O O . ALA A 1 1012 ? -28.619 -25.056 56.175 1.00 82.50 1012 ALA A O 1
ATOM 7862 N N . GLY A 1 1013 ? -28.548 -23.102 57.262 1.00 80.88 1013 GLY A N 1
ATOM 7863 C CA . GLY A 1 1013 ? -28.960 -23.676 58.550 1.00 80.88 1013 GLY A CA 1
ATOM 7864 C C . GLY A 1 1013 ? -30.394 -24.223 58.512 1.00 80.88 1013 GLY A C 1
ATOM 7865 O O . GLY A 1 1013 ? -31.255 -23.669 57.819 1.00 80.88 1013 GLY A O 1
ATOM 7866 N N . MET A 1 1014 ? -30.650 -25.317 59.232 1.00 82.31 1014 MET A N 1
ATOM 7867 C CA . MET A 1 1014 ? -31.942 -26.018 59.277 1.00 82.31 1014 MET A CA 1
ATOM 7868 C C . MET A 1 1014 ? -33.096 -25.126 59.758 1.00 82.31 1014 MET A C 1
ATOM 7870 O O . MET A 1 1014 ? -34.239 -25.305 59.335 1.00 82.31 1014 MET A O 1
ATOM 7874 N N . GLU A 1 1015 ? -32.805 -24.081 60.534 1.00 78.62 1015 GLU A N 1
ATOM 7875 C CA . GLU A 1 1015 ? -33.756 -23.042 60.932 1.00 78.62 1015 GLU A CA 1
ATOM 7876 C C . GLU A 1 1015 ? -34.474 -22.379 59.736 1.00 78.62 1015 GLU A C 1
ATOM 7878 O O . GLU A 1 1015 ? -35.631 -21.963 59.844 1.00 78.62 1015 GLU A O 1
ATOM 7883 N N . HIS A 1 1016 ? -33.838 -22.333 58.561 1.00 82.62 1016 HIS A N 1
ATOM 7884 C CA . HIS A 1 1016 ? -34.402 -21.715 57.360 1.00 82.62 1016 HIS A CA 1
ATOM 7885 C C . HIS A 1 1016 ? -35.313 -22.650 56.545 1.00 82.62 1016 HIS A C 1
ATOM 7887 O O . HIS A 1 1016 ? -36.042 -22.174 55.666 1.00 82.62 1016 HIS A O 1
ATOM 7893 N N . GLU A 1 1017 ? -35.331 -23.956 56.835 1.00 84.38 1017 GLU A N 1
ATOM 7894 C CA . GLU A 1 1017 ? -36.145 -24.947 56.113 1.00 84.38 1017 GLU A CA 1
ATOM 7895 C C . GLU A 1 1017 ? -37.653 -24.696 56.290 1.00 84.38 1017 GLU A C 1
ATOM 7897 O O . GLU A 1 1017 ? -38.462 -24.823 55.357 1.00 84.38 1017 GLU A O 1
ATOM 7902 N N . THR A 1 1018 ? -38.042 -24.274 57.493 1.00 83.62 1018 THR A N 1
ATOM 7903 C CA . THR A 1 1018 ? -39.431 -23.920 57.823 1.00 83.62 1018 THR A CA 1
ATOM 7904 C C . THR A 1 1018 ? -39.767 -22.458 57.497 1.00 83.62 1018 THR A C 1
ATOM 7906 O O . THR A 1 1018 ? -40.945 -22.105 57.382 1.00 83.62 1018 THR A O 1
ATOM 7909 N N . GLY A 1 1019 ? -38.744 -21.625 57.270 1.00 85.25 1019 GLY A N 1
ATOM 7910 C CA . GLY A 1 1019 ? -38.852 -20.211 56.913 1.00 85.25 1019 GLY A CA 1
ATOM 7911 C C . GLY A 1 1019 ? -39.395 -19.946 55.503 1.00 85.25 1019 GLY A C 1
ATOM 7912 O O . GLY A 1 1019 ? -39.846 -20.838 54.779 1.00 85.25 1019 GLY A O 1
ATOM 7913 N N . TRP A 1 1020 ? -39.400 -18.675 55.086 1.00 86.69 1020 TRP A N 1
ATOM 7914 C CA . TRP A 1 1020 ? -39.919 -18.294 53.765 1.00 86.69 1020 TRP A CA 1
ATOM 7915 C C . TRP A 1 1020 ? -39.061 -18.846 52.613 1.00 86.69 1020 TRP A C 1
ATOM 7917 O O . TRP A 1 1020 ? -39.630 -19.284 51.615 1.00 86.69 1020 TRP A O 1
ATOM 7927 N N . VAL A 1 1021 ? -37.731 -18.915 52.770 1.00 85.12 1021 VAL A N 1
ATOM 7928 C CA . VAL A 1 1021 ? -36.807 -19.480 51.765 1.00 85.12 1021 VAL A CA 1
ATOM 7929 C C . VAL A 1 1021 ? -37.076 -20.971 51.545 1.00 85.12 1021 VAL A C 1
ATOM 7931 O O . VAL A 1 1021 ? -37.259 -21.402 50.407 1.00 85.12 1021 VAL A O 1
ATOM 7934 N N . GLY A 1 1022 ? -37.190 -21.762 52.618 1.00 85.19 1022 GLY A N 1
ATOM 7935 C CA . GLY A 1 1022 ? -37.517 -23.187 52.515 1.00 85.19 1022 GLY A CA 1
ATOM 7936 C C . GLY A 1 1022 ? -38.921 -23.451 51.954 1.00 85.19 1022 GLY A C 1
ATOM 7937 O O . GLY A 1 1022 ? -39.119 -24.386 51.170 1.00 85.19 1022 GLY A O 1
ATOM 7938 N N . ARG A 1 1023 ? -39.907 -22.597 52.275 1.00 86.75 1023 ARG A N 1
ATOM 7939 C CA . ARG A 1 1023 ? -41.246 -22.638 51.651 1.00 86.75 1023 ARG A CA 1
ATOM 7940 C C . ARG A 1 1023 ? -41.204 -22.305 50.158 1.00 86.75 1023 ARG A C 1
ATOM 7942 O O . ARG A 1 1023 ? -41.834 -23.014 49.377 1.00 86.75 1023 ARG A O 1
ATOM 7949 N N . TYR A 1 1024 ? -40.447 -21.285 49.757 1.00 85.25 1024 TYR A N 1
ATOM 7950 C CA . TYR A 1 1024 ? -40.257 -20.929 48.349 1.00 85.25 1024 TYR A CA 1
ATOM 7951 C C . TYR A 1 1024 ? -39.578 -22.059 47.560 1.00 85.25 1024 TYR A C 1
ATOM 7953 O O . TYR A 1 1024 ? -40.026 -22.402 46.463 1.00 85.25 1024 TYR A O 1
ATOM 7961 N N . GLY A 1 1025 ? -38.545 -22.683 48.139 1.00 81.31 1025 GLY A N 1
ATOM 7962 C CA . GLY A 1 1025 ? -37.880 -23.848 47.557 1.00 81.31 1025 GLY A CA 1
ATOM 7963 C C . GLY A 1 1025 ? -38.861 -24.994 47.312 1.00 81.31 1025 GLY A C 1
ATOM 7964 O O . GLY A 1 1025 ? -39.003 -25.442 46.178 1.00 81.31 1025 GLY A O 1
ATOM 7965 N N . ARG A 1 1026 ? -39.622 -25.406 48.340 1.00 82.19 1026 ARG A N 1
ATOM 7966 C CA . ARG A 1 1026 ? -40.663 -26.447 48.207 1.00 82.19 1026 ARG A CA 1
ATOM 7967 C C . ARG A 1 1026 ? -41.702 -26.114 47.142 1.00 82.19 1026 ARG A C 1
ATOM 7969 O O . ARG A 1 1026 ? -42.019 -26.976 46.329 1.00 82.19 1026 ARG A O 1
ATOM 7976 N N . PHE A 1 1027 ? -42.198 -24.878 47.132 1.00 81.31 1027 PHE A N 1
ATOM 7977 C CA . PHE A 1 1027 ? -43.161 -24.419 46.132 1.00 81.31 1027 PHE A CA 1
ATOM 7978 C C . PHE A 1 1027 ? -42.602 -24.527 44.707 1.00 81.31 1027 PHE A C 1
ATOM 7980 O O . PHE A 1 1027 ? -43.300 -24.983 43.805 1.00 81.31 1027 PHE A O 1
ATOM 7987 N N . SER A 1 1028 ? -41.331 -24.170 44.512 1.00 78.81 1028 SER A N 1
ATOM 7988 C CA . SER A 1 1028 ? -40.665 -24.283 43.211 1.00 78.81 1028 SER A CA 1
ATOM 7989 C C . SER A 1 1028 ? -40.457 -25.746 42.801 1.00 78.81 1028 SER A C 1
ATOM 7991 O O . SER A 1 1028 ? -40.767 -26.109 41.671 1.00 78.81 1028 SER A O 1
ATOM 7993 N N . TYR A 1 1029 ? -40.020 -26.613 43.722 1.00 75.88 1029 TYR A N 1
ATOM 7994 C CA . TYR A 1 1029 ? -39.781 -28.040 43.453 1.00 75.88 1029 TYR A CA 1
ATOM 7995 C C . TYR A 1 1029 ? -41.054 -28.845 43.168 1.00 75.88 1029 TYR A C 1
ATOM 7997 O O . TYR A 1 1029 ? -40.993 -29.868 42.494 1.00 75.88 1029 TYR A O 1
ATOM 8005 N N . GLN A 1 1030 ? -42.205 -28.409 43.683 1.00 81.56 1030 GLN A N 1
ATOM 8006 C CA . GLN A 1 1030 ? -43.497 -29.066 43.459 1.00 81.56 1030 GLN A CA 1
ATOM 8007 C C . GLN A 1 1030 ? -44.179 -28.630 42.154 1.00 81.56 1030 GLN A C 1
ATOM 8009 O O . GLN A 1 1030 ? -45.287 -29.085 41.863 1.00 81.56 1030 GLN A O 1
ATOM 8014 N N . TYR A 1 1031 ? -43.548 -27.757 41.359 1.00 81.50 1031 TYR A N 1
ATOM 8015 C CA . TYR A 1 1031 ? -44.133 -27.296 40.106 1.00 81.50 1031 TYR A CA 1
ATOM 8016 C C . TYR A 1 1031 ? -44.266 -28.458 39.099 1.00 81.50 1031 TYR A C 1
ATOM 8018 O O . TYR A 1 1031 ? -43.280 -29.173 38.866 1.00 81.50 1031 TYR A O 1
ATOM 8026 N N . PRO A 1 1032 ? -45.451 -28.667 38.485 1.00 79.56 1032 PRO A N 1
ATOM 8027 C CA . PRO A 1 1032 ? -45.682 -29.782 37.570 1.00 79.56 1032 PRO A CA 1
ATOM 8028 C C . PRO A 1 1032 ? -44.669 -29.812 36.424 1.00 79.56 1032 PRO A C 1
ATOM 8030 O O . PRO A 1 1032 ? -44.316 -28.768 35.883 1.00 79.56 1032 PRO A O 1
ATOM 8033 N N . GLN A 1 1033 ? -44.230 -31.015 36.039 1.00 76.69 1033 GLN A N 1
ATOM 8034 C CA . GLN A 1 1033 ? -43.324 -31.254 34.901 1.00 76.69 1033 GLN A CA 1
ATOM 8035 C C . GLN A 1 1033 ? -41.901 -30.681 35.060 1.00 76.69 1033 GLN A C 1
ATOM 8037 O O . GLN A 1 1033 ? -41.075 -30.862 34.167 1.00 76.69 1033 GLN A O 1
ATOM 8042 N N . SER A 1 1034 ? -41.578 -30.046 36.193 1.00 74.25 1034 SER A N 1
ATOM 8043 C CA . SER A 1 1034 ? -40.230 -29.549 36.468 1.00 74.25 1034 SER A CA 1
ATOM 8044 C C . SER A 1 1034 ? -39.254 -30.690 36.783 1.00 74.25 1034 SER A C 1
ATOM 8046 O O . SER A 1 1034 ? -39.578 -31.629 37.511 1.00 74.25 1034 SER A O 1
ATOM 8048 N N . ARG A 1 1035 ? -38.022 -30.598 36.268 1.00 71.62 1035 ARG A N 1
ATOM 8049 C CA . ARG A 1 1035 ? -36.900 -31.482 36.640 1.00 71.62 1035 ARG A CA 1
ATOM 8050 C C . ARG A 1 1035 ? -36.010 -30.817 37.687 1.00 71.62 1035 ARG A C 1
ATOM 8052 O O . ARG A 1 1035 ? -34.791 -30.760 37.550 1.00 71.62 1035 ARG A O 1
ATOM 8059 N N . HIS A 1 1036 ? -36.624 -30.239 38.714 1.00 66.56 1036 HIS A N 1
ATOM 8060 C CA . HIS A 1 1036 ? -35.893 -29.490 39.727 1.00 66.56 1036 HIS A CA 1
ATOM 8061 C C . HIS A 1 1036 ? -34.975 -30.398 40.566 1.00 66.56 1036 HIS A C 1
ATOM 8063 O O . HIS A 1 1036 ? -35.439 -31.313 41.245 1.00 66.56 1036 HIS A O 1
ATOM 8069 N N . ARG A 1 1037 ? -33.672 -30.091 40.590 1.00 66.56 1037 ARG A N 1
ATOM 8070 C CA . ARG A 1 1037 ? -32.754 -30.548 41.647 1.00 66.56 1037 ARG A CA 1
ATOM 8071 C C . ARG A 1 1037 ? -32.887 -29.654 42.881 1.00 66.56 1037 ARG A C 1
ATOM 8073 O O . ARG A 1 1037 ? -33.190 -28.466 42.755 1.00 66.56 1037 ARG A O 1
ATOM 8080 N N . ARG A 1 1038 ? -32.648 -30.215 44.072 1.00 68.69 1038 ARG A N 1
ATOM 8081 C CA . ARG A 1 1038 ? -32.541 -29.422 45.307 1.00 68.69 1038 ARG A CA 1
ATOM 8082 C C . ARG A 1 1038 ? -31.375 -28.438 45.170 1.00 68.69 1038 ARG A C 1
ATOM 8084 O O . ARG A 1 1038 ? -30.261 -28.843 44.874 1.00 68.69 1038 ARG A O 1
ATOM 8091 N N . VAL A 1 1039 ? -31.657 -27.159 45.395 1.00 72.88 1039 VAL A N 1
ATOM 8092 C CA . VAL A 1 1039 ? -30.707 -26.036 45.297 1.00 72.88 1039 VAL A CA 1
ATOM 8093 C C . VAL A 1 1039 ? -30.151 -25.648 46.673 1.00 72.88 1039 VAL A C 1
ATOM 8095 O O . VAL A 1 1039 ? -29.118 -24.994 46.754 1.00 72.88 1039 VAL A O 1
ATOM 8098 N N . ILE A 1 1040 ? -30.812 -26.058 47.763 1.00 81.25 1040 ILE A N 1
ATOM 8099 C CA . ILE A 1 1040 ? -30.390 -25.781 49.144 1.00 81.25 1040 ILE A CA 1
ATOM 8100 C C . ILE A 1 1040 ? -30.322 -27.098 49.922 1.00 81.25 1040 ILE A C 1
ATOM 8102 O O . ILE A 1 1040 ? -31.295 -27.860 49.931 1.00 81.25 1040 ILE A O 1
ATOM 8106 N N . ILE A 1 1041 ? -29.186 -27.339 50.573 1.00 83.81 1041 ILE A N 1
ATOM 8107 C CA . ILE A 1 1041 ? -28.963 -28.403 51.553 1.00 83.81 1041 ILE A CA 1
ATOM 8108 C C . ILE A 1 1041 ? -29.022 -27.757 52.941 1.00 83.81 1041 ILE A C 1
ATOM 8110 O O . ILE A 1 1041 ? -28.288 -26.806 53.223 1.00 83.81 1041 ILE A O 1
ATOM 8114 N N . PHE A 1 1042 ? -29.925 -28.252 53.788 1.00 81.25 1042 PHE A N 1
ATOM 8115 C CA . PHE A 1 1042 ? -30.102 -27.757 55.151 1.00 81.25 1042 PHE A CA 1
ATOM 8116 C C . PHE A 1 1042 ? -29.228 -28.539 56.130 1.00 81.25 1042 PHE A C 1
ATOM 8118 O O . PHE A 1 1042 ? -29.186 -29.767 56.059 1.00 81.25 1042 PHE A O 1
ATOM 8125 N N . PHE A 1 1043 ? -28.551 -27.834 57.038 1.00 79.19 1043 PHE A N 1
ATOM 8126 C CA . PHE A 1 1043 ? -27.683 -28.438 58.048 1.00 79.19 1043 PHE A CA 1
ATOM 8127 C C . PHE A 1 1043 ? -28.098 -28.078 59.466 1.00 79.19 1043 PHE A C 1
ATOM 8129 O O . PHE A 1 1043 ? -28.388 -26.916 59.756 1.00 79.19 1043 PHE A O 1
ATOM 8136 N N . ASP A 1 1044 ? -28.092 -29.070 60.352 1.00 77.38 1044 ASP A N 1
ATOM 8137 C CA . ASP A 1 1044 ? -28.301 -28.838 61.775 1.00 77.38 1044 ASP A CA 1
ATOM 8138 C C . ASP A 1 1044 ? -26.971 -28.431 62.420 1.00 77.38 1044 ASP A C 1
ATOM 8140 O O . ASP A 1 1044 ? -25.970 -29.143 62.358 1.00 77.38 1044 ASP A O 1
ATOM 8144 N N . ARG A 1 1045 ? -26.949 -27.246 63.027 1.00 68.38 1045 ARG A N 1
ATOM 8145 C CA . ARG A 1 1045 ? -25.767 -26.714 63.716 1.00 68.38 1045 ARG A CA 1
ATOM 8146 C C . ARG A 1 1045 ? -25.495 -27.407 65.039 1.00 68.38 1045 ARG A C 1
ATOM 8148 O O . ARG A 1 1045 ? -24.349 -27.391 65.491 1.00 68.38 1045 ARG A O 1
ATOM 8155 N N . GLU A 1 1046 ? -26.526 -27.964 65.665 1.00 69.75 1046 GLU A N 1
ATOM 8156 C CA . GLU A 1 1046 ? -26.425 -28.605 66.973 1.00 69.75 1046 GLU A CA 1
ATOM 8157 C C . GLU A 1 1046 ? -25.977 -30.071 66.858 1.00 69.75 1046 GLU A C 1
ATOM 8159 O O . GLU A 1 1046 ? -25.386 -30.607 67.800 1.00 69.75 1046 GLU A O 1
ATOM 8164 N N . ASP A 1 1047 ? -26.129 -30.689 65.679 1.00 75.06 1047 ASP A N 1
ATOM 8165 C CA . ASP A 1 1047 ? -25.642 -32.037 65.382 1.00 75.06 1047 ASP A CA 1
ATOM 8166 C C . ASP A 1 1047 ? -24.296 -32.028 64.631 1.00 75.06 1047 ASP A C 1
ATOM 8168 O O . ASP A 1 1047 ? -24.221 -31.898 63.406 1.00 75.06 1047 ASP A O 1
ATOM 8172 N N . ARG A 1 1048 ? -23.202 -32.260 65.368 1.00 64.88 1048 ARG A N 1
ATOM 8173 C CA . ARG A 1 1048 ? -21.845 -32.369 64.799 1.00 64.88 1048 ARG A CA 1
ATOM 8174 C C . ARG A 1 1048 ? -21.658 -33.552 63.837 1.00 64.88 1048 ARG A C 1
ATOM 8176 O O . ARG A 1 1048 ? -20.739 -33.485 63.022 1.00 64.88 1048 ARG A O 1
ATOM 8183 N N . GLN A 1 1049 ? -22.462 -34.619 63.916 1.00 68.50 1049 GLN A N 1
ATOM 8184 C CA . GLN A 1 1049 ? -22.379 -35.737 62.963 1.00 68.50 1049 GLN A CA 1
ATOM 8185 C C . GLN A 1 1049 ? -23.000 -35.374 61.609 1.00 68.50 1049 GLN A C 1
ATOM 8187 O O . GLN A 1 1049 ? -22.490 -35.816 60.577 1.00 68.50 1049 GLN A O 1
ATOM 8192 N N . SER A 1 1050 ? -24.019 -34.508 61.593 1.00 71.50 1050 SER A N 1
ATOM 8193 C CA . SER A 1 1050 ? -24.659 -34.038 60.357 1.00 71.50 1050 SER A CA 1
ATOM 8194 C C . SER A 1 1050 ? -23.687 -33.308 59.412 1.00 71.50 1050 SER A C 1
ATOM 8196 O O . SER A 1 1050 ? -23.781 -33.454 58.194 1.00 71.50 1050 SER A O 1
ATOM 8198 N N . MET A 1 1051 ? -22.686 -32.601 59.957 1.00 70.69 1051 MET A N 1
ATOM 8199 C CA . MET A 1 1051 ? -21.672 -31.868 59.185 1.00 70.69 1051 MET A CA 1
ATOM 8200 C C . MET A 1 1051 ? -20.830 -32.793 58.291 1.00 70.69 1051 MET A C 1
ATOM 8202 O O . MET A 1 1051 ? -20.554 -32.448 57.146 1.00 70.69 1051 MET A O 1
ATOM 8206 N N . PHE A 1 1052 ? -20.440 -33.975 58.783 1.00 77.50 1052 PHE A N 1
ATOM 8207 C CA . PHE A 1 1052 ? -19.656 -34.936 57.996 1.00 77.50 1052 PHE A CA 1
ATOM 8208 C C . PHE A 1 1052 ? -20.472 -35.524 56.843 1.00 77.50 1052 PHE A C 1
ATOM 8210 O O . PHE A 1 1052 ? -19.970 -35.612 55.726 1.00 77.50 1052 PHE A O 1
ATOM 8217 N N . ALA A 1 1053 ? -21.743 -35.860 57.088 1.00 80.44 1053 ALA A N 1
ATOM 8218 C CA . ALA A 1 1053 ? -22.645 -36.338 56.041 1.00 80.44 1053 ALA A CA 1
ATOM 8219 C C . ALA A 1 1053 ? -22.864 -35.277 54.951 1.00 80.44 1053 ALA A C 1
ATOM 8221 O O . ALA A 1 1053 ? -22.901 -35.598 53.765 1.00 80.44 1053 ALA A O 1
ATOM 8222 N N . ILE A 1 1054 ? -22.953 -34.004 55.347 1.00 82.62 1054 ILE A N 1
ATOM 8223 C CA . ILE A 1 1054 ? -23.065 -32.894 54.403 1.00 82.62 1054 ILE A CA 1
ATOM 8224 C C . ILE A 1 1054 ? -21.781 -32.729 53.600 1.00 82.62 1054 ILE A C 1
ATOM 8226 O O . ILE A 1 1054 ? -21.872 -32.573 52.392 1.00 82.62 1054 ILE A O 1
ATOM 8230 N N . ILE A 1 1055 ? -20.598 -32.800 54.215 1.00 83.06 1055 ILE A N 1
ATOM 8231 C CA . ILE A 1 1055 ? -19.327 -32.702 53.478 1.00 83.06 1055 ILE A CA 1
ATOM 8232 C C . ILE A 1 1055 ? -19.227 -33.782 52.398 1.00 83.06 1055 ILE A C 1
ATOM 8234 O O . ILE A 1 1055 ? -18.865 -33.455 51.271 1.00 83.06 1055 ILE A O 1
ATOM 8238 N N . GLU A 1 1056 ? -19.586 -35.030 52.703 1.00 85.44 1056 GLU A N 1
ATOM 8239 C CA . GLU A 1 1056 ? -19.606 -36.103 51.698 1.00 85.44 1056 GLU A CA 1
ATOM 8240 C C . GLU A 1 1056 ? -20.619 -35.812 50.581 1.00 85.44 1056 GLU A C 1
ATOM 8242 O O . GLU A 1 1056 ? -20.294 -35.928 49.402 1.00 85.44 1056 GLU A O 1
ATOM 8247 N N . GLN A 1 1057 ? -21.804 -35.292 50.917 1.00 85.75 1057 GLN A N 1
ATOM 8248 C CA . GLN A 1 1057 ? -22.765 -34.854 49.904 1.00 85.75 1057 GLN A CA 1
ATOM 8249 C C . GLN A 1 1057 ? -22.220 -33.709 49.026 1.00 85.75 1057 GLN A C 1
ATOM 8251 O O . GLN A 1 1057 ? -22.466 -33.678 47.823 1.00 85.75 1057 GLN A O 1
ATOM 8256 N N . LEU A 1 1058 ? -21.465 -32.763 49.593 1.00 86.94 1058 LEU A N 1
ATOM 8257 C CA . LEU A 1 1058 ? -20.830 -31.689 48.821 1.00 86.94 1058 LEU A CA 1
ATOM 8258 C C . LEU A 1 1058 ? -19.727 -32.219 47.909 1.00 86.94 1058 LEU A C 1
ATOM 8260 O O . LEU A 1 1058 ? -19.587 -31.717 46.795 1.00 86.94 1058 LEU A O 1
ATOM 8264 N N . LYS A 1 1059 ? -18.953 -33.215 48.364 1.00 87.81 1059 LYS A N 1
ATOM 8265 C CA . LYS A 1 1059 ? -17.956 -33.895 47.529 1.00 87.81 1059 LYS A CA 1
ATOM 8266 C C . LYS A 1 1059 ? -18.615 -34.504 46.302 1.00 87.81 1059 LYS A C 1
ATOM 8268 O O . LYS A 1 1059 ? -18.120 -34.276 45.203 1.00 87.81 1059 LYS A O 1
ATOM 8273 N N . ASP A 1 1060 ? -19.749 -35.179 46.470 1.00 87.81 1060 ASP A N 1
ATOM 8274 C CA . ASP A 1 1060 ? -20.505 -35.756 45.355 1.00 87.81 1060 ASP A CA 1
ATOM 8275 C C . ASP A 1 1060 ? -20.994 -34.682 44.369 1.00 87.81 1060 ASP A C 1
ATOM 8277 O O . ASP A 1 1060 ? -20.854 -34.841 43.155 1.00 87.81 1060 ASP A O 1
ATOM 8281 N N . GLU A 1 1061 ? -21.528 -33.561 44.866 1.00 88.38 1061 GLU A N 1
ATOM 8282 C CA . GLU A 1 1061 ? -21.988 -32.455 44.013 1.00 88.38 1061 GLU A CA 1
ATOM 8283 C C . GLU A 1 1061 ? -20.825 -31.808 43.235 1.00 88.38 1061 GLU A C 1
ATOM 8285 O O . GLU A 1 1061 ? -20.937 -31.561 42.031 1.00 88.38 1061 GLU A O 1
ATOM 8290 N N . LEU A 1 1062 ? -19.684 -31.575 43.891 1.00 87.19 1062 LEU A N 1
ATOM 8291 C CA . LEU A 1 1062 ? -18.482 -31.014 43.265 1.00 87.19 1062 LEU A CA 1
ATOM 8292 C C . LEU A 1 1062 ? -17.848 -31.995 42.266 1.00 87.19 1062 LEU A C 1
ATOM 8294 O O . LEU A 1 1062 ? -17.446 -31.584 41.177 1.00 87.19 1062 LEU A O 1
ATOM 8298 N N . ALA A 1 1063 ? -17.818 -33.292 42.586 1.00 84.38 1063 ALA A N 1
ATOM 8299 C CA . ALA A 1 1063 ? -17.343 -34.352 41.696 1.00 84.38 1063 ALA A CA 1
ATOM 8300 C C . ALA A 1 1063 ? -18.253 -34.536 40.470 1.00 84.38 1063 ALA A C 1
ATOM 8302 O O . ALA A 1 1063 ? -17.769 -34.831 39.377 1.00 84.38 1063 ALA A O 1
ATOM 8303 N N . ALA A 1 1064 ? -19.559 -34.283 40.611 1.00 85.19 1064 ALA A N 1
ATOM 8304 C CA . ALA A 1 1064 ? -20.501 -34.206 39.494 1.00 85.19 1064 ALA A CA 1
ATOM 8305 C C . ALA A 1 1064 ? -20.319 -32.939 38.629 1.00 85.19 1064 ALA A C 1
ATOM 8307 O O . ALA A 1 1064 ? -21.043 -32.740 37.650 1.00 85.19 1064 ALA A O 1
ATOM 8308 N N . GLY A 1 1065 ? -19.351 -32.080 38.967 1.00 85.44 1065 GLY A N 1
ATOM 8309 C CA . GLY A 1 1065 ? -19.027 -30.859 38.239 1.00 85.44 1065 GLY A CA 1
ATOM 8310 C C . GLY A 1 1065 ? -19.985 -29.701 38.514 1.00 85.44 1065 GLY A C 1
ATOM 8311 O O . GLY A 1 1065 ? -20.051 -28.778 37.693 1.00 85.44 1065 GLY A O 1
ATOM 8312 N N . HIS A 1 1066 ? -20.738 -29.749 39.618 1.00 89.88 1066 HIS A N 1
ATOM 8313 C CA . HIS A 1 1066 ? -21.491 -28.607 40.132 1.00 89.88 1066 HIS A CA 1
ATOM 8314 C C . HIS A 1 1066 ? -20.607 -27.734 41.022 1.00 89.88 1066 HIS A C 1
ATOM 8316 O O . HIS A 1 1066 ? -19.489 -28.092 41.381 1.00 89.88 1066 HIS A O 1
ATOM 8322 N N . SER A 1 1067 ? -21.132 -26.575 41.386 1.00 93.56 1067 SER A N 1
ATOM 8323 C CA . SER A 1 1067 ? -20.500 -25.640 42.303 1.00 93.56 1067 SER A CA 1
ATOM 8324 C C . SER A 1 1067 ? -21.254 -25.598 43.626 1.00 93.56 1067 SER A C 1
ATOM 8326 O O . SER A 1 1067 ? -22.453 -25.875 43.697 1.00 93.56 1067 SER A O 1
ATOM 8328 N N . VAL A 1 1068 ? -20.558 -25.204 44.683 1.00 93.81 1068 VAL A N 1
ATOM 8329 C CA . VAL A 1 1068 ? -21.124 -25.096 46.031 1.00 93.81 1068 VAL A CA 1
ATOM 8330 C C . VAL A 1 1068 ? -21.018 -23.655 46.499 1.00 93.81 1068 VAL A C 1
ATOM 8332 O O . VAL A 1 1068 ? -20.003 -23.005 46.273 1.00 93.81 1068 VAL A O 1
ATOM 8335 N N . PHE A 1 1069 ? -22.058 -23.150 47.154 1.00 94.75 1069 PHE A N 1
ATOM 8336 C CA . PHE A 1 1069 ? -22.086 -21.833 47.772 1.00 94.75 1069 PHE A CA 1
ATOM 8337 C C . PHE A 1 1069 ? -22.287 -21.927 49.283 1.00 94.75 1069 PHE A C 1
ATOM 8339 O O . PHE A 1 1069 ? -23.194 -22.612 49.767 1.00 94.75 1069 PHE A O 1
ATOM 8346 N N . VAL A 1 1070 ? -21.448 -21.202 50.025 1.00 92.62 1070 VAL A N 1
ATOM 8347 C CA . VAL A 1 1070 ? -21.463 -21.177 51.487 1.00 92.62 1070 VAL A CA 1
ATOM 8348 C C . VAL A 1 1070 ? -21.341 -19.749 52.006 1.00 92.62 1070 VAL A C 1
ATOM 8350 O O . VAL A 1 1070 ? -20.396 -19.028 51.681 1.00 92.62 1070 VAL A O 1
ATOM 8353 N N . HIS A 1 1071 ? -22.257 -19.369 52.896 1.00 92.12 1071 HIS A N 1
ATOM 8354 C CA . HIS A 1 1071 ? -22.091 -18.191 53.743 1.00 92.12 1071 HIS A CA 1
ATOM 8355 C C . HIS A 1 1071 ? -21.166 -18.526 54.921 1.00 92.12 1071 HIS A C 1
ATOM 8357 O O . HIS A 1 1071 ? -21.507 -19.345 55.776 1.00 92.12 1071 HIS A O 1
ATOM 8363 N N . VAL A 1 1072 ? -19.988 -17.907 54.975 1.00 88.50 1072 VAL A N 1
ATOM 8364 C CA . VAL A 1 1072 ? -18.856 -18.438 55.758 1.00 88.50 1072 VAL A CA 1
ATOM 8365 C C . VAL A 1 1072 ? -18.961 -18.304 57.281 1.00 88.50 1072 VAL A C 1
ATOM 8367 O O . VAL A 1 1072 ? -18.393 -19.129 57.992 1.00 88.50 1072 VAL A O 1
ATOM 8370 N N . GLU A 1 1073 ? -19.698 -17.313 57.792 1.00 83.19 1073 GLU A N 1
ATOM 8371 C CA . GLU A 1 1073 ? -19.909 -17.123 59.241 1.00 83.19 1073 GLU A CA 1
ATOM 8372 C C . GLU A 1 1073 ? -21.200 -17.789 59.747 1.00 83.19 1073 GLU A C 1
ATOM 8374 O O . GLU A 1 1073 ? -21.464 -17.820 60.947 1.00 83.19 1073 GLU A O 1
ATOM 8379 N N . GLY A 1 1074 ? -22.038 -18.304 58.842 1.00 72.56 1074 GLY A N 1
ATOM 8380 C CA . GLY A 1 1074 ? -23.314 -18.943 59.166 1.00 72.56 1074 GLY A CA 1
ATOM 8381 C C . GLY A 1 1074 ? -24.404 -18.015 59.730 1.00 72.56 1074 GLY A C 1
ATOM 8382 O O . GLY A 1 1074 ? -25.569 -18.396 59.750 1.00 72.56 1074 GLY A O 1
ATOM 8383 N N . GLN A 1 1075 ? -24.109 -16.795 60.164 1.00 77.31 1075 GLN A N 1
ATOM 8384 C CA . GLN A 1 1075 ? -25.116 -15.860 60.679 1.00 77.31 1075 GLN A CA 1
ATOM 8385 C C . GLN A 1 1075 ? -25.295 -14.665 59.745 1.00 77.31 1075 GLN A C 1
ATOM 8387 O O . GLN A 1 1075 ? -24.393 -14.328 58.978 1.00 77.31 1075 GLN A O 1
ATOM 8392 N N . LEU A 1 1076 ? -26.470 -14.036 59.810 1.00 83.88 1076 LEU A N 1
ATOM 8393 C CA . LEU A 1 1076 ? -26.735 -12.786 59.106 1.00 83.88 1076 LEU A CA 1
ATOM 8394 C C . LEU A 1 1076 ? -25.948 -11.636 59.745 1.00 83.88 1076 LEU A C 1
ATOM 8396 O O . LEU A 1 1076 ? -25.861 -11.501 60.969 1.00 83.88 1076 LEU A O 1
ATOM 8400 N N . GLY A 1 1077 ? -25.379 -10.786 58.898 1.00 84.62 1077 GLY A N 1
ATOM 8401 C CA . GLY A 1 1077 ? -24.766 -9.535 59.304 1.00 84.62 1077 GLY A CA 1
ATOM 8402 C C . GLY A 1 1077 ? -25.807 -8.547 59.830 1.00 84.62 1077 GLY A C 1
AT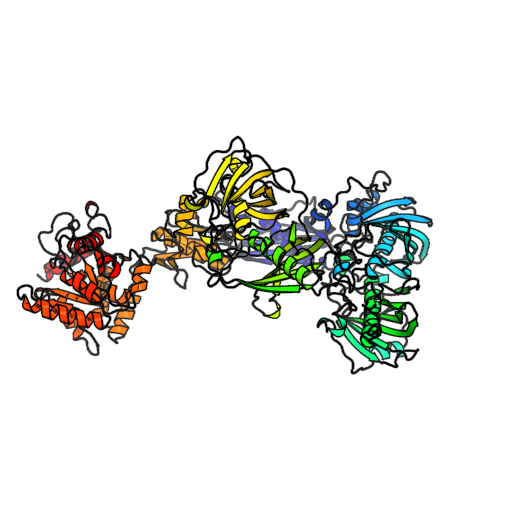OM 8403 O O . GLY A 1 1077 ? -26.964 -8.544 59.420 1.00 84.62 1077 GLY A O 1
ATOM 8404 N N . ARG A 1 1078 ? -25.376 -7.662 60.735 1.00 89.06 1078 ARG A N 1
ATOM 8405 C CA . ARG A 1 1078 ? -26.213 -6.564 61.258 1.00 89.06 1078 ARG A CA 1
ATOM 8406 C C . ARG A 1 1078 ? -25.730 -5.177 60.851 1.00 89.06 1078 ARG A C 1
ATOM 8408 O O . ARG A 1 1078 ? -26.490 -4.228 60.977 1.00 89.06 1078 ARG A O 1
ATOM 8415 N N . ALA A 1 1079 ? -24.503 -5.061 60.354 1.00 91.44 1079 ALA A N 1
ATOM 8416 C CA . ALA A 1 1079 ? -23.901 -3.818 59.887 1.00 91.44 1079 ALA A CA 1
ATOM 8417 C C . ALA A 1 1079 ? -23.113 -4.081 58.598 1.00 91.44 1079 ALA A C 1
ATOM 8419 O O . ALA A 1 1079 ? -22.483 -5.134 58.476 1.00 91.44 1079 ALA A O 1
ATOM 8420 N N . CYS A 1 1080 ? -23.115 -3.133 57.660 1.00 89.75 1080 CYS A N 1
ATOM 8421 C CA . CYS A 1 1080 ? -22.445 -3.291 56.366 1.00 89.75 1080 CYS A CA 1
ATOM 8422 C C . CYS A 1 1080 ? -20.910 -3.293 56.467 1.00 89.75 1080 CYS A C 1
ATOM 8424 O O . CYS A 1 1080 ? -20.249 -3.978 55.698 1.00 89.75 1080 CYS A O 1
ATOM 8426 N N . ARG A 1 1081 ? -20.338 -2.604 57.463 1.00 91.88 1081 ARG A N 1
ATOM 8427 C CA . ARG A 1 1081 ? -18.878 -2.458 57.645 1.00 91.88 1081 ARG A CA 1
ATOM 8428 C C . ARG A 1 1081 ? -18.212 -3.581 58.437 1.00 91.88 1081 ARG A C 1
ATOM 8430 O O . ARG A 1 1081 ? -17.038 -3.476 58.792 1.00 91.88 1081 ARG A O 1
ATOM 8437 N N . ARG A 1 1082 ? -18.953 -4.633 58.786 1.00 88.88 1082 ARG A N 1
ATOM 8438 C CA . ARG A 1 1082 ? -18.409 -5.741 59.574 1.00 88.88 1082 ARG A CA 1
ATOM 8439 C C . ARG A 1 1082 ? -17.558 -6.648 58.668 1.00 88.88 1082 ARG A C 1
ATOM 8441 O O . ARG A 1 1082 ? -18.118 -7.221 57.734 1.00 88.88 1082 ARG A O 1
ATOM 8448 N N . PRO A 1 1083 ? -16.248 -6.817 58.934 1.00 90.50 1083 PRO A N 1
ATOM 8449 C CA . PRO A 1 1083 ? -15.425 -7.757 58.181 1.00 90.50 1083 PRO A CA 1
ATOM 8450 C C . PRO A 1 1083 ? -15.830 -9.199 58.480 1.00 90.50 1083 PRO A C 1
ATOM 8452 O O . PRO A 1 1083 ? -16.234 -9.512 59.603 1.00 90.50 1083 PRO A O 1
ATOM 8455 N N . VAL A 1 1084 ? -15.610 -10.085 57.510 1.00 91.62 1084 VAL A N 1
ATOM 8456 C CA . VAL A 1 1084 ? -15.568 -11.528 57.760 1.00 91.62 1084 VAL A CA 1
ATOM 8457 C C . VAL A 1 1084 ? -14.355 -11.817 58.637 1.00 91.62 1084 VAL A C 1
ATOM 8459 O O . VAL A 1 1084 ? -13.229 -11.474 58.271 1.00 91.62 1084 VAL A O 1
ATOM 8462 N N . GLN A 1 1085 ? -14.570 -12.448 59.790 1.00 89.94 1085 GLN A N 1
ATOM 8463 C CA . GLN A 1 1085 ? -13.498 -12.796 60.731 1.00 89.94 1085 GLN A CA 1
ATOM 8464 C C . GLN A 1 1085 ? -13.213 -14.298 60.755 1.00 89.94 1085 GLN A C 1
ATOM 8466 O O . GLN A 1 1085 ? -12.110 -14.735 61.109 1.00 89.94 1085 GLN A O 1
ATOM 8471 N N . GLN A 1 1086 ? -14.209 -15.117 60.412 1.00 87.19 1086 GLN A N 1
ATOM 8472 C CA . GLN A 1 1086 ? -14.101 -16.563 60.527 1.00 87.19 1086 GLN A CA 1
ATOM 8473 C C . GLN A 1 1086 ? -14.619 -17.303 59.301 1.00 87.19 1086 GLN A C 1
ATOM 8475 O O . GLN A 1 1086 ? -15.657 -16.964 58.748 1.00 87.19 1086 GLN A O 1
ATOM 8480 N N . ILE A 1 1087 ? -13.873 -18.340 58.910 1.00 89.69 1087 ILE A N 1
ATOM 8481 C CA . ILE A 1 1087 ? -14.262 -19.330 57.904 1.00 89.69 1087 ILE A CA 1
ATOM 8482 C C . ILE A 1 1087 ? -13.848 -20.712 58.424 1.00 89.69 1087 ILE A C 1
ATOM 8484 O O . ILE A 1 1087 ? -12.816 -20.838 59.096 1.00 89.69 1087 ILE A O 1
ATOM 8488 N N . SER A 1 1088 ? -14.642 -21.742 58.135 1.00 87.44 1088 SER A N 1
ATOM 8489 C CA . SER A 1 1088 ? -14.286 -23.127 58.466 1.00 87.44 1088 SER A CA 1
ATOM 8490 C C . SER A 1 1088 ? -13.176 -23.624 57.537 1.00 87.44 1088 SER A C 1
ATOM 8492 O O . SER A 1 1088 ? -13.298 -23.506 56.317 1.00 87.44 1088 SER A O 1
ATOM 8494 N N . SER A 1 1089 ? -12.104 -24.199 58.095 1.00 87.81 1089 SER A N 1
ATOM 8495 C CA . SER A 1 1089 ? -10.985 -24.737 57.305 1.00 87.81 1089 SER A CA 1
ATOM 8496 C C . SER A 1 1089 ? -11.386 -25.933 56.443 1.00 87.81 1089 SER A C 1
ATOM 8498 O O . SER A 1 1089 ? -10.796 -26.134 55.391 1.00 87.81 1089 SER A O 1
ATOM 8500 N N . VAL A 1 1090 ? -12.455 -26.639 56.823 1.00 88.44 1090 VAL A N 1
ATOM 8501 C CA . VAL A 1 1090 ? -13.043 -27.752 56.063 1.00 88.44 1090 VAL A CA 1
ATOM 8502 C C . VAL A 1 1090 ? -13.262 -27.398 54.591 1.00 88.44 1090 VAL A C 1
ATOM 8504 O O . VAL A 1 1090 ? -13.016 -28.215 53.715 1.00 88.44 1090 VAL A O 1
ATOM 8507 N N . PHE A 1 1091 ? -13.713 -26.177 54.304 1.00 90.44 1091 PHE A N 1
ATOM 8508 C CA . PHE A 1 1091 ? -13.972 -25.729 52.935 1.00 90.44 1091 PHE A CA 1
ATOM 8509 C C . PHE A 1 1091 ? -12.683 -25.520 52.131 1.00 90.44 1091 PHE A C 1
ATOM 8511 O O . PHE A 1 1091 ? -12.664 -25.745 50.924 1.00 90.44 1091 PHE A O 1
ATOM 8518 N N . ILE A 1 1092 ? -11.598 -25.130 52.801 1.00 93.00 1092 ILE A N 1
ATOM 8519 C CA . ILE A 1 1092 ? -10.269 -25.016 52.194 1.00 93.00 1092 ILE A CA 1
ATOM 8520 C C . ILE A 1 1092 ? -9.705 -26.410 51.924 1.00 93.00 1092 ILE A C 1
ATOM 8522 O O . ILE A 1 1092 ? -9.195 -26.660 50.834 1.00 93.00 1092 ILE A O 1
ATOM 8526 N N . ASP A 1 1093 ? -9.831 -27.316 52.892 1.00 91.94 1093 ASP A N 1
ATOM 8527 C CA . ASP A 1 1093 ? -9.368 -28.697 52.763 1.00 91.94 1093 ASP A CA 1
ATOM 8528 C C . ASP A 1 1093 ? -10.105 -29.418 51.627 1.00 91.94 1093 ASP A C 1
ATOM 8530 O O . ASP A 1 1093 ? -9.466 -30.053 50.795 1.00 91.94 1093 ASP A O 1
ATOM 8534 N N . LEU A 1 1094 ? -11.423 -29.222 51.519 1.00 90.75 1094 LEU A N 1
ATOM 8535 C CA . LEU A 1 1094 ? -12.247 -29.744 50.427 1.00 90.75 1094 LEU A CA 1
ATOM 8536 C C . LEU A 1 1094 ? -11.802 -29.217 49.054 1.00 90.75 1094 LEU A C 1
ATOM 8538 O O . LEU A 1 1094 ? -11.710 -29.982 48.095 1.00 90.75 1094 LEU A O 1
ATOM 8542 N N . ALA A 1 1095 ? -11.510 -27.916 48.951 1.00 92.06 1095 ALA A N 1
ATOM 8543 C CA . ALA A 1 1095 ? -11.035 -27.323 47.705 1.00 92.06 1095 ALA A CA 1
ATOM 8544 C C . ALA A 1 1095 ? -9.663 -27.880 47.284 1.00 92.06 1095 ALA A C 1
ATOM 8546 O O . ALA A 1 1095 ? -9.442 -28.146 46.104 1.00 92.06 1095 ALA A O 1
ATOM 8547 N N . LEU A 1 1096 ? -8.762 -28.102 48.249 1.00 93.19 1096 LEU A N 1
ATOM 8548 C CA . LEU A 1 1096 ? -7.451 -28.714 48.012 1.00 93.19 1096 LEU A CA 1
ATOM 8549 C C . LEU A 1 1096 ? -7.560 -30.194 47.636 1.00 93.19 1096 LEU A C 1
ATOM 8551 O O . LEU A 1 1096 ? -6.876 -30.626 46.713 1.00 93.19 1096 LEU A O 1
ATOM 8555 N N . GLU A 1 1097 ? -8.419 -30.953 48.321 1.00 92.69 1097 GLU A N 1
ATOM 8556 C CA . GLU A 1 1097 ? -8.658 -32.379 48.064 1.00 92.69 1097 GLU A CA 1
ATOM 8557 C C . GLU A 1 1097 ? -9.163 -32.613 46.634 1.00 92.69 1097 GLU A C 1
ATOM 8559 O O . GLU A 1 1097 ? -8.689 -33.517 45.951 1.00 92.69 1097 GLU A O 1
ATOM 8564 N N . LEU A 1 1098 ? -10.087 -31.770 46.164 1.00 90.88 1098 LEU A N 1
ATOM 8565 C CA . LEU A 1 1098 ? -10.709 -31.898 44.843 1.00 90.88 1098 LEU A CA 1
ATOM 8566 C C . LEU A 1 1098 ? -10.004 -31.087 43.742 1.00 90.88 1098 LEU A C 1
ATOM 8568 O O . LEU A 1 1098 ? -10.406 -31.157 42.583 1.00 90.88 1098 LEU A O 1
ATOM 8572 N N . GLY A 1 1099 ? -8.977 -30.302 44.081 1.00 91.81 1099 GLY A N 1
ATOM 8573 C CA . GLY A 1 1099 ? -8.252 -29.456 43.127 1.00 91.81 1099 GLY A CA 1
ATOM 8574 C C . GLY A 1 1099 ? -9.087 -28.324 42.509 1.00 91.81 1099 GLY A C 1
ATOM 8575 O O . GLY A 1 1099 ? -8.739 -27.818 41.442 1.00 91.81 1099 GLY A O 1
ATOM 8576 N N . ILE A 1 1100 ? -10.181 -27.916 43.157 1.00 92.44 1100 ILE A N 1
ATOM 8577 C CA . ILE A 1 1100 ? -11.110 -26.890 42.658 1.00 92.44 1100 ILE A CA 1
ATOM 8578 C C . ILE A 1 1100 ? -10.771 -25.493 43.210 1.00 92.44 1100 ILE A C 1
ATOM 8580 O O . ILE A 1 1100 ? -10.175 -25.372 44.283 1.00 92.44 1100 ILE A O 1
ATOM 8584 N N . PRO A 1 1101 ? -11.150 -24.406 42.515 1.00 94.88 1101 PRO A N 1
ATOM 8585 C CA . PRO A 1 1101 ? -10.883 -23.054 42.980 1.00 94.88 1101 PRO A CA 1
ATOM 8586 C C . PRO A 1 1101 ? -11.912 -22.589 44.018 1.00 94.88 1101 PRO A C 1
ATOM 8588 O O . PRO A 1 1101 ? -13.105 -22.902 43.936 1.00 94.88 1101 PRO A O 1
ATOM 8591 N N . ILE A 1 1102 ? -11.449 -21.756 44.951 1.00 95.94 1102 ILE A N 1
ATOM 8592 C CA . ILE A 1 1102 ? -12.301 -20.976 45.851 1.00 95.94 1102 ILE A CA 1
ATOM 8593 C C . ILE A 1 1102 ? -12.550 -19.613 45.213 1.00 95.94 1102 ILE A C 1
ATOM 8595 O O . ILE A 1 1102 ? -11.602 -18.908 44.872 1.00 95.94 1102 ILE A O 1
ATOM 8599 N N . ILE A 1 1103 ? -13.812 -19.212 45.084 1.00 96.38 1103 ILE A N 1
ATOM 8600 C CA . ILE A 1 1103 ? -14.196 -17.898 44.564 1.00 96.38 1103 ILE A CA 1
ATOM 8601 C C . ILE A 1 1103 ? -14.796 -17.080 45.716 1.00 96.38 1103 ILE A C 1
ATOM 8603 O O . ILE A 1 1103 ? -15.911 -17.375 46.158 1.00 96.38 1103 ILE A O 1
ATOM 8607 N N . PRO A 1 1104 ? -14.075 -16.063 46.222 1.00 97.12 1104 PRO A N 1
ATOM 8608 C CA . PRO A 1 1104 ? -14.606 -15.128 47.207 1.00 97.12 1104 PRO A CA 1
ATOM 8609 C C . PRO A 1 1104 ? -15.794 -14.342 46.642 1.00 97.12 1104 PRO A C 1
ATOM 8611 O O . PRO A 1 1104 ? -15.762 -13.904 45.493 1.00 97.12 1104 PRO A O 1
ATOM 8614 N N . VAL A 1 1105 ? -16.832 -14.138 47.448 1.00 96.81 1105 VAL A N 1
ATOM 8615 C CA . VAL A 1 1105 ? -18.046 -13.410 47.066 1.00 96.81 1105 VAL A CA 1
ATOM 8616 C C . VAL A 1 1105 ? -18.379 -12.372 48.125 1.00 96.81 1105 VAL A C 1
ATOM 8618 O O . VAL A 1 1105 ? -18.439 -12.685 49.311 1.00 96.81 1105 VAL A O 1
ATOM 8621 N N . ARG A 1 1106 ? -18.657 -11.135 47.717 1.00 95.44 1106 ARG A N 1
ATOM 8622 C CA . ARG A 1 1106 ? -19.117 -10.106 48.653 1.00 95.44 1106 ARG A CA 1
ATOM 8623 C C . ARG A 1 1106 ? -20.409 -9.453 48.199 1.00 95.44 1106 ARG A C 1
ATOM 8625 O O . ARG A 1 1106 ? -20.483 -8.903 47.102 1.00 95.44 1106 ARG A O 1
ATOM 8632 N N . PHE A 1 1107 ? -21.386 -9.469 49.095 1.00 95.19 1107 PHE A N 1
ATOM 8633 C CA . PHE A 1 1107 ? -22.608 -8.682 49.043 1.00 95.19 1107 PHE A CA 1
ATOM 8634 C C . PHE A 1 1107 ? -22.387 -7.381 49.814 1.00 95.19 1107 PHE A C 1
ATOM 8636 O O . PHE A 1 1107 ? -21.960 -7.417 50.973 1.00 95.19 1107 PHE A O 1
ATOM 8643 N N . ALA A 1 1108 ? -22.657 -6.245 49.172 1.00 94.06 1108 ALA A N 1
ATOM 8644 C CA . ALA A 1 1108 ? -22.441 -4.921 49.753 1.00 94.06 1108 ALA A CA 1
ATOM 8645 C C . ALA A 1 1108 ? -23.659 -4.000 49.581 1.00 94.06 1108 ALA A C 1
ATOM 8647 O O . ALA A 1 1108 ? -24.355 -4.046 48.562 1.00 94.06 1108 ALA A O 1
ATOM 8648 N N . GLY A 1 1109 ? -23.881 -3.120 50.564 1.00 91.44 1109 GLY A N 1
ATOM 8649 C CA . GLY A 1 1109 ? -24.879 -2.045 50.503 1.00 91.44 1109 GLY A CA 1
ATOM 8650 C C . GLY A 1 1109 ? -26.304 -2.379 50.969 1.00 91.44 1109 GLY A C 1
ATOM 8651 O O . GLY A 1 1109 ? -27.181 -1.519 50.862 1.00 91.44 1109 GLY A O 1
ATOM 8652 N N . GLY A 1 1110 ? -26.549 -3.588 51.484 1.00 90.62 1110 GLY A N 1
ATOM 8653 C CA . GLY A 1 1110 ? -27.870 -4.052 51.940 1.00 90.62 1110 GLY A CA 1
ATOM 8654 C C . GLY A 1 1110 ? -28.167 -3.823 53.424 1.00 90.62 1110 GLY A C 1
ATOM 8655 O O . GLY A 1 1110 ? -29.291 -4.068 53.860 1.00 90.62 1110 GLY A O 1
ATOM 8656 N N . LEU A 1 1111 ? -27.180 -3.354 54.194 1.00 92.50 1111 LEU A N 1
ATOM 8657 C CA . LEU A 1 1111 ? -27.272 -3.121 55.638 1.00 92.50 1111 LEU A CA 1
ATOM 8658 C C . LEU A 1 1111 ? -26.883 -1.684 56.023 1.00 92.50 1111 LEU A C 1
ATOM 8660 O O . LEU A 1 1111 ? -26.105 -1.049 55.307 1.00 92.50 1111 LEU A O 1
ATOM 8664 N N . PRO A 1 1112 ? -27.380 -1.174 57.165 1.00 91.06 1112 PRO A N 1
ATOM 8665 C CA . PRO A 1 1112 ? -26.942 0.100 57.738 1.00 91.06 1112 PRO A CA 1
ATOM 8666 C C . PRO A 1 1112 ? -25.478 0.067 58.209 1.00 91.06 1112 PRO A C 1
ATOM 8668 O O . PRO A 1 1112 ? -24.899 -1.001 58.412 1.00 91.06 1112 PRO A O 1
ATOM 8671 N N . VAL A 1 1113 ? -24.892 1.254 58.413 1.00 90.94 1113 VAL A N 1
ATOM 8672 C CA . VAL A 1 1113 ? -23.554 1.401 59.020 1.00 90.94 1113 VAL A CA 1
ATOM 8673 C C . VAL A 1 1113 ? -23.572 0.946 60.478 1.00 90.94 1113 VAL A C 1
ATOM 8675 O O . VAL A 1 1113 ? -22.723 0.154 60.883 1.00 90.94 1113 VAL A O 1
ATOM 8678 N N . ASP A 1 1114 ? -24.562 1.406 61.243 1.00 90.25 1114 ASP A N 1
ATOM 8679 C CA . ASP A 1 1114 ? -24.781 0.984 62.625 1.00 90.25 1114 ASP A CA 1
ATOM 8680 C C . ASP A 1 1114 ? -25.550 -0.336 62.677 1.00 90.25 1114 ASP A C 1
ATOM 8682 O O . ASP A 1 1114 ? -26.410 -0.599 61.839 1.00 90.25 1114 ASP A O 1
ATOM 8686 N N . ALA A 1 1115 ? -25.267 -1.169 63.679 1.00 88.94 1115 ALA A N 1
ATOM 8687 C CA . ALA A 1 1115 ? -25.869 -2.492 63.786 1.00 88.94 1115 ALA A CA 1
ATOM 8688 C C . ALA A 1 1115 ? -27.408 -2.437 63.894 1.00 88.94 1115 ALA A C 1
ATOM 8690 O O . ALA A 1 1115 ? -27.966 -1.849 64.820 1.00 88.94 1115 ALA A O 1
ATOM 8691 N N . SER A 1 1116 ? -28.092 -3.115 62.970 1.00 87.88 1116 SER A N 1
ATOM 8692 C CA . SER A 1 1116 ? -29.541 -3.319 62.987 1.00 87.88 1116 SER A CA 1
ATOM 8693 C C . SER A 1 1116 ? -29.976 -4.119 64.227 1.00 87.88 1116 SER A C 1
ATOM 8695 O O . SER A 1 1116 ? -29.315 -5.099 64.586 1.00 87.88 1116 SER A O 1
ATOM 8697 N N . PRO A 1 1117 ? -31.115 -3.778 64.863 1.00 83.62 1117 PRO A N 1
ATOM 8698 C CA . PRO A 1 1117 ? -31.632 -4.505 66.027 1.00 83.62 1117 PRO A CA 1
ATOM 8699 C C . PRO A 1 1117 ? -32.190 -5.896 65.685 1.00 83.62 1117 PRO A C 1
ATOM 8701 O O . PRO A 1 1117 ? -32.413 -6.703 66.584 1.00 83.62 1117 PRO A O 1
ATOM 8704 N N . ARG A 1 1118 ? -32.436 -6.179 64.402 1.00 87.06 1118 ARG A N 1
ATOM 8705 C CA . ARG A 1 1118 ? -32.930 -7.469 63.906 1.00 87.06 1118 ARG A CA 1
ATOM 8706 C C . ARG A 1 1118 ? -32.253 -7.845 62.598 1.00 87.06 1118 ARG A C 1
ATOM 8708 O O . ARG A 1 1118 ? -31.842 -6.965 61.838 1.00 87.06 1118 ARG A O 1
ATOM 8715 N N . ASP A 1 1119 ? -32.208 -9.138 62.327 1.00 88.38 1119 ASP A N 1
ATOM 8716 C CA . ASP A 1 1119 ? -31.736 -9.653 61.051 1.00 88.38 1119 ASP A CA 1
ATOM 8717 C C . ASP A 1 1119 ? -32.767 -9.323 59.957 1.00 88.38 1119 ASP A C 1
ATOM 8719 O O . ASP A 1 1119 ? -33.972 -9.222 60.222 1.00 88.38 1119 ASP A O 1
ATOM 8723 N N . LEU A 1 1120 ? -32.294 -9.078 58.736 1.00 89.50 1120 LEU A N 1
ATOM 8724 C CA . LEU A 1 1120 ? -33.135 -8.625 57.632 1.00 89.50 1120 LEU A CA 1
ATOM 8725 C C . LEU A 1 1120 ? -33.262 -9.713 56.567 1.00 89.50 1120 LEU A C 1
ATOM 8727 O O . LEU A 1 1120 ? -32.271 -10.183 56.014 1.00 89.50 1120 LEU A O 1
ATOM 8731 N N . ASP A 1 1121 ? -34.503 -10.062 56.225 1.00 89.69 1121 ASP A N 1
ATOM 8732 C CA . ASP A 1 1121 ? -34.770 -10.982 55.116 1.00 89.69 1121 ASP A CA 1
ATOM 8733 C C . ASP A 1 1121 ? -34.476 -10.345 53.754 1.00 89.69 1121 ASP A C 1
ATOM 8735 O O . ASP A 1 1121 ? -33.963 -10.974 52.832 1.00 89.69 1121 ASP A O 1
ATOM 8739 N N . PHE A 1 1122 ? -34.815 -9.065 53.647 1.00 91.19 1122 PHE A N 1
ATOM 8740 C CA . PHE A 1 1122 ? -34.685 -8.240 52.459 1.00 91.19 1122 PHE A CA 1
ATOM 8741 C C . PHE A 1 1122 ? -34.098 -6.888 52.880 1.00 91.19 1122 PHE A C 1
ATOM 8743 O O . PHE A 1 1122 ? -34.402 -6.426 53.985 1.00 91.19 1122 PHE A O 1
ATOM 8750 N N . PRO A 1 1123 ? -33.360 -6.185 52.006 1.00 90.75 1123 PRO A N 1
ATOM 8751 C CA . PRO A 1 1123 ? -32.765 -4.883 52.313 1.00 90.75 1123 PRO A CA 1
ATOM 8752 C C . PRO A 1 1123 ? -33.820 -3.756 52.243 1.00 90.75 1123 PRO A C 1
ATOM 8754 O O . PRO A 1 1123 ? -33.673 -2.756 51.549 1.00 90.75 1123 PRO A O 1
ATOM 8757 N N . ILE A 1 1124 ? -34.962 -3.930 52.912 1.00 86.44 1124 ILE A N 1
ATOM 8758 C CA . ILE A 1 1124 ? -36.100 -3.003 52.867 1.00 86.44 1124 ILE A CA 1
ATOM 8759 C C . ILE A 1 1124 ? -35.783 -1.772 53.713 1.00 86.44 1124 ILE A C 1
ATOM 8761 O O . ILE A 1 1124 ? -35.478 -1.887 54.895 1.00 86.44 1124 ILE A O 1
ATOM 8765 N N . GLY A 1 1125 ? -35.908 -0.588 53.110 1.00 82.44 1125 GLY A N 1
ATOM 8766 C CA . GLY A 1 1125 ? -35.432 0.660 53.718 1.00 82.44 1125 GLY A CA 1
ATOM 8767 C C . GLY A 1 1125 ? -33.964 0.958 53.406 1.00 82.44 1125 GLY A C 1
ATOM 8768 O O . GLY A 1 1125 ? -33.471 2.004 53.814 1.00 82.44 1125 GLY A O 1
ATOM 8769 N N . TYR A 1 1126 ? -33.319 0.088 52.629 1.00 84.50 1126 TYR A N 1
ATOM 8770 C CA . TYR A 1 1126 ? -31.980 0.242 52.077 1.00 84.50 1126 TYR A CA 1
ATOM 8771 C C . TYR A 1 1126 ? -32.049 0.051 50.551 1.00 84.50 1126 TYR A C 1
ATOM 8773 O O . TYR A 1 1126 ? -33.108 -0.261 49.989 1.00 84.50 1126 TYR A O 1
ATOM 8781 N N . GLY A 1 1127 ? -30.962 0.349 49.850 1.00 81.62 1127 GLY A N 1
ATOM 8782 C CA . GLY A 1 1127 ? -30.903 0.259 48.395 1.00 81.62 1127 GLY A CA 1
ATOM 8783 C C . GLY A 1 1127 ? -30.671 -1.155 47.868 1.00 81.62 1127 GLY A C 1
ATOM 8784 O O . GLY A 1 1127 ? -30.718 -2.148 48.591 1.00 81.62 1127 GLY A O 1
ATOM 8785 N N . ARG A 1 1128 ? -30.425 -1.237 46.558 1.00 91.12 1128 ARG A N 1
ATOM 8786 C CA . ARG A 1 1128 ? -30.049 -2.481 45.873 1.00 91.12 1128 ARG A CA 1
ATOM 8787 C C . ARG A 1 1128 ? -28.589 -2.836 46.159 1.00 91.12 1128 ARG A C 1
ATOM 8789 O O . ARG A 1 1128 ? -27.760 -1.937 46.191 1.00 91.12 1128 ARG A O 1
ATOM 8796 N N . GLN A 1 1129 ? -28.281 -4.119 46.297 1.00 94.25 1129 GLN A N 1
ATOM 8797 C CA . GLN A 1 1129 ? -26.957 -4.627 46.654 1.00 94.25 1129 GLN A CA 1
ATOM 8798 C C . GLN A 1 1129 ? -26.055 -4.870 45.441 1.00 94.25 1129 GLN A C 1
ATOM 8800 O O . GLN A 1 1129 ? -26.528 -5.272 44.376 1.00 94.25 1129 GLN A O 1
ATOM 8805 N N . ASP A 1 1130 ? -24.750 -4.700 45.638 1.00 95.19 1130 ASP A N 1
ATOM 8806 C CA . ASP A 1 1130 ? -23.715 -5.116 44.687 1.00 95.19 1130 ASP A CA 1
ATOM 8807 C C . ASP A 1 1130 ? -23.233 -6.526 45.034 1.00 95.19 1130 ASP A C 1
ATOM 8809 O O . ASP A 1 1130 ? -22.956 -6.813 46.200 1.00 95.19 1130 ASP A O 1
ATOM 8813 N N . TYR A 1 1131 ? -23.169 -7.408 44.034 1.00 96.94 1131 TYR A N 1
ATOM 8814 C CA . TYR A 1 1131 ? -22.724 -8.796 44.187 1.00 96.94 1131 TYR A CA 1
ATOM 8815 C C . TYR A 1 1131 ? -21.376 -8.938 43.477 1.00 96.94 1131 TYR A C 1
ATOM 8817 O O . TYR A 1 1131 ? -21.328 -8.950 42.248 1.00 96.94 1131 TYR A O 1
ATOM 8825 N N . THR A 1 1132 ? -20.284 -9.020 44.234 1.00 97.25 1132 THR A N 1
ATOM 8826 C CA . THR A 1 1132 ? -18.922 -9.042 43.683 1.00 97.25 1132 THR A CA 1
ATOM 8827 C C . THR A 1 1132 ? -18.326 -10.441 43.763 1.00 97.25 1132 THR A C 1
ATOM 8829 O O . THR A 1 1132 ? -18.199 -10.987 44.856 1.00 97.25 1132 THR A O 1
ATOM 8832 N N . PHE A 1 1133 ? -17.932 -10.993 42.619 1.00 96.75 1133 PHE A N 1
ATOM 8833 C CA . PHE A 1 1133 ? -17.148 -12.215 42.466 1.00 96.75 1133 PHE A CA 1
ATOM 8834 C C . PHE A 1 1133 ? -15.666 -11.842 42.396 1.00 96.75 1133 PHE A C 1
ATOM 8836 O O . PHE A 1 1133 ? -15.254 -11.092 41.509 1.00 96.75 1133 PHE A O 1
ATOM 8843 N N . GLY A 1 1134 ? -14.878 -12.351 43.337 1.00 95.38 1134 GLY A N 1
ATOM 8844 C CA . GLY A 1 1134 ? -13.438 -12.141 43.390 1.00 95.38 1134 GLY A CA 1
ATOM 8845 C C . GLY A 1 1134 ? -12.656 -13.018 42.419 1.00 95.38 1134 GLY A C 1
ATOM 8846 O O . GLY A 1 1134 ? -13.188 -13.968 41.840 1.00 95.38 1134 GLY A O 1
ATOM 8847 N N . ARG A 1 1135 ? -11.353 -12.732 42.296 1.00 93.88 1135 ARG A N 1
ATOM 8848 C CA . ARG A 1 1135 ? -10.415 -13.586 41.556 1.00 93.88 1135 ARG A CA 1
ATOM 8849 C C . ARG A 1 1135 ? -10.452 -15.015 42.125 1.00 93.88 1135 ARG A C 1
ATOM 8851 O O . ARG A 1 1135 ? -10.280 -15.169 43.339 1.00 93.88 1135 ARG A O 1
ATOM 8858 N N . PRO A 1 1136 ? -10.624 -16.048 41.282 1.00 94.69 1136 PRO A N 1
ATOM 8859 C CA . PRO A 1 1136 ? -10.505 -17.439 41.702 1.00 94.69 1136 PRO A CA 1
ATOM 8860 C C . PRO A 1 1136 ? -9.156 -17.711 42.382 1.00 94.69 1136 PRO A C 1
ATOM 8862 O O . PRO A 1 1136 ? -8.092 -17.416 41.836 1.00 94.69 1136 PRO A O 1
ATOM 8865 N N . ILE A 1 1137 ? -9.201 -18.272 43.588 1.00 95.19 1137 ILE A N 1
ATOM 8866 C CA . ILE A 1 1137 ? -8.035 -18.710 44.353 1.00 95.19 1137 ILE A CA 1
ATOM 8867 C C . ILE A 1 1137 ? -7.859 -20.203 44.075 1.00 95.19 1137 ILE A C 1
ATOM 8869 O O . ILE A 1 1137 ? -8.667 -21.024 44.513 1.00 95.19 1137 ILE A O 1
ATOM 8873 N N . SER A 1 1138 ? -6.833 -20.555 43.302 1.00 93.44 1138 SER A N 1
ATOM 8874 C CA . SER A 1 1138 ? -6.599 -21.943 42.893 1.00 93.44 1138 SER A CA 1
ATOM 8875 C C . SER A 1 1138 ? -6.053 -22.803 44.039 1.00 93.44 1138 SER A C 1
ATOM 8877 O O . SER A 1 1138 ? -5.377 -22.306 44.943 1.00 93.44 1138 SER A O 1
ATOM 8879 N N . ALA A 1 1139 ? -6.273 -24.119 43.970 1.00 91.19 1139 ALA A N 1
ATOM 8880 C CA . ALA A 1 1139 ? -5.643 -25.067 44.890 1.00 91.19 1139 ALA A CA 1
ATOM 8881 C C . ALA A 1 1139 ? -4.104 -24.962 44.849 1.00 91.19 1139 ALA A C 1
ATOM 8883 O O . ALA A 1 1139 ? -3.462 -24.965 45.896 1.00 91.19 1139 ALA A O 1
ATOM 8884 N N . ALA A 1 1140 ? -3.524 -24.759 43.660 1.00 90.94 1140 ALA A N 1
ATOM 8885 C CA . ALA A 1 1140 ? -2.084 -24.569 43.472 1.00 90.94 1140 ALA A CA 1
ATOM 8886 C C . ALA A 1 1140 ? -1.537 -23.307 44.168 1.00 90.94 1140 ALA A C 1
ATOM 8888 O O . ALA A 1 1140 ? -0.393 -23.305 44.612 1.00 90.94 1140 ALA A O 1
ATOM 8889 N N . GLU A 1 1141 ? -2.348 -22.251 44.303 1.00 93.12 1141 GLU A N 1
ATOM 8890 C CA . GLU A 1 1141 ? -1.985 -21.039 45.052 1.00 93.12 1141 GLU A CA 1
ATOM 8891 C C . GLU A 1 1141 ? -2.005 -21.278 46.572 1.00 93.12 1141 GLU A C 1
ATOM 8893 O O . GLU A 1 1141 ? -1.167 -20.747 47.297 1.00 93.12 1141 GLU A O 1
ATOM 8898 N N . LEU A 1 1142 ? -2.942 -22.094 47.067 1.00 93.25 1142 LEU A N 1
ATOM 8899 C CA . LEU A 1 1142 ? -3.124 -22.353 48.501 1.00 93.25 1142 LEU A CA 1
ATOM 8900 C C . LEU A 1 1142 ? -2.205 -23.454 49.048 1.00 93.25 1142 LEU A C 1
ATOM 8902 O O . LEU A 1 1142 ? -1.794 -23.398 50.207 1.00 93.25 1142 LEU A O 1
ATOM 8906 N N . GLN A 1 1143 ? -1.880 -24.462 48.240 1.00 93.00 1143 GLN A N 1
ATOM 8907 C CA . GLN A 1 1143 ? -1.095 -25.624 48.653 1.00 93.00 1143 GLN A CA 1
ATOM 8908 C C . GLN A 1 1143 ? 0.293 -25.296 49.242 1.00 93.00 1143 GLN A C 1
ATOM 8910 O O . GLN A 1 1143 ? 0.612 -25.883 50.283 1.00 93.00 1143 GLN A O 1
ATOM 8915 N N . PRO A 1 1144 ? 1.097 -24.362 48.682 1.00 94.44 1144 PRO A N 1
ATOM 8916 C CA . PRO A 1 1144 ? 2.402 -24.013 49.247 1.00 94.44 1144 PRO A CA 1
ATOM 8917 C C . PRO A 1 1144 ? 2.315 -23.159 50.522 1.00 94.44 1144 PRO A C 1
ATOM 8919 O O . PRO A 1 1144 ? 3.317 -23.022 51.222 1.00 94.44 1144 PRO A O 1
ATOM 8922 N N . LEU A 1 1145 ? 1.149 -22.586 50.846 1.00 93.38 1145 LEU A N 1
ATOM 8923 C CA . LEU A 1 1145 ? 0.987 -21.736 52.026 1.00 93.38 1145 LEU A CA 1
ATOM 8924 C C . LEU A 1 1145 ? 0.891 -22.571 53.317 1.00 93.38 1145 LEU A C 1
ATOM 8926 O O . LEU A 1 1145 ? 0.234 -23.624 53.318 1.00 93.38 1145 LEU A O 1
ATOM 8930 N N . PRO A 1 1146 ? 1.460 -22.088 54.442 1.00 93.50 1146 PRO A N 1
ATOM 8931 C CA . PRO A 1 1146 ? 1.202 -22.642 55.768 1.00 93.50 1146 PRO A CA 1
ATOM 8932 C C . PRO A 1 1146 ? -0.297 -22.702 56.087 1.00 93.50 1146 PRO A C 1
ATOM 8934 O O . PRO A 1 1146 ? -1.075 -21.852 55.657 1.00 93.50 1146 PRO A O 1
ATOM 8937 N N . TYR A 1 1147 ? -0.717 -23.692 56.881 1.00 86.00 1147 TYR A N 1
ATOM 8938 C CA . TYR A 1 1147 ? -2.140 -23.959 57.144 1.00 86.00 1147 TYR A CA 1
ATOM 8939 C C . TYR A 1 1147 ? -2.910 -22.736 57.683 1.00 86.00 1147 TYR A C 1
ATOM 8941 O O . TYR A 1 1147 ? -4.037 -22.482 57.263 1.00 86.00 1147 TYR A O 1
ATOM 8949 N N . ALA A 1 1148 ? -2.290 -21.945 58.567 1.00 85.12 1148 ALA A N 1
ATOM 8950 C CA . ALA A 1 1148 ? -2.881 -20.712 59.090 1.00 85.12 1148 ALA A CA 1
ATOM 8951 C C . ALA A 1 1148 ? -3.036 -19.623 58.008 1.00 85.12 1148 ALA A C 1
ATOM 8953 O O . ALA A 1 1148 ? -4.066 -18.949 57.957 1.00 85.12 1148 ALA A O 1
ATOM 8954 N N . ASP A 1 1149 ? -2.065 -19.506 57.101 1.00 92.62 1149 ASP A N 1
ATOM 8955 C CA . ASP A 1 1149 ? -2.018 -18.459 56.074 1.00 92.62 1149 ASP A CA 1
ATOM 8956 C C . ASP A 1 1149 ? -3.018 -18.711 54.943 1.00 92.62 1149 ASP A C 1
ATOM 8958 O O . ASP A 1 1149 ? -3.552 -17.765 54.366 1.00 92.62 1149 ASP A O 1
ATOM 8962 N N . ARG A 1 1150 ? -3.362 -19.979 54.672 1.00 94.00 1150 ARG A N 1
ATOM 8963 C CA . ARG A 1 1150 ? -4.435 -20.340 53.724 1.00 94.00 1150 ARG A CA 1
ATOM 8964 C C . ARG A 1 1150 ? -5.758 -19.683 54.104 1.00 94.00 1150 ARG A C 1
ATOM 8966 O O . ARG A 1 1150 ? -6.459 -19.140 53.252 1.00 94.00 1150 ARG A O 1
ATOM 8973 N N . ARG A 1 1151 ? -6.092 -19.713 55.398 1.00 92.88 1151 ARG A N 1
ATOM 8974 C CA . ARG A 1 1151 ? -7.315 -19.100 55.924 1.00 92.88 1151 ARG A CA 1
ATOM 8975 C C . ARG A 1 1151 ? -7.274 -17.583 55.775 1.00 92.88 1151 ARG A C 1
ATOM 8977 O O . ARG A 1 1151 ? -8.245 -16.999 55.298 1.00 92.88 1151 ARG A O 1
ATOM 8984 N N . THR A 1 1152 ? -6.158 -16.968 56.156 1.00 92.69 1152 THR A N 1
ATOM 8985 C CA . THR A 1 1152 ? -5.938 -15.523 56.017 1.00 92.69 1152 THR A CA 1
ATOM 8986 C C . THR A 1 1152 ? -6.111 -15.083 54.566 1.00 92.69 1152 THR A C 1
ATOM 8988 O O . THR A 1 1152 ? -6.907 -14.190 54.296 1.00 92.69 1152 THR A O 1
ATOM 8991 N N . ARG A 1 1153 ? -5.494 -15.797 53.616 1.00 94.19 1153 ARG A N 1
ATOM 8992 C CA . ARG A 1 1153 ? -5.563 -15.504 52.179 1.00 94.19 1153 ARG A CA 1
ATOM 8993 C C . ARG A 1 1153 ? -6.992 -15.484 51.624 1.00 94.19 1153 ARG A C 1
ATOM 8995 O O . ARG A 1 1153 ? -7.307 -14.637 50.784 1.00 94.19 1153 ARG A O 1
ATOM 9002 N N . VAL A 1 1154 ? -7.854 -16.404 52.067 1.00 94.31 1154 VAL A N 1
ATOM 9003 C CA . VAL A 1 1154 ? -9.269 -16.461 51.653 1.00 94.31 1154 VAL A CA 1
ATOM 9004 C C . VAL A 1 1154 ? -10.090 -15.350 52.317 1.00 94.31 1154 VAL A C 1
ATOM 9006 O O . VAL A 1 1154 ? -10.897 -14.710 51.645 1.00 94.31 1154 VAL A O 1
ATOM 9009 N N . ILE A 1 1155 ? -9.866 -15.076 53.609 1.00 94.19 1155 ILE A N 1
ATOM 9010 C CA . ILE A 1 1155 ? -10.538 -13.986 54.341 1.00 94.19 1155 ILE A CA 1
ATOM 9011 C C . ILE A 1 1155 ? -10.182 -12.617 53.748 1.00 94.19 1155 ILE A C 1
ATOM 9013 O O . ILE A 1 1155 ? -11.067 -11.793 53.529 1.00 94.19 1155 ILE A O 1
ATOM 9017 N N . GLU A 1 1156 ? -8.908 -12.375 53.451 1.00 93.56 1156 GLU A N 1
ATOM 9018 C CA . GLU A 1 1156 ? -8.458 -11.165 52.756 1.00 93.56 1156 GLU A CA 1
ATOM 9019 C C . GLU A 1 1156 ? -9.094 -11.068 51.371 1.00 93.56 1156 GLU A C 1
ATOM 9021 O O . GLU A 1 1156 ? -9.614 -10.019 50.998 1.00 93.56 1156 GLU A O 1
ATOM 9026 N N . GLY A 1 1157 ? -9.143 -12.187 50.640 1.00 92.69 1157 GLY A N 1
ATOM 9027 C CA . GLY A 1 1157 ? -9.821 -12.275 49.351 1.00 92.69 1157 GLY A CA 1
ATOM 9028 C C . GLY A 1 1157 ? -11.300 -11.884 49.406 1.00 92.69 1157 GLY A C 1
ATOM 9029 O O . GLY A 1 1157 ? -11.790 -11.329 48.436 1.00 92.69 1157 GLY A O 1
ATOM 9030 N N . LEU A 1 1158 ? -11.993 -12.132 50.520 1.00 92.75 1158 LEU A N 1
ATOM 9031 C CA . LEU A 1 1158 ? -13.380 -11.722 50.776 1.00 92.75 1158 LEU A CA 1
ATOM 9032 C C . LEU A 1 1158 ? -13.490 -10.237 51.156 1.00 92.75 1158 LEU A C 1
ATOM 9034 O O . LEU A 1 1158 ? -14.270 -9.488 50.565 1.00 92.75 1158 LEU A O 1
ATOM 9038 N N . ASN A 1 1159 ? -12.706 -9.810 52.149 1.00 93.62 1159 ASN A N 1
ATOM 9039 C CA . ASN A 1 1159 ? -12.780 -8.471 52.739 1.00 93.62 1159 ASN A CA 1
ATOM 9040 C C . ASN A 1 1159 ? -12.241 -7.364 51.815 1.00 93.62 1159 ASN A C 1
ATOM 9042 O O . ASN A 1 1159 ? -12.600 -6.200 51.999 1.00 93.62 1159 ASN A O 1
ATOM 9046 N N . ASN A 1 1160 ? -11.427 -7.711 50.815 1.00 93.69 1160 ASN A N 1
ATOM 9047 C CA . ASN A 1 1160 ? -10.889 -6.767 49.831 1.00 93.69 1160 ASN A CA 1
ATOM 9048 C C . ASN A 1 1160 ? -11.801 -6.566 48.607 1.00 93.69 1160 ASN A C 1
ATOM 9050 O O . ASN A 1 1160 ? -11.489 -5.744 47.749 1.00 93.69 1160 ASN A O 1
ATOM 9054 N N . LEU A 1 1161 ? -12.918 -7.297 48.495 1.00 94.00 1161 LEU A N 1
ATOM 9055 C CA . LEU A 1 1161 ? -13.872 -7.098 47.397 1.00 94.00 1161 LEU A CA 1
ATOM 9056 C C . LEU A 1 1161 ? -14.758 -5.882 47.627 1.00 94.00 1161 LEU A C 1
ATOM 9058 O O . LEU A 1 1161 ? -15.137 -5.598 48.757 1.00 94.00 1161 LEU A O 1
ATOM 9062 N N . GLY A 1 1162 ? -15.193 -5.236 46.545 1.00 88.31 1162 GLY A N 1
ATOM 9063 C CA . GLY A 1 1162 ? -16.119 -4.107 46.622 1.00 88.31 1162 GLY A CA 1
ATOM 9064 C C . GLY A 1 1162 ? -15.500 -2.874 47.300 1.00 88.31 1162 GLY A C 1
ATOM 9065 O O . GLY A 1 1162 ? -14.280 -2.720 47.291 1.00 88.31 1162 GLY A O 1
ATOM 9066 N N . PRO A 1 1163 ? -16.318 -1.959 47.851 1.00 88.38 1163 PRO A N 1
ATOM 9067 C CA . PRO A 1 1163 ? -15.794 -0.780 48.531 1.00 88.38 1163 PRO A CA 1
ATOM 9068 C C . PRO A 1 1163 ? -14.977 -1.174 49.776 1.00 88.38 1163 PRO A C 1
ATOM 9070 O O . PRO A 1 1163 ? -15.355 -2.124 50.481 1.00 88.38 1163 PRO A O 1
ATOM 9073 N N . PRO A 1 1164 ? -13.898 -0.430 50.100 1.00 90.88 1164 PRO A N 1
ATOM 9074 C CA . PRO A 1 1164 ? -13.180 -0.604 51.357 1.00 90.88 1164 PRO A CA 1
ATOM 9075 C C . PRO A 1 1164 ? -14.157 -0.614 52.539 1.00 90.88 1164 PRO A C 1
ATOM 9077 O O . PRO A 1 1164 ? -15.069 0.207 52.607 1.00 90.88 1164 PRO A O 1
ATOM 9080 N N . LEU A 1 1165 ? -13.984 -1.542 53.487 1.00 87.69 1165 LEU A N 1
ATOM 9081 C CA . LEU A 1 1165 ? -14.930 -1.749 54.600 1.00 87.69 1165 LEU A CA 1
ATOM 9082 C C . LEU A 1 1165 ? -15.244 -0.465 55.388 1.00 87.69 1165 LEU A C 1
ATOM 9084 O O . LEU A 1 1165 ? -16.386 -0.253 55.785 1.00 87.69 1165 LEU A O 1
ATOM 9088 N N . GLY A 1 1166 ? -14.251 0.407 55.594 1.00 88.88 1166 GLY A N 1
ATOM 9089 C CA . GLY A 1 1166 ? -14.434 1.688 56.289 1.00 88.88 1166 GLY A CA 1
ATOM 9090 C C . GLY A 1 1166 ? -15.252 2.722 55.505 1.00 88.88 1166 GLY A C 1
ATOM 9091 O O . GLY A 1 1166 ? -15.812 3.641 56.100 1.00 88.88 1166 GLY A O 1
ATOM 9092 N N . GLU A 1 1167 ? -15.355 2.550 54.190 1.00 92.19 1167 GLU A N 1
ATOM 9093 C CA . GLU A 1 1167 ? -16.037 3.451 53.259 1.00 92.19 1167 GLU A CA 1
ATOM 9094 C C . GLU A 1 1167 ? -17.399 2.908 52.811 1.00 92.19 1167 GLU A C 1
ATOM 9096 O O . GLU A 1 1167 ? -18.192 3.654 52.238 1.00 92.19 1167 GLU A O 1
ATOM 9101 N N . GLU A 1 1168 ? -17.718 1.639 53.103 1.00 91.25 1168 GLU A N 1
ATOM 9102 C CA . GLU A 1 1168 ? -19.005 1.046 52.734 1.00 91.25 1168 GLU A CA 1
ATOM 9103 C C . GLU A 1 1168 ? -20.170 1.833 53.362 1.00 91.25 1168 GLU A C 1
ATOM 9105 O O . GLU A 1 1168 ? -20.159 2.189 54.547 1.00 91.25 1168 GLU A O 1
ATOM 9110 N N . GLN A 1 1169 ? -21.179 2.114 52.540 1.00 91.06 1169 GLN A N 1
ATOM 9111 C CA . GLN A 1 1169 ? -22.421 2.788 52.910 1.00 91.06 1169 GLN A CA 1
ATOM 9112 C C . GLN A 1 1169 ? -23.611 1.961 52.402 1.00 91.06 1169 GLN A C 1
ATOM 9114 O O . GLN A 1 1169 ? -23.499 1.327 51.345 1.00 91.06 1169 GLN A O 1
ATOM 9119 N N . PRO A 1 1170 ? -24.763 1.968 53.104 1.00 90.00 1170 PRO A N 1
ATOM 9120 C CA . PRO A 1 1170 ? -26.000 1.450 52.537 1.00 90.00 1170 PRO A CA 1
ATOM 9121 C C . PRO A 1 1170 ? -26.317 2.175 51.231 1.00 90.00 1170 PRO A C 1
ATOM 9123 O O . PRO A 1 1170 ? -26.128 3.386 51.101 1.00 90.00 1170 PRO A O 1
ATOM 9126 N N . GLN A 1 1171 ? -26.842 1.434 50.263 1.00 87.38 1171 GLN A N 1
ATOM 9127 C CA . GLN A 1 1171 ? -27.238 2.020 48.988 1.00 87.38 1171 GLN A CA 1
ATOM 9128 C C . GLN A 1 1171 ? -28.517 2.866 49.165 1.00 87.38 1171 GLN A C 1
ATOM 9130 O O . GLN A 1 1171 ? -29.297 2.598 50.087 1.00 87.38 1171 GLN A O 1
ATOM 9135 N N . PRO A 1 1172 ? -28.777 3.875 48.308 1.00 84.31 1172 PRO A N 1
ATOM 9136 C CA . PRO A 1 1172 ? -29.960 4.727 48.429 1.00 84.31 1172 PRO A CA 1
ATOM 9137 C C . PRO A 1 1172 ? -31.266 3.924 48.398 1.00 84.31 1172 PRO A C 1
ATOM 9139 O O . PRO A 1 1172 ? -31.498 3.122 47.491 1.00 84.31 1172 PRO A O 1
ATOM 9142 N N . ALA A 1 1173 ? -32.128 4.145 49.392 1.00 85.69 1173 ALA A N 1
ATOM 9143 C CA . ALA A 1 1173 ? -33.379 3.414 49.544 1.00 85.69 1173 ALA A CA 1
ATOM 9144 C C . ALA A 1 1173 ? -34.475 3.892 48.578 1.00 85.69 1173 ALA A C 1
ATOM 9146 O O . ALA A 1 1173 ? -34.628 5.083 48.313 1.00 85.69 1173 ALA A O 1
ATOM 9147 N N . ASP A 1 1174 ? -35.327 2.968 48.133 1.00 86.81 1174 ASP A N 1
ATOM 9148 C CA . ASP A 1 1174 ? -36.578 3.299 47.443 1.00 86.81 1174 ASP A CA 1
ATOM 9149 C C . ASP A 1 1174 ? -37.692 3.525 48.476 1.00 86.81 1174 ASP A C 1
ATOM 9151 O O . ASP A 1 1174 ? -38.340 2.584 48.959 1.00 86.81 1174 ASP A O 1
ATOM 9155 N N . GLY A 1 1175 ? -37.895 4.796 48.829 1.00 85.94 1175 GLY A N 1
ATOM 9156 C CA . GLY A 1 1175 ? -38.864 5.208 49.843 1.00 85.94 1175 GLY A CA 1
ATOM 9157 C C . GLY A 1 1175 ? -40.305 4.808 49.515 1.00 85.94 1175 GLY A C 1
ATOM 9158 O O . GLY A 1 1175 ? -41.035 4.378 50.410 1.00 85.94 1175 GLY A O 1
ATOM 9159 N N . ALA A 1 1176 ? -40.703 4.870 48.240 1.00 88.19 1176 ALA A N 1
ATOM 9160 C CA . ALA A 1 1176 ? -42.056 4.526 47.810 1.00 88.19 1176 ALA A CA 1
ATOM 9161 C C . ALA A 1 1176 ? -42.334 3.029 47.992 1.00 88.19 1176 ALA A C 1
ATOM 9163 O O . ALA A 1 1176 ? -43.397 2.637 48.475 1.00 88.19 1176 ALA A O 1
ATOM 9164 N N . TYR A 1 1177 ? -41.374 2.170 47.647 1.00 89.31 1177 TYR A N 1
ATOM 9165 C CA . TYR A 1 1177 ? -41.491 0.740 47.923 1.00 89.31 1177 TYR A CA 1
ATOM 9166 C C . TYR A 1 1177 ? -41.501 0.438 49.418 1.00 89.31 1177 TYR A C 1
ATOM 9168 O O . TYR A 1 1177 ? -42.347 -0.333 49.865 1.00 89.31 1177 TYR A O 1
ATOM 9176 N N . GLY A 1 1178 ? -40.610 1.061 50.195 1.00 88.12 1178 GLY A N 1
ATOM 9177 C CA . GLY A 1 1178 ? -40.579 0.881 51.647 1.00 88.12 1178 GLY A CA 1
ATOM 9178 C C . GLY A 1 1178 ? -41.919 1.229 52.305 1.00 88.12 1178 GLY A C 1
ATOM 9179 O O . GLY A 1 1178 ? -42.403 0.486 53.155 1.00 88.12 1178 GLY A O 1
ATOM 9180 N N . GLN A 1 1179 ? -42.568 2.312 51.866 1.00 88.50 1179 GLN A N 1
ATOM 9181 C CA . GLN A 1 1179 ? -43.919 2.674 52.309 1.00 88.50 1179 GLN A CA 1
ATOM 9182 C C . GLN A 1 1179 ? -44.970 1.638 51.897 1.00 88.50 1179 GLN A C 1
ATOM 9184 O O . GLN A 1 1179 ? -45.778 1.246 52.734 1.00 88.50 1179 GLN A O 1
ATOM 9189 N N . ARG A 1 1180 ? -44.943 1.144 50.649 1.00 91.12 1180 ARG A N 1
ATOM 9190 C CA . ARG A 1 1180 ? -45.869 0.087 50.201 1.00 91.12 1180 ARG A CA 1
ATOM 9191 C C . ARG A 1 1180 ? -45.720 -1.197 51.011 1.00 91.12 1180 ARG A C 1
ATOM 9193 O O . ARG A 1 1180 ? -46.730 -1.813 51.336 1.00 91.12 1180 ARG A O 1
ATOM 9200 N N . VAL A 1 1181 ? -44.487 -1.586 51.343 1.00 89.25 1181 VAL A N 1
ATOM 9201 C CA . VAL A 1 1181 ? -44.228 -2.743 52.208 1.00 89.25 1181 VAL A CA 1
ATOM 9202 C C . VAL A 1 1181 ? -44.806 -2.505 53.599 1.00 89.25 1181 VAL A C 1
ATOM 9204 O O . VAL A 1 1181 ? -45.530 -3.367 54.082 1.00 89.25 1181 VAL A O 1
ATOM 9207 N N . ARG A 1 1182 ? -44.540 -1.349 54.223 1.00 87.81 1182 ARG A N 1
ATOM 9208 C CA . ARG A 1 1182 ? -45.088 -1.023 55.552 1.00 87.81 1182 ARG A CA 1
ATOM 9209 C C . ARG A 1 1182 ? -46.615 -1.047 55.561 1.00 87.81 1182 ARG A C 1
ATOM 9211 O O . ARG A 1 1182 ? -47.198 -1.761 56.363 1.00 87.81 1182 ARG A O 1
ATOM 9218 N N . ALA A 1 1183 ? -47.249 -0.393 54.590 1.00 89.62 1183 ALA A N 1
ATOM 9219 C CA . ALA A 1 1183 ? -48.704 -0.396 54.444 1.00 89.62 1183 ALA A CA 1
ATOM 9220 C C . ALA A 1 1183 ? -49.279 -1.792 54.142 1.00 89.62 1183 ALA A C 1
ATOM 9222 O O . ALA A 1 1183 ? -50.450 -2.057 54.400 1.00 89.62 1183 ALA A O 1
ATOM 9223 N N . TRP A 1 1184 ? -48.510 -2.692 53.522 1.00 91.06 1184 TRP A N 1
ATOM 9224 C CA . TRP A 1 1184 ? -48.907 -4.094 53.369 1.00 91.06 1184 TRP A CA 1
ATOM 9225 C C . TRP A 1 1184 ? -48.792 -4.844 54.696 1.00 91.06 1184 TRP A C 1
ATOM 9227 O O . TRP A 1 1184 ? -49.753 -5.487 55.097 1.00 91.06 1184 TRP A O 1
ATOM 9237 N N . GLN A 1 1185 ? -47.665 -4.702 55.397 1.00 87.19 1185 GLN A N 1
ATOM 9238 C CA . GLN A 1 1185 ? -47.439 -5.315 56.704 1.00 87.19 1185 GLN A CA 1
ATOM 9239 C C . GLN A 1 1185 ? -48.515 -4.902 57.708 1.00 87.19 1185 GLN A C 1
ATOM 9241 O O . GLN A 1 1185 ? -49.093 -5.784 58.318 1.00 87.19 1185 GLN A O 1
ATOM 9246 N N . GLU A 1 1186 ? -48.863 -3.617 57.794 1.00 90.25 1186 GLU A N 1
ATOM 9247 C CA . GLU A 1 1186 ? -49.941 -3.092 58.654 1.00 90.25 1186 GLU A CA 1
ATOM 9248 C C . GLU A 1 1186 ? -51.344 -3.617 58.303 1.00 90.25 1186 GLU A C 1
ATOM 9250 O O . GLU A 1 1186 ? -52.251 -3.523 59.120 1.00 90.25 1186 GLU A O 1
ATOM 9255 N N . ARG A 1 1187 ? -51.559 -4.128 57.082 1.00 91.62 1187 ARG A N 1
ATOM 9256 C CA . ARG A 1 1187 ? -52.838 -4.735 56.669 1.00 91.62 1187 ARG A CA 1
ATOM 9257 C C . ARG A 1 1187 ? -52.904 -6.237 56.925 1.00 91.62 1187 ARG A C 1
ATOM 9259 O O . ARG A 1 1187 ? -53.997 -6.797 56.915 1.00 91.62 1187 ARG A O 1
ATOM 9266 N N . THR A 1 1188 ? -51.754 -6.897 57.029 1.00 83.25 1188 THR A N 1
ATOM 9267 C CA . THR A 1 1188 ? -51.647 -8.363 57.120 1.00 83.25 1188 THR A CA 1
ATOM 9268 C C . THR A 1 1188 ? -51.159 -8.862 58.476 1.00 83.25 1188 THR A C 1
ATOM 9270 O O . THR A 1 1188 ? -51.312 -10.047 58.767 1.00 83.25 1188 THR A O 1
ATOM 9273 N N . HIS A 1 1189 ? -50.544 -7.979 59.259 1.00 56.59 1189 HIS A N 1
ATOM 9274 C CA . HIS A 1 1189 ? -50.328 -8.113 60.695 1.00 56.59 1189 HIS A CA 1
ATOM 9275 C C . HIS A 1 1189 ? -51.433 -7.364 61.428 1.00 56.59 1189 HIS A C 1
ATOM 9277 O O . HIS A 1 1189 ? -51.772 -7.822 62.541 1.00 56.59 1189 HIS A O 1
#